Protein AF-0000000085040782 (afdb_homodimer)

Nearest PDB structures (foldseek):
  6b58-assembly2_C  TM=3.972E-01  e=3.745E-12  Escherichia coli
  5j5z-assembly1_B  TM=6.450E-01  e=1.437E-07  Homo sapiens
  9fl2-assembly1_C  TM=5.073E-01  e=5.844E-08  Oscillatoria princeps RMCB-10
  9fl2-assembly1_A  TM=4.739E-01  e=3.407E-08  Oscillatoria princeps RMCB-10
  7qva-assembly1_A  TM=3.736E-01  e=1.761E-08  Pseudarthrobacter siccitolerans

Secondary structure (DSSP, 8-state):
---GGGPEEEE-SEEEE--STTHHHHHHHHHHTT--EEEE-SSSSS-GGGSTTT------TTTTTTSEETTTEE-S--THHHHHHHHHHHH-TT--HHHHHHHHHHHHHT-TTEEEETTEEEEEEEEETTEEEEEEEEEGGGTEEEEEE-SEEEE-SSS-HHHHHTT--EE-SB-BHHHHT-TTSBSS-BS----EE--EEEEE-SS-------TTSPP--GGGGTTS--S-SSSTTT--SSB--TT-EE-TTS-TTTTHHHHHHHHHHHHHHHHHHHHHSS--S-TTEEEEEE-SS-EE--S-EE-BSS-B-HHHHHTT---TTEEEEE---EEE--TTGGG-TTS-S-EEE---S-EEEEGGGGBBSS-TTEEE-STTSSB-HHHHHHHTSHHHHHHHHHHHHHHHHHHHHHT--GGGTTT-HHHHHHHHHHHHHTT---TT-----TT-GGGGSEEEES--BTTB-GGGGGSS--S-B-STTSS-TTT---S--SEE--GGG-S-EEEEEEEEEEE---EEEEEEP--TTS-----S-HHHHTTS-TTS--TTSEEEEEEEEEETTEEEEEEEE-S---SEEEEE-----EEEEEEEEEEESS-SS-EEEEEEEE-/---GGGPEEEE-SEEEE--STTHHHHHHHHHHTT--EEEE-SSSSS-GGGSTTT------TTTTTTSEETTTEE-S--THHHHHHHHHHHH-TT--HHHHHHHHHHHHHT-TTEEEETTEEEEEEEEETTEEEEEEEEEGGGTEEEEEE-SEEEE-SSS-HHHHHTT--EE-SB-BHHHHT-TTSBSS-BS----EE--EEEEE-SS-------TTSPP--GGGGTTS--S-TTSTTT--SSB--TT-EE-TTS-TTTTHHHHHHHHHHHHHHHHHHHHHSS--S-TTEEEEEE-SS-EE--S-EE-BSS-B-HHHHHHT---TTEEEEE---EEE--TTGGG-TTS-S-EEE---S-EEEEGGGGBBSS-TTEEE-STTSSB-HHHHHHHTSHHHHHHHHHHHHHHHHHHHHHT--GGGTTT-HHHHHHHHHHHHHTT---TT-----TT-GGGGSEEEES--BTTB-GGGGGSS--S-B-STTSS-TTT---S--SEE--GGG-S-EEEEEEEEEEE---EEEEEEP--TTS-----S-HHHHTTS-TTS--TTSEEEEEEEEEETTEEEEEEEE-S---SEEEEE-----EEEEEEEEEEESS-SS-EEEEEEEE-

Radius of gyration: 33.18 Å; Cα contacts (8 Å, |Δi|>4): 3396; chains: 2; bounding box: 70×103×85 Å

Organism: Cyclobacterium marinum (strain ATCC 25205 / DSM 745 / LMG 13164 / NCIMB 1802) (NCBI:txid880070)

Sequence (1238 aa):
MIQAKFMKKLKCDILIAGGGPGGLPAALAAARNGSKVILCQDRPVLGGNASSEVRMHIVGADCSGKRGERLTVEARESGIIEEIRLEAAVNNPQRSPAVFDLVLYDKCRSEPNIELMLNTRVFATVVERNTIKKAFARRESTEDEFEIEAEIYIDCTGDGTIGASAGAPYYEGREAKSSFDESLAQDKSDNLRLGSSLMFQAKKHDKPMPFTPPSWARKVKEEDLALRPHATPAMDMDLGLEYGYWWLEWGGTLDTIKDNELIRDELLAILLGVWDHVKNGGDHGADNWALEWCGFLPGKRESRRFMGQYTLNQNDVQEAKTFEDAIAYGGWHIDIHPPEGVDAIDKSPCIHHDVPNLYQIPLRTTISKKVENLMFAGRNISASHVAFASTRVMATCAVVGQAVGTAAAMAVKSKIAPGSIFSNKNLLSSIQQQLLKDDVFIPGLVNKDKNDLARVAQIKTNSEQEIGKAINIISGQTRSVHGHRGVRPEIAQPGSHRWMSKPEDGMPVTIELSWPKSKNIRSIQIVFDTGAHRVLTFSLADEYTQKMHWGNPQPETVKDYIIDTYLNGQKKETLSKENNYQRLCKHKLQGQPIDTVKITVLATQGIDHARIFEIRAYEMIQAKFMKKLKCDILIAGGGPGGLPAALAAARNGSKVILCQDRPVLGGNASSEVRMHIVGADCSGKRGERLTVEARESGIIEEIRLEAAVNNPQRSPAVFDLVLYDKCRSEPNIELMLNTRVFATVVERNTIKKAFARRESTEDEFEIEAEIYIDCTGDGTIGASAGAPYYEGREAKSSFDESLAQDKSDNLRLGSSLMFQAKKHDKPMPFTPPSWARKVKEEDLALRPHATPAMDMDLGLEYGYWWLEWGGTLDTIKDNELIRDELLAILLGVWDHVKNGGDHGADNWALEWCGFLPGKRESRRFMGQYTLNQNDVQEAKTFEDAIAYGGWHIDIHPPEGVDAIDKSPCIHHDVPNLYQIPLRTTISKKVENLMFAGRNISASHVAFASTRVMATCAVVGQAVGTAAAMAVKSKIAPGSIFSNKNLLSSIQQQLLKDDVFIPGLVNKDKNDLARVAQIKTNSEQEIGKAINIISGQTRSVHGHRGVRPEIAQPGSHRWMSKPEDGMPVTIELSWPKSKNIRSIQIVFDTGAHRVLTFSLADEYTQKMHWGNPQPETVKDYIIDTYLNGQKKETLSKENNYQRLCKHKLQGQPIDTVKITVLATQGIDHARIFEIRAYE

InterPro domains:
  IPR036188 FAD/NAD(P)-binding domain superfamily [G3DSA:3.50.50.60] (1-186)
  IPR036188 FAD/NAD(P)-binding domain superfamily [SSF51905] (8-412)
  IPR039650 H(2):CoB-CoM heterodisulfide,ferredoxin reductase subunit A-like [PTHR43498] (9-544)

pLDDT: mean 95.91, std 7.7, range [26.3, 98.94]

Solvent-accessible surface area (backbone atoms only — not comparable to full-atom values): 60376 Å² total; per-residue (Å²): 99,55,71,73,81,77,56,46,79,47,74,38,46,32,37,33,36,22,34,17,45,9,21,42,31,14,50,52,32,14,24,76,60,70,28,40,30,37,40,28,18,61,41,73,62,47,32,51,48,52,9,60,58,30,59,44,67,56,40,31,30,14,50,80,35,73,42,34,36,82,70,26,13,37,42,37,69,45,29,64,61,34,51,51,45,44,49,40,25,46,75,35,58,84,59,27,50,40,49,48,34,48,54,56,49,48,58,48,70,71,34,86,38,44,47,78,36,62,34,18,38,63,72,41,49,44,63,57,94,47,28,64,59,32,34,34,31,39,25,73,72,42,74,44,39,34,39,38,33,38,70,33,40,35,33,18,54,47,57,31,53,51,40,53,49,55,64,42,58,58,48,66,38,34,51,23,20,77,77,74,69,27,88,89,42,38,87,60,58,46,69,44,34,45,26,28,26,46,36,37,31,30,45,77,53,98,49,77,35,88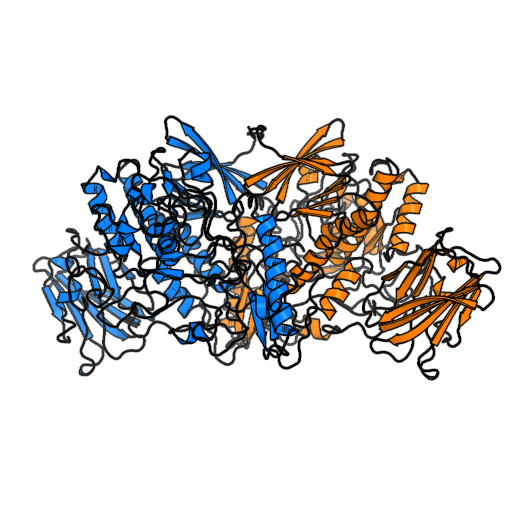,82,81,69,62,91,76,34,38,89,55,54,73,74,56,37,69,59,47,89,65,51,38,75,79,45,90,74,42,32,47,71,37,27,47,52,86,59,49,24,36,40,2,77,45,53,58,42,72,37,31,68,60,38,36,56,47,43,49,17,44,51,44,9,49,51,39,27,43,54,68,66,57,90,46,83,31,51,29,34,37,77,47,35,61,42,72,44,59,36,69,65,44,55,34,20,30,44,22,70,35,67,45,32,46,60,43,43,49,65,33,42,87,54,97,50,42,52,16,47,40,33,27,38,35,47,48,46,50,28,54,25,55,74,39,43,93,41,61,60,57,45,75,39,81,35,59,24,42,16,55,38,45,50,44,22,28,26,38,60,64,31,34,32,37,31,33,23,29,56,22,25,13,38,37,55,60,28,34,38,26,48,47,35,38,43,28,10,16,41,39,4,28,38,47,15,40,43,50,25,52,24,59,75,67,73,43,52,64,62,49,39,81,81,33,58,69,58,44,51,50,44,43,51,48,38,45,75,56,44,39,67,37,86,66,61,59,65,74,59,82,68,34,53,40,69,74,35,49,73,50,59,83,48,54,32,91,74,10,36,65,69,22,23,57,61,33,34,80,53,13,32,49,32,89,62,14,32,54,71,93,51,34,71,73,50,37,30,20,20,23,34,35,55,90,70,42,68,66,42,40,42,32,42,32,42,97,58,69,40,42,44,28,36,42,36,39,33,38,36,58,54,43,24,50,37,77,58,74,56,72,31,66,63,58,43,69,69,32,72,67,46,36,60,42,37,46,15,51,16,27,36,34,42,35,30,20,39,94,86,40,76,74,50,76,48,76,50,70,79,41,54,65,42,76,47,78,43,81,49,91,36,57,72,22,27,33,43,37,39,36,40,56,39,42,56,64,48,65,42,53,38,36,16,32,51,42,29,30,102,98,55,71,73,82,78,55,47,77,47,76,39,45,32,37,33,35,22,34,17,43,10,20,42,31,14,50,52,31,14,23,77,61,70,29,40,29,37,41,27,18,60,41,72,64,45,32,52,49,51,10,60,60,28,60,44,68,55,41,30,29,15,50,80,35,73,43,33,37,83,69,26,13,38,41,38,68,44,29,63,60,34,53,50,45,43,48,41,23,47,76,34,57,83,58,27,49,41,48,48,33,46,53,57,48,49,60,48,71,70,34,85,37,45,48,77,34,61,33,18,37,63,74,42,49,44,63,56,95,48,27,64,60,32,35,34,32,39,24,72,72,41,74,43,38,33,40,37,34,37,69,34,39,34,33,17,54,48,57,32,54,53,40,52,49,59,64,42,58,58,48,68,35,33,51,23,20,78,77,75,70,27,89,89,43,39,88,61,59,47,69,42,34,44,27,27,28,48,36,35,31,30,45,77,52,98,50,77,36,89,83,83,68,62,90,75,36,37,89,55,54,73,75,57,38,68,59,47,91,62,54,37,76,80,43,90,71,43,33,45,71,35,28,47,54,88,56,48,24,36,42,2,76,45,53,58,43,71,38,32,66,60,39,36,57,49,44,49,17,44,50,45,9,49,50,40,28,43,52,68,65,56,91,45,83,30,52,30,33,38,77,49,35,60,41,71,44,59,37,72,67,44,55,35,20,30,44,22,69,36,67,44,32,46,61,43,43,50,66,33,44,86,54,97,49,43,51,16,46,41,30,29,38,36,46,48,46,51,29,55,24,55,73,39,43,94,40,61,58,56,45,76,38,81,36,58,25,42,15,54,39,45,50,43,22,27,26,38,59,66,30,36,32,36,32,33,22,29,58,23,25,13,38,36,54,61,28,33,37,27,50,46,36,38,42,28,10,15,40,38,4,28,36,47,15,40,44,49,24,53,24,60,75,66,74,44,50,64,64,50,40,81,81,32,59,67,58,44,51,50,42,46,48,49,39,45,75,57,46,39,65,38,86,67,61,59,65,74,59,84,66,34,51,41,69,74,35,49,72,49,58,82,49,53,32,92,73,11,37,64,67,22,24,54,63,34,36,79,54,12,31,50,32,87,61,15,33,54,72,92,50,34,69,74,51,37,30,18,20,24,35,35,54,90,71,42,68,67,40,39,42,32,40,33,42,98,58,69,41,41,45,29,34,42,36,39,34,37,36,57,54,42,23,50,37,76,58,75,56,72,29,67,63,57,43,70,69,31,71,67,46,38,60,42,36,48,16,50,15,28,37,36,42,38,28,19,39,94,84,40,77,73,49,78,49,74,50,70,79,41,55,64,41,75,47,78,42,81,49,92,36,58,72,23,27,33,42,36,40,38,41,55,38,42,56,63,48,65,42,53,37,36,16,33,52,43,29,30,102

Structure (mmCIF, N/CA/C/O backbone):
data_AF-0000000085040782-model_v1
#
loop_
_entity.id
_entity.type
_entity.pdbx_description
1 polymer 'Fumarate reductase/succinate dehydrogenase flavoprotein domain protein'
#
loop_
_atom_site.group_PDB
_atom_site.id
_atom_site.type_symbol
_atom_site.label_atom_id
_atom_site.label_alt_id
_atom_site.label_comp_id
_atom_site.label_asym_id
_atom_site.label_entity_id
_atom_site.label_seq_id
_atom_site.pdbx_PDB_ins_code
_atom_site.Cartn_x
_atom_site.Cartn_y
_atom_site.Cartn_z
_atom_site.occupancy
_atom_site.B_iso_or_equiv
_atom_site.auth_seq_id
_atom_site.auth_comp_id
_atom_site.auth_asym_id
_atom_site.auth_atom_id
_atom_site.pdbx_PDB_model_num
ATOM 1 N N . MET A 1 1 ? -0.286 -16.781 26.734 1 26.3 1 MET A N 1
ATOM 2 C CA . MET A 1 1 ? 0.658 -15.953 27.484 1 26.3 1 MET A CA 1
ATOM 3 C C . MET A 1 1 ? 1.67 -15.305 26.547 1 26.3 1 MET A C 1
ATOM 5 O O . MET A 1 1 ? 2.338 -15.992 25.781 1 26.3 1 MET A O 1
ATOM 9 N N . ILE A 1 2 ? 1.396 -14.156 26.109 1 38.69 2 ILE A N 1
ATOM 10 C CA . ILE A 1 2 ? 2.467 -13.445 25.422 1 38.69 2 ILE A CA 1
ATOM 11 C C . ILE A 1 2 ? 3.797 -13.711 26.125 1 38.69 2 ILE A C 1
ATOM 13 O O . ILE A 1 2 ? 3.932 -13.461 27.312 1 38.69 2 ILE A O 1
ATOM 17 N N . GLN A 1 3 ? 4.355 -14.672 25.875 1 39.56 3 GLN A N 1
ATOM 18 C CA . GLN A 1 3 ? 5.645 -14.867 26.531 1 39.56 3 GLN A CA 1
ATOM 19 C C . GLN A 1 3 ? 6.438 -13.562 26.578 1 39.56 3 GLN A C 1
ATOM 21 O O . GLN A 1 3 ? 6.797 -13.016 25.531 1 39.56 3 GLN A O 1
ATOM 26 N N . ALA A 1 4 ? 6.305 -12.859 27.672 1 41.62 4 ALA A N 1
ATOM 27 C CA . ALA A 1 4 ? 6.992 -11.656 28.125 1 41.62 4 ALA A CA 1
ATOM 28 C C . ALA A 1 4 ? 8.484 -11.711 27.797 1 41.62 4 ALA A C 1
ATOM 30 O O . ALA A 1 4 ? 9.242 -10.812 28.172 1 41.62 4 ALA A O 1
ATOM 31 N N . LYS A 1 5 ? 8.969 -12.906 27.469 1 53.03 5 LYS A N 1
ATOM 32 C CA . LYS A 1 5 ? 10.414 -13.055 27.641 1 53.03 5 LYS A CA 1
ATOM 33 C C . LYS A 1 5 ? 11.18 -12.102 26.719 1 53.03 5 LYS A C 1
ATOM 35 O O . LYS A 1 5 ? 12.266 -11.641 27.078 1 53.03 5 LYS A O 1
ATOM 40 N N . PHE A 1 6 ? 10.719 -11.633 25.328 1 75.62 6 PHE A N 1
ATOM 41 C CA . PHE A 1 6 ? 11.758 -10.867 24.641 1 75.62 6 PHE A CA 1
ATOM 42 C C . PHE A 1 6 ? 11.195 -9.562 24.109 1 75.62 6 PHE A C 1
ATOM 44 O O . PHE A 1 6 ? 11.383 -9.234 22.938 1 75.62 6 PHE A O 1
ATOM 51 N N . MET A 1 7 ? 10.43 -8.836 25.062 1 89.62 7 MET A N 1
ATOM 52 C CA . MET A 1 7 ? 9.961 -7.539 24.594 1 89.62 7 MET A CA 1
ATOM 53 C C . MET A 1 7 ? 11.039 -6.473 24.766 1 89.62 7 MET A C 1
ATOM 55 O O . MET A 1 7 ? 11.719 -6.434 25.781 1 89.62 7 MET A O 1
ATOM 59 N N . LYS A 1 8 ? 11.195 -5.66 23.781 1 96.44 8 LYS A N 1
ATOM 60 C CA . LYS A 1 8 ? 12.109 -4.523 23.844 1 96.44 8 LYS A CA 1
ATOM 61 C C . LYS A 1 8 ? 11.484 -3.355 24.594 1 96.44 8 LYS A C 1
ATOM 63 O O . LYS A 1 8 ? 10.32 -3.018 24.375 1 96.44 8 LYS A O 1
ATOM 68 N N . LYS A 1 9 ? 12.164 -2.783 25.547 1 98.12 9 LYS A N 1
ATOM 69 C CA . LYS A 1 9 ? 11.672 -1.669 26.344 1 98.12 9 LYS A CA 1
ATOM 70 C C . LYS A 1 9 ? 12.086 -0.33 25.75 1 98.12 9 LYS A C 1
ATOM 72 O O . LYS A 1 9 ? 13.25 -0.143 25.375 1 98.12 9 LYS A O 1
ATOM 77 N N . LEU A 1 10 ? 11.133 0.548 25.562 1 98.62 10 LEU A N 1
ATOM 78 C CA . LEU A 1 10 ? 11.375 1.906 25.078 1 98.62 10 LEU A CA 1
ATOM 79 C C . LEU A 1 10 ? 10.773 2.932 26.031 1 98.62 10 LEU A C 1
ATOM 81 O O . LEU A 1 10 ? 9.859 2.617 26.797 1 98.62 10 LEU A O 1
ATOM 85 N N . LYS A 1 11 ? 11.32 4.098 26.016 1 98.69 11 LYS A N 1
ATOM 86 C CA . LYS A 1 11 ? 10.836 5.203 26.844 1 98.69 11 LYS A CA 1
ATOM 87 C C . LYS A 1 11 ? 10.828 6.512 26.062 1 98.69 11 LYS A C 1
ATOM 89 O O . LYS A 1 11 ? 11.727 6.766 25.25 1 98.69 11 LYS A O 1
ATOM 94 N N . CYS A 1 12 ? 9.852 7.352 26.25 1 98.88 12 CYS A N 1
ATOM 95 C CA . CYS A 1 12 ? 9.758 8.68 25.641 1 98.88 12 CYS A CA 1
ATOM 96 C C . CYS A 1 12 ? 8.906 9.602 26.5 1 98.88 12 CYS A C 1
ATOM 98 O O . CYS A 1 12 ? 8.352 9.18 27.516 1 98.88 12 CYS A O 1
ATOM 100 N N . ASP A 1 13 ? 8.906 10.875 26.172 1 98.94 13 ASP A N 1
ATOM 101 C CA . ASP A 1 13 ? 8.008 11.812 26.844 1 98.94 13 ASP A CA 1
ATOM 102 C C . ASP A 1 13 ? 6.559 11.586 26.406 1 98.94 13 ASP A C 1
ATOM 104 O O . ASP A 1 13 ? 5.656 11.547 27.25 1 98.94 13 ASP A O 1
ATOM 108 N N . ILE A 1 14 ? 6.375 11.406 25.109 1 98.94 14 ILE A N 1
ATOM 109 C CA . ILE A 1 14 ? 5.035 11.312 24.531 1 98.94 14 ILE A CA 1
ATOM 110 C C . ILE A 1 14 ? 4.98 10.164 23.531 1 98.94 14 ILE A C 1
ATOM 112 O O . ILE A 1 14 ? 5.797 10.102 22.609 1 98.94 14 ILE A O 1
ATOM 116 N N . LEU A 1 15 ? 4.062 9.234 23.688 1 98.94 15 LEU A N 1
ATOM 117 C CA . LEU A 1 15 ? 3.758 8.203 22.688 1 98.94 15 LEU A CA 1
ATOM 118 C C . LEU A 1 15 ? 2.525 8.586 21.875 1 98.94 15 LEU A C 1
ATOM 120 O O . LEU A 1 15 ? 1.463 8.852 22.453 1 98.94 15 LEU A O 1
ATOM 124 N N . ILE A 1 16 ? 2.686 8.68 20.641 1 98.94 16 ILE A N 1
ATOM 125 C CA . ILE A 1 16 ? 1.578 8.945 19.734 1 98.94 16 ILE A CA 1
ATOM 126 C C . ILE A 1 16 ? 1.306 7.707 18.875 1 98.94 16 ILE A C 1
ATOM 128 O O . ILE A 1 16 ? 2.213 7.184 18.219 1 98.94 16 ILE A O 1
ATOM 132 N N . ALA A 1 17 ? 0.078 7.203 18.906 1 98.75 17 ALA A N 1
ATOM 133 C CA . ALA A 1 17 ? -0.337 6.055 18.094 1 98.75 17 ALA A CA 1
ATOM 134 C C . ALA A 1 17 ? -1.201 6.496 16.922 1 98.75 17 ALA A C 1
ATOM 136 O O . ALA A 1 17 ? -2.305 7.016 17.109 1 98.75 17 ALA A O 1
ATOM 137 N N . GLY A 1 18 ? -0.731 6.262 15.711 1 98.5 18 GLY A N 1
ATOM 138 C CA . GLY A 1 18 ? -1.404 6.68 14.492 1 98.5 18 GLY A CA 1
ATOM 139 C C . GLY A 1 18 ? -0.711 7.832 13.797 1 98.5 18 GLY A C 1
ATOM 140 O O . GLY A 1 18 ? -0.527 8.898 14.383 1 98.5 18 GLY A O 1
ATOM 141 N N . GLY A 1 19 ? -0.305 7.656 12.594 1 98.62 19 GLY A N 1
ATOM 142 C CA . GLY A 1 19 ? 0.428 8.656 11.836 1 98.62 19 GLY A CA 1
ATOM 143 C C . GLY A 1 19 ? -0.396 9.289 10.727 1 98.62 19 GLY A C 1
ATOM 144 O O . GLY A 1 19 ? 0.121 9.562 9.641 1 98.62 19 GLY A O 1
ATOM 145 N N . GLY A 1 20 ? -1.724 9.492 10.938 1 98.25 20 GLY A N 1
ATOM 146 C CA . GLY A 1 20 ? -2.617 10.125 9.984 1 98.25 20 GLY A CA 1
ATOM 147 C C . GLY A 1 20 ? -2.635 11.641 10.102 1 98.25 20 GLY A C 1
ATOM 148 O O . GLY A 1 20 ? -1.688 12.242 10.609 1 98.25 20 GLY A O 1
ATOM 149 N N . PRO A 1 21 ? -3.686 12.258 9.648 1 98 21 PRO A N 1
ATOM 150 C CA . PRO A 1 21 ? -3.787 13.719 9.625 1 98 21 PRO A CA 1
ATOM 151 C C . PRO A 1 21 ? -3.727 14.344 11.016 1 98 21 PRO A C 1
ATOM 153 O O . PRO A 1 21 ? -3.262 15.477 11.172 1 98 21 PRO A O 1
ATOM 156 N N . GLY A 1 22 ? -4.176 13.648 11.961 1 98.5 22 GLY A N 1
ATOM 157 C CA . GLY A 1 22 ? -4.07 14.133 13.328 1 98.5 22 GLY A CA 1
ATOM 158 C C . GLY A 1 22 ? -2.738 13.812 13.977 1 98.5 22 GLY A C 1
ATOM 159 O O . GLY A 1 22 ? -2.115 14.68 14.594 1 98.5 22 GLY A O 1
ATOM 160 N N . GLY A 1 23 ? -2.217 12.625 13.766 1 98.81 23 GLY A N 1
ATOM 161 C CA . GLY A 1 23 ? -1.064 12.102 14.484 1 98.81 23 GLY A CA 1
ATOM 162 C C . GLY A 1 23 ? 0.249 12.703 14.016 1 98.81 23 GLY A C 1
ATOM 163 O O . GLY A 1 23 ? 1.127 12.992 14.828 1 98.81 23 GLY A O 1
ATOM 164 N N . LEU A 1 24 ? 0.408 12.867 12.734 1 98.75 24 LEU A N 1
ATOM 165 C CA . LEU A 1 24 ? 1.664 13.391 12.203 1 98.75 24 LEU A CA 1
ATOM 166 C C . LEU A 1 24 ? 1.891 14.828 12.664 1 98.75 24 LEU A C 1
ATOM 168 O O . LEU A 1 24 ? 2.953 15.156 13.203 1 98.75 24 LEU A O 1
ATOM 172 N N . PRO A 1 25 ? 0.899 15.703 12.531 1 98.94 25 PRO A N 1
ATOM 173 C CA . PRO A 1 25 ? 1.094 17.047 13.062 1 98.94 25 PRO A CA 1
ATOM 174 C C . PRO A 1 25 ? 1.309 17.078 14.57 1 98.94 25 PRO A C 1
ATOM 176 O O . PRO A 1 25 ? 2.082 17.891 15.078 1 98.94 25 PRO A O 1
ATOM 179 N N . ALA A 1 26 ? 0.639 16.188 15.289 1 98.94 26 ALA A N 1
ATOM 180 C CA . ALA A 1 26 ? 0.854 16.094 16.734 1 98.94 26 ALA A CA 1
ATOM 181 C C . ALA A 1 26 ? 2.305 15.75 17.047 1 98.94 26 ALA A C 1
ATOM 183 O O . ALA A 1 26 ? 2.916 16.359 17.938 1 98.94 26 ALA A O 1
ATOM 184 N N . ALA A 1 27 ? 2.818 14.773 16.312 1 98.94 27 ALA A N 1
ATOM 185 C CA . ALA A 1 27 ? 4.191 14.32 16.547 1 98.94 27 ALA A CA 1
ATOM 186 C C . ALA A 1 27 ? 5.188 15.438 16.25 1 98.94 27 ALA A C 1
ATOM 188 O O . ALA A 1 27 ? 6.105 15.688 17.031 1 98.94 27 ALA A O 1
ATOM 189 N N . LEU A 1 28 ? 5 16.109 15.125 1 98.94 28 LEU A N 1
ATOM 190 C CA . LEU A 1 28 ? 5.895 17.203 14.727 1 98.94 28 LEU A CA 1
ATOM 191 C C . LEU A 1 28 ? 5.84 18.344 15.734 1 98.94 28 LEU A C 1
ATOM 193 O O . LEU A 1 28 ? 6.879 18.875 16.141 1 98.94 28 LEU A O 1
ATOM 197 N N . ALA A 1 29 ? 4.645 18.703 16.141 1 98.94 29 ALA A N 1
ATOM 198 C CA . ALA A 1 29 ? 4.48 19.812 17.078 1 98.94 29 ALA A CA 1
ATOM 199 C C . ALA A 1 29 ? 5.121 19.5 18.438 1 98.94 29 ALA A C 1
ATOM 201 O O . ALA A 1 29 ? 5.824 20.328 19.016 1 98.94 29 ALA A O 1
ATOM 202 N N . ALA A 1 30 ? 4.848 18.281 18.938 1 98.94 30 ALA A N 1
ATOM 203 C CA . ALA A 1 30 ? 5.418 17.875 20.203 1 98.94 30 ALA A CA 1
ATOM 204 C C . ALA A 1 30 ? 6.945 17.875 20.156 1 98.94 30 ALA A C 1
ATOM 206 O O . ALA A 1 30 ? 7.602 18.391 21.047 1 98.94 30 ALA A O 1
ATOM 207 N N . ALA A 1 31 ? 7.453 17.328 19.109 1 98.94 31 ALA A N 1
ATOM 208 C CA . ALA A 1 31 ? 8.898 17.203 18.953 1 98.94 31 ALA A CA 1
ATOM 209 C C . ALA A 1 31 ? 9.547 18.578 18.828 1 98.94 31 ALA A C 1
ATOM 211 O O . ALA A 1 31 ? 10.578 18.859 19.453 1 98.94 31 ALA A O 1
ATOM 212 N N . ARG A 1 32 ? 8.961 19.469 18.047 1 98.62 32 ARG A N 1
ATOM 213 C CA . ARG A 1 32 ? 9.5 20.812 17.797 1 98.62 32 ARG A CA 1
ATOM 214 C C . ARG A 1 32 ? 9.43 21.672 19.062 1 98.62 32 ARG A C 1
ATOM 216 O O . ARG A 1 32 ? 10.141 22.672 19.172 1 98.62 32 ARG A O 1
ATOM 223 N N . ASN A 1 33 ? 8.562 21.25 19.953 1 98.62 33 ASN A N 1
ATOM 224 C CA . ASN A 1 33 ? 8.484 21.953 21.234 1 98.62 33 ASN A CA 1
ATOM 225 C C . ASN A 1 33 ? 9.305 21.25 22.312 1 98.62 33 ASN A C 1
ATOM 227 O O . ASN A 1 33 ? 9.086 21.453 23.5 1 98.62 33 ASN A O 1
ATOM 231 N N . GLY A 1 34 ? 10.148 20.297 21.922 1 98.44 34 GLY A N 1
ATOM 232 C CA . GLY A 1 34 ? 11.242 19.875 22.766 1 98.44 34 GLY A CA 1
ATOM 233 C C . GLY A 1 34 ? 11.031 18.484 23.344 1 98.44 34 GLY A C 1
ATOM 234 O O . GLY A 1 34 ? 11.93 17.938 24 1 98.44 34 GLY A O 1
ATOM 235 N N . SER A 1 35 ? 9.938 17.812 23.094 1 98.88 35 SER A N 1
ATOM 236 C CA . SER A 1 35 ? 9.664 16.5 23.688 1 98.88 35 SER A CA 1
ATOM 237 C C . SER A 1 35 ? 10.273 15.383 22.844 1 98.88 35 SER A C 1
ATOM 239 O O . SER A 1 35 ? 10.344 15.484 21.625 1 98.88 35 SER A O 1
ATOM 241 N N . LYS A 1 36 ? 10.734 14.367 23.516 1 98.88 36 LYS A N 1
ATOM 242 C CA . LYS A 1 36 ? 11.062 13.117 22.844 1 98.88 36 LYS A CA 1
ATOM 243 C C . LYS A 1 36 ? 9.805 12.32 22.516 1 98.88 36 LYS A C 1
ATOM 245 O O . LYS A 1 36 ? 9.062 11.93 23.406 1 98.88 36 LYS A O 1
ATOM 250 N N . VAL A 1 37 ? 9.648 12.039 21.203 1 98.94 37 VAL A N 1
ATOM 251 C CA . VAL A 1 37 ? 8.383 11.469 20.75 1 98.94 37 VAL A CA 1
ATOM 252 C C . VAL A 1 37 ? 8.641 10.125 20.078 1 98.94 37 VAL A C 1
ATOM 254 O O . VAL A 1 37 ? 9.602 9.969 19.328 1 98.94 37 VAL A O 1
ATOM 257 N N . ILE A 1 38 ? 7.863 9.125 20.422 1 98.94 38 ILE A N 1
ATOM 258 C CA . ILE A 1 38 ? 7.723 7.934 19.578 1 98.94 38 ILE A CA 1
ATOM 259 C C . ILE A 1 38 ? 6.395 7.98 18.844 1 98.94 38 ILE A C 1
ATOM 261 O O . ILE A 1 38 ? 5.332 8.125 19.453 1 98.94 38 ILE A O 1
ATOM 265 N N . LEU A 1 39 ? 6.438 8.016 17.531 1 98.94 39 LEU A N 1
ATOM 266 C CA . LEU A 1 39 ? 5.258 7.93 16.688 1 98.94 39 LEU A CA 1
ATOM 267 C C . LEU A 1 39 ? 5.125 6.531 16.094 1 98.94 39 LEU A C 1
ATOM 269 O O . LEU A 1 39 ? 5.926 6.129 15.242 1 98.94 39 LEU A O 1
ATOM 273 N N . CYS A 1 40 ? 4.113 5.781 16.516 1 98.75 40 CYS A N 1
ATOM 274 C CA . CYS A 1 40 ? 3.834 4.449 15.992 1 98.75 40 CYS A CA 1
ATOM 275 C C . CYS A 1 40 ? 2.752 4.5 14.922 1 98.75 40 CYS A C 1
ATOM 277 O O . CYS A 1 40 ? 1.656 5.012 15.164 1 98.75 40 CYS A O 1
ATOM 279 N N . GLN A 1 41 ? 3.037 4.086 13.789 1 98.25 41 GLN A N 1
ATOM 280 C CA . GLN A 1 41 ? 2.107 3.936 12.68 1 98.25 41 GLN A CA 1
ATOM 281 C C . GLN A 1 41 ? 1.99 2.475 12.25 1 98.25 41 GLN A C 1
ATOM 283 O O . GLN A 1 41 ? 2.998 1.822 11.969 1 98.25 41 GLN A O 1
ATOM 288 N N . ASP A 1 42 ? 0.756 1.954 12.219 1 96.5 42 ASP A N 1
ATOM 289 C CA . ASP A 1 42 ? 0.537 0.52 12.062 1 96.5 42 ASP A CA 1
ATOM 290 C C . ASP A 1 42 ? 0.678 0.1 10.602 1 96.5 42 ASP A C 1
ATOM 292 O O . ASP A 1 42 ? 0.674 -1.093 10.289 1 96.5 42 ASP A O 1
ATOM 296 N N . ARG A 1 43 ? 0.871 0.986 9.664 1 96.62 43 ARG A N 1
ATOM 297 C CA . ARG A 1 43 ? 1.001 0.745 8.227 1 96.62 43 ARG A CA 1
ATOM 298 C C . ARG A 1 43 ? 2.373 1.177 7.723 1 96.62 43 ARG A C 1
ATOM 300 O O . ARG A 1 43 ? 3.135 1.82 8.453 1 96.62 43 ARG A O 1
ATOM 307 N N . PRO A 1 44 ? 2.701 0.873 6.453 1 97.31 44 PRO A N 1
ATOM 308 C CA . PRO A 1 44 ? 4.039 1.189 5.945 1 97.31 44 PRO A CA 1
ATOM 309 C C . PRO A 1 44 ? 4.199 2.664 5.59 1 97.31 44 PRO A C 1
ATOM 311 O O . PRO A 1 44 ? 5.324 3.141 5.414 1 97.31 44 PRO A O 1
ATOM 314 N N . VAL A 1 45 ? 3.086 3.377 5.445 1 98 45 VAL A N 1
ATOM 315 C CA . VAL A 1 45 ? 3.164 4.777 5.047 1 98 45 VAL A CA 1
ATOM 316 C C . VAL A 1 45 ? 2.363 5.637 6.023 1 98 45 VAL A C 1
ATOM 318 O O . VAL A 1 45 ? 1.537 5.121 6.781 1 98 45 VAL A O 1
ATOM 321 N N . LEU A 1 46 ? 2.658 6.891 6.066 1 98.44 46 LEU A N 1
ATOM 322 C CA . LEU A 1 46 ? 1.931 7.867 6.871 1 98.44 46 LEU A CA 1
ATOM 323 C C . LEU A 1 46 ? 0.749 8.438 6.098 1 98.44 46 LEU A C 1
ATOM 325 O O . LEU A 1 46 ? 0.547 8.102 4.926 1 98.44 46 LEU A O 1
ATOM 329 N N . GLY A 1 47 ? -0.101 9.156 6.77 1 98.12 47 GLY A N 1
ATOM 330 C CA . GLY A 1 47 ? -1.114 9.953 6.102 1 98.12 47 GLY A CA 1
ATOM 331 C C . GLY A 1 47 ? -2.527 9.469 6.363 1 98.12 47 GLY A C 1
ATOM 332 O O . GLY A 1 47 ? -3.494 10.188 6.102 1 98.12 47 GLY A O 1
ATOM 333 N N . GLY A 1 48 ? -2.674 8.211 6.934 1 97.38 48 GLY A N 1
ATOM 334 C CA . GLY A 1 48 ? -4.012 7.715 7.203 1 97.38 48 GLY A CA 1
ATOM 335 C C . GLY A 1 48 ? -4.895 7.672 5.969 1 97.38 48 GLY A C 1
ATOM 336 O O . GLY A 1 48 ? -4.508 7.105 4.945 1 97.38 48 GLY A O 1
ATOM 337 N N . ASN A 1 49 ? -6.07 8.305 6 1 97.38 49 ASN A N 1
ATOM 338 C CA . ASN A 1 49 ? -6.996 8.32 4.871 1 97.38 49 ASN A CA 1
ATOM 339 C C . ASN A 1 49 ? -6.434 9.109 3.693 1 97.38 49 ASN A C 1
ATOM 341 O O . ASN A 1 49 ? -6.867 8.93 2.555 1 97.38 49 ASN A O 1
ATOM 345 N N . ALA A 1 50 ? -5.449 9.969 3.967 1 97.5 50 ALA A N 1
ATOM 346 C CA . ALA A 1 50 ? -4.844 10.758 2.896 1 97.5 50 ALA A CA 1
ATOM 347 C C . ALA A 1 50 ? -3.682 10.008 2.25 1 97.5 50 ALA A C 1
ATOM 349 O O . ALA A 1 50 ? -3.148 10.438 1.225 1 97.5 50 ALA A O 1
ATOM 350 N N . SER A 1 51 ? -3.252 8.883 2.807 1 97.81 51 SER A N 1
ATOM 351 C CA . SER A 1 51 ? -2.121 8.117 2.291 1 97.81 51 SER A CA 1
ATOM 352 C C . SER A 1 51 ? -2.398 7.598 0.886 1 97.81 51 SER A C 1
ATOM 354 O O . SER A 1 51 ? -3.539 7.633 0.419 1 97.81 51 SER A O 1
ATOM 356 N N . SER A 1 52 ? -1.334 7.137 0.287 1 97.5 52 SER A N 1
ATOM 357 C CA . SER A 1 52 ? -1.422 6.562 -1.052 1 97.5 52 SER A CA 1
ATOM 358 C C . SER A 1 52 ? -2.291 5.309 -1.061 1 97.5 52 SER A C 1
ATOM 360 O O . SER A 1 52 ? -2.729 4.859 -2.121 1 97.5 52 SER A O 1
ATOM 362 N N . GLU A 1 53 ? -2.627 4.793 0.083 1 97.12 53 GLU A N 1
ATOM 363 C CA . GLU A 1 53 ? -3.393 3.555 0.165 1 97.12 53 GLU A CA 1
ATOM 364 C C . GLU A 1 53 ? -4.895 3.826 0.081 1 97.12 53 GLU A C 1
ATOM 366 O O . GLU A 1 53 ? -5.668 2.945 -0.292 1 97.12 53 GLU A O 1
ATOM 371 N N . VAL A 1 54 ? -5.332 5.062 0.486 1 97.38 54 VAL A N 1
ATOM 372 C CA . VAL A 1 54 ? -6.746 5.418 0.507 1 97.38 54 VAL A CA 1
ATOM 373 C C . VAL A 1 54 ? -7.008 6.551 -0.48 1 97.38 54 VAL A C 1
ATOM 375 O O . VAL A 1 54 ? -7.992 6.52 -1.224 1 97.38 54 VAL A O 1
ATOM 378 N N . ARG A 1 55 ? -6.148 7.59 -0.479 1 96.69 55 ARG A N 1
ATOM 379 C CA . ARG A 1 55 ? -6.07 8.648 -1.475 1 96.69 55 ARG A CA 1
ATOM 380 C C . ARG A 1 55 ? -7.25 9.609 -1.351 1 96.69 55 ARG A C 1
ATOM 382 O O . ARG A 1 55 ? -7.734 10.141 -2.352 1 96.69 55 ARG A O 1
ATOM 389 N N . MET A 1 56 ? -7.738 9.797 -0.122 1 95.25 56 MET A N 1
ATOM 390 C CA . MET A 1 56 ? -8.805 10.773 0.08 1 95.25 56 MET A CA 1
ATOM 391 C C . MET A 1 56 ? -8.234 12.188 0.172 1 95.25 56 MET A C 1
ATOM 393 O O . MET A 1 56 ? -7.148 12.383 0.717 1 95.25 56 MET A O 1
ATOM 397 N N . HIS A 1 57 ? -9.031 13.211 -0.21 1 91.88 57 HIS A N 1
ATOM 398 C CA . HIS A 1 57 ? -8.688 14.625 -0.15 1 91.88 57 HIS A CA 1
ATOM 399 C C . HIS A 1 57 ? -8.617 15.117 1.293 1 91.88 57 HIS A C 1
ATOM 401 O O . HIS A 1 57 ? -9.445 14.734 2.123 1 91.88 57 HIS A O 1
ATOM 407 N N . ILE A 1 58 ? -7.613 15.945 1.473 1 96.44 58 ILE A N 1
ATOM 408 C CA . ILE A 1 58 ? -7.605 16.688 2.732 1 96.44 58 ILE A CA 1
ATOM 409 C C . ILE A 1 58 ? -8.406 17.969 2.58 1 96.44 58 ILE A C 1
ATOM 411 O O . ILE A 1 58 ? -7.934 18.938 1.979 1 96.44 58 ILE A O 1
ATOM 415 N N . VAL A 1 59 ? -9.57 18.031 3.117 1 95.94 59 VAL A N 1
ATOM 416 C CA . VAL A 1 59 ? -10.398 19.234 3.055 1 95.94 59 VAL A CA 1
ATOM 417 C C . VAL A 1 59 ? -10.562 19.812 4.453 1 95.94 59 VAL A C 1
ATOM 419 O O . VAL A 1 59 ? -10.148 19.203 5.441 1 95.94 59 VAL A O 1
ATOM 422 N N . GLY A 1 60 ? -11.102 21.062 4.512 1 97.12 60 GLY A N 1
ATOM 423 C CA . GLY A 1 60 ? -11.219 21.703 5.812 1 97.12 60 GLY A CA 1
ATOM 424 C C . GLY A 1 60 ? -12.078 22.953 5.793 1 97.12 60 GLY A C 1
ATOM 425 O O . GLY A 1 60 ? -13.094 23 5.098 1 97.12 60 GLY A O 1
ATOM 426 N N . ALA A 1 61 ? -11.695 23.891 6.574 1 97.81 61 ALA A N 1
ATOM 427 C CA . ALA A 1 61 ? -12.508 25.047 6.93 1 97.81 61 ALA A CA 1
ATOM 428 C C . ALA A 1 61 ? -12.828 25.906 5.703 1 97.81 61 ALA A C 1
ATOM 430 O O . ALA A 1 61 ? -13.836 26.609 5.676 1 97.81 61 ALA A O 1
ATOM 431 N N . ASP A 1 62 ? -12.055 25.828 4.652 1 94.94 62 ASP A N 1
ATOM 432 C CA . ASP A 1 62 ? -12.242 26.672 3.477 1 94.94 62 ASP A CA 1
ATOM 433 C C . ASP A 1 62 ? -13.367 26.125 2.59 1 94.94 62 ASP A C 1
ATOM 435 O O . ASP A 1 62 ? -13.75 26.766 1.613 1 94.94 62 ASP A O 1
ATOM 439 N N . CYS A 1 63 ? -13.852 24.891 2.9 1 94.62 63 CYS A N 1
ATOM 440 C CA . CYS A 1 63 ? -14.93 24.266 2.148 1 94.62 63 CYS A CA 1
ATOM 441 C C . CYS A 1 63 ? -14.578 24.172 0.668 1 94.62 63 CYS A C 1
ATOM 443 O O . CYS A 1 63 ? -15.367 24.578 -0.189 1 94.62 63 CYS A O 1
ATOM 445 N N . SER A 1 64 ? -13.414 23.734 0.437 1 89 64 SER A N 1
ATOM 446 C CA . SER A 1 64 ? -12.906 23.5 -0.911 1 89 64 SER A CA 1
ATOM 447 C C . SER A 1 64 ? -12.906 24.781 -1.734 1 89 64 SER A C 1
ATOM 449 O O . SER A 1 64 ? -13.305 24.766 -2.902 1 89 64 SER A O 1
ATOM 451 N N . GLY A 1 65 ? -12.625 25.859 -1.065 1 86.19 65 GLY A N 1
ATOM 452 C CA . GLY A 1 65 ? -12.461 27.125 -1.755 1 86.19 65 GLY A CA 1
ATOM 453 C C . GLY A 1 65 ? -13.734 27.953 -1.797 1 86.19 65 GLY A C 1
ATOM 454 O O . GLY A 1 65 ? -13.734 29.062 -2.312 1 86.19 65 GLY A O 1
ATOM 455 N N . LYS A 1 66 ? -14.711 27.453 -1.189 1 89.62 66 LYS A N 1
ATOM 456 C CA . LYS A 1 66 ? -15.984 28.156 -1.266 1 89.62 66 LYS A CA 1
ATOM 457 C C . LYS A 1 66 ? -16.125 29.156 -0.123 1 89.62 66 LYS A C 1
ATOM 459 O O . LYS A 1 66 ? -17.016 30.016 -0.156 1 89.62 66 LYS A O 1
ATOM 464 N N . ARG A 1 67 ? -15.266 28.953 0.872 1 91.5 67 ARG A N 1
ATOM 465 C CA . ARG A 1 67 ? -15.227 29.875 2 1 91.5 67 ARG A CA 1
ATOM 466 C C . ARG A 1 67 ? -13.969 30.734 1.958 1 91.5 67 ARG A C 1
ATOM 468 O O . ARG A 1 67 ? -12.961 30.406 2.584 1 91.5 67 ARG A O 1
ATOM 475 N N . GLY A 1 68 ? -13.641 31.375 0.856 1 84.44 68 GLY A N 1
ATOM 476 C CA . GLY A 1 68 ? -12.438 32.188 0.757 1 84.44 68 GLY A CA 1
ATOM 477 C C . GLY A 1 68 ? -12.633 33.438 -0.061 1 84.44 68 GLY A C 1
ATOM 478 O O . GLY A 1 68 ? -13.32 33.438 -1.08 1 84.44 68 GLY A O 1
ATOM 479 N N . GLU A 1 69 ? -12.273 34.5 0.535 1 91.06 69 GLU A N 1
ATOM 480 C CA . GLU A 1 69 ? -12.188 35.75 -0.188 1 91.06 69 GLU A CA 1
ATOM 481 C C . GLU A 1 69 ? -10.914 36.5 0.169 1 91.06 69 GLU A C 1
ATOM 483 O O . GLU A 1 69 ? -10.578 36.656 1.348 1 91.06 69 GLU A O 1
ATOM 488 N N . ARG A 1 70 ? -10.289 36.938 -0.846 1 92.56 70 ARG A N 1
ATOM 489 C CA . ARG A 1 70 ? -9.008 37.625 -0.676 1 92.56 70 ARG A CA 1
ATOM 490 C C . ARG A 1 70 ? -9.141 38.812 0.249 1 92.56 70 ARG A C 1
ATOM 492 O O . ARG A 1 70 ? -10.039 39.656 0.076 1 92.56 70 ARG A O 1
ATOM 499 N N . LEU A 1 71 ? -8.32 38.875 1.268 1 94.69 71 LEU A N 1
ATOM 500 C CA . LEU A 1 71 ? -8.148 40 2.18 1 94.69 71 LEU A CA 1
ATOM 501 C C . LEU A 1 71 ? -9.391 40.188 3.045 1 94.69 71 LEU A C 1
ATOM 503 O O . LEU A 1 71 ? -9.531 41.219 3.707 1 94.69 71 LEU A O 1
ATOM 507 N N . THR A 1 72 ? -10.297 39.25 3.043 1 94.94 72 THR A N 1
ATOM 508 C CA . THR A 1 72 ? -11.508 39.344 3.852 1 94.94 72 THR A CA 1
ATOM 509 C C . THR A 1 72 ? -11.719 38.094 4.688 1 94.94 72 THR A C 1
ATOM 511 O O . THR A 1 72 ? -11.812 38.156 5.914 1 94.94 72 THR A O 1
ATOM 514 N N . VAL A 1 73 ? -11.734 36.938 3.959 1 96.94 73 VAL A N 1
ATOM 515 C CA . VAL A 1 73 ? -11.906 35.656 4.66 1 96.94 73 VAL A CA 1
ATOM 516 C C . VAL A 1 73 ? -10.914 34.625 4.117 1 96.94 73 VAL A C 1
ATOM 518 O O . VAL A 1 73 ? -11.148 34.031 3.061 1 96.94 73 VAL A O 1
ATOM 521 N N . GLU A 1 74 ? -9.953 34.406 4.871 1 97.56 74 GLU A N 1
ATOM 522 C CA . GLU A 1 74 ? -8.906 33.438 4.578 1 97.56 74 GLU A CA 1
ATOM 523 C C . GLU A 1 74 ? -9 32.219 5.516 1 97.56 74 GLU A C 1
ATOM 525 O O . GLU A 1 74 ? -8.25 32.156 6.492 1 97.56 74 GLU A O 1
ATOM 530 N N . ALA A 1 75 ? -9.781 31.219 5.086 1 97.69 75 ALA A N 1
ATOM 531 C CA . ALA A 1 75 ? -10.32 30.219 6.004 1 97.69 75 ALA A CA 1
ATOM 532 C C . ALA A 1 75 ? -9.422 28.984 6.047 1 97.69 75 ALA A C 1
ATOM 534 O O . ALA A 1 75 ? -9.531 28.156 6.961 1 97.69 75 ALA A O 1
ATOM 535 N N . ARG A 1 76 ? -8.461 28.844 5.047 1 97.5 76 ARG A N 1
ATOM 536 C CA . ARG A 1 76 ? -7.648 27.641 4.969 1 97.5 76 ARG A CA 1
ATOM 537 C C . ARG A 1 76 ? -6.758 27.5 6.199 1 97.5 76 ARG A C 1
ATOM 539 O O . ARG A 1 76 ? -6.172 28.484 6.66 1 97.5 76 ARG A O 1
ATOM 546 N N . GLU A 1 77 ? -6.648 26.25 6.699 1 98 77 GLU A N 1
ATOM 547 C CA . GLU A 1 77 ? -5.848 26 7.891 1 98 77 GLU A CA 1
ATOM 548 C C . GLU A 1 77 ? -4.379 26.328 7.652 1 98 77 GLU A C 1
ATOM 550 O O . GLU A 1 77 ? -3.867 26.141 6.543 1 98 77 GLU A O 1
ATOM 555 N N . SER A 1 78 ? -3.709 26.812 8.656 1 98.25 78 SER A N 1
ATOM 556 C CA . SER A 1 78 ? -2.271 27.078 8.625 1 98.25 78 SER A CA 1
ATOM 557 C C . SER A 1 78 ? -1.527 26.156 9.594 1 98.25 78 SER A C 1
ATOM 559 O O . SER A 1 78 ? -2.086 25.172 10.078 1 98.25 78 SER A O 1
ATOM 561 N N . GLY A 1 79 ? -0.248 26.438 9.906 1 98.44 79 GLY A N 1
ATOM 562 C CA . GLY A 1 79 ? 0.556 25.562 10.734 1 98.44 79 GLY A CA 1
ATOM 563 C C . GLY A 1 79 ? 1.188 24.406 9.961 1 98.44 79 GLY A C 1
ATOM 564 O O . GLY A 1 79 ? 1.601 24.594 8.812 1 98.44 79 GLY A O 1
ATOM 565 N N . ILE A 1 80 ? 1.26 23.328 10.578 1 98.75 80 ILE A N 1
ATOM 566 C CA . ILE A 1 80 ? 2.006 22.188 10.039 1 98.75 80 ILE A CA 1
ATOM 567 C C . ILE A 1 80 ? 1.312 21.672 8.781 1 98.75 80 ILE A C 1
ATOM 569 O O . ILE A 1 80 ? 1.975 21.281 7.812 1 98.75 80 ILE A O 1
ATOM 573 N N . ILE A 1 81 ? -0.058 21.641 8.75 1 98.69 81 ILE A N 1
ATOM 574 C CA . ILE A 1 81 ? -0.769 21.156 7.574 1 98.69 81 ILE A CA 1
ATOM 575 C C . ILE A 1 81 ? -0.468 22.062 6.383 1 98.69 81 ILE A C 1
ATOM 577 O O . ILE A 1 81 ? -0.343 21.594 5.25 1 98.69 81 ILE A O 1
ATOM 581 N N . GLU A 1 82 ? -0.372 23.375 6.609 1 98.62 82 GLU A N 1
ATOM 582 C CA . GLU A 1 82 ? -0.003 24.297 5.531 1 98.62 82 GLU A CA 1
ATOM 583 C C . GLU A 1 82 ? 1.427 24.031 5.062 1 98.62 82 GLU A C 1
ATOM 585 O O . GLU A 1 82 ? 1.704 24.062 3.859 1 98.62 82 GLU A O 1
ATOM 590 N N . GLU A 1 83 ? 2.307 23.875 6.031 1 98.5 83 GLU A N 1
ATOM 591 C CA . GLU A 1 83 ? 3.682 23.516 5.703 1 98.5 83 GLU A CA 1
ATOM 592 C C . GLU A 1 83 ? 3.729 22.328 4.762 1 98.5 83 GLU A C 1
ATOM 594 O O . GLU A 1 83 ? 4.453 22.328 3.766 1 98.5 83 GLU A O 1
ATOM 599 N N . ILE A 1 84 ? 2.967 21.312 5.004 1 98.44 84 ILE A N 1
ATOM 600 C CA . ILE A 1 84 ? 2.914 20.078 4.227 1 98.44 84 ILE A CA 1
ATOM 601 C C . ILE A 1 84 ? 2.309 20.359 2.852 1 98.44 84 ILE A C 1
ATOM 603 O O . ILE A 1 84 ? 2.826 19.891 1.833 1 98.44 84 ILE A O 1
ATOM 607 N N . ARG A 1 85 ? 1.218 21.141 2.836 1 98 85 ARG A N 1
ATOM 608 C CA . ARG A 1 85 ? 0.549 21.484 1.581 1 98 85 ARG A CA 1
ATOM 609 C C . ARG A 1 85 ? 1.489 22.219 0.639 1 98 85 ARG A C 1
ATOM 611 O O . ARG A 1 85 ? 1.562 21.906 -0.551 1 98 85 ARG A O 1
ATOM 618 N N . LEU A 1 86 ? 2.178 23.172 1.178 1 98.44 86 LEU A N 1
ATOM 619 C CA . LEU A 1 86 ? 3.082 23.984 0.373 1 98.44 86 LEU A CA 1
ATOM 620 C C . LEU A 1 86 ? 4.234 23.156 -0.17 1 98.44 86 LEU A C 1
ATOM 622 O O . LEU A 1 86 ? 4.609 23.281 -1.337 1 98.44 86 LEU A O 1
ATOM 626 N N . GLU A 1 87 ? 4.734 22.281 0.699 1 98.12 87 GLU A N 1
ATOM 627 C CA . GLU A 1 87 ? 5.797 21.375 0.274 1 98.12 87 GLU A CA 1
ATOM 628 C C . GLU A 1 87 ? 5.324 20.469 -0.852 1 98.12 87 GLU A C 1
ATOM 630 O O . GLU A 1 87 ? 6.016 20.297 -1.857 1 98.12 87 GLU A O 1
ATOM 635 N N . ALA A 1 88 ? 4.203 19.875 -0.696 1 97.62 88 ALA A N 1
ATOM 636 C CA . ALA A 1 88 ? 3.656 18.969 -1.688 1 97.62 88 ALA A CA 1
ATOM 637 C C . ALA A 1 88 ? 3.371 19.672 -3.004 1 97.62 88 ALA A C 1
ATOM 639 O O . ALA A 1 88 ? 3.604 19.125 -4.082 1 97.62 88 ALA A O 1
ATOM 640 N N . ALA A 1 89 ? 2.818 20.875 -2.881 1 97.25 89 ALA A N 1
ATOM 641 C CA . ALA A 1 89 ? 2.473 21.641 -4.078 1 97.25 89 ALA A CA 1
ATOM 642 C C . ALA A 1 89 ? 3.707 21.891 -4.941 1 97.25 89 ALA A C 1
ATOM 644 O O . ALA A 1 89 ? 3.635 21.844 -6.172 1 97.25 89 ALA A O 1
ATOM 645 N N . VAL A 1 90 ? 4.812 22.156 -4.312 1 97.44 90 VAL A N 1
ATOM 646 C CA . VAL A 1 90 ? 6.023 22.547 -5.031 1 97.44 90 VAL A CA 1
ATOM 647 C C . VAL A 1 90 ? 6.773 21.297 -5.488 1 97.44 90 VAL A C 1
ATOM 649 O O . VAL A 1 90 ? 7.27 21.234 -6.613 1 97.44 90 VAL A O 1
ATOM 652 N N . ASN A 1 91 ? 6.797 20.266 -4.672 1 97 91 ASN A N 1
ATOM 653 C CA . ASN A 1 91 ? 7.703 19.141 -4.91 1 97 91 ASN A CA 1
ATOM 654 C C . ASN A 1 91 ? 6.961 17.922 -5.441 1 97 91 ASN A C 1
ATOM 656 O O . ASN A 1 91 ? 7.547 16.859 -5.598 1 97 91 ASN A O 1
ATOM 660 N N . ASN A 1 92 ? 5.75 18.031 -5.723 1 97.12 92 ASN A N 1
ATOM 661 C CA . ASN A 1 92 ? 4.938 16.969 -6.305 1 97.12 92 ASN A CA 1
ATOM 662 C C . ASN A 1 92 ? 4.039 17.5 -7.422 1 97.12 92 ASN A C 1
ATOM 664 O O . ASN A 1 92 ? 2.826 17.281 -7.395 1 97.12 92 ASN A O 1
ATOM 668 N N . PRO A 1 93 ? 4.613 18.219 -8.367 1 95.75 93 PRO A N 1
ATOM 669 C CA . PRO A 1 93 ? 3.805 18.781 -9.453 1 95.75 93 PRO A CA 1
ATOM 670 C C . PRO A 1 93 ? 3.09 17.703 -10.266 1 95.75 93 PRO A C 1
ATOM 672 O O . PRO A 1 93 ? 2.066 17.969 -10.898 1 95.75 93 PRO A O 1
ATOM 675 N N . GLN A 1 94 ? 3.6 16.5 -10.289 1 95.5 94 GLN A N 1
ATOM 676 C CA . GLN A 1 94 ? 3.02 15.414 -11.07 1 95.5 94 GLN A CA 1
ATOM 677 C C . GLN A 1 94 ? 1.831 14.789 -10.344 1 95.5 94 GLN A C 1
ATOM 679 O O . GLN A 1 94 ? 1.153 13.914 -10.891 1 95.5 94 GLN A O 1
ATOM 684 N N . ARG A 1 95 ? 1.508 15.172 -9.109 1 95.44 95 ARG A N 1
ATOM 685 C CA . ARG A 1 95 ? 0.351 14.727 -8.336 1 95.44 95 ARG A CA 1
ATOM 686 C C . ARG A 1 95 ? 0.404 13.227 -8.094 1 95.44 95 ARG A C 1
ATOM 688 O O . ARG A 1 95 ? -0.562 12.508 -8.367 1 95.44 95 ARG A O 1
ATOM 695 N N . SER A 1 96 ? 1.566 12.773 -7.574 1 97.06 96 SER A N 1
ATOM 696 C CA . SER A 1 96 ? 1.776 11.367 -7.227 1 97.06 96 SER A CA 1
ATOM 697 C C . SER A 1 96 ? 1.422 11.102 -5.766 1 97.06 96 SER A C 1
ATOM 699 O O . SER A 1 96 ? 1.985 11.727 -4.863 1 97.06 96 SER A O 1
ATOM 701 N N . PRO A 1 97 ? 0.463 10.141 -5.543 1 97.31 97 PRO A N 1
ATOM 702 C CA . PRO A 1 97 ? 0.16 9.789 -4.152 1 97.31 97 PRO A CA 1
ATOM 703 C C . PRO A 1 97 ? 1.383 9.281 -3.393 1 97.31 97 PRO A C 1
ATOM 705 O O . PRO A 1 97 ? 1.547 9.578 -2.207 1 97.31 97 PRO A O 1
ATOM 708 N N . ALA A 1 98 ? 2.246 8.562 -4.031 1 97.12 98 ALA A N 1
ATOM 709 C CA . ALA A 1 98 ? 3.441 8.016 -3.395 1 97.12 98 ALA A CA 1
ATOM 710 C C . ALA A 1 98 ? 4.426 9.125 -3.031 1 97.12 98 ALA A C 1
ATOM 712 O O . ALA A 1 98 ? 5.117 9.039 -2.014 1 97.12 98 ALA A O 1
ATOM 713 N N . VAL A 1 99 ? 4.539 10.109 -3.895 1 97.62 99 VAL A N 1
ATOM 714 C CA . VAL A 1 99 ? 5.414 11.234 -3.594 1 97.62 99 VAL A CA 1
ATOM 715 C C . VAL A 1 99 ? 4.859 12.016 -2.408 1 97.62 99 VAL A C 1
ATOM 717 O O . VAL A 1 99 ? 5.621 12.547 -1.592 1 97.62 99 VAL A O 1
ATOM 720 N N . PHE A 1 100 ? 3.555 12.094 -2.352 1 98.19 100 PHE A N 1
ATOM 721 C CA . PHE A 1 100 ? 2.961 12.711 -1.174 1 98.19 100 PHE A CA 1
ATOM 722 C C . PHE A 1 100 ? 3.35 11.961 0.091 1 98.19 100 PHE A C 1
ATOM 724 O O . PHE A 1 100 ? 3.689 12.57 1.106 1 98.19 100 PHE A O 1
ATOM 731 N N . ASP A 1 101 ? 3.318 10.57 0.067 1 98.44 101 ASP A N 1
ATOM 732 C CA . ASP A 1 101 ? 3.803 9.773 1.184 1 98.44 101 ASP A CA 1
ATOM 733 C C . ASP A 1 101 ? 5.238 10.148 1.55 1 98.44 101 ASP A C 1
ATOM 735 O O . ASP A 1 101 ? 5.586 10.211 2.73 1 98.44 101 ASP A O 1
ATOM 739 N N . LEU A 1 102 ? 6.031 10.383 0.564 1 98 102 LEU A N 1
ATOM 740 C CA . LEU A 1 102 ? 7.434 10.719 0.775 1 98 102 LEU A CA 1
ATOM 741 C C . LEU A 1 102 ? 7.57 12.062 1.479 1 98 102 LEU A C 1
ATOM 743 O O . LEU A 1 102 ? 8.461 12.242 2.316 1 98 102 LEU A O 1
ATOM 747 N N . VAL A 1 103 ? 6.723 13 1.106 1 98 103 VAL A N 1
ATOM 748 C CA . VAL A 1 103 ? 6.734 14.312 1.743 1 98 103 VAL A CA 1
ATOM 749 C C . VAL A 1 103 ? 6.457 14.164 3.238 1 98 103 VAL A C 1
ATOM 751 O O . VAL A 1 103 ? 7.156 14.75 4.066 1 98 103 VAL A O 1
ATOM 754 N N . LEU A 1 104 ? 5.453 13.375 3.555 1 98.69 104 LEU A N 1
ATOM 755 C CA . LEU A 1 104 ? 5.102 13.156 4.953 1 98.69 104 LEU A CA 1
ATOM 756 C C . LEU A 1 104 ? 6.227 12.438 5.691 1 98.69 104 LEU A C 1
ATOM 758 O O . LEU A 1 104 ? 6.57 12.812 6.816 1 98.69 104 LEU A O 1
ATOM 762 N N . TYR A 1 105 ? 6.785 11.43 5.07 1 98.56 105 TYR A N 1
ATOM 763 C CA . TYR A 1 105 ? 7.883 10.672 5.656 1 98.56 105 TYR A CA 1
ATOM 764 C C . TYR A 1 105 ? 9.086 11.578 5.926 1 98.56 105 TYR A C 1
ATOM 766 O O . TYR A 1 105 ? 9.695 11.508 6.996 1 98.56 105 TYR A O 1
ATOM 774 N N . ASP A 1 106 ? 9.414 12.438 4.984 1 98.12 106 ASP A N 1
ATOM 775 C CA . ASP A 1 106 ? 10.547 13.352 5.102 1 98.12 106 ASP A CA 1
ATOM 776 C C . ASP A 1 106 ? 10.359 14.305 6.285 1 98.12 106 ASP A C 1
ATOM 778 O O . ASP A 1 106 ? 11.312 14.586 7.02 1 98.12 106 ASP A O 1
ATOM 782 N N . LYS A 1 107 ? 9.133 14.773 6.469 1 98.12 107 LYS A N 1
ATOM 783 C CA . LYS A 1 107 ? 8.875 15.68 7.586 1 98.12 107 LYS A CA 1
ATOM 784 C C . LYS A 1 107 ? 9.18 15.008 8.922 1 98.12 107 LYS A C 1
ATOM 786 O O . LYS A 1 107 ? 9.766 15.625 9.812 1 98.12 107 LYS A O 1
ATOM 791 N N . CYS A 1 108 ? 8.797 13.781 9.023 1 97.38 108 CYS A N 1
ATOM 792 C CA . CYS A 1 108 ? 9.031 13.055 10.266 1 97.38 108 CYS A CA 1
ATOM 793 C C . CYS A 1 108 ? 10.5 12.68 10.422 1 97.38 108 CYS A C 1
ATOM 795 O O . CYS A 1 108 ? 11.078 12.852 11.492 1 97.38 108 CYS A O 1
ATOM 797 N N . ARG A 1 109 ? 11.07 12.164 9.367 1 96.81 109 ARG A N 1
ATOM 798 C CA . ARG A 1 109 ? 12.445 11.68 9.406 1 96.81 109 ARG A CA 1
ATOM 799 C C . ARG A 1 109 ? 13.414 12.812 9.688 1 96.81 109 ARG A C 1
ATOM 801 O O . ARG A 1 109 ? 14.445 12.609 10.328 1 96.81 109 ARG A O 1
ATOM 808 N N . SER A 1 110 ? 13.062 14.016 9.305 1 97.12 110 SER A N 1
ATOM 809 C CA . SER A 1 110 ? 13.945 15.172 9.445 1 97.12 110 SER A CA 1
ATOM 810 C C . SER A 1 110 ? 13.805 15.812 10.82 1 97.12 110 SER A C 1
ATOM 812 O O . SER A 1 110 ? 14.516 16.766 11.148 1 97.12 110 SER A O 1
ATOM 814 N N . GLU A 1 111 ? 12.906 15.359 11.625 1 97.62 111 GLU A N 1
ATOM 815 C CA . GLU A 1 111 ? 12.727 15.883 12.977 1 97.62 111 GLU A CA 1
ATOM 816 C C . GLU A 1 111 ? 13.453 15.016 14 1 97.62 111 GLU A C 1
ATOM 818 O O . GLU A 1 111 ? 12.961 13.953 14.391 1 97.62 111 GLU A O 1
ATOM 823 N N . PRO A 1 112 ? 14.594 15.43 14.555 1 97 112 PRO A N 1
ATOM 824 C CA . PRO A 1 112 ? 15.484 14.578 15.344 1 97 112 PRO A CA 1
ATOM 825 C C . PRO A 1 112 ? 14.82 14.047 16.609 1 97 112 PRO A C 1
ATOM 827 O O . PRO A 1 112 ? 15.203 12.984 17.109 1 97 112 PRO A O 1
ATOM 830 N N . ASN A 1 113 ? 13.812 14.711 17.125 1 98.62 113 ASN A N 1
ATOM 831 C CA . ASN A 1 113 ? 13.195 14.297 18.375 1 98.62 113 ASN A CA 1
ATOM 832 C C . ASN A 1 113 ? 12.094 13.266 18.156 1 98.62 113 ASN A C 1
ATOM 834 O O . ASN A 1 113 ? 11.453 12.812 19.109 1 98.62 113 ASN A O 1
ATOM 838 N N . ILE A 1 114 ? 11.898 12.836 16.938 1 98.81 114 ILE A N 1
ATOM 839 C CA . ILE A 1 114 ? 10.875 11.836 16.641 1 98.81 114 ILE A CA 1
ATOM 840 C C . ILE A 1 114 ? 11.531 10.5 16.328 1 98.81 114 ILE A C 1
ATOM 842 O O . ILE A 1 114 ? 12.391 10.414 15.445 1 98.81 114 ILE A O 1
ATOM 846 N N . GLU A 1 115 ? 11.227 9.547 17.078 1 98.69 115 GLU A N 1
ATOM 847 C CA . GLU A 1 115 ? 11.438 8.164 16.641 1 98.69 115 GLU A CA 1
ATOM 848 C C . GLU A 1 115 ? 10.211 7.625 15.914 1 98.69 115 GLU A C 1
ATOM 850 O O . GLU A 1 115 ? 9.195 7.301 16.547 1 98.69 115 GLU A O 1
ATOM 855 N N . LEU A 1 116 ? 10.336 7.547 14.617 1 98.69 116 LEU A N 1
ATOM 856 C CA . LEU A 1 116 ? 9.234 7.047 13.789 1 98.69 116 LEU A CA 1
ATOM 857 C C . LEU A 1 116 ? 9.281 5.527 13.695 1 98.69 116 LEU A C 1
ATOM 859 O O . LEU A 1 116 ? 10.289 4.953 13.289 1 98.69 116 LEU A O 1
ATOM 863 N N . MET A 1 117 ? 8.227 4.891 14.086 1 98.56 117 MET A N 1
ATOM 864 C CA . MET A 1 117 ? 8.102 3.439 13.984 1 98.56 117 MET A CA 1
ATOM 865 C C . MET A 1 117 ? 6.949 3.053 13.062 1 98.56 117 MET A C 1
ATOM 867 O O . MET A 1 117 ? 5.82 2.863 13.523 1 98.56 117 MET A O 1
ATOM 871 N N . LEU A 1 118 ? 7.262 2.846 11.789 1 98.19 118 LEU A N 1
ATOM 872 C CA . LEU A 1 118 ? 6.281 2.338 10.836 1 98.19 118 LEU A CA 1
ATOM 873 C C . LEU A 1 118 ? 6.02 0.852 11.062 1 98.19 118 LEU A C 1
ATOM 875 O O . LEU A 1 118 ? 6.777 0.188 11.781 1 98.19 118 LEU A O 1
ATOM 879 N N . ASN A 1 119 ? 4.898 0.391 10.477 1 97.25 119 ASN A N 1
ATOM 880 C CA . ASN A 1 119 ? 4.516 -1.012 10.594 1 97.25 119 ASN A CA 1
ATOM 881 C C . ASN A 1 119 ? 4.434 -1.449 12.055 1 97.25 119 ASN A C 1
ATOM 883 O O . ASN A 1 119 ? 4.75 -2.596 12.383 1 97.25 119 ASN A O 1
ATOM 887 N N . THR A 1 120 ? 4.121 -0.55 12.969 1 97.81 120 THR A N 1
ATOM 888 C CA . THR A 1 120 ? 4.082 -0.812 14.398 1 97.81 120 THR A CA 1
ATOM 889 C C . THR A 1 120 ? 2.719 -0.44 14.984 1 97.81 120 THR A C 1
ATOM 891 O O . THR A 1 120 ? 2.33 0.729 14.961 1 97.81 120 THR A O 1
ATOM 894 N N . ARG A 1 121 ? 2.045 -1.358 15.484 1 96.62 121 ARG A N 1
ATOM 895 C CA . ARG A 1 121 ? 0.719 -1.137 16.047 1 96.62 121 ARG A CA 1
ATOM 896 C C . ARG A 1 121 ? 0.765 -1.146 17.578 1 96.62 121 ARG A C 1
ATOM 898 O O . ARG A 1 121 ? 1.232 -2.113 18.188 1 96.62 121 ARG A O 1
ATOM 905 N N . VAL A 1 122 ? 0.342 -0.082 18.203 1 97.69 122 VAL A N 1
ATOM 906 C CA . VAL A 1 122 ? 0.065 -0.105 19.625 1 97.69 122 VAL A CA 1
ATOM 907 C C . VAL A 1 122 ? -1.274 -0.792 19.891 1 97.69 122 VAL A C 1
ATOM 909 O O . VAL A 1 122 ? -2.305 -0.376 19.359 1 97.69 122 VAL A O 1
ATOM 912 N N . PHE A 1 123 ? -1.247 -1.854 20.734 1 93.88 123 PHE A N 1
ATOM 913 C CA . PHE A 1 123 ? -2.457 -2.668 20.734 1 93.88 123 PHE A CA 1
ATOM 914 C C . PHE A 1 123 ? -3.029 -2.773 22.156 1 93.88 123 PHE A C 1
ATOM 916 O O . PHE A 1 123 ? -4.172 -3.197 22.328 1 93.88 123 PHE A O 1
ATOM 923 N N . ALA A 1 124 ? -2.24 -2.316 23.172 1 95.44 124 ALA A N 1
ATOM 924 C CA . ALA A 1 124 ? -2.727 -2.463 24.531 1 95.44 124 ALA A CA 1
ATOM 925 C C . ALA A 1 124 ? -2.031 -1.48 25.469 1 95.44 124 ALA A C 1
ATOM 927 O O . ALA A 1 124 ? -0.939 -0.992 25.172 1 95.44 124 ALA A O 1
ATOM 928 N N . THR A 1 125 ? -2.736 -1.224 26.594 1 98 125 THR A N 1
ATOM 929 C CA . THR A 1 125 ? -2.184 -0.369 27.641 1 98 125 THR A CA 1
ATOM 930 C C . THR A 1 125 ? -2.379 -1.002 29.016 1 98 125 THR A C 1
ATOM 932 O O . THR A 1 125 ? -3.232 -1.875 29.188 1 98 125 THR A O 1
ATOM 935 N N . VAL A 1 126 ? -1.517 -0.624 29.906 1 98.25 126 VAL A N 1
ATOM 936 C CA . VAL A 1 126 ? -1.691 -0.919 31.328 1 98.25 126 VAL A CA 1
ATOM 937 C C . VAL A 1 126 ? -2.051 0.359 32.094 1 98.25 126 VAL A C 1
ATOM 939 O O . VAL A 1 126 ? -1.307 1.343 32.031 1 98.25 126 VAL A O 1
ATOM 942 N N . VAL A 1 127 ? -3.203 0.326 32.75 1 98.44 127 VAL A N 1
ATOM 943 C CA . VAL A 1 127 ? -3.705 1.501 33.469 1 98.44 127 VAL A CA 1
ATOM 944 C C . VAL A 1 127 ? -3.727 1.23 34.969 1 98.44 127 VAL A C 1
ATOM 946 O O . VAL A 1 127 ? -4.176 0.17 35.406 1 98.44 127 VAL A O 1
ATOM 949 N N . GLU A 1 128 ? -3.16 2.084 35.781 1 98.19 128 GLU A N 1
ATOM 950 C CA . GLU A 1 128 ? -3.221 2.084 37.25 1 98.19 128 GLU A CA 1
ATOM 951 C C . GLU A 1 128 ? -3.727 3.422 37.781 1 98.19 128 GLU A C 1
ATOM 953 O O . GLU A 1 128 ? -3.152 4.473 37.469 1 98.19 128 GLU A O 1
ATOM 958 N N . ARG A 1 129 ? -4.715 3.412 38.594 1 96.56 129 ARG A N 1
ATOM 959 C CA . ARG A 1 129 ? -5.297 4.609 39.188 1 96.56 129 ARG A CA 1
ATOM 960 C C . ARG A 1 129 ? -5.594 5.66 38.125 1 96.56 129 ARG A C 1
ATOM 962 O O . ARG A 1 129 ? -5.145 6.805 38.219 1 96.56 129 ARG A O 1
ATOM 969 N N . ASN A 1 130 ? -6.184 5.289 37.031 1 97.31 130 ASN A N 1
ATOM 970 C CA . ASN A 1 130 ? -6.637 6.129 35.938 1 97.31 130 ASN A CA 1
ATOM 971 C C . ASN A 1 130 ? -5.465 6.785 35.219 1 97.31 130 ASN A C 1
ATOM 973 O O . ASN A 1 130 ? -5.594 7.898 34.688 1 97.31 130 ASN A O 1
ATOM 977 N N . THR A 1 131 ? -4.371 6.129 35.25 1 98.19 131 THR A N 1
ATOM 978 C CA . THR A 1 131 ? -3.186 6.602 34.562 1 98.19 131 THR A CA 1
ATOM 979 C C . THR A 1 131 ? -2.533 5.473 33.75 1 98.19 131 THR A C 1
ATOM 981 O O . THR A 1 131 ? -2.297 4.387 34.312 1 98.19 131 THR A O 1
ATOM 984 N N . ILE A 1 132 ? -2.254 5.719 32.531 1 98.75 132 ILE A N 1
ATOM 985 C CA . ILE A 1 132 ? -1.543 4.723 31.719 1 98.75 132 ILE A CA 1
ATOM 986 C C . ILE A 1 132 ? -0.091 4.633 32.188 1 98.75 132 ILE A C 1
ATOM 988 O O . ILE A 1 132 ? 0.617 5.641 32.219 1 98.75 132 ILE A O 1
ATOM 992 N N . LYS A 1 133 ? 0.37 3.449 32.5 1 98.56 133 LYS A N 1
ATOM 993 C CA . LYS A 1 133 ? 1.744 3.242 32.938 1 98.56 133 LYS A CA 1
ATOM 994 C C . LYS A 1 133 ? 2.646 2.842 31.766 1 98.56 133 LYS A C 1
ATOM 996 O O . LYS A 1 133 ? 3.82 3.215 31.734 1 98.56 133 LYS A O 1
ATOM 1001 N N . LYS A 1 134 ? 2.129 2.1 30.906 1 98.38 134 LYS A N 1
ATOM 1002 C CA . LYS A 1 134 ? 2.854 1.647 29.719 1 98.38 134 LYS A CA 1
ATOM 1003 C C . LYS A 1 134 ? 1.891 1.175 28.625 1 98.38 134 LYS A C 1
ATOM 1005 O O . LYS A 1 134 ? 0.715 0.925 28.906 1 98.38 134 LYS A O 1
ATOM 1010 N N . ALA A 1 135 ? 2.41 1.14 27.422 1 98.44 135 ALA A N 1
ATOM 1011 C CA . ALA A 1 135 ? 1.7 0.605 26.266 1 98.44 135 ALA A CA 1
ATOM 1012 C C . ALA A 1 135 ? 2.504 -0.503 25.594 1 98.44 135 ALA A C 1
ATOM 1014 O O . ALA A 1 135 ? 3.725 -0.58 25.75 1 98.44 135 ALA A O 1
ATOM 1015 N N . PHE A 1 136 ? 1.825 -1.377 24.953 1 97.5 136 PHE A N 1
ATOM 1016 C CA . PHE A 1 136 ? 2.459 -2.463 24.203 1 97.5 136 PHE A CA 1
ATOM 1017 C C . PHE A 1 136 ? 2.277 -2.271 22.703 1 97.5 136 PHE A C 1
ATOM 1019 O O . PHE A 1 136 ? 1.209 -1.856 22.25 1 97.5 136 PHE A O 1
ATOM 1026 N N . ALA A 1 137 ? 3.334 -2.479 21.938 1 97.56 137 ALA A N 1
ATOM 1027 C CA . ALA A 1 137 ? 3.307 -2.379 20.484 1 97.56 137 ALA A CA 1
ATOM 1028 C C . ALA A 1 137 ? 3.961 -3.596 19.844 1 97.56 137 ALA A C 1
ATOM 1030 O O . ALA A 1 137 ? 4.742 -4.301 20.484 1 97.56 137 ALA A O 1
ATOM 1031 N N . ARG A 1 138 ? 3.557 -3.848 18.672 1 95.62 138 ARG A N 1
ATOM 1032 C CA . ARG A 1 138 ? 4.141 -4.941 17.906 1 95.62 138 ARG A CA 1
ATOM 1033 C C . ARG A 1 138 ? 4.516 -4.48 16.5 1 95.62 138 ARG A C 1
ATOM 1035 O O . ARG A 1 138 ? 3.797 -3.689 15.883 1 95.62 138 ARG A O 1
ATOM 1042 N N . ARG A 1 139 ? 5.59 -4.938 15.992 1 96.44 139 ARG A N 1
ATOM 1043 C CA . ARG A 1 139 ? 6.082 -4.68 14.648 1 96.44 139 ARG A CA 1
ATOM 1044 C C . ARG A 1 139 ? 6.324 -5.984 13.891 1 96.44 139 ARG A C 1
ATOM 1046 O O . ARG A 1 139 ? 7.402 -6.578 14 1 96.44 139 ARG A O 1
ATOM 1053 N N . GLU A 1 140 ? 5.43 -6.242 12.914 1 89.12 140 GLU A N 1
ATOM 1054 C CA . GLU A 1 140 ? 5.434 -7.535 12.234 1 89.12 140 GLU A CA 1
ATOM 1055 C C . GLU A 1 140 ? 6.621 -7.66 11.281 1 89.12 140 GLU A C 1
ATOM 1057 O O . GLU A 1 140 ? 7.184 -8.742 11.125 1 89.12 140 GLU A O 1
ATOM 1062 N N . SER A 1 141 ? 7.02 -6.531 10.727 1 92.69 141 SER A N 1
ATOM 1063 C CA . SER A 1 141 ? 8.086 -6.543 9.734 1 92.69 141 SER A CA 1
ATOM 1064 C C . SER A 1 141 ? 9.406 -7.023 10.344 1 92.69 141 SER A C 1
ATOM 1066 O O . SER A 1 141 ? 10.273 -7.535 9.641 1 92.69 141 SER A O 1
ATOM 1068 N N . THR A 1 142 ? 9.57 -6.895 11.711 1 95.88 142 THR A N 1
ATOM 1069 C CA . THR A 1 142 ? 10.805 -7.289 12.375 1 95.88 142 THR A CA 1
ATOM 1070 C C . THR A 1 142 ? 10.539 -8.375 13.406 1 95.88 142 THR A C 1
ATOM 1072 O O . THR A 1 142 ? 11.438 -8.766 14.156 1 95.88 142 THR A O 1
ATOM 1075 N N . GLU A 1 143 ? 9.297 -8.812 13.508 1 93.94 143 GLU A N 1
ATOM 1076 C CA . GLU A 1 143 ? 8.883 -9.82 14.477 1 93.94 143 GLU A CA 1
ATOM 1077 C C . GLU A 1 143 ? 9.281 -9.414 15.898 1 93.94 143 GLU A C 1
ATOM 1079 O O . GLU A 1 143 ? 9.789 -10.234 16.656 1 93.94 143 GLU A O 1
ATOM 1084 N N . ASP A 1 144 ? 9.07 -8.07 16.203 1 95.75 144 ASP A N 1
ATOM 1085 C CA . ASP A 1 144 ? 9.383 -7.535 17.531 1 95.75 144 ASP A CA 1
ATOM 1086 C C . ASP A 1 144 ? 8.117 -7.09 18.25 1 95.75 144 ASP A C 1
ATOM 1088 O O . ASP A 1 144 ? 7.109 -6.777 17.625 1 95.75 144 ASP A O 1
ATOM 1092 N N . GLU A 1 145 ? 8.188 -7.109 19.531 1 95.94 145 GLU A N 1
ATOM 1093 C CA . GLU A 1 145 ? 7.199 -6.508 20.422 1 95.94 145 GLU A CA 1
ATOM 1094 C C . GLU A 1 145 ? 7.848 -5.508 21.375 1 95.94 145 GLU A C 1
ATOM 1096 O O . GLU A 1 145 ? 9.008 -5.668 21.75 1 95.94 145 GLU A O 1
ATOM 1101 N N . PHE A 1 146 ? 7.109 -4.5 21.719 1 98.19 146 PHE A N 1
ATOM 1102 C CA . PHE A 1 146 ? 7.668 -3.402 22.5 1 98.19 146 PHE A CA 1
ATOM 1103 C C . PHE A 1 146 ? 6.801 -3.102 23.719 1 98.19 146 PHE A C 1
ATOM 1105 O O . PHE A 1 146 ? 5.574 -3.236 23.656 1 98.19 146 PHE A O 1
ATOM 1112 N N . GLU A 1 147 ? 7.441 -2.842 24.766 1 98.31 147 GLU A N 1
ATOM 1113 C CA . GLU A 1 147 ? 6.867 -2.148 25.922 1 98.31 147 GLU A CA 1
ATOM 1114 C C . GLU A 1 147 ? 7.32 -0.692 25.969 1 98.31 147 GLU A C 1
ATOM 1116 O O . GLU A 1 147 ? 8.516 -0.412 26.078 1 98.31 147 GLU A O 1
ATOM 1121 N N . ILE A 1 148 ? 6.371 0.241 25.891 1 98.81 148 ILE A N 1
ATOM 1122 C CA . ILE A 1 148 ? 6.734 1.647 25.75 1 98.81 148 ILE A CA 1
ATOM 1123 C C . ILE A 1 148 ? 6.199 2.434 26.953 1 98.81 148 ILE A C 1
ATOM 1125 O O . ILE A 1 148 ? 4.992 2.441 27.203 1 98.81 148 ILE A O 1
ATOM 1129 N N . GLU A 1 149 ? 7.023 3.047 27.688 1 98.81 149 GLU A N 1
ATOM 1130 C CA . GLU A 1 149 ? 6.672 3.949 28.766 1 98.81 149 GLU A CA 1
ATOM 1131 C C . GLU A 1 149 ? 6.738 5.406 28.328 1 98.81 149 GLU A C 1
ATOM 1133 O O . GLU A 1 149 ? 7.723 5.832 27.719 1 98.81 149 GLU A O 1
ATOM 1138 N N . ALA A 1 150 ? 5.688 6.152 28.578 1 98.81 150 ALA A N 1
ATOM 1139 C CA . ALA A 1 150 ? 5.633 7.578 28.266 1 98.81 150 ALA A CA 1
ATOM 1140 C C . ALA A 1 150 ? 4.938 8.352 29.375 1 98.81 150 ALA A C 1
ATOM 1142 O O . ALA A 1 150 ? 4.262 7.766 30.219 1 98.81 150 ALA A O 1
ATOM 1143 N N . GLU A 1 151 ? 5.141 9.602 29.438 1 98.81 151 GLU A N 1
ATOM 1144 C CA . GLU A 1 151 ? 4.434 10.477 30.375 1 98.81 151 GLU A CA 1
ATOM 1145 C C . GLU A 1 151 ? 3.016 10.766 29.891 1 98.81 151 GLU A C 1
ATOM 1147 O O . GLU A 1 151 ? 2.08 10.805 30.688 1 98.81 151 GLU A O 1
ATOM 1152 N N . ILE A 1 152 ? 2.885 10.992 28.656 1 98.94 152 ILE A N 1
ATOM 1153 C CA . ILE A 1 152 ? 1.591 11.281 28.047 1 98.94 152 ILE A CA 1
ATOM 1154 C C . ILE A 1 152 ? 1.375 10.383 26.844 1 98.94 152 ILE A C 1
ATOM 1156 O O . ILE A 1 152 ? 2.316 10.094 26.094 1 98.94 152 ILE A O 1
ATOM 1160 N N . TYR A 1 153 ? 0.168 9.898 26.641 1 98.94 153 TYR A N 1
ATOM 1161 C CA . TYR A 1 153 ? -0.257 9.078 25.516 1 98.94 153 TYR A CA 1
ATOM 1162 C C . TYR A 1 153 ? -1.291 9.812 24.672 1 98.94 153 TYR A C 1
ATOM 1164 O O . TYR A 1 153 ? -2.256 10.367 25.203 1 98.94 153 TYR A O 1
ATOM 1172 N N . ILE A 1 154 ? -1.076 9.883 23.375 1 98.94 154 ILE A N 1
ATOM 1173 C CA . ILE A 1 154 ? -2.041 10.5 22.469 1 98.94 154 ILE A CA 1
ATOM 1174 C C . ILE A 1 154 ? -2.566 9.453 21.484 1 98.94 154 ILE A C 1
ATOM 1176 O O . ILE A 1 154 ? -1.805 8.906 20.688 1 98.94 154 ILE A O 1
ATOM 1180 N N . ASP A 1 155 ? -3.85 9.203 21.547 1 98.81 155 ASP A N 1
ATOM 1181 C CA . ASP A 1 155 ? -4.496 8.289 20.625 1 98.81 155 ASP A CA 1
ATOM 1182 C C . ASP A 1 155 ? -4.883 9 19.328 1 98.81 155 ASP A C 1
ATOM 1184 O O . ASP A 1 155 ? -5.828 9.789 19.312 1 98.81 155 ASP A O 1
ATOM 1188 N N . CYS A 1 156 ? -4.195 8.703 18.266 1 98.62 156 CYS A N 1
ATOM 1189 C CA . CYS A 1 156 ? -4.461 9.227 16.938 1 98.62 156 CYS A CA 1
ATOM 1190 C C . CYS A 1 156 ? -4.762 8.102 15.953 1 98.62 156 CYS A C 1
ATOM 1192 O O . CYS A 1 156 ? -4.535 8.242 14.75 1 98.62 156 CYS A O 1
ATOM 1194 N N . THR A 1 157 ? -5.25 6.898 16.391 1 97.31 157 THR A N 1
ATOM 1195 C CA . THR A 1 157 ? -5.445 5.723 15.547 1 97.31 157 THR A CA 1
ATOM 1196 C C . THR A 1 157 ? -6.746 5.832 14.758 1 97.31 157 THR A C 1
ATOM 1198 O O . THR A 1 157 ? -7.055 4.973 13.93 1 97.31 157 THR A O 1
ATOM 1201 N N . GLY A 1 158 ? -7.484 6.758 14.75 1 95.75 158 GLY A N 1
ATOM 1202 C CA . GLY A 1 158 ? -8.781 6.918 14.117 1 95.75 158 GLY A CA 1
ATOM 1203 C C . GLY A 1 158 ? -9.867 6.066 14.758 1 95.75 158 GLY A C 1
ATOM 1204 O O . GLY A 1 158 ? -10.961 6.562 15.047 1 95.75 158 GLY A O 1
ATOM 1205 N N . ASP A 1 159 ? -9.523 4.809 15.062 1 96.88 159 ASP A N 1
ATOM 1206 C CA . ASP A 1 159 ? -10.477 3.883 15.664 1 96.88 159 ASP A CA 1
ATOM 1207 C C . ASP A 1 159 ? -10.422 3.943 17.188 1 96.88 159 ASP A C 1
ATOM 1209 O O . ASP A 1 159 ? -11.219 3.299 17.875 1 96.88 159 ASP A O 1
ATOM 1213 N N . GLY A 1 160 ? -9.508 4.711 17.75 1 97.06 160 GLY A N 1
ATOM 1214 C CA . GLY A 1 160 ? -9.414 4.895 19.188 1 97.06 160 GLY A CA 1
ATOM 1215 C C . GLY A 1 160 ? -8.977 3.641 19.922 1 97.06 160 GLY A C 1
ATOM 1216 O O . GLY A 1 160 ? -9.547 3.287 20.953 1 97.06 160 GLY A O 1
ATOM 1217 N N . THR A 1 161 ? -7.969 2.975 19.391 1 94.69 161 THR A N 1
ATOM 1218 C CA . THR A 1 161 ? -7.539 1.687 19.922 1 94.69 161 THR A CA 1
ATOM 1219 C C . THR A 1 161 ? -6.938 1.851 21.312 1 94.69 161 THR A C 1
ATOM 1221 O O . THR A 1 161 ? -7.23 1.066 22.219 1 94.69 161 THR A O 1
ATOM 1224 N N . ILE A 1 162 ? -6.148 2.857 21.547 1 95 162 ILE A N 1
ATOM 1225 C CA . ILE A 1 162 ? -5.461 3.064 22.812 1 95 162 ILE A CA 1
ATOM 1226 C C . ILE A 1 162 ? -6.457 3.539 23.875 1 95 162 ILE A C 1
ATOM 1228 O O . ILE A 1 162 ? -6.406 3.102 25.031 1 95 162 ILE A O 1
ATOM 1232 N N . GLY A 1 163 ? -7.289 4.469 23.438 1 97.75 163 GLY A N 1
ATOM 1233 C CA . GLY A 1 163 ? -8.32 4.93 24.359 1 97.75 163 GLY A CA 1
ATOM 1234 C C . GLY A 1 163 ? -9.234 3.816 24.828 1 97.75 163 GLY A C 1
ATOM 1235 O O . GLY A 1 163 ? -9.516 3.711 26.031 1 97.75 163 GLY A O 1
ATOM 1236 N N . ALA A 1 164 ? -9.648 3.002 23.875 1 97.12 164 ALA A N 1
ATOM 1237 C CA . ALA A 1 164 ? -10.516 1.875 24.219 1 97.12 164 ALA A CA 1
ATOM 1238 C C . ALA A 1 164 ? -9.797 0.894 25.141 1 97.12 164 ALA A C 1
ATOM 1240 O O . ALA A 1 164 ? -10.367 0.423 26.125 1 97.12 164 ALA A O 1
ATOM 1241 N N . SER A 1 165 ? -8.57 0.616 24.859 1 96.38 165 SER A N 1
ATOM 1242 C CA . SER A 1 165 ? -7.762 -0.286 25.688 1 96.38 165 SER A CA 1
ATOM 1243 C C . SER A 1 165 ? -7.566 0.267 27.094 1 96.38 165 SER A C 1
ATOM 1245 O O . SER A 1 165 ? -7.5 -0.493 28.062 1 96.38 165 SER A O 1
ATOM 1247 N N . ALA A 1 166 ? -7.477 1.553 27.219 1 98.19 166 ALA A N 1
ATOM 1248 C CA . ALA A 1 166 ? -7.219 2.215 28.484 1 98.19 166 ALA A CA 1
ATOM 1249 C C . ALA A 1 166 ? -8.508 2.371 29.297 1 98.19 166 ALA A C 1
ATOM 1251 O O . ALA A 1 166 ? -8.477 2.826 30.438 1 98.19 166 ALA A O 1
ATOM 1252 N N . GLY A 1 167 ? -9.586 2.025 28.688 1 97.69 167 GLY A N 1
ATOM 1253 C CA . GLY A 1 167 ? -10.852 2.104 29.391 1 97.69 167 GLY A CA 1
ATOM 1254 C C . GLY A 1 167 ? -11.492 3.48 29.328 1 97.69 167 GLY A C 1
ATOM 1255 O O . GLY A 1 167 ? -12.383 3.797 30.109 1 97.69 167 GLY A O 1
ATOM 1256 N N . ALA A 1 168 ? -11.023 4.344 28.406 1 98.44 168 ALA A N 1
ATOM 1257 C CA . ALA A 1 168 ? -11.68 5.637 28.219 1 98.44 168 ALA A CA 1
ATOM 1258 C C . ALA A 1 168 ? -13.078 5.461 27.641 1 98.44 168 ALA A C 1
ATOM 1260 O O . ALA A 1 168 ? -13.281 4.664 26.719 1 98.44 168 ALA A O 1
ATOM 1261 N N . PRO A 1 169 ? -14.07 6.191 28.219 1 98.38 169 PRO A N 1
ATOM 1262 C CA . PRO A 1 169 ? -15.422 6.078 27.656 1 98.38 169 PRO A CA 1
ATOM 1263 C C . PRO A 1 169 ? -15.539 6.746 26.297 1 98.38 169 PRO A C 1
ATOM 1265 O O . PRO A 1 169 ? -14.836 7.719 26.016 1 98.38 169 PRO A O 1
ATOM 1268 N N . TYR A 1 170 ? -16.438 6.25 25.438 1 98.19 170 TYR A N 1
ATOM 1269 C CA . TYR A 1 170 ? -16.625 6.793 24.094 1 98.19 170 TYR A CA 1
ATOM 1270 C C . TYR A 1 170 ? -18.062 6.609 23.625 1 98.19 170 TYR A C 1
ATOM 1272 O O . TYR A 1 170 ? -18.812 5.801 24.188 1 98.19 170 TYR A O 1
ATOM 1280 N N . TYR A 1 171 ? -18.438 7.402 22.719 1 96.19 171 TYR A N 1
ATOM 1281 C CA . TYR A 1 171 ? -19.703 7.277 22 1 96.19 171 TYR A CA 1
ATOM 1282 C C . TYR A 1 171 ? -19.562 6.363 20.781 1 96.19 171 TYR A C 1
ATOM 1284 O O . TYR A 1 171 ? -18.484 6.266 20.203 1 96.19 171 TYR A O 1
ATOM 1292 N N . GLU A 1 172 ? -20.641 5.645 20.484 1 94.56 172 GLU A N 1
ATOM 1293 C CA . GLU A 1 172 ? -20.828 4.934 19.219 1 94.56 172 GLU A CA 1
ATOM 1294 C C . GLU A 1 172 ? -22.234 5.141 18.672 1 94.56 172 GLU A C 1
ATOM 1296 O O . GLU A 1 172 ? -23.203 5.172 19.438 1 94.56 172 GLU A O 1
ATOM 1301 N N . GLY A 1 173 ? -22.281 5.312 17.438 1 96.88 173 GLY A N 1
ATOM 1302 C CA . GLY A 1 173 ? -23.578 5.52 16.812 1 96.88 173 GLY A CA 1
ATOM 1303 C C . GLY A 1 173 ? -24.078 6.949 16.938 1 96.88 173 GLY A C 1
ATOM 1304 O O . GLY A 1 173 ? -23.281 7.879 17.078 1 96.88 173 GLY A O 1
ATOM 1305 N N . ARG A 1 174 ? -25.5 7.195 16.797 1 97.94 174 ARG A N 1
ATOM 1306 C CA . ARG A 1 174 ? -26.125 8.516 16.75 1 97.94 174 ARG A CA 1
ATOM 1307 C C . ARG A 1 174 ? -26.891 8.797 18.047 1 97.94 174 ARG A C 1
ATOM 1309 O O . ARG A 1 174 ? -27.719 7.984 18.469 1 97.94 174 ARG A O 1
ATOM 1316 N N . GLU A 1 175 ? -26.516 9.93 18.594 1 98.31 175 GLU A N 1
ATOM 1317 C CA . GLU A 1 175 ? -27.203 10.328 19.812 1 98.31 175 GLU A CA 1
ATOM 1318 C C . GLU A 1 175 ? -28.609 10.836 19.5 1 98.31 175 GLU A C 1
ATOM 1320 O O . GLU A 1 175 ? -28.891 11.258 18.391 1 98.31 175 GLU A O 1
ATOM 1325 N N . ALA A 1 176 ? -29.453 10.781 20.547 1 98.12 176 ALA A N 1
ATOM 1326 C CA . ALA A 1 176 ? -30.781 11.375 20.438 1 98.12 176 ALA A CA 1
ATOM 1327 C C . ALA A 1 176 ? -30.719 12.898 20.516 1 98.12 176 ALA A C 1
ATOM 1329 O O . ALA A 1 176 ? -29.797 13.453 21.109 1 98.12 176 ALA A O 1
ATOM 1330 N N . LYS A 1 177 ? -31.734 13.57 19.938 1 98.06 177 LYS A N 1
ATOM 1331 C CA . LYS A 1 177 ? -31.859 15.023 20.016 1 98.06 177 LYS A CA 1
ATOM 1332 C C . LYS A 1 177 ? -31.734 15.516 21.453 1 98.06 177 LYS A C 1
ATOM 1334 O O . LYS A 1 177 ? -31.125 16.562 21.703 1 98.06 177 LYS A O 1
ATOM 1339 N N . SER A 1 178 ? -32.219 14.773 22.328 1 97.38 178 SER A N 1
ATOM 1340 C CA . SER A 1 178 ? -32.312 15.195 23.734 1 97.38 178 SER A CA 1
ATOM 1341 C C . SER A 1 178 ? -30.969 15.125 24.422 1 97.38 178 SER A C 1
ATOM 1343 O O . SER A 1 178 ? -30.75 15.758 25.453 1 97.38 178 SER A O 1
ATOM 1345 N N . SER A 1 179 ? -30.078 14.352 23.891 1 97.69 179 SER A N 1
ATOM 1346 C CA . SER A 1 179 ? -28.781 14.164 24.531 1 97.69 179 SER A CA 1
ATOM 1347 C C . SER A 1 179 ? -28 15.469 24.594 1 97.69 179 SER A C 1
ATOM 1349 O O . SER A 1 179 ? -27.344 15.758 25.594 1 97.69 179 SER A O 1
ATOM 1351 N N . PHE A 1 180 ? -28.016 16.266 23.5 1 98 180 PHE A N 1
ATOM 1352 C CA . PHE A 1 180 ? -27.234 17.5 23.422 1 98 180 PHE A CA 1
ATOM 1353 C C . PHE A 1 180 ? -28.094 18.656 22.922 1 98 180 PHE A C 1
ATOM 1355 O O . PHE A 1 180 ? -27.562 19.719 22.562 1 98 180 PHE A O 1
ATOM 1362 N N . ASP A 1 181 ? -29.406 18.406 22.844 1 97.88 181 ASP A N 1
ATOM 1363 C CA . ASP A 1 181 ? -30.312 19.406 22.312 1 97.88 181 ASP A CA 1
ATOM 1364 C C . ASP A 1 181 ? -29.938 19.797 20.875 1 97.88 181 ASP A C 1
ATOM 1366 O O . ASP A 1 181 ? -29.734 20.969 20.578 1 97.88 181 ASP A O 1
ATOM 1370 N N . GLU A 1 182 ? -29.812 18.828 20.047 1 98.38 182 GLU A N 1
ATOM 1371 C CA . GLU A 1 182 ? -29.391 18.984 18.656 1 98.38 182 GLU A CA 1
ATOM 1372 C C . GLU A 1 182 ? -30.562 18.719 17.703 1 98.38 182 GLU A C 1
ATOM 1374 O O . GLU A 1 182 ? -31.062 17.609 17.625 1 98.38 182 GLU A O 1
ATOM 1379 N N . SER A 1 183 ? -30.906 19.703 16.875 1 97.94 183 SER A N 1
ATOM 1380 C CA . SER A 1 183 ? -32.031 19.594 15.977 1 97.94 183 SER A CA 1
ATOM 1381 C C . SER A 1 183 ? -31.766 18.609 14.852 1 97.94 183 SER A C 1
ATOM 1383 O O . SER A 1 183 ? -32.688 18.016 14.297 1 97.94 183 SER A O 1
ATOM 1385 N N . LEU A 1 184 ? -30.516 18.391 14.477 1 97.75 184 LEU A N 1
ATOM 1386 C CA . LEU A 1 184 ? -30.156 17.531 13.344 1 97.75 184 LEU A CA 1
ATOM 1387 C C . LEU A 1 184 ? -30 16.078 13.781 1 97.75 184 LEU A C 1
ATOM 1389 O O . LEU A 1 184 ? -29.828 15.195 12.945 1 97.75 184 LEU A O 1
ATOM 1393 N N . ALA A 1 185 ? -30.031 15.828 15.141 1 97.88 185 ALA A N 1
ATOM 1394 C CA . ALA A 1 185 ? -29.906 14.461 15.648 1 97.88 185 ALA A CA 1
ATOM 1395 C C . ALA A 1 185 ? -31.203 13.688 15.469 1 97.88 185 ALA A C 1
ATOM 1397 O O . ALA A 1 185 ? -32.219 14.258 15.086 1 97.88 185 ALA A O 1
ATOM 1398 N N . GLN A 1 186 ? -31.125 12.406 15.781 1 95.81 186 GLN A N 1
ATOM 1399 C CA . GLN A 1 186 ? -32.281 11.523 15.672 1 95.81 186 GLN A CA 1
ATOM 1400 C C . GLN A 1 186 ? -33.156 11.609 16.922 1 95.81 186 GLN A C 1
ATOM 1402 O O . GLN A 1 186 ? -32.688 12.023 17.984 1 95.81 186 GLN A O 1
ATOM 1407 N N . ASP A 1 187 ? -34.406 11.188 16.734 1 97.06 187 ASP A N 1
ATOM 1408 C CA . ASP A 1 187 ? -35.312 11.188 17.891 1 97.06 187 ASP A CA 1
ATOM 1409 C C . ASP A 1 187 ? -34.875 10.188 18.938 1 97.06 187 ASP A C 1
ATOM 1411 O O . ASP A 1 187 ? -34.875 10.484 20.141 1 97.06 187 ASP A O 1
ATOM 1415 N N . LYS A 1 188 ? -34.438 9.039 18.5 1 97.56 188 LYS A N 1
ATOM 1416 C CA . LYS A 1 188 ? -33.906 7.996 19.375 1 97.56 188 LYS A CA 1
ATOM 1417 C C . LYS A 1 188 ? -32.469 7.625 18.984 1 97.56 188 LYS A C 1
ATOM 1419 O O . LYS A 1 188 ? -32.156 7.535 17.797 1 97.56 188 LYS A O 1
ATOM 1424 N N . SER A 1 189 ? -31.719 7.492 20.062 1 97.81 189 SER A N 1
ATOM 1425 C CA . SER A 1 189 ? -30.344 7.066 19.781 1 97.81 189 SER A CA 1
ATOM 1426 C C . SER A 1 189 ? -30.328 5.727 19.062 1 97.81 189 SER A C 1
ATOM 1428 O O . SER A 1 189 ? -31.219 4.902 19.234 1 97.81 189 SER A O 1
ATOM 1430 N N . ASP A 1 190 ? -29.312 5.465 18.203 1 97.81 190 ASP A N 1
ATOM 1431 C CA . ASP A 1 190 ? -29.125 4.188 17.531 1 97.81 190 ASP A CA 1
ATOM 1432 C C . ASP A 1 190 ? -27.641 3.93 17.266 1 97.81 190 ASP A C 1
ATOM 1434 O O . ASP A 1 190 ? -26.781 4.695 17.719 1 97.81 190 ASP A O 1
ATOM 1438 N N . ASN A 1 191 ? -27.344 2.805 16.594 1 97.25 191 ASN A N 1
ATOM 1439 C CA . ASN A 1 191 ? -25.953 2.396 16.406 1 97.25 191 ASN A CA 1
ATOM 1440 C C . ASN A 1 191 ? -25.5 2.656 14.969 1 97.25 191 ASN A C 1
ATOM 1442 O O . ASN A 1 191 ? -24.469 2.131 14.539 1 97.25 191 ASN A O 1
ATOM 1446 N N . LEU A 1 192 ? -26.266 3.467 14.195 1 97.81 192 LEU A N 1
ATOM 1447 C CA . LEU A 1 192 ? -25.875 3.795 12.828 1 97.81 192 LEU A CA 1
ATOM 1448 C C . LEU A 1 192 ? -24.75 4.828 12.805 1 97.81 192 LEU A C 1
ATOM 1450 O O . LEU A 1 192 ? -24.594 5.586 13.766 1 97.81 192 LEU A O 1
ATOM 1454 N N . ARG A 1 193 ? -23.938 4.793 11.734 1 97 193 ARG A N 1
ATOM 1455 C CA . ARG A 1 193 ? -22.75 5.629 11.602 1 97 193 ARG A CA 1
ATOM 1456 C C . ARG A 1 193 ? -22.562 6.098 10.164 1 97 193 ARG A C 1
ATOM 1458 O O . ARG A 1 193 ? -23.281 5.656 9.266 1 97 193 ARG A O 1
ATOM 1465 N N . LEU A 1 194 ? -21.688 7.086 9.969 1 97.62 194 LEU A N 1
ATOM 1466 C CA . LEU A 1 194 ? -21.156 7.305 8.633 1 97.62 194 LEU A CA 1
ATOM 1467 C C . LEU A 1 194 ? -20.266 6.141 8.203 1 97.62 194 LEU A C 1
ATOM 1469 O O . LEU A 1 194 ? -19.484 5.637 9 1 97.62 194 LEU A O 1
ATOM 1473 N N . GLY A 1 195 ? -20.438 5.66 7.031 1 97.88 195 GLY A N 1
ATOM 1474 C CA . GLY A 1 195 ? -19.781 4.449 6.562 1 97.88 195 GLY A CA 1
ATOM 1475 C C . GLY A 1 195 ? -18.359 4.676 6.113 1 97.88 195 GLY A C 1
ATOM 1476 O O . GLY A 1 195 ? -17.641 5.504 6.688 1 97.88 195 GLY A O 1
ATOM 1477 N N . SER A 1 196 ? -17.859 3.814 5.281 1 98.12 196 SER A N 1
ATOM 1478 C CA . SER A 1 196 ? -16.531 3.881 4.684 1 98.12 196 SER A CA 1
ATOM 1479 C C . SER A 1 196 ? -16.609 3.988 3.164 1 98.12 196 SER A C 1
ATOM 1481 O O . SER A 1 196 ? -17.625 3.646 2.566 1 98.12 196 SER A O 1
ATOM 1483 N N . SER A 1 197 ? -15.539 4.535 2.594 1 97.31 197 SER A N 1
ATOM 1484 C CA . SER A 1 197 ? -15.484 4.668 1.142 1 97.31 197 SER A CA 1
ATOM 1485 C C . SER A 1 197 ? -14.242 3.988 0.575 1 97.31 197 SER A C 1
ATOM 1487 O O . SER A 1 197 ? -13.234 3.844 1.271 1 97.31 197 SER A O 1
ATOM 1489 N N . LEU A 1 198 ? -14.297 3.518 -0.637 1 96.81 198 LEU A N 1
ATOM 1490 C CA . LEU A 1 198 ? -13.148 3.141 -1.45 1 96.81 198 LEU A CA 1
ATOM 1491 C C . LEU A 1 198 ? -13.031 4.043 -2.676 1 96.81 198 LEU A C 1
ATOM 1493 O O . LEU A 1 198 ? -14.031 4.348 -3.326 1 96.81 198 LEU A O 1
ATOM 1497 N N . MET A 1 199 ? -11.805 4.465 -2.896 1 96.12 199 MET A N 1
ATOM 1498 C CA . MET A 1 199 ? -11.531 5.312 -4.055 1 96.12 199 MET A CA 1
ATOM 1499 C C . MET A 1 199 ? -10.898 4.504 -5.184 1 96.12 199 MET A C 1
ATOM 1501 O O . MET A 1 199 ? -10.492 3.357 -4.977 1 96.12 199 MET A O 1
ATOM 1505 N N . PHE A 1 200 ? -10.922 5.074 -6.398 1 96.44 200 PHE A N 1
ATOM 1506 C CA . PHE A 1 200 ? -10.25 4.48 -7.543 1 96.44 200 PHE A CA 1
ATOM 1507 C C . PHE A 1 200 ? -9.602 5.559 -8.406 1 96.44 200 PHE A C 1
ATOM 1509 O O . PHE A 1 200 ? -9.852 6.75 -8.211 1 96.44 200 PHE A O 1
ATOM 1516 N N . GLN A 1 201 ? -8.711 5.203 -9.289 1 96.19 201 GLN A N 1
ATOM 1517 C CA . GLN A 1 201 ? -8.141 6.039 -10.344 1 96.19 201 GLN A CA 1
ATOM 1518 C C . GLN A 1 201 ? -8.25 5.352 -11.703 1 96.19 201 GLN A C 1
ATOM 1520 O O . GLN A 1 201 ? -8.055 4.141 -11.812 1 96.19 201 GLN A O 1
ATOM 1525 N N . ALA A 1 202 ? -8.609 6.066 -12.688 1 95.88 202 ALA A N 1
ATOM 1526 C CA . ALA A 1 202 ? -8.648 5.582 -14.062 1 95.88 202 ALA A CA 1
ATOM 1527 C C . ALA A 1 202 ? -7.906 6.535 -15 1 95.88 202 ALA A C 1
ATOM 1529 O O . ALA A 1 202 ? -7.66 7.691 -14.648 1 95.88 202 ALA A O 1
ATOM 1530 N N . LYS A 1 203 ? -7.477 6.023 -16.078 1 94.81 203 LYS A N 1
ATOM 1531 C CA . LYS A 1 203 ? -6.738 6.805 -17.078 1 94.81 203 LYS A CA 1
ATOM 1532 C C . LYS A 1 203 ? -7.25 6.527 -18.484 1 94.81 203 LYS A C 1
ATOM 1534 O O . LYS A 1 203 ? -7.66 5.406 -18.797 1 94.81 203 LYS A O 1
ATOM 1539 N N . LYS A 1 204 ? -7.207 7.551 -19.297 1 94.19 204 LYS A N 1
ATOM 1540 C CA . LYS A 1 204 ? -7.59 7.422 -20.688 1 94.19 204 LYS A CA 1
ATOM 1541 C C . LYS A 1 204 ? -6.418 6.93 -21.547 1 94.19 204 LYS A C 1
ATOM 1543 O O . LYS A 1 204 ? -5.281 7.363 -21.344 1 94.19 204 LYS A O 1
ATOM 1548 N N . HIS A 1 205 ? -6.664 6.02 -22.422 1 95.38 205 HIS A N 1
ATOM 1549 C CA . HIS A 1 205 ? -5.684 5.477 -23.359 1 95.38 205 HIS A CA 1
ATOM 1550 C C . HIS A 1 205 ? -6.066 5.789 -24.797 1 95.38 205 HIS A C 1
ATOM 1552 O O . HIS A 1 205 ? -7.168 6.281 -25.062 1 95.38 205 HIS A O 1
ATOM 1558 N N . ASP A 1 206 ? -5.133 5.52 -25.75 1 94.69 206 ASP A N 1
ATOM 1559 C CA . ASP A 1 206 ? -5.34 5.855 -27.156 1 94.69 206 ASP A CA 1
ATOM 1560 C C . ASP A 1 206 ? -6.176 4.789 -27.859 1 94.69 206 ASP A C 1
ATOM 1562 O O . ASP A 1 206 ? -6.641 5.004 -28.984 1 94.69 206 ASP A O 1
ATOM 1566 N N . LYS A 1 207 ? -6.445 3.74 -27.25 1 95 207 LYS A N 1
ATOM 1567 C CA . LYS A 1 207 ? -7.227 2.641 -27.797 1 95 207 LYS A CA 1
ATOM 1568 C C . LYS A 1 207 ? -8.32 2.197 -26.828 1 95 207 LYS A C 1
ATOM 1570 O O . LYS A 1 207 ? -8.258 2.502 -25.641 1 95 207 LYS A O 1
ATOM 1575 N N . PRO A 1 208 ? -9.297 1.499 -27.312 1 95.12 208 PRO A N 1
ATOM 1576 C CA . PRO A 1 208 ? -10.312 0.958 -26.406 1 95.12 208 PRO A CA 1
ATOM 1577 C C . PRO A 1 208 ? -9.711 0.024 -25.344 1 95.12 208 PRO A C 1
ATOM 1579 O O . PRO A 1 208 ? -8.805 -0.753 -25.656 1 95.12 208 PRO A O 1
ATOM 1582 N N . MET A 1 209 ? -10.219 0.183 -24.172 1 96.5 209 MET A N 1
ATOM 1583 C CA . MET A 1 209 ? -9.789 -0.633 -23.031 1 96.5 209 MET A CA 1
ATOM 1584 C C . MET A 1 209 ? -10.969 -1.381 -22.422 1 96.5 209 MET A C 1
ATOM 1586 O O . MET A 1 209 ? -11.555 -0.925 -21.438 1 96.5 209 MET A O 1
ATOM 1590 N N . PRO A 1 210 ? -11.266 -2.547 -22.953 1 94.69 210 PRO A N 1
ATOM 1591 C CA . PRO A 1 210 ? -12.422 -3.287 -22.438 1 94.69 210 PRO A CA 1
ATOM 1592 C C . PRO A 1 210 ? -12.258 -3.689 -20.969 1 94.69 210 PRO A C 1
ATOM 1594 O O . PRO A 1 210 ? -11.133 -3.828 -20.484 1 94.69 210 PRO A O 1
ATOM 1597 N N . PHE A 1 211 ? -13.43 -3.852 -20.281 1 96.44 211 PHE A N 1
ATOM 1598 C CA . PHE A 1 211 ? -13.445 -4.25 -18.875 1 96.44 211 PHE A CA 1
ATOM 1599 C C . PHE A 1 211 ? -14.406 -5.406 -18.656 1 96.44 211 PHE A C 1
ATOM 1601 O O . PHE A 1 211 ? -15.578 -5.328 -19.031 1 96.44 211 PHE A O 1
ATOM 1608 N N . THR A 1 212 ? -13.867 -6.488 -18.094 1 95.69 212 THR A N 1
ATOM 1609 C CA . THR A 1 212 ? -14.68 -7.613 -17.656 1 95.69 212 THR A CA 1
ATOM 1610 C C . THR A 1 212 ? -14.734 -7.68 -16.125 1 95.69 212 THR A C 1
ATOM 1612 O O . THR A 1 212 ? -13.719 -7.938 -15.484 1 95.69 212 THR A O 1
ATOM 1615 N N . PRO A 1 213 ? -15.906 -7.434 -15.547 1 96.62 213 PRO A N 1
ATOM 1616 C CA . PRO A 1 213 ? -16 -7.48 -14.086 1 96.62 213 PRO A CA 1
ATOM 1617 C C . PRO A 1 213 ? -15.898 -8.898 -13.531 1 96.62 213 PRO A C 1
ATOM 1619 O O . PRO A 1 213 ? -16.344 -9.852 -14.188 1 96.62 213 PRO A O 1
ATOM 1622 N N . PRO A 1 214 ? -15.328 -9.07 -12.359 1 97.06 214 PRO A N 1
ATOM 1623 C CA . PRO A 1 214 ? -15.453 -10.375 -11.711 1 97.06 214 PRO A CA 1
ATOM 1624 C C . PRO A 1 214 ? -16.906 -10.742 -11.398 1 97.06 214 PRO A C 1
ATOM 1626 O O . PRO A 1 214 ? -17.781 -9.867 -11.375 1 97.06 214 PRO A O 1
ATOM 1629 N N . SER A 1 215 ? -17.109 -12 -11.148 1 96.75 215 SER A N 1
ATOM 1630 C CA . SER A 1 215 ? -18.469 -12.5 -10.969 1 96.75 215 SER A CA 1
ATOM 1631 C C . SER A 1 215 ? -19.094 -11.961 -9.688 1 96.75 215 SER A C 1
ATOM 1633 O O . SER A 1 215 ? -20.312 -11.906 -9.562 1 96.75 215 SER A O 1
ATOM 1635 N N . TRP A 1 216 ? -18.266 -11.516 -8.742 1 97.62 216 TRP A N 1
ATOM 1636 C CA . TRP A 1 216 ? -18.766 -11.078 -7.445 1 97.62 216 TRP A CA 1
ATOM 1637 C C . TRP A 1 216 ? -19.031 -9.578 -7.441 1 97.62 216 TRP A C 1
ATOM 1639 O O . TRP A 1 216 ? -19.438 -9.016 -6.426 1 97.62 216 TRP A O 1
ATOM 1649 N N . ALA A 1 217 ? -18.719 -8.883 -8.578 1 98.12 217 ALA A N 1
ATOM 1650 C CA . ALA A 1 217 ? -19.047 -7.461 -8.68 1 98.12 217 ALA A CA 1
ATOM 1651 C C . ALA A 1 217 ? -20.547 -7.23 -8.578 1 98.12 217 ALA A C 1
ATOM 1653 O O . ALA A 1 217 ? -21.344 -8.008 -9.125 1 98.12 217 ALA A O 1
ATOM 1654 N N . ARG A 1 218 ? -20.906 -6.199 -7.91 1 97.88 218 ARG A N 1
ATOM 1655 C CA . ARG A 1 218 ? -22.328 -5.871 -7.781 1 97.88 218 ARG A CA 1
ATOM 1656 C C . ARG A 1 218 ? -22.906 -5.43 -9.125 1 97.88 218 ARG A C 1
ATOM 1658 O O . ARG A 1 218 ? -22.25 -4.73 -9.891 1 97.88 218 ARG A O 1
ATOM 1665 N N . LYS A 1 219 ? -24.141 -5.832 -9.414 1 97.25 219 LYS A N 1
ATOM 1666 C CA . LYS A 1 219 ? -24.828 -5.324 -10.602 1 97.25 219 LYS A CA 1
ATOM 1667 C C . LYS A 1 219 ? -25.453 -3.955 -10.336 1 97.25 219 LYS A C 1
ATOM 1669 O O . LYS A 1 219 ? -26.188 -3.775 -9.359 1 97.25 219 LYS A O 1
ATOM 1674 N N . VAL A 1 220 ? -25.094 -3.029 -11.117 1 96.38 220 VAL A N 1
ATOM 1675 C CA . VAL A 1 220 ? -25.531 -1.646 -10.953 1 96.38 220 VAL A CA 1
ATOM 1676 C C . VAL A 1 220 ? -26.25 -1.176 -12.219 1 96.38 220 VAL A C 1
ATOM 1678 O O . VAL A 1 220 ? -25.781 -1.415 -13.328 1 96.38 220 VAL A O 1
ATOM 1681 N N . LYS A 1 221 ? -27.438 -0.592 -12.047 1 94.69 221 LYS A N 1
ATOM 1682 C CA . LYS A 1 221 ? -28.188 0.029 -13.133 1 94.69 221 LYS A CA 1
ATOM 1683 C C . LYS A 1 221 ? -28.188 1.549 -13 1 94.69 221 LYS A C 1
ATOM 1685 O O . LYS A 1 221 ? -27.859 2.086 -11.945 1 94.69 221 LYS A O 1
ATOM 1690 N N . GLU A 1 222 ? -28.531 2.156 -14.055 1 92.94 222 GLU A N 1
ATOM 1691 C CA . GLU A 1 222 ? -28.547 3.615 -14.062 1 92.94 222 GLU A CA 1
ATOM 1692 C C . GLU A 1 222 ? -29.453 4.172 -12.969 1 92.94 222 GLU A C 1
ATOM 1694 O O . GLU A 1 222 ? -29.125 5.172 -12.328 1 92.94 222 GLU A O 1
ATOM 1699 N N . GLU A 1 223 ? -30.562 3.535 -12.703 1 93.56 223 GLU A N 1
ATOM 1700 C CA . GLU A 1 223 ? -31.547 3.984 -11.719 1 93.56 223 GLU A CA 1
ATOM 1701 C C . GLU A 1 223 ? -30.984 3.926 -10.305 1 93.56 223 GLU A C 1
ATOM 1703 O O . GLU A 1 223 ? -31.359 4.723 -9.445 1 93.56 223 GLU A O 1
ATOM 1708 N N . ASP A 1 224 ? -30.062 3.023 -10.07 1 94.19 224 ASP A N 1
ATOM 1709 C CA . ASP A 1 224 ? -29.438 2.873 -8.766 1 94.19 224 ASP A CA 1
ATOM 1710 C C . ASP A 1 224 ? -28.562 4.082 -8.43 1 94.19 224 ASP A C 1
ATOM 1712 O O . ASP A 1 224 ? -28.25 4.328 -7.266 1 94.19 224 ASP A O 1
ATOM 1716 N N . LEU A 1 225 ? -28.188 4.852 -9.469 1 91.5 225 LEU A N 1
ATOM 1717 C CA . LEU A 1 225 ? -27.25 5.957 -9.297 1 91.5 225 LEU A CA 1
ATOM 1718 C C . LEU A 1 225 ? -27.922 7.293 -9.586 1 91.5 225 LEU A C 1
ATOM 1720 O O . LEU A 1 225 ? -27.25 8.273 -9.914 1 91.5 225 LEU A O 1
ATOM 1724 N N . ALA A 1 226 ? -29.172 7.383 -9.484 1 90.12 226 ALA A N 1
ATOM 1725 C CA . ALA A 1 226 ? -29.953 8.539 -9.914 1 90.12 226 ALA A CA 1
ATOM 1726 C C . ALA A 1 226 ? -29.5 9.805 -9.188 1 90.12 226 ALA A C 1
ATOM 1728 O O . ALA A 1 226 ? -29.516 10.891 -9.766 1 90.12 226 ALA A O 1
ATOM 1729 N N . LEU A 1 227 ? -29.094 9.727 -7.953 1 91.75 227 LEU A N 1
ATOM 1730 C CA . LEU A 1 227 ? -28.688 10.891 -7.18 1 91.75 227 LEU A CA 1
ATOM 1731 C C . LEU A 1 227 ? -27.172 10.891 -6.953 1 91.75 227 LEU A C 1
ATOM 1733 O O . LEU A 1 227 ? -26.672 11.602 -6.078 1 91.75 227 LEU A O 1
ATOM 1737 N N . ARG A 1 228 ? -26.5 10.117 -7.758 1 91.25 228 ARG A N 1
ATOM 1738 C CA . ARG A 1 228 ? -25.062 9.938 -7.621 1 91.25 228 ARG A CA 1
ATOM 1739 C C . ARG A 1 228 ? -24.344 10.211 -8.938 1 91.25 228 ARG A C 1
ATOM 1741 O O . ARG A 1 228 ? -24.188 9.305 -9.758 1 91.25 228 ARG A O 1
ATOM 1748 N N . PRO A 1 229 ? -23.922 11.453 -9.031 1 85.69 229 PRO A N 1
ATOM 1749 C CA . PRO A 1 229 ? -23.25 11.828 -10.281 1 85.69 229 PRO A CA 1
ATOM 1750 C C . PRO A 1 229 ? -22.047 10.953 -10.586 1 85.69 229 PRO A C 1
ATOM 1752 O O . PRO A 1 229 ? -21.219 10.703 -9.703 1 85.69 229 PRO A O 1
ATOM 1755 N N . HIS A 1 230 ? -22.047 10.453 -11.781 1 85.75 230 HIS A N 1
ATOM 1756 C CA . HIS A 1 230 ? -20.969 9.578 -12.258 1 85.75 230 HIS A CA 1
ATOM 1757 C C . HIS A 1 230 ? -20.703 9.805 -13.742 1 85.75 230 HIS A C 1
ATOM 1759 O O . HIS A 1 230 ? -21.625 10.016 -14.523 1 85.75 230 HIS A O 1
ATOM 1765 N N . ALA A 1 231 ? -19.453 9.938 -14.203 1 75.12 231 ALA A N 1
ATOM 1766 C CA . ALA A 1 231 ? -19 10.094 -15.586 1 75.12 231 ALA A CA 1
ATOM 1767 C C . ALA A 1 231 ? -19.609 11.352 -16.219 1 75.12 231 ALA A C 1
ATOM 1769 O O . ALA A 1 231 ? -20.016 11.328 -17.391 1 75.12 231 ALA A O 1
ATOM 1770 N N . THR A 1 232 ? -20.156 12.219 -15.469 1 68.69 232 THR A N 1
ATOM 1771 C CA . THR A 1 232 ? -20.781 13.43 -16 1 68.69 232 THR A CA 1
ATOM 1772 C C . THR A 1 232 ? -19.812 14.609 -15.891 1 68.69 232 THR A C 1
ATOM 1774 O O . THR A 1 232 ? -19.234 14.852 -14.828 1 68.69 232 THR A O 1
ATOM 1777 N N . PRO A 1 233 ? -19.172 14.898 -17.109 1 53.78 233 PRO A N 1
ATOM 1778 C CA . PRO A 1 233 ? -18.297 16.062 -17.031 1 53.78 233 PRO A CA 1
ATOM 1779 C C . PRO A 1 233 ? -18.922 17.234 -16.266 1 53.78 233 PRO A C 1
ATOM 1781 O O . PRO A 1 233 ? -18.203 18.031 -15.664 1 53.78 233 PRO A O 1
ATOM 1784 N N . ALA A 1 234 ? -20.172 17.453 -16.547 1 45.84 234 ALA A N 1
ATOM 1785 C CA . ALA A 1 234 ? -20.797 18.75 -16.344 1 45.84 234 ALA A CA 1
ATOM 1786 C C . ALA A 1 234 ? -20.953 19.062 -14.859 1 45.84 234 ALA A C 1
ATOM 1788 O O . ALA A 1 234 ? -21.344 20.172 -14.492 1 45.84 234 ALA A O 1
ATOM 1789 N N . MET A 1 235 ? -21.016 18.031 -14.078 1 47.41 235 MET A N 1
ATOM 1790 C CA . MET A 1 235 ? -21.547 18.5 -12.797 1 47.41 235 MET A CA 1
ATOM 1791 C C . MET A 1 235 ? -20.438 19.125 -11.945 1 47.41 235 MET A C 1
ATOM 1793 O O . MET A 1 235 ? -19.266 18.797 -12.125 1 47.41 235 MET A O 1
ATOM 1797 N N . ASP A 1 236 ? -20.781 20.125 -11.391 1 44.44 236 ASP A N 1
ATOM 1798 C CA . ASP A 1 236 ? -20.016 20.953 -10.461 1 44.44 236 ASP A CA 1
ATOM 1799 C C . ASP A 1 236 ? -19.125 20.109 -9.57 1 44.44 236 ASP A C 1
ATOM 1801 O O . ASP A 1 236 ? -18.344 20.641 -8.766 1 44.44 236 ASP A O 1
ATOM 1805 N N . MET A 1 237 ? -19.531 18.828 -9.617 1 51.94 237 MET A N 1
ATOM 1806 C CA . MET A 1 237 ? -18.797 18.125 -8.57 1 51.94 237 MET A CA 1
ATOM 1807 C C . MET A 1 237 ? -17.531 17.484 -9.133 1 51.94 237 MET A C 1
ATOM 1809 O O . MET A 1 237 ? -16.844 16.734 -8.438 1 51.94 237 MET A O 1
ATOM 1813 N N . ASP A 1 238 ? -17.047 17.875 -10.32 1 53.72 238 ASP A N 1
ATOM 1814 C CA . ASP A 1 238 ? -15.688 17.562 -10.781 1 53.72 238 ASP A CA 1
ATOM 1815 C C . ASP A 1 238 ? -15.484 16.062 -10.922 1 53.72 238 ASP A C 1
ATOM 1817 O O . ASP A 1 238 ? -14.469 15.523 -10.484 1 53.72 238 ASP A O 1
ATOM 1821 N N . LEU A 1 239 ? -16.625 15.398 -11.156 1 61.41 239 LEU A N 1
ATOM 1822 C CA . LEU A 1 239 ? -16.484 13.945 -11.094 1 61.41 239 LEU A CA 1
ATOM 1823 C C . LEU A 1 239 ? -16.203 13.367 -12.484 1 61.41 239 LEU A C 1
ATOM 1825 O O . LEU A 1 239 ? -17.125 12.898 -13.156 1 61.41 239 LEU A O 1
ATOM 1829 N N . GLY A 1 240 ? -14.93 13.516 -12.906 1 77.75 240 GLY A N 1
ATOM 1830 C CA . GLY A 1 240 ? -14.438 12.836 -14.086 1 77.75 240 GLY A CA 1
ATOM 1831 C C . GLY A 1 240 ? -14.219 11.352 -13.875 1 77.75 240 GLY A C 1
ATOM 1832 O O . GLY A 1 240 ? -14.688 10.781 -12.891 1 77.75 240 GLY A O 1
ATOM 1833 N N . LEU A 1 241 ? -13.852 10.734 -14.859 1 88.56 241 LEU A N 1
ATOM 1834 C CA . LEU A 1 241 ? -13.625 9.297 -14.844 1 88.56 241 LEU A CA 1
ATOM 1835 C C . LEU A 1 241 ? -12.297 8.961 -14.18 1 88.56 241 LEU A C 1
ATOM 1837 O O . LEU A 1 241 ? -12.055 7.801 -13.82 1 88.56 241 LEU A O 1
ATOM 1841 N N . GLU A 1 242 ? -11.539 9.992 -13.898 1 90.88 242 GLU A N 1
ATOM 1842 C CA . GLU A 1 242 ? -10.141 9.75 -13.562 1 90.88 242 GLU A CA 1
ATOM 1843 C C . GLU A 1 242 ? -9.977 9.414 -12.078 1 90.88 242 GLU A C 1
ATOM 1845 O O . GLU A 1 242 ? -8.969 8.836 -11.672 1 90.88 242 GLU A O 1
ATOM 1850 N N . TYR A 1 243 ? -11.008 9.844 -11.305 1 92.44 243 TYR A N 1
ATOM 1851 C CA . TYR A 1 243 ? -10.82 9.719 -9.867 1 92.44 243 TYR A CA 1
ATOM 1852 C C . TYR A 1 243 ? -12.109 9.305 -9.18 1 92.44 243 TYR A C 1
ATOM 1854 O O . TYR A 1 243 ? -13.18 9.828 -9.492 1 92.44 243 TYR A O 1
ATOM 1862 N N . GLY A 1 244 ? -12 8.422 -8.305 1 88.19 244 GLY A N 1
ATOM 1863 C CA . GLY A 1 244 ? -13.086 7.793 -7.566 1 88.19 244 GLY A CA 1
ATOM 1864 C C . GLY A 1 244 ? -14.18 8.766 -7.18 1 88.19 244 GLY A C 1
ATOM 1865 O O . GLY A 1 244 ? -14.016 9.977 -7.316 1 88.19 244 GLY A O 1
ATOM 1866 N N . TYR A 1 245 ? -15.258 8.195 -6.723 1 88.62 245 TYR A N 1
ATOM 1867 C CA . TYR A 1 245 ? -16.438 8.93 -6.285 1 88.62 245 TYR A CA 1
ATOM 1868 C C . TYR A 1 245 ? -16.562 8.914 -4.766 1 88.62 245 TYR A C 1
ATOM 1870 O O . TYR A 1 245 ? -16.656 7.844 -4.16 1 88.62 245 TYR A O 1
ATOM 1878 N N . TRP A 1 246 ? -16.625 10.062 -4.215 1 86.5 246 TRP A N 1
ATOM 1879 C CA . TRP A 1 246 ? -16.672 10.172 -2.76 1 86.5 246 TRP A CA 1
ATOM 1880 C C . TRP A 1 246 ? -17.891 9.477 -2.189 1 86.5 246 TRP A C 1
ATOM 1882 O O . TRP A 1 246 ? -17.906 9.078 -1.022 1 86.5 246 TRP A O 1
ATOM 1892 N N . TRP A 1 247 ? -18.891 9.273 -2.961 1 92.06 247 TRP A N 1
ATOM 1893 C CA . TRP A 1 247 ? -20.156 8.734 -2.473 1 92.06 247 TRP A CA 1
ATOM 1894 C C . TRP A 1 247 ? -20.172 7.215 -2.559 1 92.06 247 TRP A C 1
ATOM 1896 O O . TRP A 1 247 ? -21.156 6.578 -2.195 1 92.06 247 TRP A O 1
ATOM 1906 N N . LEU A 1 248 ? -19.109 6.609 -3.139 1 94.75 248 LEU A N 1
ATOM 1907 C CA . LEU A 1 248 ? -18.938 5.168 -3.006 1 94.75 248 LEU A CA 1
ATOM 1908 C C . LEU A 1 248 ? -18.719 4.777 -1.549 1 94.75 248 LEU A C 1
ATOM 1910 O O . LEU A 1 248 ? -17.609 4.402 -1.163 1 94.75 248 LEU A O 1
ATOM 1914 N N . GLU A 1 249 ? -19.75 4.875 -0.837 1 97 249 GLU A N 1
ATOM 1915 C CA . GLU A 1 249 ? -19.766 4.695 0.611 1 97 249 GLU A CA 1
ATOM 1916 C C . GLU A 1 249 ? -20.719 3.572 1.016 1 97 249 GLU A C 1
ATOM 1918 O O . GLU A 1 249 ? -21.766 3.387 0.399 1 97 249 GLU A O 1
ATOM 1923 N N . TRP A 1 250 ? -20.312 2.791 1.989 1 98.25 250 TRP A N 1
ATOM 1924 C CA . TRP A 1 250 ? -21.125 1.71 2.533 1 98.25 250 TRP A CA 1
ATOM 1925 C C . TRP A 1 250 ? -20.656 1.335 3.938 1 98.25 250 TRP A C 1
ATOM 1927 O O . TRP A 1 250 ? -19.594 1.754 4.379 1 98.25 250 TRP A O 1
ATOM 1937 N N . GLY A 1 251 ? -21.5 0.628 4.723 1 98.31 251 GLY A N 1
ATOM 1938 C CA . GLY A 1 251 ? -21.094 0.024 5.98 1 98.31 251 GLY A CA 1
ATOM 1939 C C . GLY A 1 251 ? -21.547 0.803 7.199 1 98.31 251 GLY A C 1
ATOM 1940 O O . GLY A 1 251 ? -21.281 0.41 8.336 1 98.31 251 GLY A O 1
ATOM 1941 N N . GLY A 1 252 ? -22.297 1.896 7.008 1 98.25 252 GLY A N 1
ATOM 1942 C CA . GLY A 1 252 ? -22.734 2.707 8.133 1 98.25 252 GLY A CA 1
ATOM 1943 C C . GLY A 1 252 ? -23.75 2 9.008 1 98.25 252 GLY A C 1
ATOM 1944 O O . GLY A 1 252 ? -23.984 2.402 10.156 1 98.25 252 GLY A O 1
ATOM 1945 N N . THR A 1 253 ? -24.375 0.936 8.5 1 98.44 253 THR A N 1
ATOM 1946 C CA . THR A 1 253 ? -25.359 0.164 9.25 1 98.44 253 THR A CA 1
ATOM 1947 C C . THR A 1 253 ? -24.688 -0.987 9.992 1 98.44 253 THR A C 1
ATOM 1949 O O . THR A 1 253 ? -25.359 -1.764 10.68 1 98.44 253 THR A O 1
ATOM 1952 N N . LEU A 1 254 ? -23.375 -1.102 9.867 1 98.31 254 LEU A N 1
ATOM 1953 C CA . LEU A 1 254 ? -22.578 -2.164 10.484 1 98.31 254 LEU A CA 1
ATOM 1954 C C . LEU A 1 254 ? -21.609 -1.595 11.5 1 98.31 254 LEU A C 1
ATOM 1956 O O . LEU A 1 254 ? -21.594 -0.386 11.75 1 98.31 254 LEU A O 1
ATOM 1960 N N . ASP A 1 255 ? -20.906 -2.514 12.211 1 97.69 255 ASP A N 1
ATOM 1961 C CA . ASP A 1 255 ? -19.781 -2.09 13.047 1 97.69 255 ASP A CA 1
ATOM 1962 C C . ASP A 1 255 ? -18.562 -1.751 12.203 1 97.69 255 ASP A C 1
ATOM 1964 O O . ASP A 1 255 ? -17.875 -2.648 11.703 1 97.69 255 ASP A O 1
ATOM 1968 N N . THR A 1 256 ? -18.25 -0.495 12.086 1 97.38 256 THR A N 1
ATOM 1969 C CA . THR A 1 256 ? -17.234 -0.046 11.133 1 97.38 256 THR A CA 1
ATOM 1970 C C . THR A 1 256 ? -15.852 -0.548 11.531 1 97.38 256 THR A C 1
ATOM 1972 O O . THR A 1 256 ? -14.906 -0.47 10.742 1 97.38 256 THR A O 1
ATOM 1975 N N . ILE A 1 257 ? -15.648 -1.068 12.773 1 97.19 257 ILE A N 1
ATOM 1976 C CA . ILE A 1 257 ? -14.391 -1.68 13.18 1 97.19 257 ILE A CA 1
ATOM 1977 C C . ILE A 1 257 ? -14.469 -3.193 13 1 97.19 257 ILE A C 1
ATOM 1979 O O . ILE A 1 257 ? -13.797 -3.758 12.133 1 97.19 257 ILE A O 1
ATOM 1983 N N . LYS A 1 258 ? -15.43 -3.883 13.586 1 97 258 LYS A N 1
ATOM 1984 C CA . LYS A 1 258 ? -15.508 -5.34 13.609 1 97 258 LYS A CA 1
ATOM 1985 C C . LYS A 1 258 ? -15.867 -5.891 12.234 1 97 258 LYS A C 1
ATOM 1987 O O . LYS A 1 258 ? -15.484 -7.012 11.883 1 97 258 LYS A O 1
ATOM 1992 N N . ASP A 1 259 ? -16.578 -5.074 11.445 1 98 259 ASP A N 1
ATOM 1993 C CA . ASP A 1 259 ? -17.016 -5.531 10.125 1 98 259 ASP A CA 1
ATOM 1994 C C . ASP A 1 259 ? -16.188 -4.887 9.023 1 98 259 ASP A C 1
ATOM 1996 O O . ASP A 1 259 ? -16.609 -4.855 7.859 1 98 259 ASP A O 1
ATOM 2000 N N . ASN A 1 260 ? -15.047 -4.383 9.391 1 98.19 260 ASN A N 1
ATOM 2001 C CA . ASN A 1 260 ? -14.211 -3.631 8.453 1 98.19 260 ASN A CA 1
ATOM 2002 C C . ASN A 1 260 ? -13.891 -4.449 7.207 1 98.19 260 ASN A C 1
ATOM 2004 O O . ASN A 1 260 ? -13.891 -3.92 6.094 1 98.19 260 ASN A O 1
ATOM 2008 N N . GLU A 1 261 ? -13.547 -5.75 7.34 1 97.94 261 GLU A N 1
ATOM 2009 C CA . GLU A 1 261 ? -13.18 -6.59 6.203 1 97.94 261 GLU A CA 1
ATOM 2010 C C . GLU A 1 261 ? -14.391 -6.863 5.312 1 97.94 261 GLU A C 1
ATOM 2012 O O . GLU A 1 261 ? -14.273 -6.875 4.086 1 97.94 261 GLU A O 1
ATOM 2017 N N . LEU A 1 262 ? -15.492 -7.117 5.945 1 98 262 LEU A N 1
ATOM 2018 C CA . LEU A 1 262 ? -16.734 -7.281 5.199 1 98 262 LEU A CA 1
ATOM 2019 C C . LEU A 1 262 ? -17.062 -6.02 4.41 1 98 262 LEU A C 1
ATOM 2021 O O . LEU A 1 262 ? -17.469 -6.098 3.248 1 98 262 LEU A O 1
ATOM 2025 N N . ILE A 1 263 ? -16.938 -4.902 5.078 1 98.44 263 ILE A N 1
ATOM 2026 C CA . ILE A 1 263 ? -17.203 -3.609 4.449 1 98.44 263 ILE A CA 1
ATOM 2027 C C . ILE A 1 263 ? -16.266 -3.42 3.258 1 98.44 263 ILE A C 1
ATOM 2029 O O . ILE A 1 263 ? -16.703 -2.996 2.184 1 98.44 263 ILE A O 1
ATOM 2033 N N . ARG A 1 264 ? -15.008 -3.752 3.393 1 98.19 264 ARG A N 1
ATOM 2034 C CA . ARG A 1 264 ? -14.039 -3.645 2.309 1 98.19 264 ARG A CA 1
ATOM 2035 C C . ARG A 1 264 ? -14.445 -4.508 1.119 1 98.19 264 ARG A C 1
ATOM 2037 O O . ARG A 1 264 ? -14.453 -4.039 -0.022 1 98.19 264 ARG A O 1
ATOM 2044 N N . ASP A 1 265 ? -14.773 -5.785 1.373 1 98.06 265 ASP A N 1
ATOM 2045 C CA . ASP A 1 265 ? -15.164 -6.711 0.314 1 98.06 265 ASP A CA 1
ATOM 2046 C C . ASP A 1 265 ? -16.375 -6.184 -0.456 1 98.06 265 ASP A C 1
ATOM 2048 O O . ASP A 1 265 ? -16.406 -6.234 -1.687 1 98.06 265 ASP A O 1
ATOM 2052 N N . GLU A 1 266 ? -17.328 -5.703 0.297 1 98.19 266 GLU A N 1
ATOM 2053 C CA . GLU A 1 266 ? -18.531 -5.195 -0.344 1 98.19 266 GLU A CA 1
ATOM 2054 C C . GLU A 1 266 ? -18.25 -3.912 -1.12 1 98.19 266 GLU A C 1
ATOM 2056 O O . GLU A 1 266 ? -18.797 -3.709 -2.211 1 98.19 266 GLU A O 1
ATOM 2061 N N . LEU A 1 267 ? -17.5 -3.051 -0.538 1 98.44 267 LEU A N 1
ATOM 2062 C CA . LEU A 1 267 ? -17.156 -1.813 -1.224 1 98.44 267 LEU A CA 1
ATOM 2063 C C . LEU A 1 267 ? -16.422 -2.107 -2.529 1 98.44 267 LEU A C 1
ATOM 2065 O O . LEU A 1 267 ? -16.609 -1.398 -3.521 1 98.44 267 LEU A O 1
ATOM 2069 N N . LEU A 1 268 ? -15.547 -3.102 -2.523 1 98.31 268 LEU A N 1
ATOM 2070 C CA . LEU A 1 268 ? -14.875 -3.488 -3.762 1 98.31 268 LEU A CA 1
ATOM 2071 C C . LEU A 1 268 ? -15.883 -3.984 -4.793 1 98.31 268 LEU A C 1
ATOM 2073 O O . LEU A 1 268 ? -15.766 -3.67 -5.98 1 98.31 268 LEU A O 1
ATOM 2077 N N . ALA A 1 269 ? -16.828 -4.797 -4.348 1 98.56 269 ALA A N 1
ATOM 2078 C CA . ALA A 1 269 ? -17.891 -5.27 -5.234 1 98.56 269 ALA A CA 1
ATOM 2079 C C . ALA A 1 269 ? -18.688 -4.102 -5.82 1 98.56 269 ALA A C 1
ATOM 2081 O O . ALA A 1 269 ? -19 -4.094 -7.012 1 98.56 269 ALA A O 1
ATOM 2082 N N . ILE A 1 270 ? -19 -3.141 -4.977 1 98.06 270 ILE A N 1
ATOM 2083 C CA . ILE A 1 270 ? -19.75 -1.959 -5.387 1 98.06 270 ILE A CA 1
ATOM 2084 C C . ILE A 1 270 ? -18.922 -1.141 -6.379 1 98.06 270 ILE A C 1
ATOM 2086 O O . ILE A 1 270 ? -19.438 -0.74 -7.43 1 98.06 270 ILE A O 1
ATOM 2090 N N . LEU A 1 271 ? -17.688 -0.883 -6.055 1 97.75 271 LEU A N 1
ATOM 2091 C CA . LEU A 1 271 ? -16.797 -0.1 -6.906 1 97.75 271 LEU A CA 1
ATOM 2092 C C . LEU A 1 271 ? -16.688 -0.717 -8.297 1 97.75 271 LEU A C 1
ATOM 2094 O O . LEU A 1 271 ? -16.875 -0.027 -9.305 1 97.75 271 LEU A O 1
ATOM 2098 N N . LEU A 1 272 ? -16.438 -2.006 -8.359 1 98.19 272 LEU A N 1
ATOM 2099 C CA . LEU A 1 272 ? -16.266 -2.68 -9.641 1 98.19 272 LEU A CA 1
ATOM 2100 C C . LEU A 1 272 ? -17.594 -2.779 -10.383 1 98.19 272 LEU A C 1
ATOM 2102 O O . LEU A 1 272 ? -17.625 -2.771 -11.617 1 98.19 272 LEU A O 1
ATOM 2106 N N . GLY A 1 273 ? -18.688 -2.891 -9.602 1 97.75 273 GLY A N 1
ATOM 2107 C CA . GLY A 1 273 ? -20 -2.82 -10.219 1 97.75 273 GLY A CA 1
ATOM 2108 C C . GLY A 1 273 ? -20.281 -1.483 -10.875 1 97.75 273 GLY A C 1
ATOM 2109 O O . GLY A 1 273 ? -20.781 -1.433 -12 1 97.75 273 GLY A O 1
ATOM 2110 N N . VAL A 1 274 ? -19.984 -0.422 -10.164 1 96.5 274 VAL A N 1
ATOM 2111 C CA . VAL A 1 274 ? -20.172 0.922 -10.703 1 96.5 274 VAL A CA 1
ATOM 2112 C C . VAL A 1 274 ? -19.266 1.128 -11.914 1 96.5 274 VAL A C 1
ATOM 2114 O O . VAL A 1 274 ? -19.703 1.674 -12.93 1 96.5 274 VAL A O 1
ATOM 2117 N N . TRP A 1 275 ? -18.016 0.705 -11.844 1 96.56 275 TRP A N 1
ATOM 2118 C CA . TRP A 1 275 ? -17.109 0.83 -12.969 1 96.56 275 TRP A CA 1
ATOM 2119 C C . TRP A 1 275 ? -17.609 0.03 -14.172 1 96.56 275 TRP A C 1
ATOM 2121 O O . TRP A 1 275 ? -17.484 0.476 -15.312 1 96.56 275 TRP A O 1
ATOM 2131 N N . ASP A 1 276 ? -18.141 -1.168 -13.883 1 97.12 276 ASP A N 1
ATOM 2132 C CA . ASP A 1 276 ? -18.719 -1.972 -14.961 1 97.12 276 ASP A CA 1
ATOM 2133 C C . ASP A 1 276 ? -19.875 -1.232 -15.641 1 97.12 276 ASP A C 1
ATOM 2135 O O . ASP A 1 276 ? -19.984 -1.24 -16.875 1 97.12 276 ASP A O 1
ATOM 2139 N N . HIS A 1 277 ? -20.734 -0.617 -14.805 1 96.06 277 HIS A N 1
ATOM 2140 C CA . HIS A 1 277 ? -21.828 0.163 -15.367 1 96.06 277 HIS A CA 1
ATOM 2141 C C . HIS A 1 277 ? -21.312 1.307 -16.234 1 96.06 277 HIS A C 1
ATOM 2143 O O . HIS A 1 277 ? -21.844 1.566 -17.312 1 96.06 277 HIS A O 1
ATOM 2149 N N . VAL A 1 278 ? -20.281 1.969 -15.781 1 94.31 278 VAL A N 1
ATOM 2150 C CA . VAL A 1 278 ? -19.688 3.086 -16.5 1 94.31 278 VAL A CA 1
ATOM 2151 C C . VAL A 1 278 ? -19.078 2.59 -17.812 1 94.31 278 VAL A C 1
ATOM 2153 O O . VAL A 1 278 ? -19.219 3.238 -18.859 1 94.31 278 VAL A O 1
ATOM 2156 N N . LYS A 1 279 ? -18.438 1.469 -17.844 1 95.38 279 LYS A N 1
ATOM 2157 C CA . LYS A 1 279 ? -17.719 0.927 -18.984 1 95.38 279 LYS A CA 1
ATOM 2158 C C . LYS A 1 279 ? -18.656 0.254 -19.984 1 95.38 279 LYS A C 1
ATOM 2160 O O . LYS A 1 279 ? -18.5 0.39 -21.188 1 95.38 279 LYS A O 1
ATOM 2165 N N . ASN A 1 280 ? -19.672 -0.421 -19.406 1 94.81 280 ASN A N 1
ATOM 2166 C CA . ASN A 1 280 ? -20.422 -1.346 -20.266 1 94.81 280 ASN A CA 1
ATOM 2167 C C . ASN A 1 280 ? -21.906 -1.029 -20.266 1 94.81 280 ASN A C 1
ATOM 2169 O O . ASN A 1 280 ? -22.656 -1.524 -21.109 1 94.81 280 ASN A O 1
ATOM 2173 N N . GLY A 1 281 ? -22.453 -0.283 -19.266 1 88.75 281 GLY A N 1
ATOM 2174 C CA . GLY A 1 281 ? -23.875 -0.119 -19.062 1 88.75 281 GLY A CA 1
ATOM 2175 C C . GLY A 1 281 ? -24.438 1.11 -19.766 1 88.75 281 GLY A C 1
ATOM 2176 O O . GLY A 1 281 ? -25.484 1.631 -19.359 1 88.75 281 GLY A O 1
ATOM 2177 N N . GLY A 1 282 ? -23.875 1.621 -20.75 1 83.25 282 GLY A N 1
ATOM 2178 C CA . GLY A 1 282 ? -24.359 2.797 -21.453 1 83.25 282 GLY A CA 1
ATOM 2179 C C . GLY A 1 282 ? -23.25 3.613 -22.078 1 83.25 282 GLY A C 1
ATOM 2180 O O . GLY A 1 282 ? -22.125 3.129 -22.234 1 83.25 282 GLY A O 1
ATOM 2181 N N . ASP A 1 283 ? -23.656 4.801 -22.5 1 84.12 283 ASP A N 1
ATOM 2182 C CA . ASP A 1 283 ? -22.672 5.668 -23.156 1 84.12 283 ASP A CA 1
ATOM 2183 C C . ASP A 1 283 ? -22.141 6.727 -22.203 1 84.12 283 ASP A C 1
ATOM 2185 O O . ASP A 1 283 ? -22.672 7.84 -22.141 1 84.12 283 ASP A O 1
ATOM 2189 N N . HIS A 1 284 ? -21.109 6.359 -21.516 1 89.5 284 HIS A N 1
ATOM 2190 C CA . HIS A 1 284 ? -20.516 7.25 -20.516 1 89.5 284 HIS A CA 1
ATOM 2191 C C . HIS A 1 284 ? -19.188 7.812 -21.016 1 89.5 284 HIS A C 1
ATOM 2193 O O . HIS A 1 284 ? -18.469 8.477 -20.266 1 89.5 284 HIS A O 1
ATOM 2199 N N . GLY A 1 285 ? -18.828 7.488 -22.328 1 90.12 285 GLY A N 1
ATOM 2200 C CA . GLY A 1 285 ? -17.578 7.961 -22.891 1 90.12 285 GLY A CA 1
ATOM 2201 C C . GLY A 1 285 ? -16.359 7.309 -22.25 1 90.12 285 GLY A C 1
ATOM 2202 O O . GLY A 1 285 ? -15.289 7.914 -22.188 1 90.12 285 GLY A O 1
ATOM 2203 N N . ALA A 1 286 ? -16.5 6.07 -21.734 1 93.94 286 ALA A N 1
ATOM 2204 C CA . ALA A 1 286 ? -15.445 5.438 -20.953 1 93.94 286 ALA A CA 1
ATOM 2205 C C . ALA A 1 286 ? -14.75 4.34 -21.75 1 93.94 286 ALA A C 1
ATOM 2207 O O . ALA A 1 286 ? -13.938 3.592 -21.188 1 93.94 286 ALA A O 1
ATOM 2208 N N . ASP A 1 287 ? -14.938 4.32 -23.078 1 94.69 287 ASP A N 1
ATOM 2209 C CA . ASP A 1 287 ? -14.445 3.219 -23.891 1 94.69 287 ASP A CA 1
ATOM 2210 C C . ASP A 1 287 ? -12.922 3.107 -23.797 1 94.69 287 ASP A C 1
ATOM 2212 O O . ASP A 1 287 ? -12.375 2.002 -23.75 1 94.69 287 ASP A O 1
ATOM 2216 N N . ASN A 1 288 ? -12.305 4.309 -23.766 1 95.88 288 ASN A N 1
ATOM 2217 C CA . ASN A 1 288 ? -10.844 4.312 -23.797 1 95.88 288 ASN A CA 1
ATOM 2218 C C . ASN A 1 288 ? -10.25 4.453 -22.406 1 95.88 288 ASN A C 1
ATOM 2220 O O . ASN A 1 288 ? -9.055 4.703 -22.266 1 95.88 288 ASN A O 1
ATOM 2224 N N . TRP A 1 289 ? -11.109 4.375 -21.391 1 95.5 289 TRP A N 1
ATOM 2225 C CA . TRP A 1 289 ? -10.633 4.527 -20.016 1 95.5 289 TRP A CA 1
ATOM 2226 C C . TRP A 1 289 ? -10.383 3.166 -19.375 1 95.5 289 TRP A C 1
ATOM 2228 O O . TRP A 1 289 ? -11.125 2.215 -19.609 1 95.5 289 TRP A O 1
ATOM 2238 N N . ALA A 1 290 ? -9.312 3.092 -18.625 1 97.44 290 ALA A N 1
ATOM 2239 C CA . ALA A 1 290 ? -9.008 1.874 -17.875 1 97.44 290 ALA A CA 1
ATOM 2240 C C . ALA A 1 290 ? -8.703 2.191 -16.406 1 97.44 290 ALA A C 1
ATOM 2242 O O . ALA A 1 290 ? -8.133 3.238 -16.109 1 97.44 290 ALA A O 1
ATOM 2243 N N . LEU A 1 291 ? -9.102 1.279 -15.516 1 96.5 291 LEU A N 1
ATOM 2244 C CA . LEU A 1 291 ? -8.75 1.383 -14.102 1 96.5 291 LEU A CA 1
ATOM 2245 C C . LEU A 1 291 ? -7.238 1.292 -13.914 1 96.5 291 LEU A C 1
ATOM 2247 O O . LEU A 1 291 ? -6.598 0.372 -14.43 1 96.5 291 LEU A O 1
ATOM 2251 N N . GLU A 1 292 ? -6.699 2.287 -13.203 1 95.81 292 GLU A N 1
ATOM 2252 C CA . GLU A 1 292 ? -5.266 2.299 -12.914 1 95.81 292 GLU A CA 1
ATOM 2253 C C . GLU A 1 292 ? -4.996 1.938 -11.461 1 95.81 292 GLU A C 1
ATOM 2255 O O . GLU A 1 292 ? -3.895 1.5 -11.117 1 95.81 292 GLU A O 1
ATOM 2260 N N . TRP A 1 293 ? -5.945 2.178 -10.703 1 96.69 293 TRP A N 1
ATOM 2261 C CA . TRP A 1 293 ? -5.809 1.905 -9.273 1 96.69 293 TRP A CA 1
ATOM 2262 C C . TRP A 1 293 ? -7.176 1.771 -8.609 1 96.69 293 TRP A C 1
ATOM 2264 O O . TRP A 1 293 ? -8.125 2.457 -8.992 1 96.69 293 TRP A O 1
ATOM 2274 N N . CYS A 1 294 ? -7.336 0.864 -7.652 1 95.5 294 CYS A N 1
ATOM 2275 C CA . CYS A 1 294 ? -8.461 0.812 -6.727 1 95.5 294 CYS A CA 1
ATOM 2276 C C . CYS A 1 294 ? -7.992 0.526 -5.309 1 95.5 294 CYS A C 1
ATOM 2278 O O . CYS A 1 294 ? -7.059 -0.251 -5.102 1 95.5 294 CYS A O 1
ATOM 2280 N N . GLY A 1 295 ? -8.617 1.068 -4.371 1 94.06 295 GLY A N 1
ATOM 2281 C CA . GLY A 1 295 ? -8.211 0.893 -2.986 1 94.06 295 GLY A CA 1
ATOM 2282 C C . GLY A 1 295 ? -8.555 -0.479 -2.434 1 94.06 295 GLY A C 1
ATOM 2283 O O . GLY A 1 295 ? -9.539 -1.091 -2.846 1 94.06 295 GLY A O 1
ATOM 2284 N N . PHE A 1 296 ? -7.691 -0.983 -1.489 1 96.62 296 PHE A N 1
ATOM 2285 C CA . PHE A 1 296 ? -7.977 -2.201 -0.741 1 96.62 296 PHE A CA 1
ATOM 2286 C C . PHE A 1 296 ? -8.117 -1.903 0.746 1 96.62 296 PHE A C 1
ATOM 2288 O O . PHE A 1 296 ? -8.375 -2.807 1.545 1 96.62 296 PHE A O 1
ATOM 2295 N N . LEU A 1 297 ? -7.965 -0.657 1.135 1 96.94 297 LEU A N 1
ATOM 2296 C CA . LEU A 1 297 ? -8.195 -0.171 2.49 1 96.94 297 LEU A CA 1
ATOM 2297 C C . LEU A 1 297 ? -9.344 0.834 2.52 1 96.94 297 LEU A C 1
ATOM 2299 O O . LEU A 1 297 ? -9.25 1.904 1.913 1 96.94 297 LEU A O 1
ATOM 2303 N N . PRO A 1 298 ? -10.391 0.525 3.197 1 96.62 298 PRO A N 1
ATOM 2304 C CA . PRO A 1 298 ? -11.508 1.474 3.252 1 96.62 298 PRO A CA 1
ATOM 2305 C C . PRO A 1 298 ? -11.164 2.744 4.027 1 96.62 298 PRO A C 1
ATOM 2307 O O . PRO A 1 298 ? -10.539 2.672 5.09 1 96.62 298 PRO A O 1
ATOM 2310 N N . GLY A 1 299 ? -11.469 3.896 3.447 1 97.12 299 GLY A N 1
ATOM 2311 C CA . GLY A 1 299 ? -11.422 5.141 4.199 1 97.12 299 GLY A CA 1
ATOM 2312 C C . GLY A 1 299 ? -12.586 5.301 5.16 1 97.12 299 GLY A C 1
ATOM 2313 O O . GLY A 1 299 ? -13.672 5.719 4.758 1 97.12 299 GLY A O 1
ATOM 2314 N N . LYS A 1 300 ? -12.398 5.09 6.418 1 97 300 LYS A N 1
ATOM 2315 C CA . LYS A 1 300 ? -13.445 5.117 7.441 1 97 300 LYS A CA 1
ATOM 2316 C C . LYS A 1 300 ? -13.805 6.551 7.824 1 97 300 LYS A C 1
ATOM 2318 O O . LYS A 1 300 ? -12.922 7.371 8.078 1 97 300 LYS A O 1
ATOM 2323 N N . ARG A 1 301 ? -15.109 6.785 7.867 1 97.69 301 ARG A N 1
ATOM 2324 C CA . ARG A 1 301 ? -15.539 8.109 8.305 1 97.69 301 ARG A CA 1
ATOM 2325 C C . ARG A 1 301 ? -15.75 8.148 9.812 1 97.69 301 ARG A C 1
ATOM 2327 O O . ARG A 1 301 ? -15.453 9.156 10.461 1 97.69 301 ARG A O 1
ATOM 2334 N N . GLU A 1 302 ? -16.328 7.086 10.32 1 98.06 302 GLU A N 1
ATOM 2335 C CA . GLU A 1 302 ? -16.734 7.152 11.719 1 98.06 302 GLU A CA 1
ATOM 2336 C C . GLU A 1 302 ? -16.531 5.812 12.422 1 98.06 302 GLU A C 1
ATOM 2338 O O . GLU A 1 302 ? -16.766 4.758 11.828 1 98.06 302 GLU A O 1
ATOM 2343 N N . SER A 1 303 ? -16 5.805 13.602 1 97.31 303 SER A N 1
ATOM 2344 C CA . SER A 1 303 ? -15.945 4.695 14.547 1 97.31 303 SER A CA 1
ATOM 2345 C C . SER A 1 303 ? -16.109 5.18 15.977 1 97.31 303 SER A C 1
ATOM 2347 O O . SER A 1 303 ? -17.188 5.629 16.359 1 97.31 303 SER A O 1
ATOM 2349 N N . ARG A 1 304 ? -15.102 5.066 16.828 1 98 304 ARG A N 1
ATOM 2350 C CA . ARG A 1 304 ? -15.234 5.523 18.219 1 98 304 ARG A CA 1
ATOM 2351 C C . ARG A 1 304 ? -15 7.023 18.328 1 98 304 ARG A C 1
ATOM 2353 O O . ARG A 1 304 ? -14.086 7.562 17.688 1 98 304 ARG A O 1
ATOM 2360 N N . ARG A 1 305 ? -15.891 7.734 19.094 1 98.44 305 ARG A N 1
ATOM 2361 C CA . ARG A 1 305 ? -15.695 9.125 19.5 1 98.44 305 ARG A CA 1
ATOM 2362 C C . ARG A 1 305 ? -15.555 9.234 21.016 1 98.44 305 ARG A C 1
ATOM 2364 O O . ARG A 1 305 ? -16.531 9.023 21.734 1 98.44 305 ARG A O 1
ATOM 2371 N N . PHE A 1 306 ? -14.477 9.648 21.469 1 98.56 306 PHE A N 1
ATOM 2372 C CA . PHE A 1 306 ? -14.211 9.539 22.891 1 98.56 306 PHE A CA 1
ATOM 2373 C C . PHE A 1 306 ? -14.906 10.664 23.656 1 98.56 306 PHE A C 1
ATOM 2375 O O . PHE A 1 306 ? -15.172 11.734 23.094 1 98.56 306 PHE A O 1
ATOM 2382 N N . MET A 1 307 ? -15.203 10.352 24.891 1 98.56 307 MET A N 1
ATOM 2383 C CA . MET A 1 307 ? -15.742 11.359 25.797 1 98.56 307 MET A CA 1
ATOM 2384 C C . MET A 1 307 ? -14.609 12.117 26.5 1 98.56 307 MET A C 1
ATOM 2386 O O . MET A 1 307 ? -13.891 11.547 27.312 1 98.56 307 MET A O 1
ATOM 2390 N N . GLY A 1 308 ? -14.484 13.391 26.109 1 98.56 308 GLY A N 1
ATOM 2391 C CA . GLY A 1 308 ? -13.508 14.25 26.766 1 98.56 308 GLY A CA 1
ATOM 2392 C C . GLY A 1 308 ? -14.086 15.023 27.938 1 98.56 308 GLY A C 1
ATOM 2393 O O . GLY A 1 308 ? -15.133 14.648 28.484 1 98.56 308 GLY A O 1
ATOM 2394 N N . GLN A 1 309 ? -13.383 15.992 28.391 1 98.56 309 GLN A N 1
ATOM 2395 C CA . GLN A 1 309 ? -13.852 16.859 29.469 1 98.56 309 GLN A CA 1
ATOM 2396 C C . GLN A 1 309 ? -14.945 17.797 28.984 1 98.56 309 GLN A C 1
ATOM 2398 O O . GLN A 1 309 ? -15.664 18.391 29.797 1 98.56 309 GLN A O 1
ATOM 2403 N N . TYR A 1 310 ? -15.102 17.938 27.719 1 98.62 310 TYR A N 1
ATOM 2404 C CA . TYR A 1 310 ? -16.203 18.609 27.031 1 98.62 310 TYR A CA 1
ATOM 2405 C C . TYR A 1 310 ? -16.562 17.875 25.75 1 98.62 310 TYR A C 1
ATOM 2407 O O . TYR A 1 310 ? -15.688 17.297 25.078 1 98.62 310 TYR A O 1
ATOM 2415 N N . THR A 1 311 ? -17.828 17.812 25.391 1 98.81 311 THR A N 1
ATOM 2416 C CA . THR A 1 311 ? -18.25 17.219 24.125 1 98.81 311 THR A CA 1
ATOM 2417 C C . THR A 1 311 ? -18.812 18.297 23.203 1 98.81 311 THR A C 1
ATOM 2419 O O . THR A 1 311 ? -19.859 18.891 23.469 1 98.81 311 THR A O 1
ATOM 2422 N N . LEU A 1 312 ? -18.094 18.562 22.125 1 98.75 312 LEU A N 1
ATOM 2423 C CA . LEU A 1 312 ? -18.562 19.5 21.109 1 98.75 312 LEU A CA 1
ATOM 2424 C C . LEU A 1 312 ? -19.859 19 20.469 1 98.75 312 LEU A C 1
ATOM 2426 O O . LEU A 1 312 ? -19.984 17.812 20.156 1 98.75 312 LEU A O 1
ATOM 2430 N N . ASN A 1 313 ? -20.828 19.844 20.266 1 98.75 313 ASN A N 1
ATOM 2431 C CA . ASN A 1 313 ? -22.109 19.438 19.688 1 98.75 313 ASN A CA 1
ATOM 2432 C C . ASN A 1 313 ? -22.562 20.406 18.594 1 98.75 313 ASN A C 1
ATOM 2434 O O . ASN A 1 313 ? -21.859 21.359 18.266 1 98.75 313 ASN A O 1
ATOM 2438 N N . GLN A 1 314 ? -23.75 20.203 18.047 1 98.81 314 GLN A N 1
ATOM 2439 C CA . GLN A 1 314 ? -24.281 20.953 16.922 1 98.81 314 GLN A CA 1
ATOM 2440 C C . GLN A 1 314 ? -24.328 22.453 17.219 1 98.81 314 GLN A C 1
ATOM 2442 O O . GLN A 1 314 ? -23.938 23.266 16.391 1 98.81 314 GLN A O 1
ATOM 2447 N N . ASN A 1 315 ? -24.734 22.797 18.391 1 98.69 315 ASN A N 1
ATOM 2448 C CA . ASN A 1 315 ? -24.922 24.188 18.766 1 98.69 315 ASN A CA 1
ATOM 2449 C C . ASN A 1 315 ? -23.578 24.938 18.828 1 98.69 315 ASN A C 1
ATOM 2451 O O . ASN A 1 315 ? -23.484 26.078 18.391 1 98.69 315 ASN A O 1
ATOM 2455 N N . ASP A 1 316 ? -22.641 24.297 19.344 1 98.81 316 ASP A N 1
ATOM 2456 C CA . ASP A 1 316 ? -21.297 24.875 19.406 1 98.81 316 ASP A CA 1
ATOM 2457 C C . ASP A 1 316 ? -20.781 25.219 18.016 1 98.81 316 ASP A C 1
ATOM 2459 O O . ASP A 1 316 ? -20.156 26.266 17.828 1 98.81 316 ASP A O 1
ATOM 2463 N N . VAL A 1 317 ? -21.031 24.328 17.047 1 98.69 317 VAL A N 1
ATOM 2464 C CA . VAL A 1 317 ? -20.516 24.453 15.688 1 98.69 317 VAL A CA 1
ATOM 2465 C C . VAL A 1 317 ? -21.281 25.531 14.93 1 98.69 317 VAL A C 1
ATOM 2467 O O . VAL A 1 317 ? -20.688 26.438 14.359 1 98.69 317 VAL A O 1
ATOM 2470 N N . GLN A 1 318 ? -22.562 25.5 14.977 1 98.44 318 GLN A N 1
ATOM 2471 C CA . GLN A 1 318 ? -23.391 26.391 14.164 1 98.44 318 GLN A CA 1
ATOM 2472 C C . GLN A 1 318 ? -23.438 27.797 14.773 1 98.44 318 GLN A C 1
ATOM 2474 O O . GLN A 1 318 ? -23.562 28.781 14.047 1 98.44 318 GLN A O 1
ATOM 2479 N N . GLU A 1 319 ? -23.312 27.891 16.078 1 98 319 GLU A N 1
ATOM 2480 C CA . GLU A 1 319 ? -23.328 29.203 16.734 1 98 319 GLU A CA 1
ATOM 2481 C C . GLU A 1 319 ? -21.922 29.766 16.875 1 98 319 GLU A C 1
ATOM 2483 O O . GLU A 1 319 ? -21.734 30.922 17.266 1 98 319 GLU A O 1
ATOM 2488 N N . ALA A 1 320 ? -20.922 28.984 16.547 1 98.38 320 ALA A N 1
ATOM 2489 C CA . ALA A 1 320 ? -19.531 29.375 16.719 1 98.38 320 ALA A CA 1
ATOM 2490 C C . ALA A 1 320 ? -19.281 29.875 18.141 1 98.38 320 ALA A C 1
ATOM 2492 O O . ALA A 1 320 ? -18.766 30.969 18.344 1 98.38 320 ALA A O 1
ATOM 2493 N N . LYS A 1 321 ? -19.625 29.031 19.062 1 98.19 321 LYS A N 1
ATOM 2494 C CA . LYS A 1 321 ? -19.453 29.359 20.469 1 98.19 321 LYS A CA 1
ATOM 2495 C C . LYS A 1 321 ? -17.984 29.609 20.812 1 98.19 321 LYS A C 1
ATOM 2497 O O . LYS A 1 321 ? -17.094 28.953 20.25 1 98.19 321 LYS A O 1
ATOM 2502 N N . THR A 1 322 ? -17.734 30.547 21.766 1 97.94 322 THR A N 1
ATOM 2503 C CA . THR A 1 322 ? -16.375 30.828 22.203 1 97.94 322 THR A CA 1
ATOM 2504 C C . THR A 1 322 ? -16.031 29.984 23.438 1 97.94 322 THR A C 1
ATOM 2506 O O . THR A 1 322 ? -16.875 29.781 24.312 1 97.94 322 THR A O 1
ATOM 2509 N N . PHE A 1 323 ? -14.859 29.547 23.5 1 98.5 323 PHE A N 1
ATOM 2510 C CA . PHE A 1 323 ? -14.336 28.75 24.609 1 98.5 323 PHE A CA 1
ATOM 2511 C C . PHE A 1 323 ? -13.039 29.344 25.141 1 98.5 323 PHE A C 1
ATOM 2513 O O . PHE A 1 323 ? -12.164 29.734 24.375 1 98.5 323 PHE A O 1
ATOM 2520 N N . GLU A 1 324 ? -12.852 29.359 26.438 1 97.81 324 GLU A N 1
ATOM 2521 C CA . GLU A 1 324 ? -11.625 29.859 27.062 1 97.81 324 GLU A CA 1
ATOM 2522 C C . GLU A 1 324 ? -10.43 29 26.672 1 97.81 324 GLU A C 1
ATOM 2524 O O . GLU A 1 324 ? -9.297 29.484 26.609 1 97.81 324 GLU A O 1
ATOM 2529 N N . ASP A 1 325 ? -10.68 27.766 26.391 1 98.69 325 ASP A N 1
ATOM 2530 C CA . ASP A 1 325 ? -9.602 26.812 26.109 1 98.69 325 ASP A CA 1
ATOM 2531 C C . ASP A 1 325 ? -9.562 26.453 24.641 1 98.69 325 ASP A C 1
ATOM 2533 O O . ASP A 1 325 ? -9.195 25.328 24.281 1 98.69 325 ASP A O 1
ATOM 2537 N N . ALA A 1 326 ? -9.969 27.422 23.719 1 98.81 326 ALA A N 1
ATOM 2538 C CA . ALA A 1 326 ? -9.891 27.172 22.281 1 98.81 326 ALA A CA 1
ATOM 2539 C C . ALA A 1 326 ? -8.453 26.906 21.844 1 98.81 326 ALA A C 1
ATOM 2541 O O . ALA A 1 326 ? -7.535 27.625 22.25 1 98.81 326 ALA A O 1
ATOM 2542 N N . ILE A 1 327 ? -8.258 25.859 21.031 1 98.81 327 ILE A N 1
ATOM 2543 C CA . ILE A 1 327 ? -6.891 25.547 20.609 1 98.81 327 ILE A CA 1
ATOM 2544 C C . ILE A 1 327 ? -6.848 25.328 19.109 1 98.81 327 ILE A C 1
ATOM 2546 O O . ILE A 1 327 ? -5.77 25.203 18.516 1 98.81 327 ILE A O 1
ATOM 2550 N N . ALA A 1 328 ? -7.953 25.234 18.422 1 98.75 328 ALA A N 1
ATOM 2551 C CA . ALA A 1 328 ? -8.086 25 16.984 1 98.75 328 ALA A CA 1
ATOM 2552 C C . ALA A 1 328 ? -9.422 25.531 16.469 1 98.75 328 ALA A C 1
ATOM 2554 O O . ALA A 1 328 ? -10.125 26.266 17.172 1 98.75 328 ALA A O 1
ATOM 2555 N N . TYR A 1 329 ? -9.695 25.266 15.18 1 98.62 329 TYR A N 1
ATOM 2556 C CA . TYR A 1 329 ? -10.953 25.734 14.602 1 98.62 329 TYR A CA 1
ATOM 2557 C C . TYR A 1 329 ? -11.398 24.844 13.453 1 98.62 329 TYR A C 1
ATOM 2559 O O . TYR A 1 329 ? -10.633 24 12.977 1 98.62 329 TYR A O 1
ATOM 2567 N N . GLY A 1 330 ? -12.633 24.906 13.109 1 98.38 330 GLY A N 1
ATOM 2568 C CA . GLY A 1 330 ? -13.227 24.266 11.945 1 98.38 330 GLY A CA 1
ATOM 2569 C C . GLY A 1 330 ? -14.148 25.203 11.172 1 98.38 330 GLY A C 1
ATOM 2570 O O . GLY A 1 330 ? -14.398 26.328 11.594 1 98.38 330 GLY A O 1
ATOM 2571 N N . GLY A 1 331 ? -14.539 24.719 10.031 1 98.19 331 GLY A N 1
ATOM 2572 C CA . GLY A 1 331 ? -15.414 25.531 9.211 1 98.19 331 GLY A CA 1
ATOM 2573 C C . GLY A 1 331 ? -16.125 24.75 8.133 1 98.19 331 GLY A C 1
ATOM 2574 O O . GLY A 1 331 ? -16.938 25.312 7.383 1 98.19 331 GLY A O 1
ATOM 2575 N N . TRP A 1 332 ? -15.859 23.469 8.031 1 98 332 TRP A N 1
ATOM 2576 C CA . TRP A 1 332 ? -16.562 22.609 7.094 1 98 332 TRP A CA 1
ATOM 2577 C C . TRP A 1 332 ? -18.047 22.5 7.465 1 98 332 TRP A C 1
ATOM 2579 O O . TRP A 1 332 ? -18.406 22.625 8.641 1 98 332 TRP A O 1
ATOM 2589 N N . HIS A 1 333 ? -18.891 22.203 6.523 1 97.62 333 HIS A N 1
ATOM 2590 C CA . HIS A 1 333 ? -20.312 21.984 6.781 1 97.62 333 HIS A CA 1
ATOM 2591 C C . HIS A 1 333 ? -20.516 20.781 7.691 1 97.62 333 HIS A C 1
ATOM 2593 O O . HIS A 1 333 ? -19.609 19.938 7.844 1 97.62 333 HIS A O 1
ATOM 2599 N N . ILE A 1 334 ? -21.641 20.859 8.391 1 98.5 334 ILE A N 1
ATOM 2600 C CA . ILE A 1 334 ? -22.078 19.578 8.969 1 98.5 334 ILE A CA 1
ATOM 2601 C C . ILE A 1 334 ? -22.562 18.641 7.859 1 98.5 334 ILE A C 1
ATOM 2603 O O . ILE A 1 334 ? -23.688 18.766 7.383 1 98.5 334 ILE A O 1
ATOM 2607 N N . ASP A 1 335 ? -21.656 17.766 7.465 1 97.38 335 ASP A N 1
ATOM 2608 C CA . ASP A 1 335 ? -21.781 16.906 6.289 1 97.38 335 ASP A CA 1
ATOM 2609 C C . ASP A 1 335 ? -22.25 15.508 6.676 1 97.38 335 ASP A C 1
ATOM 2611 O O . ASP A 1 335 ? -21.438 14.625 6.973 1 97.38 335 ASP A O 1
ATOM 2615 N N . ILE A 1 336 ? -23.531 15.258 6.605 1 97.25 336 ILE A N 1
ATOM 2616 C CA . ILE A 1 336 ? -24.109 14.008 7.07 1 97.25 336 ILE A CA 1
ATOM 2617 C C . ILE A 1 336 ? -24.469 13.125 5.875 1 97.25 336 ILE A C 1
ATOM 2619 O O . ILE A 1 336 ? -25.156 13.562 4.949 1 97.25 336 ILE A O 1
ATOM 2623 N N . HIS A 1 337 ? -23.969 11.898 5.887 1 97 337 HIS A N 1
ATOM 2624 C CA . HIS A 1 337 ? -24.234 10.891 4.863 1 97 337 HIS A CA 1
ATOM 2625 C C . HIS A 1 337 ? -25.234 9.852 5.363 1 97 337 HIS A C 1
ATOM 2627 O O . HIS A 1 337 ? -25.281 9.547 6.555 1 97 337 HIS A O 1
ATOM 2633 N N . PRO A 1 338 ? -26.078 9.32 4.445 1 97.25 338 PRO A N 1
ATOM 2634 C CA . PRO A 1 338 ? -26.922 8.195 4.875 1 97.25 338 PRO A CA 1
ATOM 2635 C C . PRO A 1 338 ? -26.109 6.969 5.277 1 97.25 338 PRO A C 1
ATOM 2637 O O . PRO A 1 338 ? -25.172 6.594 4.578 1 97.25 338 PRO A O 1
ATOM 2640 N N . PRO A 1 339 ? -26.5 6.316 6.445 1 97.5 339 PRO A N 1
ATOM 2641 C CA . PRO A 1 339 ? -25.75 5.148 6.906 1 97.5 339 PRO A CA 1
ATOM 2642 C C . PRO A 1 339 ? -25.703 4.027 5.871 1 97.5 339 PRO A C 1
ATOM 2644 O O . PRO A 1 339 ? -24.734 3.268 5.816 1 97.5 339 PRO A O 1
ATOM 2647 N N . GLU A 1 340 ? -26.719 3.971 4.973 1 97.38 340 GLU A N 1
ATOM 2648 C CA . GLU A 1 340 ? -26.828 2.906 3.982 1 97.38 340 GLU A CA 1
ATOM 2649 C C . GLU A 1 340 ? -25.875 3.133 2.818 1 97.38 340 GLU A C 1
ATOM 2651 O O . GLU A 1 340 ? -25.625 2.223 2.025 1 97.38 340 GLU A O 1
ATOM 2656 N N . GLY A 1 341 ? -25.375 4.367 2.699 1 96.69 341 GLY A N 1
ATOM 2657 C CA . GLY A 1 341 ? -24.484 4.695 1.595 1 96.69 341 GLY A CA 1
ATOM 2658 C C . GLY A 1 341 ? -25.156 4.555 0.237 1 96.69 341 GLY A C 1
ATOM 2659 O O . GLY A 1 341 ? -26.234 5.098 0.008 1 96.69 341 GLY A O 1
ATOM 2660 N N . VAL A 1 342 ? -24.562 3.793 -0.598 1 96.75 342 VAL A N 1
ATOM 2661 C CA . VAL A 1 342 ? -24.984 3.656 -1.987 1 96.75 342 VAL A CA 1
ATOM 2662 C C . VAL A 1 342 ? -26.344 2.971 -2.047 1 96.75 342 VAL A C 1
ATOM 2664 O O . VAL A 1 342 ? -27.078 3.104 -3.033 1 96.75 342 VAL A O 1
ATOM 2667 N N . ASP A 1 343 ? -26.703 2.312 -0.998 1 97.12 343 ASP A N 1
ATOM 2668 C CA . ASP A 1 343 ? -27.969 1.574 -0.992 1 97.12 343 ASP A CA 1
ATOM 2669 C C . ASP A 1 343 ? -29.141 2.498 -0.688 1 97.12 343 ASP A C 1
ATOM 2671 O O . ASP A 1 343 ? -30.312 2.102 -0.827 1 97.12 343 ASP A O 1
ATOM 2675 N N . ALA A 1 344 ? -28.859 3.693 -0.22 1 96.69 344 ALA A N 1
ATOM 2676 C CA . ALA A 1 344 ? -29.906 4.703 -0.083 1 96.69 344 ALA A CA 1
ATOM 2677 C C . ALA A 1 344 ? -30.172 5.402 -1.413 1 96.69 344 ALA A C 1
ATOM 2679 O O . ALA A 1 344 ? -29.938 6.602 -1.55 1 96.69 344 ALA A O 1
ATOM 2680 N N . ILE A 1 345 ? -30.781 4.727 -2.291 1 94.88 345 ILE A N 1
ATOM 2681 C CA . ILE A 1 345 ? -30.922 5.125 -3.688 1 94.88 345 ILE A CA 1
ATOM 2682 C C . ILE A 1 345 ? -31.734 6.41 -3.779 1 94.88 345 ILE A C 1
ATOM 2684 O O . ILE A 1 345 ? -31.484 7.254 -4.645 1 94.88 345 ILE A O 1
ATOM 2688 N N . ASP A 1 346 ? -32.719 6.609 -2.928 1 95 346 ASP A N 1
ATOM 2689 C CA . ASP A 1 346 ? -33.656 7.715 -3.016 1 95 346 ASP A CA 1
ATOM 2690 C C . ASP A 1 346 ? -33.219 8.883 -2.137 1 95 346 ASP A C 1
ATOM 2692 O O . ASP A 1 346 ? -34 9.82 -1.913 1 95 346 ASP A O 1
ATOM 2696 N N . LYS A 1 347 ? -32.031 8.805 -1.605 1 95.5 347 LYS A N 1
ATOM 2697 C CA . LYS A 1 347 ? -31.516 9.875 -0.762 1 95.5 347 LYS A CA 1
ATOM 2698 C C . LYS A 1 347 ? -30.266 10.484 -1.366 1 95.5 347 LYS A C 1
ATOM 2700 O O . LYS A 1 347 ? -29.469 9.789 -2.002 1 95.5 347 LYS A O 1
ATOM 2705 N N . SER A 1 348 ? -30.156 11.789 -1.139 1 94.88 348 SER A N 1
ATOM 2706 C CA . SER A 1 348 ? -28.891 12.422 -1.493 1 94.88 348 SER A CA 1
ATOM 2707 C C . SER A 1 348 ? -27.719 11.742 -0.791 1 94.88 348 SER A C 1
ATOM 2709 O O . SER A 1 348 ? -27.828 11.344 0.372 1 94.88 348 SER A O 1
ATOM 2711 N N . PRO A 1 349 ? -26.625 11.555 -1.56 1 94.31 349 PRO A N 1
ATOM 2712 C CA . PRO A 1 349 ? -25.469 10.891 -0.949 1 94.31 349 PRO A CA 1
ATOM 2713 C C . PRO A 1 349 ? -24.938 11.633 0.27 1 94.31 349 PRO A C 1
ATOM 2715 O O . PRO A 1 349 ? -24.219 11.047 1.088 1 94.31 349 PRO A O 1
ATOM 2718 N N . CYS A 1 350 ? -25.219 12.953 0.35 1 94.5 350 CYS A N 1
ATOM 2719 C CA . CYS A 1 350 ? -24.875 13.727 1.537 1 94.5 350 CYS A CA 1
ATOM 2720 C C . CYS A 1 350 ? -25.781 14.938 1.679 1 94.5 350 CYS A C 1
ATOM 2722 O O . CYS A 1 350 ? -26.391 15.383 0.702 1 94.5 350 CYS A O 1
ATOM 2724 N N . ILE A 1 351 ? -25.906 15.375 2.865 1 95.88 351 ILE A N 1
ATOM 2725 C CA . ILE A 1 351 ? -26.578 16.641 3.174 1 95.88 351 ILE A CA 1
ATOM 2726 C C . ILE A 1 351 ? -25.609 17.562 3.902 1 95.88 351 ILE A C 1
ATOM 2728 O O . ILE A 1 351 ? -25.062 17.219 4.949 1 95.88 351 ILE A O 1
ATOM 2732 N N . HIS A 1 352 ? -25.406 18.75 3.338 1 96.44 352 HIS A N 1
ATOM 2733 C CA . HIS A 1 352 ? -24.547 19.766 3.924 1 96.44 352 HIS A CA 1
ATOM 2734 C C . HIS A 1 352 ? -25.344 20.781 4.711 1 96.44 352 HIS A C 1
ATOM 2736 O O . HIS A 1 352 ? -26.078 21.594 4.129 1 96.44 352 HIS A O 1
ATOM 2742 N N . HIS A 1 353 ? -25.234 20.734 5.984 1 97.81 353 HIS A N 1
ATOM 2743 C CA . HIS A 1 353 ? -25.859 21.734 6.824 1 97.81 353 HIS A CA 1
ATOM 2744 C C . HIS A 1 353 ? -24.922 22.922 7.082 1 97.81 353 HIS A C 1
ATOM 2746 O O . HIS A 1 353 ? -23.719 22.719 7.285 1 97.81 353 HIS A O 1
ATOM 2752 N N . ASP A 1 354 ? -25.469 24 7.113 1 95.94 354 ASP A N 1
ATOM 2753 C CA . ASP A 1 354 ? -24.719 25.25 7.102 1 95.94 354 ASP A CA 1
ATOM 2754 C C . ASP A 1 354 ? -23.938 25.438 8.406 1 95.94 354 ASP A C 1
ATOM 2756 O O . ASP A 1 354 ? -24.453 25.141 9.492 1 95.94 354 ASP A O 1
ATOM 2760 N N . VAL A 1 355 ? -22.75 25.891 8.297 1 97.94 355 VAL A N 1
ATOM 2761 C CA . VAL A 1 355 ? -21.891 26.422 9.352 1 97.94 355 VAL A CA 1
ATOM 2762 C C . VAL A 1 355 ? -21.516 27.859 9.031 1 97.94 355 VAL A C 1
ATOM 2764 O O . VAL A 1 355 ? -20.547 28.125 8.312 1 97.94 355 VAL A O 1
ATOM 2767 N N . PRO A 1 356 ? -22.172 28.781 9.617 1 97.19 356 PRO A N 1
ATOM 2768 C CA . PRO A 1 356 ? -22.125 30.172 9.148 1 97.19 356 PRO A CA 1
ATOM 2769 C C . PRO A 1 356 ? -20.781 30.828 9.406 1 97.19 356 PRO A C 1
ATOM 2771 O O . PRO A 1 356 ? -20.375 31.734 8.664 1 97.19 356 PRO A O 1
ATOM 2774 N N . ASN A 1 357 ? -20.156 30.516 10.492 1 98.12 357 ASN A N 1
ATOM 2775 C CA . ASN A 1 357 ? -18.891 31.125 10.883 1 98.12 357 ASN A CA 1
ATOM 2776 C C . ASN A 1 357 ? -17.844 30.062 11.242 1 98.12 357 ASN A C 1
ATOM 2778 O O . ASN A 1 357 ? -18.203 28.922 11.57 1 98.12 357 ASN A O 1
ATOM 2782 N N . LEU A 1 358 ? -16.578 30.469 11.125 1 98.38 358 LEU A N 1
ATOM 2783 C CA . LEU A 1 358 ? -15.523 29.609 11.664 1 98.38 358 LEU A CA 1
ATOM 2784 C C . LEU A 1 358 ? -15.719 29.406 13.164 1 98.38 358 LEU A C 1
ATOM 2786 O O . LEU A 1 358 ? -15.992 30.359 13.898 1 98.38 358 LEU A O 1
ATOM 2790 N N . TYR A 1 359 ? -15.688 28.172 13.625 1 98.69 359 TYR A N 1
ATOM 2791 C CA . TYR A 1 359 ? -15.961 27.875 15.031 1 98.69 359 TYR A CA 1
ATOM 2792 C C . TYR A 1 359 ? -14.695 27.406 15.734 1 98.69 359 TYR A C 1
ATOM 2794 O O . TYR A 1 359 ? -13.758 26.922 15.094 1 98.69 359 TYR A O 1
ATOM 2802 N N . GLN A 1 360 ? -14.664 27.547 17.078 1 98.81 360 GLN A N 1
ATOM 2803 C CA . GLN A 1 360 ? -13.547 27.141 17.922 1 98.81 360 GLN A CA 1
ATOM 2804 C C . GLN A 1 360 ? -13.672 25.672 18.344 1 98.81 360 GLN A C 1
ATOM 2806 O O . GLN A 1 360 ? -14.781 25.141 18.438 1 98.81 360 GLN A O 1
ATOM 2811 N N . ILE A 1 361 ? -12.57 25.016 18.531 1 98.94 361 ILE A N 1
ATOM 2812 C CA . ILE A 1 361 ? -12.492 23.688 19.125 1 98.94 361 ILE A CA 1
ATOM 2813 C C . ILE A 1 361 ? -11.695 23.766 20.438 1 98.94 361 ILE A C 1
ATOM 2815 O O . ILE A 1 361 ? -10.523 24.141 20.438 1 98.94 361 ILE A O 1
ATOM 2819 N N . PRO A 1 362 ? -12.289 23.453 21.578 1 98.88 362 PRO A N 1
ATOM 2820 C CA . PRO A 1 362 ? -11.617 23.625 22.875 1 98.88 362 PRO A CA 1
ATOM 2821 C C . PRO A 1 362 ? -10.719 22.438 23.219 1 98.88 362 PRO A C 1
ATOM 2823 O O . PRO A 1 362 ? -10.992 21.312 22.812 1 98.88 362 PRO A O 1
ATOM 2826 N N . LEU A 1 363 ? -9.719 22.656 24 1 98.88 363 LEU A N 1
ATOM 2827 C CA . LEU A 1 363 ? -8.75 21.656 24.453 1 98.88 363 LEU A CA 1
ATOM 2828 C C . LEU A 1 363 ? -9.461 20.516 25.172 1 98.88 363 LEU A C 1
ATOM 2830 O O . LEU A 1 363 ? -9.055 19.344 25.031 1 98.88 363 LEU A O 1
ATOM 2834 N N . ARG A 1 364 ? -10.5 20.75 25.938 1 98.75 364 ARG A N 1
ATOM 2835 C CA . ARG A 1 364 ? -11.195 19.781 26.781 1 98.75 364 ARG A CA 1
ATOM 2836 C C . ARG A 1 364 ? -11.828 18.688 25.922 1 98.75 364 ARG A C 1
ATOM 2838 O O . ARG A 1 364 ? -12.18 17.625 26.438 1 98.75 364 ARG A O 1
ATOM 2845 N N . THR A 1 365 ? -11.992 18.906 24.562 1 98.88 365 THR A N 1
ATOM 2846 C CA . THR A 1 365 ? -12.508 17.875 23.672 1 98.88 365 THR A CA 1
ATOM 2847 C C . THR A 1 365 ? -11.438 16.844 23.359 1 98.88 365 THR A C 1
ATOM 2849 O O . THR A 1 365 ? -11.734 15.766 22.828 1 98.88 365 THR A O 1
ATOM 2852 N N . THR A 1 366 ? -10.148 17.109 23.703 1 98.88 366 THR A N 1
ATOM 2853 C CA . THR A 1 366 ? -9.031 16.266 23.281 1 98.88 366 THR A CA 1
ATOM 2854 C C . THR A 1 366 ? -8.414 15.555 24.484 1 98.88 366 THR A C 1
ATOM 2856 O O . THR A 1 366 ? -7.395 14.883 24.359 1 98.88 366 THR A O 1
ATOM 2859 N N . ILE A 1 367 ? -8.984 15.695 25.672 1 98.81 367 ILE A N 1
ATOM 2860 C CA . ILE A 1 367 ? -8.469 15.078 26.875 1 98.81 367 ILE A CA 1
ATOM 2861 C C . ILE A 1 367 ? -9.508 14.109 27.438 1 98.81 367 ILE A C 1
ATOM 2863 O O . ILE A 1 367 ? -10.68 14.469 27.609 1 98.81 367 ILE A O 1
ATOM 2867 N N . SER A 1 368 ? -9.039 12.93 27.766 1 98.62 368 SER A N 1
ATOM 2868 C CA . SER A 1 368 ? -9.945 11.93 28.328 1 98.62 368 SER A CA 1
ATOM 2869 C C . SER A 1 368 ? -10.586 12.438 29.625 1 98.62 368 SER A C 1
ATOM 2871 O O . SER A 1 368 ? -9.93 13.07 30.438 1 98.62 368 SER A O 1
ATOM 2873 N N . LYS A 1 369 ? -11.82 12.172 29.766 1 97.38 369 LYS A N 1
ATOM 2874 C CA . LYS A 1 369 ? -12.516 12.57 30.984 1 97.38 369 LYS A CA 1
ATOM 2875 C C . LYS A 1 369 ? -12.125 11.672 32.156 1 97.38 369 LYS A C 1
ATOM 2877 O O . LYS A 1 369 ? -12.289 12.047 33.312 1 97.38 369 LYS A O 1
ATOM 2882 N N . LYS A 1 370 ? -11.547 10.539 31.859 1 97.81 370 LYS A N 1
ATOM 2883 C CA . LYS A 1 370 ? -11.32 9.531 32.906 1 97.81 370 LYS A CA 1
ATOM 2884 C C . LYS A 1 370 ? -9.836 9.258 33.094 1 97.81 370 LYS A C 1
ATOM 2886 O O . LYS A 1 370 ? -9.352 9.188 34.219 1 97.81 370 LYS A O 1
ATOM 2891 N N . VAL A 1 371 ? -9.086 9.047 32 1 98.44 371 VAL A N 1
ATOM 2892 C CA . VAL A 1 371 ? -7.676 8.672 32.062 1 98.44 371 VAL A CA 1
ATOM 2893 C C . VAL A 1 371 ? -6.805 9.93 32.062 1 98.44 371 VAL A C 1
ATOM 2895 O O . VAL A 1 371 ? -6.723 10.625 31.031 1 98.44 371 VAL A O 1
ATOM 2898 N N . GLU A 1 372 ? -6.027 10.211 32.969 1 97.56 372 GLU A N 1
ATOM 2899 C CA . GLU A 1 372 ? -5.426 11.5 33.312 1 97.56 372 GLU A CA 1
ATOM 2900 C C . GLU A 1 372 ? -4.363 11.883 32.281 1 97.56 372 GLU A C 1
ATOM 2902 O O . GLU A 1 372 ? -4.16 13.07 32 1 97.56 372 GLU A O 1
ATOM 2907 N N . ASN A 1 373 ? -3.648 10.859 31.781 1 98.62 373 ASN A N 1
ATOM 2908 C CA . ASN A 1 373 ? -2.537 11.188 30.891 1 98.62 373 ASN A CA 1
ATOM 2909 C C . ASN A 1 373 ? -2.812 10.734 29.453 1 98.62 373 ASN A C 1
ATOM 2911 O O . ASN A 1 373 ? -1.885 10.391 28.719 1 98.62 373 ASN A O 1
ATOM 2915 N N . LEU A 1 374 ? -4.141 10.68 29.094 1 98.88 374 LEU A N 1
ATOM 2916 C CA . LEU A 1 374 ? -4.562 10.273 27.75 1 98.88 374 LEU A CA 1
ATOM 2917 C C . LEU A 1 374 ? -5.219 11.43 27.016 1 98.88 374 LEU A C 1
ATOM 2919 O O . LEU A 1 374 ? -6.129 12.07 27.531 1 98.88 374 LEU A O 1
ATOM 2923 N N . MET A 1 375 ? -4.711 11.68 25.797 1 98.94 375 MET A N 1
ATOM 2924 C CA . MET A 1 375 ? -5.297 12.68 24.906 1 98.94 375 MET A CA 1
ATOM 2925 C C . MET A 1 375 ? -5.715 12.047 23.578 1 98.94 375 MET A C 1
ATOM 2927 O O . MET A 1 375 ? -5.32 10.914 23.266 1 98.94 375 MET A O 1
ATOM 2931 N N . PHE A 1 376 ? -6.566 12.812 22.812 1 98.44 376 PHE A N 1
ATOM 2932 C CA . PHE A 1 376 ? -7.074 12.391 21.516 1 98.44 376 PHE A CA 1
ATOM 2933 C C . PHE A 1 376 ? -6.809 13.453 20.453 1 98.44 376 PHE A C 1
ATOM 2935 O O . PHE A 1 376 ? -6.887 14.656 20.734 1 98.44 376 PHE A O 1
ATOM 2942 N N . ALA A 1 377 ? -6.508 13.016 19.234 1 98.19 377 ALA A N 1
ATOM 2943 C CA . ALA A 1 377 ? -6.398 13.93 18.094 1 98.19 377 ALA A CA 1
ATOM 2944 C C . ALA A 1 377 ? -6.789 13.234 16.797 1 98.19 377 ALA A C 1
ATOM 2946 O O . ALA A 1 377 ? -6.176 12.242 16.406 1 98.19 377 ALA A O 1
ATOM 2947 N N . GLY A 1 378 ? -7.711 13.711 16.094 1 96.69 378 GLY A N 1
ATOM 2948 C CA . GLY A 1 378 ? -8.281 13.156 14.875 1 96.69 378 GLY A CA 1
ATOM 2949 C C . GLY A 1 378 ? -9.797 13.062 14.914 1 96.69 378 GLY A C 1
ATOM 2950 O O . GLY A 1 378 ? -10.461 13.922 15.492 1 96.69 378 GLY A O 1
ATOM 2951 N N . ARG A 1 379 ? -10.305 12.078 14.172 1 96.25 379 ARG A N 1
ATOM 2952 C CA . ARG A 1 379 ? -11.758 11.961 14.117 1 96.25 379 ARG A CA 1
ATOM 2953 C C . ARG A 1 379 ? -12.312 11.359 15.406 1 96.25 379 ARG A C 1
ATOM 2955 O O . ARG A 1 379 ? -13.531 11.281 15.586 1 96.25 379 ARG A O 1
ATOM 2962 N N . ASN A 1 380 ? -11.414 11.023 16.375 1 98.25 380 ASN A N 1
ATOM 2963 C CA . ASN A 1 380 ? -11.852 10.352 17.594 1 98.25 380 ASN A CA 1
ATOM 2964 C C . ASN A 1 380 ? -11.961 11.328 18.75 1 98.25 380 ASN A C 1
ATOM 2966 O O . ASN A 1 380 ? -12.07 10.914 19.906 1 98.25 380 ASN A O 1
ATOM 2970 N N . ILE A 1 381 ? -11.859 12.609 18.516 1 98.69 381 ILE A N 1
ATOM 2971 C CA . ILE A 1 381 ? -12.008 13.57 19.594 1 98.69 381 ILE A CA 1
ATOM 2972 C C . ILE A 1 381 ? -13.438 13.531 20.125 1 98.69 381 ILE A C 1
ATOM 2974 O O . ILE A 1 381 ? -14.312 12.898 19.531 1 98.69 381 ILE A O 1
ATOM 2978 N N . SER A 1 382 ? -13.656 14.258 21.219 1 98.88 382 SER A N 1
ATOM 2979 C CA . SER A 1 382 ? -14.961 14.305 21.875 1 98.88 382 SER A CA 1
ATOM 2980 C C . SER A 1 382 ? -15.93 15.195 21.109 1 98.88 382 SER A C 1
ATOM 2982 O O . SER A 1 382 ? -15.828 16.422 21.156 1 98.88 382 SER A O 1
ATOM 2984 N N . ALA A 1 383 ? -16.891 14.602 20.391 1 98.81 383 ALA A N 1
ATOM 2985 C CA . ALA A 1 383 ? -17.906 15.305 19.625 1 98.81 383 ALA A CA 1
ATOM 2986 C C . ALA A 1 383 ? -19.156 14.453 19.453 1 98.81 383 ALA A C 1
ATOM 2988 O O . ALA A 1 383 ? -19.078 13.219 19.391 1 98.81 383 ALA A O 1
ATOM 2989 N N . SER A 1 384 ? -20.328 15.094 19.484 1 98.69 384 SER A N 1
ATOM 2990 C CA . SER A 1 384 ? -21.531 14.391 19.078 1 98.69 384 SER A CA 1
ATOM 2991 C C . SER A 1 384 ? -21.453 13.93 17.625 1 98.69 384 SER A C 1
ATOM 2993 O O . SER A 1 384 ? -20.594 14.406 16.875 1 98.69 384 SER A O 1
ATOM 2995 N N . HIS A 1 385 ? -22.312 12.992 17.25 1 98.62 385 HIS A N 1
ATOM 2996 C CA . HIS A 1 385 ? -22.375 12.531 15.867 1 98.62 385 HIS A CA 1
ATOM 2997 C C . HIS A 1 385 ? -22.562 13.695 14.906 1 98.62 385 HIS A C 1
ATOM 2999 O O . HIS A 1 385 ? -21.922 13.75 13.852 1 98.62 385 HIS A O 1
ATOM 3005 N N . VAL A 1 386 ? -23.391 14.664 15.297 1 98.75 386 VAL A N 1
ATOM 3006 C CA . VAL A 1 386 ? -23.734 15.781 14.43 1 98.75 386 VAL A CA 1
ATOM 3007 C C . VAL A 1 386 ? -22.516 16.703 14.297 1 98.75 386 VAL A C 1
ATOM 3009 O O . VAL A 1 386 ? -22.125 17.062 13.188 1 98.75 386 VAL A O 1
ATOM 3012 N N . ALA A 1 387 ? -21.906 17.047 15.383 1 98.81 387 ALA A N 1
ATOM 3013 C CA . ALA A 1 387 ? -20.734 17.922 15.336 1 98.81 387 ALA A CA 1
ATOM 3014 C C . ALA A 1 387 ? -19.562 17.219 14.656 1 98.81 387 ALA A C 1
ATOM 3016 O O . ALA A 1 387 ? -18.781 17.859 13.938 1 98.81 387 ALA A O 1
ATOM 3017 N N . PHE A 1 388 ? -19.5 15.938 14.859 1 98.38 388 PHE A N 1
ATOM 3018 C CA . PHE A 1 388 ? -18.484 15.094 14.25 1 98.38 388 PHE A CA 1
ATOM 3019 C C . PHE A 1 388 ? -18.5 15.219 12.734 1 98.38 388 PHE A C 1
ATOM 3021 O O . PHE A 1 388 ? -17.453 15.242 12.086 1 98.38 388 PHE A O 1
ATOM 3028 N N . ALA A 1 389 ? -19.578 15.359 12.164 1 98.5 389 ALA A N 1
ATOM 3029 C CA . ALA A 1 389 ? -19.734 15.414 10.711 1 98.5 389 ALA A CA 1
ATOM 3030 C C . ALA A 1 389 ? -19.047 16.641 10.125 1 98.5 389 ALA A C 1
ATOM 3032 O O . ALA A 1 389 ? -18.828 16.719 8.914 1 98.5 389 ALA A O 1
ATOM 3033 N N . SER A 1 390 ? -18.656 17.547 10.977 1 98.56 390 SER A N 1
ATOM 3034 C CA . SER A 1 390 ? -17.875 18.703 10.539 1 98.56 390 SER A CA 1
ATOM 3035 C C . SER A 1 390 ? -16.438 18.594 10.992 1 98.56 390 SER A C 1
ATOM 3037 O O . SER A 1 390 ? -15.516 18.953 10.242 1 98.56 390 SER A O 1
ATOM 3039 N N . THR A 1 391 ? -16.188 18.109 12.219 1 98.44 391 THR A N 1
ATOM 3040 C CA . THR A 1 391 ? -14.867 18.156 12.828 1 98.44 391 THR A CA 1
ATOM 3041 C C . THR A 1 391 ? -13.984 17.047 12.25 1 98.44 391 THR A C 1
ATOM 3043 O O . THR A 1 391 ? -12.758 17.094 12.398 1 98.44 391 THR A O 1
ATOM 3046 N N . ARG A 1 392 ? -14.555 16.094 11.555 1 97.75 392 ARG A N 1
ATOM 3047 C CA . ARG A 1 392 ? -13.828 14.898 11.172 1 97.75 392 ARG A CA 1
ATOM 3048 C C . ARG A 1 392 ? -12.992 15.141 9.914 1 97.75 392 ARG A C 1
ATOM 3050 O O . ARG A 1 392 ? -12.203 14.289 9.516 1 97.75 392 ARG A O 1
ATOM 3057 N N . VAL A 1 393 ? -13.156 16.25 9.203 1 97.88 393 VAL A N 1
ATOM 3058 C CA . VAL A 1 393 ? -12.398 16.469 7.977 1 97.88 393 VAL A CA 1
ATOM 3059 C C . VAL A 1 393 ? -10.914 16.641 8.305 1 97.88 393 VAL A C 1
ATOM 3061 O O . VAL A 1 393 ? -10.562 17.141 9.375 1 97.88 393 VAL A O 1
ATOM 3064 N N . MET A 1 394 ? -10.078 16.234 7.418 1 98.44 394 MET A N 1
ATOM 3065 C CA . MET A 1 394 ? -8.695 15.898 7.73 1 98.44 394 MET A CA 1
ATOM 3066 C C . MET A 1 394 ? -7.883 17.156 8.031 1 98.44 394 MET A C 1
ATOM 3068 O O . MET A 1 394 ? -6.969 17.125 8.852 1 98.44 394 MET A O 1
ATOM 3072 N N . ALA A 1 395 ? -8.164 18.312 7.395 1 98.62 395 ALA A N 1
ATOM 3073 C CA . ALA A 1 395 ? -7.41 19.531 7.707 1 98.62 395 ALA A CA 1
ATOM 3074 C C . ALA A 1 395 ? -7.719 20.016 9.117 1 98.62 395 ALA A C 1
ATOM 3076 O O . ALA A 1 395 ? -6.836 20.531 9.812 1 98.62 395 ALA A O 1
ATOM 3077 N N . THR A 1 396 ? -8.977 19.922 9.531 1 98.69 396 THR A N 1
ATOM 3078 C CA . THR A 1 396 ? -9.352 20.234 10.898 1 98.69 396 THR A CA 1
ATOM 3079 C C . THR A 1 396 ? -8.672 19.281 11.883 1 98.69 396 THR A C 1
ATOM 3081 O O . THR A 1 396 ? -8.133 19.719 12.906 1 98.69 396 THR A O 1
ATOM 3084 N N . CYS A 1 397 ? -8.641 18 11.516 1 98.81 397 CYS A N 1
ATOM 3085 C CA . CYS A 1 397 ? -7.938 17.016 12.336 1 98.81 397 CYS A CA 1
ATOM 3086 C C . CYS A 1 397 ? -6.465 17.391 12.477 1 98.81 397 CYS A C 1
ATOM 3088 O O . CYS A 1 397 ? -5.867 17.188 13.539 1 98.81 397 CYS A O 1
ATOM 3090 N N . ALA A 1 398 ? -5.91 17.906 11.422 1 98.81 398 ALA A N 1
ATOM 3091 C CA . ALA A 1 398 ? -4.492 18.234 11.422 1 98.81 398 ALA A CA 1
ATOM 3092 C C . ALA A 1 398 ? -4.199 19.391 12.383 1 98.81 398 ALA A C 1
ATOM 3094 O O . ALA A 1 398 ? -3.221 19.344 13.133 1 98.81 398 ALA A O 1
ATOM 3095 N N . VAL A 1 399 ? -5.016 20.422 12.391 1 98.62 399 VAL A N 1
ATOM 3096 C CA . VAL A 1 399 ? -4.762 21.562 13.266 1 98.62 399 VAL A CA 1
ATOM 3097 C C . VAL A 1 399 ? -5.043 21.172 14.719 1 98.62 399 VAL A C 1
ATOM 3099 O O . VAL A 1 399 ? -4.391 21.672 15.633 1 98.62 399 VAL A O 1
ATOM 3102 N N . VAL A 1 400 ? -6.023 20.312 14.922 1 98.94 400 VAL A N 1
ATOM 3103 C CA . VAL A 1 400 ? -6.246 19.781 16.266 1 98.94 400 VAL A CA 1
ATOM 3104 C C . VAL A 1 400 ? -5.031 18.969 16.703 1 98.94 400 VAL A C 1
ATOM 3106 O O . VAL A 1 400 ? -4.582 19.078 17.844 1 98.94 400 VAL A O 1
ATOM 3109 N N . GLY A 1 401 ? -4.531 18.125 15.773 1 98.94 401 GLY A N 1
ATOM 3110 C CA . GLY A 1 401 ? -3.34 17.344 16.078 1 98.94 401 GLY A CA 1
ATOM 3111 C C . GLY A 1 401 ? -2.16 18.203 16.5 1 98.94 401 GLY A C 1
ATOM 3112 O O . GLY A 1 401 ? -1.517 17.922 17.516 1 98.94 401 GLY A O 1
ATOM 3113 N N . GLN A 1 402 ? -1.886 19.266 15.75 1 98.94 402 GLN A N 1
ATOM 3114 C CA . GLN A 1 402 ? -0.803 20.172 16.109 1 98.94 402 GLN A CA 1
ATOM 3115 C C . GLN A 1 402 ? -1.021 20.766 17.484 1 98.94 402 GLN A C 1
ATOM 3117 O O . GLN A 1 402 ? -0.083 20.859 18.281 1 98.94 402 GLN A O 1
ATOM 3122 N N . ALA A 1 403 ? -2.217 21.141 17.75 1 98.94 403 ALA A N 1
ATOM 3123 C CA . ALA A 1 403 ? -2.543 21.766 19.031 1 98.94 403 ALA A CA 1
ATOM 3124 C C . ALA A 1 403 ? -2.326 20.781 20.188 1 98.94 403 ALA A C 1
ATOM 3126 O O . ALA A 1 403 ? -1.771 21.156 21.219 1 98.94 403 ALA A O 1
ATOM 3127 N N . VAL A 1 404 ? -2.746 19.594 19.984 1 98.94 404 VAL A N 1
ATOM 3128 C CA . VAL A 1 404 ? -2.625 18.562 21.016 1 98.94 404 VAL A CA 1
ATOM 3129 C C . VAL A 1 404 ? -1.151 18.25 21.266 1 98.94 404 VAL A C 1
ATOM 3131 O O . VAL A 1 404 ? -0.726 18.125 22.406 1 98.94 404 VAL A O 1
ATOM 3134 N N . GLY A 1 405 ? -0.365 18.125 20.172 1 98.94 405 GLY A N 1
ATOM 3135 C CA . GLY A 1 405 ? 1.065 17.906 20.328 1 98.94 405 GLY A CA 1
ATOM 3136 C C . GLY A 1 405 ? 1.752 19 21.109 1 98.94 405 GLY A C 1
ATOM 3137 O O . GLY A 1 405 ? 2.574 18.719 21.984 1 98.94 405 GLY A O 1
ATOM 3138 N N . THR A 1 406 ? 1.397 20.266 20.844 1 98.94 406 THR A N 1
ATOM 3139 C CA . THR A 1 406 ? 1.952 21.406 21.547 1 98.94 406 THR A CA 1
ATOM 3140 C C . THR A 1 406 ? 1.554 21.375 23.016 1 98.94 406 THR A C 1
ATOM 3142 O O . THR A 1 406 ? 2.398 21.547 23.906 1 98.94 406 THR A O 1
ATOM 3145 N N . ALA A 1 407 ? 0.268 21.125 23.266 1 98.94 407 ALA A N 1
ATOM 3146 C CA . ALA A 1 407 ? -0.232 21.078 24.641 1 98.94 407 ALA A CA 1
ATOM 3147 C C . ALA A 1 407 ? 0.465 19.984 25.438 1 98.94 407 ALA A C 1
ATOM 3149 O O . ALA A 1 407 ? 0.862 20.188 26.594 1 98.94 407 ALA A O 1
ATOM 3150 N N . ALA A 1 408 ? 0.619 18.812 24.828 1 98.94 408 ALA A N 1
ATOM 3151 C CA . ALA A 1 408 ? 1.265 17.688 25.5 1 98.94 408 ALA A CA 1
ATOM 3152 C C . ALA A 1 408 ? 2.717 18 25.844 1 98.94 408 ALA A C 1
ATOM 3154 O O . ALA A 1 408 ? 3.18 17.719 26.953 1 98.94 408 ALA A O 1
ATOM 3155 N N . ALA A 1 409 ? 3.438 18.562 24.891 1 98.94 409 ALA A N 1
ATOM 3156 C CA . ALA A 1 409 ? 4.84 18.906 25.125 1 98.94 409 ALA A CA 1
ATOM 3157 C C . ALA A 1 409 ? 4.984 19.906 26.266 1 98.94 409 ALA A C 1
ATOM 3159 O O . ALA A 1 409 ? 5.871 19.75 27.125 1 98.94 409 ALA A O 1
ATOM 3160 N N . MET A 1 410 ? 4.145 20.922 26.312 1 98.81 410 MET A N 1
ATOM 3161 C CA . MET A 1 410 ? 4.227 21.938 27.359 1 98.81 410 MET A CA 1
ATOM 3162 C C . MET A 1 410 ? 3.791 21.375 28.703 1 98.81 410 MET A C 1
ATOM 3164 O O . MET A 1 410 ? 4.316 21.781 29.75 1 98.81 410 MET A O 1
ATOM 3168 N N . ALA A 1 411 ? 2.814 20.469 28.656 1 98.88 411 ALA A N 1
ATOM 3169 C CA . ALA A 1 411 ? 2.408 19.781 29.875 1 98.88 411 ALA A CA 1
ATOM 3170 C C . ALA A 1 411 ? 3.557 18.969 30.453 1 98.88 411 ALA A C 1
ATOM 3172 O O . ALA A 1 411 ? 3.791 18.969 31.672 1 98.88 411 ALA A O 1
ATOM 3173 N N . VAL A 1 412 ? 4.234 18.219 29.594 1 98.75 412 VAL A N 1
ATOM 3174 C CA . VAL A 1 412 ? 5.391 17.422 30.016 1 98.75 412 VAL A CA 1
ATOM 3175 C C . VAL A 1 412 ? 6.43 18.344 30.656 1 98.75 412 VAL A C 1
ATOM 3177 O O . VAL A 1 412 ? 6.938 18.047 31.734 1 98.75 412 VAL A O 1
ATOM 3180 N N . LYS A 1 413 ? 6.727 19.484 30.031 1 98.25 413 LYS A N 1
ATOM 3181 C CA . LYS A 1 413 ? 7.723 20.422 30.516 1 98.25 413 LYS A CA 1
ATOM 3182 C C . LYS A 1 413 ? 7.324 21 31.875 1 98.25 413 LYS A C 1
ATOM 3184 O O . LYS A 1 413 ? 8.18 21.219 32.719 1 98.25 413 LYS A O 1
ATOM 3189 N N . SER A 1 414 ? 6.047 21.203 32.062 1 98.06 414 SER A N 1
ATOM 3190 C CA . SER A 1 414 ? 5.539 21.812 33.281 1 98.06 414 SER A CA 1
ATOM 3191 C C . SER A 1 414 ? 5.227 20.75 34.344 1 98.06 414 SER A C 1
ATOM 3193 O O . SER A 1 414 ? 4.812 21.078 35.438 1 98.06 414 SER A O 1
ATOM 3195 N N . LYS A 1 415 ? 5.379 19.438 34 1 97.69 415 LYS A N 1
ATOM 3196 C CA . LYS A 1 415 ? 5.07 18.312 34.875 1 97.69 415 LYS A CA 1
ATOM 3197 C C . LYS A 1 415 ? 3.613 18.359 35.312 1 97.69 415 LYS A C 1
ATOM 3199 O O . LYS A 1 415 ? 3.326 18.234 36.531 1 97.69 415 LYS A O 1
ATOM 3204 N N . ILE A 1 416 ? 2.74 18.672 34.406 1 97.62 416 ILE A N 1
ATOM 3205 C CA . ILE A 1 416 ? 1.302 18.719 34.625 1 97.62 416 ILE A CA 1
ATOM 3206 C C . ILE A 1 416 ? 0.605 17.672 33.75 1 97.62 416 ILE A C 1
ATOM 3208 O O . ILE A 1 416 ? 0.886 17.547 32.562 1 97.62 416 ILE A O 1
ATOM 3212 N N . ALA A 1 417 ? -0.27 16.891 34.344 1 97.06 417 ALA A N 1
ATOM 3213 C CA . ALA A 1 417 ? -1.056 15.945 33.562 1 97.06 417 ALA A CA 1
ATOM 3214 C C . ALA A 1 417 ? -2.049 16.672 32.656 1 97.06 417 ALA A C 1
ATOM 3216 O O . ALA A 1 417 ? -2.623 17.688 33.062 1 97.06 417 ALA A O 1
ATOM 3217 N N . PRO A 1 418 ? -2.279 16.109 31.484 1 98.12 418 PRO A N 1
ATOM 3218 C CA . PRO A 1 418 ? -3.238 16.734 30.578 1 98.12 418 PRO A CA 1
ATOM 3219 C C . PRO A 1 418 ? -4.582 17.016 31.25 1 98.12 418 PRO A C 1
ATOM 3221 O O . PRO A 1 418 ? -5.191 18.062 31 1 98.12 418 PRO A O 1
ATOM 3224 N N . GLY A 1 419 ? -4.98 16.172 32.125 1 96.44 419 GLY A N 1
ATOM 3225 C CA . GLY A 1 419 ? -6.254 16.344 32.781 1 96.44 419 GLY A CA 1
ATOM 3226 C C . GLY A 1 419 ? -6.34 17.609 33.625 1 96.44 419 GLY A C 1
ATOM 3227 O O . GLY A 1 419 ? -7.434 18.094 33.906 1 96.44 419 GLY A O 1
ATOM 3228 N N . SER A 1 420 ? -5.23 18.266 33.875 1 97.12 420 SER A N 1
ATOM 3229 C CA . SER A 1 420 ? -5.191 19.422 34.75 1 97.12 420 SER A CA 1
ATOM 3230 C C . SER A 1 420 ? -4.836 20.688 34 1 97.12 420 SER A C 1
ATOM 3232 O O . SER A 1 420 ? -4.688 21.75 34.594 1 97.12 420 SER A O 1
ATOM 3234 N N . ILE A 1 421 ? -4.766 20.625 32.75 1 98.06 421 ILE A N 1
ATOM 3235 C CA . ILE A 1 421 ? -4.34 21.781 31.969 1 98.06 421 ILE A CA 1
ATOM 3236 C C . ILE A 1 421 ? -5.414 22.875 32.031 1 98.06 421 ILE A C 1
ATOM 3238 O O . ILE A 1 421 ? -5.098 24.047 32.219 1 98.06 421 ILE A O 1
ATOM 3242 N N . PHE A 1 422 ? -6.691 22.469 31.938 1 97.38 422 PHE A N 1
ATOM 3243 C CA . PHE A 1 422 ? -7.777 23.438 31.859 1 97.38 422 PHE A CA 1
ATOM 3244 C C . PHE A 1 422 ? -7.848 24.297 33.125 1 97.38 422 PHE A C 1
ATOM 3246 O O . PHE A 1 422 ? -8.117 25.484 33.062 1 97.38 422 PHE A O 1
ATOM 3253 N N . SER A 1 423 ? -7.625 23.719 34.219 1 97.06 423 SER A N 1
ATOM 3254 C CA . SER A 1 423 ? -7.715 24.438 35.469 1 97.06 423 SER A CA 1
ATOM 3255 C C . SER A 1 423 ? -6.48 25.297 35.719 1 97.06 423 SER A C 1
ATOM 3257 O O . SER A 1 423 ? -6.492 26.188 36.562 1 97.06 423 SER A O 1
ATOM 3259 N N . ASN A 1 424 ? -5.434 25.031 35 1 97.88 424 ASN A N 1
ATOM 3260 C CA . ASN A 1 424 ? -4.219 25.844 35.062 1 97.88 424 ASN A CA 1
ATOM 3261 C C . ASN A 1 424 ? -4.215 26.953 34.031 1 97.88 424 ASN A C 1
ATOM 3263 O O . ASN A 1 424 ? -3.611 26.797 32.969 1 97.88 424 ASN A O 1
ATOM 3267 N N . LYS A 1 425 ? -4.707 28.078 34.344 1 97.31 425 LYS A N 1
ATOM 3268 C CA . LYS A 1 425 ? -4.961 29.172 33.406 1 97.31 425 LYS A CA 1
ATOM 3269 C C . LYS A 1 425 ? -3.66 29.688 32.812 1 97.31 425 LYS A C 1
ATOM 3271 O O . LYS A 1 425 ? -3.625 30.078 31.641 1 97.31 425 LYS A O 1
ATOM 3276 N N . ASN A 1 426 ? -2.613 29.703 33.562 1 97.25 426 ASN A N 1
ATOM 3277 C CA . ASN A 1 426 ? -1.324 30.156 33.062 1 97.25 426 ASN A CA 1
ATOM 3278 C C . ASN A 1 426 ? -0.802 29.219 31.969 1 97.25 426 ASN A C 1
ATOM 3280 O O . ASN A 1 426 ? -0.329 29.688 30.922 1 97.25 426 ASN A O 1
ATOM 3284 N N . LEU A 1 427 ? -0.885 27.938 32.219 1 98.19 427 LEU A N 1
ATOM 3285 C CA . LEU A 1 427 ? -0.431 26.969 31.234 1 98.19 427 LEU A CA 1
ATOM 3286 C C . LEU A 1 427 ? -1.299 27.031 29.984 1 98.19 427 LEU A C 1
ATOM 3288 O O . LEU A 1 427 ? -0.787 26.969 28.875 1 98.19 427 LEU A O 1
ATOM 3292 N N . LEU A 1 428 ? -2.561 27.156 30.203 1 98.5 428 LEU A N 1
ATOM 3293 C CA . LEU A 1 428 ? -3.49 27.234 29.078 1 98.5 428 LEU A CA 1
ATOM 3294 C C . LEU A 1 428 ? -3.166 28.438 28.188 1 98.5 428 LEU A C 1
ATOM 3296 O O . LEU A 1 428 ? -3.104 28.312 26.969 1 98.5 428 LEU A O 1
ATOM 3300 N N . SER A 1 429 ? -2.955 29.531 28.828 1 98.19 429 SER A N 1
ATOM 3301 C CA . SER A 1 429 ? -2.607 30.75 28.078 1 98.19 429 SER A CA 1
ATOM 3302 C C . SER A 1 429 ? -1.287 30.578 27.344 1 98.19 429 SER A C 1
ATOM 3304 O O . SER A 1 429 ? -1.159 31 26.188 1 98.19 429 SER A O 1
ATOM 3306 N N . SER A 1 430 ? -0.331 29.984 28 1 98.5 430 SER A N 1
ATOM 3307 C CA . SER A 1 430 ? 0.966 29.734 27.375 1 98.5 430 SER A CA 1
ATOM 3308 C C . SER A 1 430 ? 0.834 28.828 26.156 1 98.5 430 SER A C 1
ATOM 3310 O O . SER A 1 430 ? 1.506 29.031 25.156 1 98.5 430 SER A O 1
ATOM 3312 N N . ILE A 1 431 ? 0.004 27.797 26.297 1 98.88 431 ILE A N 1
ATOM 3313 C CA . ILE A 1 431 ? -0.238 26.875 25.188 1 98.88 431 ILE A CA 1
ATOM 3314 C C . ILE A 1 431 ? -0.834 27.641 24 1 98.88 431 ILE A C 1
ATOM 3316 O O . ILE A 1 431 ? -0.375 27.484 22.875 1 98.88 431 ILE A O 1
ATOM 3320 N N . GLN A 1 432 ? -1.813 28.453 24.234 1 98.88 432 GLN A N 1
ATOM 3321 C CA . GLN A 1 432 ? -2.473 29.203 23.188 1 98.88 432 GLN A CA 1
ATOM 3322 C C . GLN A 1 432 ? -1.498 30.156 22.5 1 98.88 432 GLN A C 1
ATOM 3324 O O . GLN A 1 432 ? -1.497 30.281 21.281 1 98.88 432 GLN A O 1
ATOM 3329 N N . GLN A 1 433 ? -0.678 30.828 23.266 1 98.75 433 GLN A N 1
ATOM 3330 C CA . GLN A 1 433 ? 0.294 31.75 22.688 1 98.75 433 GLN A CA 1
ATOM 3331 C C . GLN A 1 433 ? 1.353 31 21.875 1 98.75 433 GLN A C 1
ATOM 3333 O O . GLN A 1 433 ? 1.813 31.5 20.844 1 98.75 433 GLN A O 1
ATOM 3338 N N . GLN A 1 434 ? 1.75 29.828 22.375 1 98.75 434 GLN A N 1
ATOM 3339 C CA . GLN A 1 434 ? 2.699 29.016 21.625 1 98.75 434 GLN A CA 1
ATOM 3340 C C . GLN A 1 434 ? 2.104 28.562 20.281 1 98.75 434 GLN A C 1
ATOM 3342 O O . GLN A 1 434 ? 2.801 28.531 19.266 1 98.75 434 GLN A O 1
ATOM 3347 N N . LEU A 1 435 ? 0.859 28.172 20.312 1 98.88 435 LEU A N 1
ATOM 3348 C CA . LEU A 1 435 ? 0.174 27.766 19.094 1 98.88 435 LEU A CA 1
ATOM 3349 C C . LEU A 1 435 ? 0.19 28.891 18.062 1 98.88 435 LEU A C 1
ATOM 3351 O O . LEU A 1 435 ? 0.465 28.656 16.891 1 98.88 435 LEU A O 1
ATOM 3355 N N . LEU A 1 436 ? -0.115 30.109 18.531 1 98.62 436 LEU A N 1
ATOM 3356 C CA . LEU A 1 436 ? -0.068 31.266 17.641 1 98.62 436 LEU A CA 1
ATOM 3357 C C . LEU A 1 436 ? 1.34 31.469 17.094 1 98.62 436 LEU A C 1
ATOM 3359 O O . LEU A 1 436 ? 1.514 31.75 15.906 1 98.62 436 LEU A O 1
ATOM 3363 N N . LYS A 1 437 ? 2.307 31.328 17.969 1 98.56 437 LYS A N 1
ATOM 3364 C CA . LYS A 1 437 ? 3.705 31.469 17.562 1 98.56 437 LYS A CA 1
ATOM 3365 C C . LYS A 1 437 ? 4.07 30.438 16.5 1 98.56 437 LYS A C 1
ATOM 3367 O O . LYS A 1 437 ? 4.883 30.719 15.609 1 98.56 437 LYS A O 1
ATOM 3372 N N . ASP A 1 438 ? 3.414 29.281 16.547 1 98.38 438 ASP A N 1
ATOM 3373 C CA . ASP A 1 438 ? 3.689 28.203 15.617 1 98.38 438 ASP A CA 1
ATOM 3374 C C . ASP A 1 438 ? 2.719 28.219 14.438 1 98.38 438 ASP A C 1
ATOM 3376 O O . ASP A 1 438 ? 2.516 27.203 13.766 1 98.38 438 ASP A O 1
ATOM 3380 N N . ASP A 1 439 ? 2.074 29.297 14.203 1 98.12 439 ASP A N 1
ATOM 3381 C CA . ASP A 1 439 ? 1.3 29.641 13.016 1 98.12 439 ASP A CA 1
ATOM 3382 C C . ASP A 1 439 ? -0.075 28.984 13.039 1 98.12 439 ASP A C 1
ATOM 3384 O O . ASP A 1 439 ? -0.717 28.828 11.992 1 98.12 439 ASP A O 1
ATOM 3388 N N . VAL A 1 440 ? -0.529 28.5 14.172 1 98.25 440 VAL A N 1
ATOM 3389 C CA . VAL A 1 440 ? -1.906 28.031 14.32 1 98.25 440 VAL A CA 1
ATOM 3390 C C . VAL A 1 440 ? -2.836 29.234 14.477 1 98.25 440 VAL A C 1
ATOM 3392 O O . VAL A 1 440 ? -2.512 30.203 15.18 1 98.25 440 VAL A O 1
ATOM 3395 N N . PHE A 1 441 ? -3.914 29.219 13.781 1 97.88 441 PHE A N 1
ATOM 3396 C CA . PHE A 1 441 ? -4.934 30.25 13.914 1 97.88 441 PHE A CA 1
ATOM 3397 C C . PHE A 1 441 ? -6.031 29.812 14.875 1 97.88 441 PHE A C 1
ATOM 3399 O O . PHE A 1 441 ? -6.512 28.672 14.797 1 97.88 441 PHE A O 1
ATOM 3406 N N . ILE A 1 442 ? -6.387 30.625 15.781 1 98.38 442 ILE A N 1
ATOM 3407 C CA . ILE A 1 442 ? -7.5 30.438 16.703 1 98.38 442 ILE A CA 1
ATOM 3408 C C . ILE A 1 442 ? -8.414 31.656 16.672 1 98.38 442 ILE A C 1
ATOM 3410 O O . ILE A 1 442 ? -7.988 32.75 17.016 1 98.38 442 ILE A O 1
ATOM 3414 N N . PRO A 1 443 ? -9.648 31.5 16.266 1 98 443 PRO A N 1
ATOM 3415 C CA . PRO A 1 443 ? -10.555 32.625 16.172 1 98 443 PRO A CA 1
ATOM 3416 C C . PRO A 1 443 ? -10.625 33.469 17.469 1 98 443 PRO A C 1
ATOM 3418 O O . PRO A 1 443 ? -10.906 32.906 18.531 1 98 443 PRO A O 1
ATOM 3421 N N . GLY A 1 444 ? -10.352 34.688 17.312 1 96.44 444 GLY A N 1
ATOM 3422 C CA . GLY A 1 444 ? -10.531 35.594 18.438 1 96.44 444 GLY A CA 1
ATOM 3423 C C . GLY A 1 444 ? -9.273 35.75 19.266 1 96.44 444 GLY A C 1
ATOM 3424 O O . GLY A 1 444 ? -9.219 36.625 20.141 1 96.44 444 GLY A O 1
ATOM 3425 N N . LEU A 1 445 ? -8.242 35 19.016 1 97.44 445 LEU A N 1
ATOM 3426 C CA . LEU A 1 445 ? -7.008 35.125 19.797 1 97.44 445 LEU A CA 1
ATOM 3427 C C . LEU A 1 445 ? -5.926 35.812 18.984 1 97.44 445 LEU A C 1
ATOM 3429 O O . LEU A 1 445 ? -5.828 35.625 17.766 1 97.44 445 LEU A O 1
ATOM 3433 N N . VAL A 1 446 ? -5.117 36.562 19.625 1 97.06 446 VAL A N 1
ATOM 3434 C CA . VAL A 1 446 ? -4.047 37.312 18.984 1 97.06 446 VAL A CA 1
ATOM 3435 C C . VAL A 1 446 ? -2.75 37.156 19.766 1 97.06 446 VAL A C 1
ATOM 3437 O O . VAL A 1 446 ? -2.768 36.75 20.922 1 97.06 446 VAL A O 1
ATOM 3440 N N . ASN A 1 447 ? -1.638 37.438 19.172 1 98.19 447 ASN A N 1
ATOM 3441 C CA . ASN A 1 447 ? -0.334 37.438 19.828 1 98.19 447 ASN A CA 1
ATOM 3442 C C . ASN A 1 447 ? -0.266 38.469 20.953 1 98.19 447 ASN A C 1
ATOM 3444 O O . ASN A 1 447 ? -0.404 39.688 20.719 1 98.19 447 ASN A O 1
ATOM 3448 N N . LYS A 1 448 ? -0.101 38 22.141 1 97.44 448 LYS A N 1
ATOM 3449 C CA . LYS A 1 448 ? 0.097 38.812 23.328 1 97.44 448 LYS A CA 1
ATOM 3450 C C . LYS A 1 448 ? 1.376 38.438 24.062 1 97.44 448 LYS A C 1
ATOM 3452 O O . LYS A 1 448 ? 1.528 38.719 25.25 1 97.44 448 LYS A O 1
ATOM 3457 N N . ASP A 1 449 ? 2.209 37.75 23.359 1 97.88 449 ASP A N 1
ATOM 3458 C CA . ASP A 1 449 ? 3.447 37.25 23.938 1 97.88 449 ASP A CA 1
ATOM 3459 C C . ASP A 1 449 ? 4.348 38.375 24.406 1 97.88 449 ASP A C 1
ATOM 3461 O O . ASP A 1 449 ? 4.871 39.156 23.594 1 97.88 449 ASP A O 1
ATOM 3465 N N . LYS A 1 450 ? 4.637 38.469 25.641 1 96.25 450 LYS A N 1
ATOM 3466 C CA . LYS A 1 450 ? 5.43 39.562 26.219 1 96.25 450 LYS A CA 1
ATOM 3467 C C . LYS A 1 450 ? 6.898 39.438 25.828 1 96.25 450 LYS A C 1
ATOM 3469 O O . LYS A 1 450 ? 7.645 40.406 25.859 1 96.25 450 LYS A O 1
ATOM 3474 N N . ASN A 1 451 ? 7.262 38.25 25.484 1 97.38 451 ASN A N 1
ATOM 3475 C CA . ASN A 1 451 ? 8.656 38.031 25.125 1 97.38 451 ASN A CA 1
ATOM 3476 C C . ASN A 1 451 ? 8.914 38.375 23.656 1 97.38 451 ASN A C 1
ATOM 3478 O O . ASN A 1 451 ? 10.07 38.406 23.219 1 97.38 451 ASN A O 1
ATOM 3482 N N . ASP A 1 452 ? 7.902 38.656 22.953 1 98.56 452 ASP A N 1
ATOM 3483 C CA . ASP A 1 452 ? 8.055 39.125 21.578 1 98.56 452 ASP A CA 1
ATOM 3484 C C . ASP A 1 452 ? 8.422 40.594 21.547 1 98.56 452 ASP A C 1
ATOM 3486 O O . ASP A 1 452 ? 7.547 41.469 21.641 1 98.56 452 ASP A O 1
ATOM 3490 N N . LEU A 1 453 ? 9.656 40.875 21.203 1 98.44 453 LEU A N 1
ATOM 3491 C CA . LEU A 1 453 ? 10.172 42.25 21.266 1 98.44 453 LEU A CA 1
ATOM 3492 C C . LEU A 1 453 ? 9.68 43.062 20.078 1 98.44 453 LEU A C 1
ATOM 3494 O O . LEU A 1 453 ? 9.773 44.281 20.094 1 98.44 453 LEU A O 1
ATOM 3498 N N . ALA A 1 454 ? 9.211 42.406 19.047 1 98.69 454 ALA A N 1
ATOM 3499 C CA . ALA A 1 454 ? 8.664 43.156 17.906 1 98.69 454 ALA A CA 1
ATOM 3500 C C . ALA A 1 454 ? 7.473 44 18.328 1 98.69 454 ALA A C 1
ATOM 3502 O O . ALA A 1 454 ? 7.254 45.094 17.781 1 98.69 454 ALA A O 1
ATOM 3503 N N . ARG A 1 455 ? 6.742 43.531 19.266 1 98 455 ARG A N 1
ATOM 3504 C CA . ARG A 1 455 ? 5.5 44.188 19.672 1 98 455 ARG A CA 1
ATOM 3505 C C . ARG A 1 455 ? 5.773 45.562 20.25 1 98 455 ARG A C 1
ATOM 3507 O O . ARG A 1 455 ? 4.875 46.406 20.297 1 98 455 ARG A O 1
ATOM 3514 N N . VAL A 1 456 ? 6.996 45.844 20.672 1 97.38 456 VAL A N 1
ATOM 3515 C CA . VAL A 1 456 ? 7.316 47.125 21.297 1 97.38 456 VAL A CA 1
ATOM 3516 C C . VAL A 1 456 ? 8.312 47.906 20.422 1 97.38 456 VAL A C 1
ATOM 3518 O O . VAL A 1 456 ? 8.898 48.875 20.859 1 97.38 456 VAL A O 1
ATOM 3521 N N . ALA A 1 457 ? 8.516 47.5 19.266 1 98.38 457 ALA A N 1
ATOM 3522 C CA . ALA A 1 457 ? 9.445 48.156 18.344 1 98.38 457 ALA A CA 1
ATOM 3523 C C . ALA A 1 457 ? 8.773 49.312 17.609 1 98.38 457 ALA A C 1
ATOM 3525 O O . ALA A 1 457 ? 7.551 49.344 17.469 1 98.38 457 ALA A O 1
ATOM 3526 N N . GLN A 1 458 ? 9.594 50.219 17.188 1 98.38 458 GLN A N 1
ATOM 3527 C CA . GLN A 1 458 ? 9.164 51.188 16.203 1 98.38 458 GLN A CA 1
ATOM 3528 C C . GLN A 1 458 ? 9.273 50.625 14.789 1 98.38 458 GLN A C 1
ATOM 3530 O O . GLN A 1 458 ? 10.305 50.062 14.422 1 98.38 458 GLN A O 1
ATOM 3535 N N . ILE A 1 459 ? 8.234 50.781 13.992 1 98.62 459 ILE A N 1
ATOM 3536 C CA . ILE A 1 459 ? 8.195 50.188 12.664 1 98.62 459 ILE A CA 1
ATOM 3537 C C . ILE A 1 459 ? 8.289 51.25 11.594 1 98.62 459 ILE A C 1
ATOM 3539 O O . ILE A 1 459 ? 7.547 52.25 11.625 1 98.62 459 ILE A O 1
ATOM 3543 N N . LYS A 1 460 ? 9.219 51.094 10.68 1 98.06 460 LYS A N 1
ATOM 3544 C CA . LYS A 1 460 ? 9.375 51.969 9.516 1 98.06 460 LYS A CA 1
ATOM 3545 C C . LYS A 1 460 ? 9.445 51.156 8.227 1 98.06 460 LYS A C 1
ATOM 3547 O O . LYS A 1 460 ? 9.805 49.969 8.242 1 98.06 460 LYS A O 1
ATOM 3552 N N . THR A 1 461 ? 8.961 51.719 7.195 1 98.56 461 THR A N 1
ATOM 3553 C CA . THR A 1 461 ? 9.023 51.094 5.879 1 98.56 461 THR A CA 1
ATOM 3554 C C . THR A 1 461 ? 9.227 52.125 4.789 1 98.56 461 THR A C 1
ATOM 3556 O O . THR A 1 461 ? 9 53.344 5.02 1 98.56 461 THR A O 1
ATOM 3559 N N . ASN A 1 462 ? 9.781 51.719 3.699 1 98.25 462 ASN A N 1
ATOM 3560 C CA . ASN A 1 462 ? 9.93 52.625 2.578 1 98.25 462 ASN A CA 1
ATOM 3561 C C . ASN A 1 462 ? 8.758 52.531 1.608 1 98.25 462 ASN A C 1
ATOM 3563 O O . ASN A 1 462 ? 8.711 53.25 0.607 1 98.25 462 ASN A O 1
ATOM 3567 N N . SER A 1 463 ? 7.797 51.594 1.909 1 98.56 463 SER A N 1
ATOM 3568 C CA . SER A 1 463 ? 6.668 51.406 1.004 1 98.56 463 SER A CA 1
ATOM 3569 C C . SER A 1 463 ? 5.5 50.719 1.71 1 98.56 463 SER A C 1
ATOM 3571 O O . SER A 1 463 ? 5.684 49.688 2.359 1 98.56 463 SER A O 1
ATOM 3573 N N . GLU A 1 464 ? 4.277 51.281 1.635 1 98.12 464 GLU A N 1
ATOM 3574 C CA . GLU A 1 464 ? 3.113 50.594 2.213 1 98.12 464 GLU A CA 1
ATOM 3575 C C . GLU A 1 464 ? 1.822 51.062 1.541 1 98.12 464 GLU A C 1
ATOM 3577 O O . GLU A 1 464 ? 1.748 52.188 1.03 1 98.12 464 GLU A O 1
ATOM 3582 N N . GLN A 1 465 ? 0.901 50.25 1.509 1 98.06 465 GLN A N 1
ATOM 3583 C CA . GLN A 1 465 ? -0.448 50.531 1.045 1 98.06 465 GLN A CA 1
ATOM 3584 C C . GLN A 1 465 ? -1.342 50.969 2.203 1 98.06 465 GLN A C 1
ATOM 3586 O O . GLN A 1 465 ? -1.041 50.688 3.365 1 98.06 465 GLN A O 1
ATOM 3591 N N . GLU A 1 466 ? -2.451 51.594 1.888 1 96.94 466 GLU A N 1
ATOM 3592 C CA . GLU A 1 466 ? -3.396 52.031 2.904 1 96.94 466 GLU A CA 1
ATOM 3593 C C . GLU A 1 466 ? -3.992 50.844 3.668 1 96.94 466 GLU A C 1
ATOM 3595 O O . GLU A 1 466 ? -4.184 50.938 4.883 1 96.94 466 GLU A O 1
ATOM 3600 N N . ILE A 1 467 ? -4.254 49.75 3.039 1 96.12 467 ILE A N 1
ATOM 3601 C CA . ILE A 1 467 ? -4.906 48.625 3.664 1 96.12 467 ILE A CA 1
ATOM 3602 C C . ILE A 1 467 ? -3.848 47.625 4.156 1 96.12 467 ILE A C 1
ATOM 3604 O O . ILE A 1 467 ? -4.18 46.531 4.641 1 96.12 467 ILE A O 1
ATOM 3608 N N . GLY A 1 468 ? -2.621 48 3.949 1 98.06 468 GLY A N 1
ATOM 3609 C CA . GLY A 1 468 ? -1.499 47.156 4.336 1 98.06 468 GLY A CA 1
ATOM 3610 C C . GLY A 1 468 ? -0.375 47.938 5 1 98.06 468 GLY A C 1
ATOM 3611 O O . GLY A 1 468 ? 0.781 47.812 4.582 1 98.06 468 GLY A O 1
ATOM 3612 N N . LYS A 1 469 ? -0.755 48.531 6.051 1 98 469 LYS A N 1
ATOM 3613 C CA . LYS A 1 469 ? 0.209 49.375 6.758 1 98 469 LYS A CA 1
ATOM 3614 C C . LYS A 1 469 ? 1.285 48.531 7.43 1 98 469 LYS A C 1
ATOM 3616 O O . LYS A 1 469 ? 1.018 47.406 7.867 1 98 469 LYS A O 1
ATOM 3621 N N . ALA A 1 470 ? 2.469 49.094 7.566 1 98.31 470 ALA A N 1
ATOM 3622 C CA . ALA A 1 470 ? 3.615 48.406 8.148 1 98.31 470 ALA A CA 1
ATOM 3623 C C . ALA A 1 470 ? 3.322 47.969 9.578 1 98.31 470 ALA A C 1
ATOM 3625 O O . ALA A 1 470 ? 3.779 46.906 10.016 1 98.31 470 ALA A O 1
ATOM 3626 N N . ILE A 1 471 ? 2.553 48.719 10.297 1 97.69 471 ILE A N 1
ATOM 3627 C CA . ILE A 1 471 ? 2.291 48.469 11.711 1 97.69 471 ILE A CA 1
ATOM 3628 C C . ILE A 1 471 ? 1.494 47.188 11.867 1 97.69 471 ILE A C 1
ATOM 3630 O O . ILE A 1 471 ? 1.463 46.594 12.953 1 97.69 471 ILE A O 1
ATOM 3634 N N . ASN A 1 472 ? 0.881 46.719 10.789 1 98 472 ASN A N 1
ATOM 3635 C CA . ASN A 1 472 ? 0.065 45.531 10.844 1 98 472 ASN A CA 1
ATOM 3636 C C . ASN A 1 472 ? 0.908 44.281 11.164 1 98 472 ASN A C 1
ATOM 3638 O O . ASN A 1 472 ? 0.375 43.25 11.57 1 98 472 ASN A O 1
ATOM 3642 N N . ILE A 1 473 ? 2.234 44.375 11.008 1 98.44 473 ILE A N 1
ATOM 3643 C CA . ILE A 1 473 ? 3.094 43.219 11.203 1 98.44 473 ILE A CA 1
ATOM 3644 C C . ILE A 1 473 ? 3.146 42.844 12.688 1 98.44 473 ILE A C 1
ATOM 3646 O O . ILE A 1 473 ? 3.641 41.781 13.055 1 98.44 473 ILE A O 1
ATOM 3650 N N . ILE A 1 474 ? 2.623 43.688 13.57 1 97.94 474 ILE A N 1
ATOM 3651 C CA . ILE A 1 474 ? 2.572 43.406 15 1 97.94 474 ILE A CA 1
ATOM 3652 C C . ILE A 1 474 ? 1.124 43.438 15.477 1 97.94 474 ILE A C 1
ATOM 3654 O O . ILE A 1 474 ? 0.862 43.688 16.656 1 97.94 474 ILE A O 1
ATOM 3658 N N . SER A 1 475 ? 0.137 43.281 14.578 1 96.38 475 SER A N 1
ATOM 3659 C CA . SER A 1 475 ? -1.275 43.281 14.945 1 96.38 475 SER A CA 1
ATOM 3660 C C . SER A 1 475 ? -1.638 42.062 15.789 1 96.38 475 SER A C 1
ATOM 3662 O O . SER A 1 475 ? -2.662 42.062 16.469 1 96.38 475 SER A O 1
ATOM 3664 N N . GLY A 1 476 ? -0.803 41.031 15.617 1 96.38 476 GLY A N 1
ATOM 3665 C CA . GLY A 1 476 ? -1.021 39.781 16.359 1 96.38 476 GLY A CA 1
ATOM 3666 C C . GLY A 1 476 ? -1.919 38.812 15.625 1 96.38 476 GLY A C 1
ATOM 3667 O O . GLY A 1 476 ? -2.195 37.719 16.141 1 96.38 476 GLY A O 1
ATOM 3668 N N . GLN A 1 477 ? -2.385 39.094 14.523 1 95.5 477 GLN A N 1
ATOM 3669 C CA . GLN A 1 477 ? -3.205 38.25 13.68 1 95.5 477 GLN A CA 1
ATOM 3670 C C . GLN A 1 477 ? -2.521 37.969 12.344 1 95.5 477 GLN A C 1
ATOM 3672 O O . GLN A 1 477 ? -1.937 38.875 11.75 1 95.5 477 GLN A O 1
ATOM 3677 N N . THR A 1 478 ? -2.641 36.75 11.875 1 96.88 478 THR A N 1
ATOM 3678 C CA . THR A 1 478 ? -1.847 36.344 10.711 1 96.88 478 THR A CA 1
ATOM 3679 C C . THR A 1 478 ? -2.748 36.031 9.531 1 96.88 478 THR A C 1
ATOM 3681 O O . THR A 1 478 ? -2.453 35.094 8.758 1 96.88 478 THR A O 1
ATOM 3684 N N . ARG A 1 479 ? -3.914 36.594 9.438 1 97.19 479 ARG A N 1
ATOM 3685 C CA . ARG A 1 479 ? -4.848 36.438 8.328 1 97.19 479 ARG A CA 1
ATOM 3686 C C . ARG A 1 479 ? -6.023 37.406 8.461 1 97.19 479 ARG A C 1
ATOM 3688 O O . ARG A 1 479 ? -6.234 37.969 9.531 1 97.19 479 ARG A O 1
ATOM 3695 N N . SER A 1 480 ? -6.746 37.562 7.34 1 97.31 480 SER A N 1
ATOM 3696 C CA . SER A 1 480 ? -8.039 38.25 7.363 1 97.31 480 SER A CA 1
ATOM 3697 C C . SER A 1 480 ? -9.18 37.281 7.547 1 97.31 480 SER A C 1
ATOM 3699 O O . SER A 1 480 ? -9.227 36.219 6.883 1 97.31 480 SER A O 1
ATOM 3701 N N . VAL A 1 481 ? -10.156 37.656 8.477 1 97.06 481 VAL A N 1
ATOM 3702 C CA . VAL A 1 481 ? -11.266 36.719 8.703 1 97.06 481 VAL A CA 1
ATOM 3703 C C . VAL A 1 481 ? -12.531 37.5 9.055 1 97.06 481 VAL A C 1
ATOM 3705 O O . VAL A 1 481 ? -13.461 36.938 9.648 1 97.06 481 VAL A O 1
ATOM 3708 N N . HIS A 1 482 ? -12.695 38.719 8.664 1 95.56 482 HIS A N 1
ATOM 3709 C CA . HIS A 1 482 ? -13.766 39.594 9.117 1 95.56 482 HIS A CA 1
ATOM 3710 C C . HIS A 1 482 ? -14.938 39.625 8.141 1 95.56 482 HIS A C 1
ATOM 3712 O O . HIS A 1 482 ? -15.969 40.219 8.398 1 95.56 482 HIS A O 1
ATOM 3718 N N . GLY A 1 483 ? -14.805 38.969 7.047 1 93.75 483 GLY A N 1
ATOM 3719 C CA . GLY A 1 483 ? -15.836 39 6.023 1 93.75 483 GLY A CA 1
ATOM 3720 C C . GLY A 1 483 ? -16.953 38 6.281 1 93.75 483 GLY A C 1
ATOM 3721 O O . GLY A 1 483 ? -17 37.375 7.34 1 93.75 483 GLY A O 1
ATOM 3722 N N . HIS A 1 484 ? -17.859 37.906 5.238 1 93.5 484 HIS A N 1
ATOM 3723 C CA . HIS A 1 484 ? -18.969 36.938 5.289 1 93.5 484 HIS A CA 1
ATOM 3724 C C . HIS A 1 484 ? -18.453 35.531 5.457 1 93.5 484 HIS A C 1
ATOM 3726 O O . HIS A 1 484 ? -17.516 35.094 4.77 1 93.5 484 HIS A O 1
ATOM 3732 N N . ARG A 1 485 ? -19 34.75 6.445 1 95.5 485 ARG A N 1
ATOM 3733 C CA . ARG A 1 485 ? -18.672 33.375 6.734 1 95.5 485 ARG A CA 1
ATOM 3734 C C . ARG A 1 485 ? -17.297 33.25 7.371 1 95.5 485 ARG A C 1
ATOM 3736 O O . ARG A 1 485 ? -16.719 32.156 7.41 1 95.5 485 ARG A O 1
ATOM 3743 N N . GLY A 1 486 ? -16.734 34.375 7.715 1 97.44 486 GLY A N 1
ATOM 3744 C CA . GLY A 1 486 ? -15.508 34.344 8.492 1 97.44 486 GLY A CA 1
ATOM 3745 C C . GLY A 1 486 ? -15.734 34.094 9.969 1 97.44 486 GLY A C 1
ATOM 3746 O O . GLY A 1 486 ? -16.531 33.219 10.336 1 97.44 486 GLY A O 1
ATOM 3747 N N . VAL A 1 487 ? -14.953 34.781 10.797 1 97.62 487 VAL A N 1
ATOM 3748 C CA . VAL A 1 487 ? -15.125 34.719 12.242 1 97.62 487 VAL A CA 1
ATOM 3749 C C . VAL A 1 487 ? -16.281 35.625 12.656 1 97.62 487 VAL A C 1
ATOM 3751 O O . VAL A 1 487 ? -16.531 36.656 12.016 1 97.62 487 VAL A O 1
ATOM 3754 N N . ARG A 1 488 ? -16.984 35.25 13.719 1 96.81 488 ARG A N 1
ATOM 3755 C CA . ARG A 1 488 ? -18.062 36.094 14.219 1 96.81 488 ARG A CA 1
ATOM 3756 C C . ARG A 1 488 ? -17.594 37.531 14.43 1 96.81 488 ARG A C 1
ATOM 3758 O O . ARG A 1 488 ? -16.516 37.75 14.969 1 96.81 488 ARG A O 1
ATOM 3765 N N . PRO A 1 489 ? -18.406 38.438 14.109 1 94.88 489 PRO A N 1
ATOM 3766 C CA . PRO A 1 489 ? -18 39.812 14.164 1 94.88 489 PRO A CA 1
ATOM 3767 C C . PRO A 1 489 ? -17.594 40.281 15.562 1 94.88 489 PRO A C 1
ATOM 3769 O O . PRO A 1 489 ? -16.734 41.125 15.711 1 94.88 489 PRO A O 1
ATOM 3772 N N . GLU A 1 490 ? -18.172 39.719 16.578 1 94.81 490 GLU A N 1
ATOM 3773 C CA . GLU A 1 490 ? -17.922 40.125 17.969 1 94.81 490 GLU A CA 1
ATOM 3774 C C . GLU A 1 490 ? -16.5 39.844 18.391 1 94.81 490 GLU A C 1
ATOM 3776 O O . GLU A 1 490 ? -15.969 40.469 19.297 1 94.81 490 GLU A O 1
ATOM 3781 N N . ILE A 1 491 ? -15.906 38.875 17.656 1 94.56 491 ILE A N 1
ATOM 3782 C CA . ILE A 1 491 ? -14.562 38.5 18.094 1 94.56 491 ILE A CA 1
ATOM 3783 C C . ILE A 1 491 ? -13.586 38.625 16.922 1 94.56 491 ILE A C 1
ATOM 3785 O O . ILE A 1 491 ? -12.398 38.344 17.062 1 94.56 491 ILE A O 1
ATOM 3789 N N . ALA A 1 492 ? -14.133 39.125 15.836 1 92.12 492 ALA A N 1
ATOM 3790 C CA . ALA A 1 492 ? -13.273 39.312 14.672 1 92.12 492 ALA A CA 1
ATOM 3791 C C . ALA A 1 492 ? -12.57 40.688 14.734 1 92.12 492 ALA A C 1
ATOM 3793 O O . ALA A 1 492 ? -13.156 41.656 15.203 1 92.12 492 ALA A O 1
ATOM 3794 N N . GLN A 1 493 ? -11.367 40.812 14.422 1 90 493 GLN A N 1
ATOM 3795 C CA . GLN A 1 493 ? -10.672 42.094 14.219 1 90 493 GLN A CA 1
ATOM 3796 C C . GLN A 1 493 ? -10.555 42.406 12.734 1 90 493 GLN A C 1
ATOM 3798 O O . GLN A 1 493 ? -9.703 41.844 12.039 1 90 493 GLN A O 1
ATOM 3803 N N . PRO A 1 494 ? -11.312 43.375 12.305 1 93.75 494 PRO A N 1
ATOM 3804 C CA . PRO A 1 494 ? -11.297 43.656 10.867 1 93.75 494 PRO A CA 1
ATOM 3805 C C . PRO A 1 494 ? -9.938 44.156 10.383 1 93.75 494 PRO A C 1
ATOM 3807 O O . PRO A 1 494 ? -9.227 44.844 11.117 1 93.75 494 PRO A O 1
ATOM 3810 N N . GLY A 1 495 ? -9.68 43.906 9.094 1 95.19 495 GLY A N 1
ATOM 3811 C CA . GLY A 1 495 ? -8.445 44.344 8.477 1 95.19 495 GLY A CA 1
ATOM 3812 C C . GLY A 1 495 ? -7.719 43.25 7.73 1 95.19 495 GLY A C 1
ATOM 3813 O O . GLY A 1 495 ? -8.094 42.062 7.824 1 95.19 495 GLY A O 1
ATOM 3814 N N . SER A 1 496 ? -6.672 43.688 7.051 1 96.56 496 SER A N 1
ATOM 3815 C CA . SER A 1 496 ? -5.898 42.688 6.293 1 96.56 496 SER A CA 1
ATOM 3816 C C . SER A 1 496 ? -4.891 41.969 7.184 1 96.56 496 SER A C 1
ATOM 3818 O O . SER A 1 496 ? -4.465 40.875 6.867 1 96.56 496 SER A O 1
ATOM 3820 N N . HIS A 1 497 ? -4.43 42.75 8.289 1 97.44 497 HIS A N 1
ATOM 3821 C CA . HIS A 1 497 ? -3.492 42.25 9.281 1 97.44 497 HIS A CA 1
ATOM 3822 C C . HIS A 1 497 ? -2.17 41.844 8.633 1 97.44 497 HIS A C 1
ATOM 3824 O O . HIS A 1 497 ? -1.598 40.812 8.977 1 97.44 497 HIS A O 1
ATOM 3830 N N . ARG A 1 498 ? -1.757 42.594 7.648 1 98.56 498 ARG A N 1
ATOM 3831 C CA . ARG A 1 498 ? -0.472 42.375 6.988 1 98.56 498 ARG A CA 1
ATOM 3832 C C . ARG A 1 498 ? 0.083 43.688 6.434 1 98.56 498 ARG A C 1
ATOM 3834 O O . ARG A 1 498 ? -0.67 44.625 6.188 1 98.56 498 ARG A O 1
ATOM 3841 N N . TRP A 1 499 ? 1.399 43.75 6.324 1 98.75 499 TRP A N 1
ATOM 3842 C CA . TRP A 1 499 ? 2.078 44.781 5.543 1 98.75 499 TRP A CA 1
ATOM 3843 C C . TRP A 1 499 ? 2.037 44.438 4.055 1 98.75 499 TRP A C 1
ATOM 3845 O O . TRP A 1 499 ? 2.299 43.312 3.658 1 98.75 499 TRP A O 1
ATOM 3855 N N . MET A 1 500 ? 1.624 45.406 3.246 1 98.75 500 MET A N 1
ATOM 3856 C CA . MET A 1 500 ? 1.658 45.344 1.79 1 98.75 500 MET A CA 1
ATOM 3857 C C . MET A 1 500 ? 2.393 46.531 1.192 1 98.75 500 MET A C 1
ATOM 3859 O O . MET A 1 500 ? 2.008 47.688 1.422 1 98.75 500 MET A O 1
ATOM 3863 N N . SER A 1 501 ? 3.445 46.219 0.46 1 98.81 501 SER A N 1
ATOM 3864 C CA . SER A 1 501 ? 4.113 47.344 -0.235 1 98.81 501 SER A CA 1
ATOM 3865 C C . SER A 1 501 ? 3.305 47.781 -1.443 1 98.81 501 SER A C 1
ATOM 3867 O O . SER A 1 501 ? 2.344 47.125 -1.842 1 98.81 501 SER A O 1
ATOM 3869 N N . LYS A 1 502 ? 3.709 48.906 -1.988 1 98.31 502 LYS A N 1
ATOM 3870 C CA . LYS A 1 502 ? 3.047 49.406 -3.189 1 98.31 502 LYS A CA 1
ATOM 3871 C C . LYS A 1 502 ? 3.6 48.719 -4.441 1 98.31 502 LYS A C 1
ATOM 3873 O O . LYS A 1 502 ? 4.816 48.656 -4.637 1 98.31 502 LYS A O 1
ATOM 3878 N N . PRO A 1 503 ? 2.664 48.312 -5.254 1 97.69 503 PRO A N 1
ATOM 3879 C CA . PRO A 1 503 ? 3.145 47.75 -6.52 1 97.69 503 PRO A CA 1
ATOM 3880 C C . PRO A 1 503 ? 4.012 48.75 -7.309 1 97.69 503 PRO A C 1
ATOM 3882 O O . PRO A 1 503 ? 5.02 48.344 -7.898 1 97.69 503 PRO A O 1
ATOM 3885 N N . GLU A 1 504 ? 3.781 50 -7.25 1 97.38 504 GLU A N 1
ATOM 3886 C CA . GLU A 1 504 ? 4.449 51.031 -8.047 1 97.38 504 GLU A CA 1
ATOM 3887 C C . GLU A 1 504 ? 5.887 51.25 -7.578 1 97.38 504 GLU A C 1
ATOM 3889 O O . GLU A 1 504 ? 6.73 51.719 -8.344 1 97.38 504 GLU A O 1
ATOM 3894 N N . ASP A 1 505 ? 6.098 50.875 -6.328 1 97.5 505 ASP A N 1
ATOM 3895 C CA . ASP A 1 505 ? 7.426 51.125 -5.77 1 97.5 505 ASP A CA 1
ATOM 3896 C C . ASP A 1 505 ? 8.398 50.031 -6.203 1 97.5 505 ASP A C 1
ATOM 3898 O O . ASP A 1 505 ? 9.617 50.219 -6.121 1 97.5 505 ASP A O 1
ATOM 3902 N N . GLY A 1 506 ? 7.906 48.969 -6.73 1 95.94 506 GLY A N 1
ATOM 3903 C CA . GLY A 1 506 ? 8.75 47.844 -7.133 1 95.94 506 GLY A CA 1
ATOM 3904 C C . GLY A 1 506 ? 9.57 47.281 -5.992 1 95.94 506 GLY A C 1
ATOM 3905 O O . GLY A 1 506 ? 9.57 47.812 -4.887 1 95.94 506 GLY A O 1
ATOM 3906 N N . MET A 1 507 ? 10.273 46.188 -6.168 1 95.81 507 MET A N 1
ATOM 3907 C CA . MET A 1 507 ? 11.18 45.594 -5.203 1 95.81 507 MET A CA 1
ATOM 3908 C C . MET A 1 507 ? 12.633 45.906 -5.531 1 95.81 507 MET A C 1
ATOM 3910 O O . MET A 1 507 ? 12.992 46.031 -6.703 1 95.81 507 MET A O 1
ATOM 3914 N N . PRO A 1 508 ? 13.531 46.219 -4.625 1 98.25 508 PRO A N 1
ATOM 3915 C CA . PRO A 1 508 ? 13.367 45.781 -3.234 1 98.25 508 PRO A CA 1
ATOM 3916 C C . PRO A 1 508 ? 12.57 46.781 -2.398 1 98.25 508 PRO A C 1
ATOM 3918 O O . PRO A 1 508 ? 12.562 48 -2.691 1 98.25 508 PRO A O 1
ATOM 3921 N N . VAL A 1 509 ? 11.852 46.281 -1.409 1 98.75 509 VAL A N 1
ATOM 3922 C CA . VAL A 1 509 ? 11.172 47.094 -0.392 1 98.75 509 VAL A CA 1
ATOM 3923 C C . VAL A 1 509 ? 11.609 46.625 0.998 1 98.75 509 VAL A C 1
ATOM 3925 O O . VAL A 1 509 ? 12.039 45.5 1.173 1 98.75 509 VAL A O 1
ATOM 3928 N N . THR A 1 510 ? 11.492 47.531 1.971 1 98.69 510 THR A N 1
ATOM 3929 C CA . THR A 1 510 ? 12.062 47.219 3.279 1 98.69 510 THR A CA 1
ATOM 3930 C C . THR A 1 510 ? 11.047 47.5 4.387 1 98.69 510 THR A C 1
ATOM 3932 O O . THR A 1 510 ? 10.164 48.344 4.23 1 98.69 510 THR A O 1
ATOM 3935 N N . ILE A 1 511 ? 11.164 46.781 5.414 1 98.69 511 ILE A N 1
ATOM 3936 C CA . ILE A 1 511 ? 10.5 47.031 6.688 1 98.69 511 ILE A CA 1
ATOM 3937 C C . ILE A 1 511 ? 11.492 46.875 7.832 1 98.69 511 ILE A C 1
ATOM 3939 O O . ILE A 1 511 ? 12.344 46 7.812 1 98.69 511 ILE A O 1
ATOM 3943 N N . GLU A 1 512 ? 11.414 47.812 8.773 1 98.25 512 GLU A N 1
ATOM 3944 C CA . GLU A 1 512 ? 12.422 47.906 9.82 1 98.25 512 GLU A CA 1
ATOM 3945 C C . GLU A 1 512 ? 11.781 47.938 11.203 1 98.25 512 GLU A C 1
ATOM 3947 O O . GLU A 1 512 ? 10.766 48.625 11.406 1 98.25 512 GLU A O 1
ATOM 3952 N N . LEU A 1 513 ? 12.32 47.188 12.078 1 98.69 513 LEU A N 1
ATOM 3953 C CA . LEU A 1 513 ? 12.008 47.25 13.508 1 98.69 513 LEU A CA 1
ATOM 3954 C C . LEU A 1 513 ? 13.164 47.875 14.289 1 98.69 513 LEU A C 1
ATOM 3956 O O . LEU A 1 513 ? 14.312 47.438 14.148 1 98.69 513 LEU A O 1
ATOM 3960 N N . SER A 1 514 ? 12.898 48.844 15.109 1 98.5 514 SER A N 1
ATOM 3961 C CA . SER A 1 514 ? 13.953 49.5 15.891 1 98.5 514 SER A CA 1
ATOM 3962 C C . SER A 1 514 ? 13.547 49.625 17.344 1 98.5 514 SER A C 1
ATOM 3964 O O . SER A 1 514 ? 12.359 49.75 17.656 1 98.5 514 SER A O 1
ATOM 3966 N N . TRP A 1 515 ? 14.523 49.656 18.172 1 98.38 515 TRP A N 1
ATOM 3967 C CA . TRP A 1 515 ? 14.352 49.812 19.609 1 98.38 515 TRP A CA 1
ATOM 3968 C C . TRP A 1 515 ? 15.25 50.906 20.141 1 98.38 515 TRP A C 1
ATOM 3970 O O . TRP A 1 515 ? 16.375 51.094 19.688 1 98.38 515 TRP A O 1
ATOM 3980 N N . PRO A 1 516 ? 14.789 51.656 21.125 1 97.25 516 PRO A N 1
ATOM 3981 C CA . PRO A 1 516 ? 15.633 52.688 21.703 1 97.25 516 PRO A CA 1
ATOM 3982 C C . PRO A 1 516 ? 16.875 52.156 22.391 1 97.25 516 PRO A C 1
ATOM 3984 O O . PRO A 1 516 ? 17.953 52.75 22.328 1 97.25 516 PRO A O 1
ATOM 3987 N N . LYS A 1 517 ? 16.734 51 23.047 1 97 517 LYS A N 1
ATOM 3988 C CA . LYS A 1 517 ? 17.844 50.312 23.688 1 97 517 LYS A CA 1
ATOM 3989 C C . LYS A 1 517 ? 18.188 49.031 22.938 1 97 517 LYS A C 1
ATOM 3991 O O . LYS A 1 517 ? 17.297 48.344 22.438 1 97 517 LYS A O 1
ATOM 3996 N N . SER A 1 518 ? 19.453 48.75 22.984 1 97.56 518 SER A N 1
ATOM 3997 C CA . SER A 1 518 ? 19.891 47.562 22.266 1 97.56 518 SER A CA 1
ATOM 3998 C C . SER A 1 518 ? 19.281 46.312 22.875 1 97.56 518 SER A C 1
ATOM 4000 O O . SER A 1 518 ? 19 46.25 24.062 1 97.56 518 SER A O 1
ATOM 4002 N N . LYS A 1 519 ? 18.969 45.344 22.031 1 97.88 519 LYS A N 1
ATOM 4003 C CA . LYS A 1 519 ? 18.453 44.031 22.375 1 97.88 519 LYS A CA 1
ATOM 4004 C C . LYS A 1 519 ? 19.375 42.906 21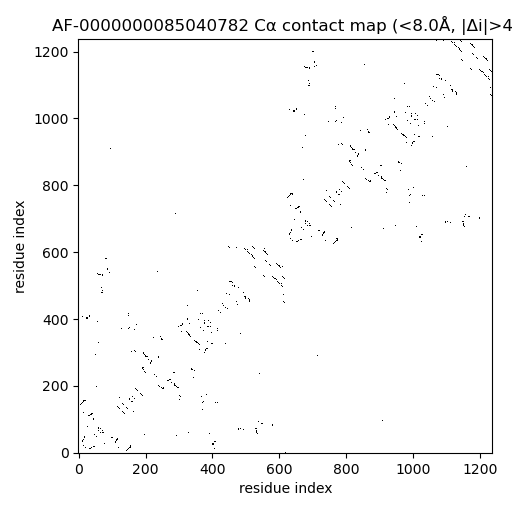.875 1 97.88 519 LYS A C 1
ATOM 4006 O O . LYS A 1 519 ? 20.109 43.094 20.906 1 97.88 519 LYS A O 1
ATOM 4011 N N . ASN A 1 520 ? 19.406 41.75 22.531 1 98.25 520 ASN A N 1
ATOM 4012 C CA . ASN A 1 520 ? 20.156 40.562 22.078 1 98.25 520 ASN A CA 1
ATOM 4013 C C . ASN A 1 520 ? 19.266 39.562 21.391 1 98.25 520 ASN A C 1
ATOM 4015 O O . ASN A 1 520 ? 19.094 38.438 21.891 1 98.25 520 ASN A O 1
ATOM 4019 N N . ILE A 1 521 ? 18.734 39.938 20.281 1 97.94 521 ILE A N 1
ATOM 4020 C CA . ILE A 1 521 ? 17.797 39.125 19.547 1 97.94 521 ILE A CA 1
ATOM 4021 C C . ILE A 1 521 ? 18.5 37.875 19.016 1 97.94 521 ILE A C 1
ATOM 4023 O O . ILE A 1 521 ? 19.531 37.969 18.359 1 97.94 521 ILE A O 1
ATOM 4027 N N . ARG A 1 522 ? 17.938 36.656 19.297 1 98.12 522 ARG A N 1
ATOM 4028 C CA . ARG A 1 522 ? 18.531 35.406 18.891 1 98.12 522 ARG A CA 1
ATOM 4029 C C . ARG A 1 522 ? 17.656 34.719 17.828 1 98.12 522 ARG A C 1
ATOM 4031 O O . ARG A 1 522 ? 18.125 33.812 17.125 1 98.12 522 ARG A O 1
ATOM 4038 N N . SER A 1 523 ? 16.438 35.156 17.781 1 98 523 SER A N 1
ATOM 4039 C CA . SER A 1 523 ? 15.539 34.531 16.812 1 98 523 SER A CA 1
ATOM 4040 C C . SER A 1 523 ? 14.594 35.562 16.188 1 98 523 SER A C 1
ATOM 4042 O O . SER A 1 523 ? 14.07 36.438 16.891 1 98 523 SER A O 1
ATOM 4044 N N . ILE A 1 524 ? 14.43 35.531 14.875 1 98.31 524 ILE A N 1
ATOM 4045 C CA . ILE A 1 524 ? 13.43 36.312 14.125 1 98.31 524 ILE A CA 1
ATOM 4046 C C . ILE A 1 524 ? 12.516 35.344 13.367 1 98.31 524 ILE A C 1
ATOM 4048 O O . ILE A 1 524 ? 13 34.438 12.664 1 98.31 524 ILE A O 1
ATOM 4052 N N . GLN A 1 525 ? 11.266 35.469 13.578 1 98.31 525 GLN A N 1
ATOM 4053 C CA . GLN A 1 525 ? 10.273 34.688 12.859 1 98.31 525 GLN A CA 1
ATOM 4054 C C . GLN A 1 525 ? 9.406 35.562 11.961 1 98.31 525 GLN A C 1
ATOM 4056 O O . GLN A 1 525 ? 8.977 36.656 12.375 1 98.31 525 GLN A O 1
ATOM 4061 N N . ILE A 1 526 ? 9.227 35.156 10.75 1 98.81 526 ILE A N 1
ATOM 4062 C CA . ILE A 1 526 ? 8.414 35.906 9.805 1 98.81 526 ILE A CA 1
ATOM 4063 C C . ILE A 1 526 ? 7.293 35.031 9.266 1 98.81 526 ILE A C 1
ATOM 4065 O O . ILE A 1 526 ? 7.539 33.875 8.859 1 98.81 526 ILE A O 1
ATOM 4069 N N . VAL A 1 527 ? 6.039 35.438 9.289 1 98.88 527 VAL A N 1
ATOM 4070 C CA . VAL A 1 527 ? 4.902 34.75 8.664 1 98.88 527 VAL A CA 1
ATOM 4071 C C . VAL A 1 527 ? 4.535 35.438 7.359 1 98.88 527 VAL A C 1
ATOM 4073 O O . VAL A 1 527 ? 4.16 36.625 7.363 1 98.88 527 VAL A O 1
ATOM 4076 N N . PHE A 1 528 ? 4.641 34.781 6.277 1 98.88 528 PHE A N 1
ATOM 4077 C CA . PHE A 1 528 ? 4.363 35.312 4.953 1 98.88 528 PHE A CA 1
ATOM 4078 C C . PHE A 1 528 ? 2.959 34.938 4.496 1 98.88 528 PHE A C 1
ATOM 4080 O O . PHE A 1 528 ? 2.318 34.094 5.09 1 98.88 528 PHE A O 1
ATOM 4087 N N . ASP A 1 529 ? 2.465 35.656 3.533 1 98.44 529 ASP A N 1
ATOM 4088 C CA . ASP A 1 529 ? 1.188 35.375 2.893 1 98.44 529 ASP A CA 1
ATOM 4089 C C . ASP A 1 529 ? 1.33 34.219 1.897 1 98.44 529 ASP A C 1
ATOM 4091 O O . ASP A 1 529 ? 2.195 34.25 1.021 1 98.44 529 ASP A O 1
ATOM 4095 N N . THR A 1 530 ? 0.459 33.156 2.053 1 98 530 THR A N 1
ATOM 4096 C CA . THR A 1 530 ? 0.513 32.031 1.158 1 98 530 THR A CA 1
ATOM 4097 C C . THR A 1 530 ? -0.829 31.812 0.461 1 98 530 THR A C 1
ATOM 4099 O O . THR A 1 530 ? -1.139 30.703 0.017 1 98 530 THR A O 1
ATOM 4102 N N . GLY A 1 531 ? -1.644 32.844 0.461 1 96.69 531 GLY A N 1
ATOM 4103 C CA . GLY A 1 531 ? -2.896 32.812 -0.276 1 96.69 531 GLY A CA 1
ATOM 4104 C C . GLY A 1 531 ? -3.926 31.875 0.341 1 96.69 531 GLY A C 1
ATOM 4105 O O . GLY A 1 531 ? -4.512 31.047 -0.353 1 96.69 531 GLY A O 1
ATOM 4106 N N . ALA A 1 532 ? -4.215 32.031 1.657 1 96.25 532 ALA A N 1
ATOM 4107 C CA . ALA A 1 532 ? -5.055 31.109 2.424 1 96.25 532 ALA A CA 1
ATOM 4108 C C . ALA A 1 532 ? -6.523 31.266 2.041 1 96.25 532 ALA A C 1
ATOM 4110 O O . ALA A 1 532 ? -7.383 30.531 2.537 1 96.25 532 ALA A O 1
ATOM 4111 N N . HIS A 1 533 ? -6.883 32.188 1.09 1 95.12 533 HIS A N 1
ATOM 4112 C CA . HIS A 1 533 ? -8.242 32.312 0.577 1 95.12 533 HIS A CA 1
ATOM 4113 C C . HIS A 1 533 ? -8.539 31.266 -0.485 1 95.12 533 HIS A C 1
ATOM 4115 O O . HIS A 1 533 ? -9.703 31 -0.793 1 95.12 533 HIS A O 1
ATOM 4121 N N . ARG A 1 534 ? -7.527 30.672 -1.007 1 94.31 534 ARG A N 1
ATOM 4122 C CA . ARG A 1 534 ? -7.676 29.734 -2.111 1 94.31 534 ARG A CA 1
ATOM 4123 C C . ARG A 1 534 ? -7.527 28.297 -1.63 1 94.31 534 ARG A C 1
ATOM 4125 O O . ARG A 1 534 ? -6.781 28.031 -0.686 1 94.31 534 ARG A O 1
ATOM 4132 N N . VAL A 1 535 ? -8.219 27.406 -2.342 1 94.25 535 VAL A N 1
ATOM 4133 C CA . VAL A 1 535 ? -8.102 25.984 -2.035 1 94.25 535 VAL A CA 1
ATOM 4134 C C . VAL A 1 535 ? -6.703 25.5 -2.396 1 94.25 535 VAL A C 1
ATOM 4136 O O . VAL A 1 535 ? -6.133 25.922 -3.404 1 94.25 535 VAL A O 1
ATOM 4139 N N . LEU A 1 536 ? -6.109 24.719 -1.583 1 96.19 536 LEU A N 1
ATOM 4140 C CA . LEU A 1 536 ? -4.844 24.031 -1.825 1 96.19 536 LEU A CA 1
ATOM 4141 C C . LEU A 1 536 ? -4.844 22.641 -1.184 1 96.19 536 LEU A C 1
ATOM 4143 O O . LEU A 1 536 ? -4.895 22.531 0.043 1 96.19 536 LEU A O 1
ATOM 4147 N N . THR A 1 537 ? -4.969 21.625 -1.965 1 94.75 537 THR A N 1
ATOM 4148 C CA . THR A 1 537 ? -4.969 20.25 -1.482 1 94.75 537 THR A CA 1
ATOM 4149 C C . THR A 1 537 ? -4.52 19.281 -2.582 1 94.75 537 THR A C 1
ATOM 4151 O O . THR A 1 537 ? -4.746 19.547 -3.768 1 94.75 537 THR A O 1
ATOM 4154 N N . PHE A 1 538 ? -3.848 18.234 -2.127 1 94.88 538 PHE A N 1
ATOM 4155 C CA . PHE A 1 538 ? -3.527 17.188 -3.08 1 94.88 538 PHE A CA 1
ATOM 4156 C C . PHE A 1 538 ? -4.797 16.516 -3.602 1 94.88 538 PHE A C 1
ATOM 4158 O O . PHE A 1 538 ? -5.652 16.094 -2.816 1 94.88 538 PHE A O 1
ATOM 4165 N N . SER A 1 539 ? -4.906 16.5 -4.945 1 93.44 539 SER A N 1
ATOM 4166 C CA . SER A 1 539 ? -6.082 15.883 -5.555 1 93.44 539 SER A CA 1
ATOM 4167 C C . SER A 1 539 ? -5.723 15.164 -6.848 1 93.44 539 SER A C 1
ATOM 4169 O O . SER A 1 539 ? -4.836 15.594 -7.582 1 93.44 539 SER A O 1
ATOM 4171 N N . LEU A 1 540 ? -6.422 14.078 -7.086 1 93.06 540 LEU A N 1
ATOM 4172 C CA . LEU A 1 540 ? -6.25 13.328 -8.328 1 93.06 540 LEU A CA 1
ATOM 4173 C C . LEU A 1 540 ? -7.352 13.672 -9.32 1 93.06 540 LEU A C 1
ATOM 4175 O O . LEU A 1 540 ? -7.355 13.172 -10.445 1 93.06 540 LEU A O 1
ATOM 4179 N N . ALA A 1 541 ? -8.266 14.562 -8.906 1 90.88 541 ALA A N 1
ATOM 4180 C CA . ALA A 1 541 ? -9.305 15.047 -9.812 1 90.88 541 ALA A CA 1
ATOM 4181 C C . ALA A 1 541 ? -8.812 16.25 -10.609 1 90.88 541 ALA A C 1
ATOM 4183 O O . ALA A 1 541 ? -8.406 17.266 -10.023 1 90.88 541 ALA A O 1
ATOM 4184 N N . ASP A 1 542 ? -8.836 16.188 -11.875 1 87.94 542 ASP A N 1
ATOM 4185 C CA . ASP A 1 542 ? -8.328 17.25 -12.742 1 87.94 542 ASP A CA 1
ATOM 4186 C C . ASP A 1 542 ? -9.109 18.547 -12.523 1 87.94 542 ASP A C 1
ATOM 4188 O O . ASP A 1 542 ? -8.516 19.609 -12.383 1 87.94 542 ASP A O 1
ATOM 4192 N N . GLU A 1 543 ? -10.383 18.422 -12.492 1 83.81 543 GLU A N 1
ATOM 4193 C CA . GLU A 1 543 ? -11.219 19.609 -12.352 1 83.81 543 GLU A CA 1
ATOM 4194 C C . GLU A 1 543 ? -10.992 20.297 -11.008 1 83.81 543 GLU A C 1
ATOM 4196 O O . GLU A 1 543 ? -11.023 21.516 -10.906 1 83.81 543 GLU A O 1
ATOM 4201 N N . TYR A 1 544 ? -10.797 19.438 -10.023 1 86.94 544 TYR A N 1
ATOM 4202 C CA . TYR A 1 544 ? -10.539 20 -8.703 1 86.94 544 TYR A CA 1
ATOM 4203 C C . TYR A 1 544 ? -9.18 20.688 -8.664 1 86.94 544 TYR A C 1
ATOM 4205 O O . TYR A 1 544 ? -9.055 21.781 -8.094 1 86.94 544 TYR A O 1
ATOM 4213 N N . THR A 1 545 ? -8.203 20.156 -9.289 1 89.81 545 THR A N 1
ATOM 4214 C CA . THR A 1 545 ? -6.848 20.688 -9.305 1 89.81 545 THR A CA 1
ATOM 4215 C C . THR A 1 545 ? -6.793 22 -10.062 1 89.81 545 THR A C 1
ATOM 4217 O O . THR A 1 545 ? -6.016 22.891 -9.719 1 89.81 545 THR A O 1
ATOM 4220 N N . GLN A 1 546 ? -7.648 22.203 -11.016 1 87.06 546 GLN A N 1
ATOM 4221 C CA . GLN A 1 546 ? -7.656 23.406 -11.828 1 87.06 546 GLN A CA 1
ATOM 4222 C C . GLN A 1 546 ? -8.047 24.625 -10.992 1 87.06 546 GLN A C 1
ATOM 4224 O O . GLN A 1 546 ? -7.746 25.766 -11.359 1 87.06 546 GLN A O 1
ATOM 4229 N N . LYS A 1 547 ? -8.617 24.375 -9.828 1 83.44 547 LYS A N 1
ATOM 4230 C CA . LYS A 1 547 ? -9.062 25.453 -8.953 1 83.44 547 LYS A CA 1
ATOM 4231 C C . LYS A 1 547 ? -7.918 25.969 -8.086 1 83.44 547 LYS A C 1
ATOM 4233 O O . LYS A 1 547 ? -8.062 26.969 -7.383 1 83.44 547 LYS A O 1
ATOM 4238 N N . MET A 1 548 ? -6.781 25.312 -8.234 1 92.06 548 MET A N 1
ATOM 4239 C CA . MET A 1 548 ? -5.699 25.625 -7.305 1 92.06 548 MET A CA 1
ATOM 4240 C C . MET A 1 548 ? -4.418 25.969 -8.062 1 92.06 548 MET A C 1
ATOM 4242 O O . MET A 1 548 ? -4.332 25.75 -9.273 1 92.06 548 MET A O 1
ATOM 4246 N N . HIS A 1 549 ? -3.564 26.625 -7.383 1 93.81 549 HIS A N 1
ATOM 4247 C CA . HIS A 1 549 ? -2.217 26.859 -7.883 1 93.81 549 HIS A CA 1
ATOM 4248 C C . HIS A 1 549 ? -1.275 25.719 -7.504 1 93.81 549 HIS A C 1
ATOM 4250 O O . HIS A 1 549 ? -0.359 25.906 -6.699 1 93.81 549 HIS A O 1
ATOM 4256 N N . TRP A 1 550 ? -1.462 24.578 -8.148 1 94.69 550 TRP A N 1
ATOM 4257 C CA . TRP A 1 550 ? -0.656 23.391 -7.855 1 94.69 550 TRP A CA 1
ATOM 4258 C C . TRP A 1 550 ? 0.552 23.312 -8.781 1 94.69 550 TRP A C 1
ATOM 4260 O O . TRP A 1 550 ? 0.477 23.719 -9.945 1 94.69 550 TRP A O 1
ATOM 4270 N N . GLY A 1 551 ? 1.636 22.75 -8.281 1 94.69 551 GLY A N 1
ATOM 4271 C CA . GLY A 1 551 ? 2.832 22.562 -9.086 1 94.69 551 GLY A CA 1
ATOM 4272 C C . GLY A 1 551 ? 3.787 23.734 -9.023 1 94.69 551 GLY A C 1
ATOM 4273 O O . GLY A 1 551 ? 4.867 23.703 -9.617 1 94.69 551 GLY A O 1
ATOM 4274 N N . ASN A 1 552 ? 3.355 24.781 -8.234 1 94.69 552 ASN A N 1
ATOM 4275 C CA . ASN A 1 552 ? 4.145 26 -8.062 1 94.69 552 ASN A CA 1
ATOM 4276 C C . ASN A 1 552 ? 4.012 26.562 -6.648 1 94.69 552 ASN A C 1
ATOM 4278 O O . ASN A 1 552 ? 3.055 26.234 -5.941 1 94.69 552 ASN A O 1
ATOM 4282 N N . PRO A 1 553 ? 5.086 27.328 -6.254 1 97.44 553 PRO A N 1
ATOM 4283 C CA . PRO A 1 553 ? 4.848 28.094 -5.027 1 97.44 553 PRO A CA 1
ATOM 4284 C C . PRO A 1 553 ? 3.67 29.062 -5.152 1 97.44 553 PRO A C 1
ATOM 4286 O O . PRO A 1 553 ? 3.35 29.516 -6.258 1 97.44 553 PRO A O 1
ATOM 4289 N N . GLN A 1 554 ? 3 29.328 -4.047 1 98.25 554 GLN A N 1
ATOM 4290 C CA . GLN A 1 554 ? 1.892 30.281 -4.07 1 98.25 554 GLN A CA 1
ATOM 4291 C C . GLN A 1 554 ? 2.377 31.688 -4.418 1 98.25 554 GLN A C 1
ATOM 4293 O O . GLN A 1 554 ? 3.379 32.156 -3.873 1 98.25 554 GLN A O 1
ATOM 4298 N N . PRO A 1 555 ? 1.688 32.406 -5.238 1 98.12 555 PRO A N 1
ATOM 4299 C CA . PRO A 1 555 ? 2.201 33.656 -5.828 1 98.12 555 PRO A CA 1
ATOM 4300 C C . PRO A 1 555 ? 2.469 34.719 -4.785 1 98.12 555 PRO A C 1
ATOM 4302 O O . PRO A 1 555 ? 3.398 35.531 -4.945 1 98.12 555 PRO A O 1
ATOM 4305 N N . GLU A 1 556 ? 1.719 34.812 -3.703 1 98.19 556 GLU A N 1
ATOM 4306 C CA . GLU A 1 556 ? 1.818 35.875 -2.713 1 98.19 556 GLU A CA 1
ATOM 4307 C C . GLU A 1 556 ? 3.059 35.688 -1.84 1 98.19 556 GLU A C 1
ATOM 4309 O O . GLU A 1 556 ? 3.504 36.656 -1.188 1 98.19 556 GLU A O 1
ATOM 4314 N N . THR A 1 557 ? 3.643 34.562 -1.8 1 98.75 557 THR A N 1
ATOM 4315 C CA . THR A 1 557 ? 4.699 34.219 -0.85 1 98.75 557 THR A CA 1
ATOM 4316 C C . THR A 1 557 ? 5.992 34.938 -1.199 1 98.75 557 THR A C 1
ATOM 4318 O O . THR A 1 557 ? 6.371 35.031 -2.369 1 98.75 557 THR A O 1
ATOM 4321 N N . VAL A 1 558 ? 6.629 35.562 -0.218 1 98.88 558 VAL A N 1
ATOM 4322 C CA . VAL A 1 558 ? 7.938 36.156 -0.413 1 98.88 558 VAL A CA 1
ATOM 4323 C C . VAL A 1 558 ? 8.961 35.094 -0.783 1 98.88 558 VAL A C 1
ATOM 4325 O O . VAL A 1 558 ? 9.078 34.062 -0.089 1 98.88 558 VAL A O 1
ATOM 4328 N N . LYS A 1 559 ? 9.641 35.281 -1.889 1 98.81 559 LYS A N 1
ATOM 4329 C CA . LYS A 1 559 ? 10.57 34.312 -2.465 1 98.81 559 LYS A CA 1
ATOM 4330 C C . LYS A 1 559 ? 11.992 34.562 -1.964 1 98.81 559 LYS A C 1
ATOM 4332 O O . LYS A 1 559 ? 12.641 33.625 -1.471 1 98.81 559 LYS A O 1
ATOM 4337 N N . ASP A 1 560 ? 12.508 35.75 -2.156 1 98.88 560 ASP A N 1
ATOM 4338 C CA . ASP A 1 560 ? 13.867 36.156 -1.799 1 98.88 560 ASP A CA 1
ATOM 4339 C C . ASP A 1 560 ? 13.867 37.344 -0.84 1 98.88 560 ASP A C 1
ATOM 4341 O O . ASP A 1 560 ? 13.172 38.312 -1.068 1 98.88 560 ASP A O 1
ATOM 4345 N N . TYR A 1 561 ? 14.664 37.312 0.271 1 98.88 561 TYR A N 1
ATOM 4346 C CA . TYR A 1 561 ? 14.742 38.406 1.214 1 98.88 561 TYR A CA 1
ATOM 4347 C C . TYR A 1 561 ? 16.031 38.344 2.023 1 98.88 561 TYR A C 1
ATOM 4349 O O . TYR A 1 561 ? 16.719 37.344 2.041 1 98.88 561 TYR A O 1
ATOM 4357 N N . ILE A 1 562 ? 16.359 39.438 2.582 1 98.81 562 ILE A N 1
ATOM 4358 C CA . ILE A 1 562 ? 17.547 39.625 3.404 1 98.81 562 ILE A CA 1
ATOM 4359 C C . ILE A 1 562 ? 17.156 40.156 4.773 1 98.81 562 ILE A C 1
ATOM 4361 O O . ILE A 1 562 ? 16.25 41 4.879 1 98.81 562 ILE A O 1
ATOM 4365 N N . ILE A 1 563 ? 17.781 39.719 5.832 1 98.81 563 ILE A N 1
ATOM 4366 C CA . ILE A 1 563 ? 17.656 40.25 7.188 1 98.81 563 ILE A CA 1
ATOM 4367 C C . ILE A 1 563 ? 18.984 40.875 7.621 1 98.81 563 ILE A C 1
ATOM 4369 O O . ILE A 1 563 ? 20 40.188 7.742 1 98.81 563 ILE A O 1
ATOM 4373 N N . ASP A 1 564 ? 18.969 42.156 7.832 1 98.56 564 ASP A N 1
ATOM 4374 C CA . ASP A 1 564 ? 20.125 42.875 8.344 1 98.56 564 ASP A CA 1
ATOM 4375 C C . ASP A 1 564 ? 19.891 43.375 9.773 1 98.56 564 ASP A C 1
ATOM 4377 O O . ASP A 1 564 ? 18.781 43.781 10.109 1 98.56 564 ASP A O 1
ATOM 4381 N N . THR A 1 565 ? 20.875 43.281 10.562 1 98.5 565 THR A N 1
ATOM 4382 C CA . THR A 1 565 ? 20.797 43.844 11.906 1 98.5 565 THR A CA 1
ATOM 4383 C C . THR A 1 565 ? 21.828 44.969 12.086 1 98.5 565 THR A C 1
ATOM 4385 O O . THR A 1 565 ? 22.891 44.938 11.469 1 98.5 565 THR A O 1
ATOM 4388 N N . TYR A 1 566 ? 21.484 45.938 12.93 1 98.31 566 TYR A N 1
ATOM 4389 C CA . TYR A 1 566 ? 22.344 47.125 13.133 1 98.31 566 TYR A CA 1
ATOM 4390 C C . TYR A 1 566 ? 22.453 47.469 14.609 1 98.31 566 TYR A C 1
ATOM 4392 O O . TYR A 1 566 ? 21.531 47.188 15.391 1 98.31 566 TYR A O 1
ATOM 4400 N N . LEU A 1 567 ? 23.562 48.031 14.938 1 98.31 567 LEU A N 1
ATOM 4401 C CA . LEU A 1 567 ? 23.781 48.75 16.188 1 98.31 567 LEU A CA 1
ATOM 4402 C C . LEU A 1 567 ? 24.312 50.156 15.922 1 98.31 567 LEU A C 1
ATOM 4404 O O . LEU A 1 567 ? 25.391 50.312 15.352 1 98.31 567 LEU A O 1
ATOM 4408 N N . ASN A 1 568 ? 23.656 51.094 16.281 1 97.12 568 ASN A N 1
ATOM 4409 C CA . ASN A 1 568 ? 24.062 52.5 16.047 1 97.12 568 ASN A CA 1
ATOM 4410 C C . ASN A 1 568 ? 24.422 52.75 14.586 1 97.12 568 ASN A C 1
ATOM 4412 O O . ASN A 1 568 ? 25.469 53.312 14.297 1 97.12 568 ASN A O 1
ATOM 4416 N N . GLY A 1 569 ? 23.594 52.156 13.789 1 96.06 569 GLY A N 1
ATOM 4417 C CA . GLY A 1 569 ? 23.75 52.438 12.367 1 96.06 569 GLY A CA 1
ATOM 4418 C C . GLY A 1 569 ? 24.781 51.531 11.719 1 96.06 569 GLY A C 1
ATOM 4419 O O . GLY A 1 569 ? 24.891 51.469 10.484 1 96.06 569 GLY A O 1
ATOM 4420 N N . GLN A 1 570 ? 25.5 50.781 12.477 1 97.69 570 GLN A N 1
ATOM 4421 C CA . GLN A 1 570 ? 26.5 49.844 11.938 1 97.69 570 GLN A CA 1
ATOM 4422 C C . GLN A 1 570 ? 25.938 48.438 11.781 1 97.69 570 GLN A C 1
ATOM 4424 O O . GLN A 1 570 ? 25.438 47.875 12.742 1 97.69 570 GLN A O 1
ATOM 4429 N N . LYS A 1 571 ? 26.047 47.875 10.664 1 98.06 571 LYS A N 1
ATOM 4430 C CA . LYS A 1 571 ? 25.531 46.531 10.383 1 98.06 571 LYS A CA 1
ATOM 4431 C C . LYS A 1 571 ? 26.281 45.469 11.188 1 98.06 571 LYS A C 1
ATOM 4433 O O . LYS A 1 571 ? 27.516 45.469 11.25 1 98.06 571 LYS A O 1
ATOM 4438 N N . LYS A 1 572 ? 25.641 44.594 11.781 1 97.56 572 LYS A N 1
ATOM 4439 C CA . LYS A 1 572 ? 26.234 43.562 12.641 1 97.56 572 LYS A CA 1
ATOM 4440 C C . LYS A 1 572 ? 26.156 42.188 11.984 1 97.56 572 LYS A C 1
ATOM 4442 O O . LYS A 1 572 ? 27.094 41.375 12.102 1 97.56 572 LYS A O 1
ATOM 4447 N N . GLU A 1 573 ? 25 41.844 11.484 1 97.06 573 GLU A N 1
ATOM 4448 C CA . GLU A 1 573 ? 24.766 40.5 10.906 1 97.06 573 GLU A CA 1
ATOM 4449 C C . GLU A 1 573 ? 23.828 40.594 9.703 1 97.06 573 GLU A C 1
ATOM 4451 O O . GLU A 1 573 ? 22.969 41.469 9.648 1 97.06 573 GLU A O 1
ATOM 4456 N N . THR A 1 574 ? 24.094 39.781 8.68 1 98.12 574 THR A N 1
ATOM 4457 C CA . THR A 1 574 ? 23.234 39.656 7.508 1 98.12 574 THR A CA 1
ATOM 4458 C C . THR A 1 574 ? 22.875 38.219 7.238 1 98.12 574 THR A C 1
ATOM 4460 O O . THR A 1 574 ? 23.75 37.344 7.199 1 98.12 574 THR A O 1
ATOM 4463 N N . LEU A 1 575 ? 21.562 37.906 7.16 1 98.25 575 LEU A N 1
ATOM 4464 C CA . LEU A 1 575 ? 21.062 36.594 6.707 1 98.25 575 LEU A CA 1
ATOM 4465 C C . LEU A 1 575 ? 20.312 36.75 5.383 1 98.25 575 LEU A C 1
ATOM 4467 O O . LEU A 1 575 ? 19.672 37.781 5.141 1 98.25 575 LEU A O 1
ATOM 4471 N N . SER A 1 576 ? 20.453 35.844 4.516 1 98.12 576 SER A N 1
ATOM 4472 C CA . SER A 1 576 ? 19.75 35.844 3.242 1 98.12 576 SER A CA 1
ATOM 4473 C C . SER A 1 576 ? 19 34.531 3.027 1 98.12 576 SER A C 1
ATOM 4475 O O . SER A 1 576 ? 19.484 33.438 3.41 1 98.12 576 SER A O 1
ATOM 4477 N N . LYS A 1 577 ? 17.844 34.562 2.557 1 98.31 577 LYS A N 1
ATOM 4478 C CA . LYS A 1 577 ? 17.047 33.406 2.141 1 98.31 577 LYS A CA 1
ATOM 4479 C C . LYS A 1 577 ? 16.578 33.562 0.697 1 98.31 577 LYS A C 1
ATOM 4481 O O . LYS A 1 577 ? 16.062 34.594 0.312 1 98.31 577 LYS A O 1
ATOM 4486 N N . GLU A 1 578 ? 16.797 32.531 -0.106 1 98.25 578 GLU A N 1
ATOM 4487 C CA . GLU A 1 578 ? 16.375 32.5 -1.501 1 98.25 578 GLU A CA 1
ATOM 4488 C C . GLU A 1 578 ? 15.398 31.344 -1.755 1 98.25 578 GLU A C 1
ATOM 4490 O O . GLU A 1 578 ? 15.445 30.328 -1.062 1 98.25 578 GLU A O 1
ATOM 4495 N N . ASN A 1 579 ? 14.484 31.516 -2.684 1 97.44 579 ASN A N 1
ATOM 4496 C CA . ASN A 1 579 ? 13.547 30.516 -3.182 1 97.44 579 ASN A CA 1
ATOM 4497 C C . ASN A 1 579 ? 12.672 29.969 -2.062 1 97.44 579 ASN A C 1
ATOM 4499 O O . ASN A 1 579 ? 12.445 28.766 -1.979 1 97.44 579 ASN A O 1
ATOM 4503 N N . ASN A 1 580 ? 12.281 30.859 -1.197 1 98.5 580 ASN A N 1
ATOM 4504 C CA . ASN A 1 580 ? 11.344 30.469 -0.148 1 98.5 580 ASN A CA 1
ATOM 4505 C C . ASN A 1 580 ? 9.945 30.219 -0.706 1 98.5 580 ASN A C 1
ATOM 4507 O O . ASN A 1 580 ? 9.492 30.938 -1.59 1 98.5 580 ASN A O 1
ATOM 4511 N N . TYR A 1 581 ? 9.305 29.203 -0.279 1 98.44 581 TYR A N 1
ATOM 4512 C CA . TYR A 1 581 ? 7.906 28.969 -0.626 1 98.44 581 TYR A CA 1
ATOM 4513 C C . TYR A 1 581 ? 7.094 28.594 0.607 1 98.44 581 TYR A C 1
ATOM 4515 O O . TYR A 1 581 ? 5.941 28.172 0.492 1 98.44 581 TYR A O 1
ATOM 4523 N N . GLN A 1 582 ? 7.699 28.688 1.75 1 98.5 582 GLN A N 1
ATOM 4524 C CA . GLN A 1 582 ? 7.031 28.344 3 1 98.5 582 GLN A CA 1
ATOM 4525 C C . GLN A 1 582 ? 6.453 29.578 3.676 1 98.5 582 GLN A C 1
ATOM 4527 O O . GLN A 1 582 ? 6.898 30.703 3.418 1 98.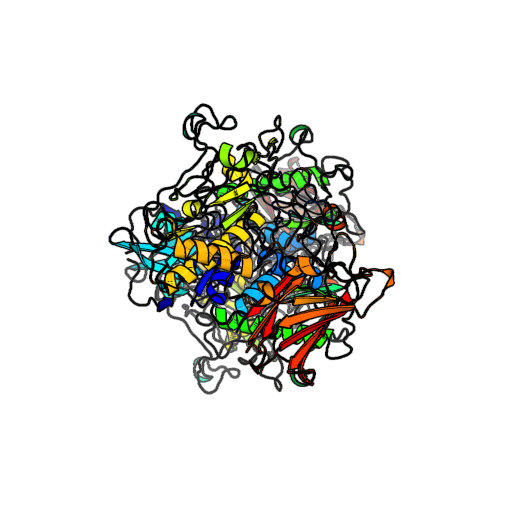5 582 GLN A O 1
ATOM 4532 N N . ARG A 1 583 ? 5.496 29.359 4.566 1 98.69 583 ARG A N 1
ATOM 4533 C CA . ARG A 1 583 ? 4.746 30.422 5.238 1 98.69 583 ARG A CA 1
ATOM 4534 C C . ARG A 1 583 ? 5.492 30.922 6.473 1 98.69 583 ARG A C 1
ATOM 4536 O O . ARG A 1 583 ? 5.812 32.094 6.566 1 98.69 583 ARG A O 1
ATOM 4543 N N . LEU A 1 584 ? 5.77 30.062 7.379 1 98.75 584 LEU A N 1
ATOM 4544 C CA . LEU A 1 584 ? 6.5 30.391 8.594 1 98.75 584 LEU A CA 1
ATOM 4545 C C . LEU A 1 584 ? 7.996 30.156 8.414 1 98.75 584 LEU A C 1
ATOM 4547 O O . LEU A 1 584 ? 8.414 29.016 8.141 1 98.75 584 LEU A O 1
ATOM 4551 N N . CYS A 1 585 ? 8.812 31.188 8.539 1 98.56 585 CYS A N 1
ATOM 4552 C CA . CYS A 1 585 ? 10.266 31.094 8.445 1 98.56 585 CYS A CA 1
ATOM 4553 C C . CYS A 1 585 ? 10.93 31.547 9.734 1 98.56 585 CYS A C 1
ATOM 4555 O O . CYS A 1 585 ? 10.711 32.688 10.18 1 98.56 585 CYS A O 1
ATOM 4557 N N . LYS A 1 586 ? 11.688 30.734 10.312 1 98.12 586 LYS A N 1
ATOM 4558 C CA . LYS A 1 586 ? 12.414 31.031 11.539 1 98.12 586 LYS A CA 1
ATOM 4559 C C . LYS A 1 586 ? 13.914 31.172 11.273 1 98.12 586 LYS A C 1
ATOM 4561 O O . LYS A 1 586 ? 14.5 30.344 10.578 1 98.12 586 LYS A O 1
ATOM 4566 N N . HIS A 1 587 ? 14.484 32.219 11.773 1 98.31 587 HIS A N 1
ATOM 4567 C CA . HIS A 1 587 ? 15.898 32.469 11.562 1 98.31 587 HIS A CA 1
ATOM 4568 C C . HIS A 1 587 ? 16.641 32.656 12.883 1 98.31 587 HIS A C 1
ATOM 4570 O O . HIS A 1 587 ? 16.141 33.312 13.797 1 98.31 587 HIS A O 1
ATOM 4576 N N . LYS A 1 588 ? 17.812 32.062 12.992 1 97.81 588 LYS A N 1
ATOM 4577 C CA . LYS A 1 588 ? 18.672 32.188 14.164 1 97.81 588 LYS A CA 1
ATOM 4578 C C . LYS A 1 588 ? 19.688 33.312 13.977 1 97.81 588 LYS A C 1
ATOM 4580 O O . LYS A 1 588 ? 20.328 33.375 12.922 1 97.81 588 LYS A O 1
ATOM 4585 N N . LEU A 1 589 ? 19.766 34.156 14.961 1 97.5 589 LEU A N 1
ATOM 4586 C CA . LEU A 1 589 ? 20.766 35.219 14.992 1 97.5 589 LEU A CA 1
ATOM 4587 C C . LEU A 1 589 ? 21.797 34.938 16.078 1 97.5 589 LEU A C 1
ATOM 4589 O O . LEU A 1 589 ? 21.594 34.094 16.953 1 97.5 589 LEU A O 1
ATOM 4593 N N . GLN A 1 590 ? 22.906 35.625 16.094 1 96.5 590 GLN A N 1
ATOM 4594 C CA . GLN A 1 590 ? 24.031 35.375 16.969 1 96.5 590 GLN A CA 1
ATOM 4595 C C . GLN A 1 590 ? 23.781 35.938 18.359 1 96.5 590 GLN A C 1
ATOM 4597 O O . GLN A 1 590 ? 24.484 35.594 19.328 1 96.5 590 GLN A O 1
ATOM 4602 N N . GLY A 1 591 ? 22.812 36.812 18.547 1 95.81 591 GLY A N 1
ATOM 4603 C CA . GLY A 1 591 ? 22.469 37.344 19.859 1 95.81 591 GLY A CA 1
ATOM 4604 C C . GLY A 1 591 ? 23.344 38.531 20.25 1 95.81 591 GLY A C 1
ATOM 4605 O O . GLY A 1 591 ? 23.422 38.875 21.438 1 95.81 591 GLY A O 1
ATOM 4606 N N . GLN A 1 592 ? 24 39.156 19.281 1 96.44 592 GLN A N 1
ATOM 4607 C CA . GLN A 1 592 ? 24.75 40.375 19.547 1 96.44 592 GLN A CA 1
ATOM 4608 C C . GLN A 1 592 ? 23.797 41.531 19.828 1 96.44 592 GLN A C 1
ATOM 4610 O O . GLN A 1 592 ? 22.656 41.531 19.391 1 96.44 592 GLN A O 1
ATOM 4615 N N . PRO A 1 593 ? 24.344 42.5 20.594 1 97.94 593 PRO A N 1
ATOM 4616 C CA . PRO A 1 593 ? 23.484 43.656 20.797 1 97.94 593 PRO A CA 1
ATOM 4617 C C . PRO A 1 593 ? 23.141 44.375 19.484 1 97.94 593 PRO A C 1
ATOM 4619 O O . PRO A 1 593 ? 24.031 44.688 18.688 1 97.94 593 PRO A O 1
ATOM 4622 N N . ILE A 1 594 ? 21.906 44.625 19.266 1 98.44 594 ILE A N 1
ATOM 4623 C CA . ILE A 1 594 ? 21.422 45.344 18.109 1 98.44 594 ILE A CA 1
ATOM 4624 C C . ILE A 1 594 ? 20.281 46.25 18.5 1 98.44 594 ILE A C 1
ATOM 4626 O O . ILE A 1 594 ? 19.625 46.062 19.531 1 98.44 594 ILE A O 1
ATOM 4630 N N . ASP A 1 595 ? 20.047 47.312 17.672 1 98.44 595 ASP A N 1
ATOM 4631 C CA . ASP A 1 595 ? 18.922 48.188 17.969 1 98.44 595 ASP A CA 1
ATOM 4632 C C . ASP A 1 595 ? 17.969 48.281 16.766 1 98.44 595 ASP A C 1
ATOM 4634 O O . ASP A 1 595 ? 16.938 48.969 16.828 1 98.44 595 ASP A O 1
ATOM 4638 N N . THR A 1 596 ? 18.406 47.594 15.688 1 98.56 596 THR A N 1
ATOM 4639 C CA . THR A 1 596 ? 17.578 47.656 14.477 1 98.56 596 THR A CA 1
ATOM 4640 C C . THR A 1 596 ? 17.656 46.344 13.711 1 98.56 596 THR A C 1
ATOM 4642 O O . THR A 1 596 ? 18.734 45.75 13.586 1 98.56 596 THR A O 1
ATOM 4645 N N . VAL A 1 597 ? 16.547 45.812 13.297 1 98.69 597 VAL A N 1
ATOM 4646 C CA . VAL A 1 597 ? 16.438 44.719 12.328 1 98.69 597 VAL A CA 1
ATOM 4647 C C . VAL A 1 597 ? 15.75 45.219 11.062 1 98.69 597 VAL A C 1
ATOM 4649 O O . VAL A 1 597 ? 14.688 45.844 11.125 1 98.69 597 VAL A O 1
ATOM 4652 N N . LYS A 1 598 ? 16.359 45.031 9.945 1 98.75 598 LYS A N 1
ATOM 4653 C CA . LYS A 1 598 ? 15.805 45.438 8.656 1 98.75 598 LYS A CA 1
ATOM 4654 C C . LYS A 1 598 ? 15.594 44.25 7.738 1 98.75 598 LYS A C 1
ATOM 4656 O O . LYS A 1 598 ? 16.531 43.5 7.48 1 98.75 598 LYS A O 1
ATOM 4661 N N . ILE A 1 599 ? 14.375 44 7.309 1 98.88 599 ILE A N 1
ATOM 4662 C CA . ILE A 1 599 ? 14.055 42.969 6.328 1 98.88 599 ILE A CA 1
ATOM 4663 C C . ILE A 1 599 ? 13.867 43.625 4.953 1 98.88 599 ILE A C 1
ATOM 4665 O O . ILE A 1 599 ? 13.055 44.531 4.785 1 98.88 599 ILE A O 1
ATOM 4669 N N . THR A 1 600 ? 14.633 43.188 3.986 1 98.88 600 THR A N 1
ATOM 4670 C CA . THR A 1 600 ? 14.539 43.656 2.602 1 98.88 600 THR A CA 1
ATOM 4671 C C . THR A 1 600 ? 13.969 42.562 1.71 1 98.88 600 THR A C 1
ATOM 4673 O O . THR A 1 600 ? 14.602 41.5 1.514 1 98.88 600 THR A O 1
ATOM 4676 N N . VAL A 1 601 ? 12.742 42.75 1.25 1 98.88 601 VAL A N 1
ATOM 4677 C CA . VAL A 1 601 ? 12.133 41.812 0.315 1 98.88 601 VAL A CA 1
ATOM 4678 C C . VAL A 1 601 ? 12.633 42.094 -1.101 1 98.88 601 VAL A C 1
ATOM 4680 O O . VAL A 1 601 ? 12.492 43.219 -1.604 1 98.88 601 VAL A O 1
ATOM 4683 N N . LEU A 1 602 ? 13.195 41.094 -1.72 1 98.81 602 LEU A N 1
ATOM 4684 C CA . LEU A 1 602 ? 13.789 41.219 -3.045 1 98.81 602 LEU A CA 1
ATOM 4685 C C . LEU A 1 602 ? 12.828 40.75 -4.125 1 98.81 602 LEU A C 1
ATOM 4687 O O . LEU A 1 602 ? 12.844 41.25 -5.25 1 98.81 602 LEU A O 1
ATOM 4691 N N . ALA A 1 603 ? 12.039 39.75 -3.818 1 98.75 603 ALA A N 1
ATOM 4692 C CA . ALA A 1 603 ? 11.125 39.156 -4.805 1 98.75 603 ALA A CA 1
ATOM 4693 C C . ALA A 1 603 ? 10.016 38.375 -4.129 1 98.75 603 ALA A C 1
ATOM 4695 O O . ALA A 1 603 ? 10.188 37.875 -3.016 1 98.75 603 ALA A O 1
ATOM 4696 N N . THR A 1 604 ? 8.867 38.312 -4.77 1 98.62 604 THR A N 1
ATOM 4697 C CA . THR A 1 604 ? 7.797 37.375 -4.422 1 98.62 604 THR A CA 1
ATOM 4698 C C . THR A 1 604 ? 7.707 36.25 -5.445 1 98.62 604 THR A C 1
ATOM 4700 O O . THR A 1 604 ? 8.445 36.25 -6.438 1 98.62 604 THR A O 1
ATOM 4703 N N . GLN A 1 605 ? 6.859 35.281 -5.219 1 98.38 605 GLN A N 1
ATOM 4704 C CA . GLN A 1 605 ? 6.734 34.156 -6.117 1 98.38 605 GLN A CA 1
ATOM 4705 C C . GLN A 1 605 ? 5.871 34.5 -7.324 1 98.38 605 GLN A C 1
ATOM 4707 O O . GLN A 1 605 ? 5.883 33.781 -8.328 1 98.38 605 GLN A O 1
ATOM 4712 N N . GLY A 1 606 ? 5.141 35.625 -7.25 1 97.69 606 GLY A N 1
ATOM 4713 C CA . GLY A 1 606 ? 4.324 35.812 -8.438 1 97.69 606 GLY A CA 1
ATOM 4714 C C . GLY A 1 606 ? 3.604 37.156 -8.453 1 97.69 606 GLY A C 1
ATOM 4715 O O . GLY A 1 606 ? 3.082 37.562 -9.492 1 97.69 606 GLY A O 1
ATOM 4716 N N . ILE A 1 607 ? 3.523 37.875 -7.305 1 97.56 607 ILE A N 1
ATOM 4717 C CA . ILE A 1 607 ? 2.83 39.156 -7.309 1 97.56 607 ILE A CA 1
ATOM 4718 C C . ILE A 1 607 ? 3.85 40.281 -7.281 1 97.56 607 ILE A C 1
ATOM 4720 O O . ILE A 1 607 ? 5.039 40.062 -7.055 1 97.56 607 ILE A O 1
ATOM 4724 N N . ASP A 1 608 ? 3.377 41.562 -7.406 1 97.88 608 ASP A N 1
ATOM 4725 C CA . ASP A 1 608 ? 4.254 42.688 -7.684 1 97.88 608 ASP A CA 1
ATOM 4726 C C . ASP A 1 608 ? 4.504 43.531 -6.426 1 97.88 608 ASP A C 1
ATOM 4728 O O . ASP A 1 608 ? 5.02 44.625 -6.5 1 97.88 608 ASP A O 1
ATOM 4732 N N . HIS A 1 609 ? 4.133 43.062 -5.285 1 98.31 609 HIS A N 1
ATOM 4733 C CA . HIS A 1 609 ? 4.352 43.75 -4.012 1 98.31 609 HIS A CA 1
ATOM 4734 C C . HIS A 1 609 ? 4.562 42.719 -2.883 1 98.31 609 HIS A C 1
ATOM 4736 O O . HIS A 1 609 ? 4.176 41.562 -2.998 1 98.31 609 HIS A O 1
ATOM 4742 N N . ALA A 1 610 ? 5.176 43.125 -1.843 1 98.69 610 ALA A N 1
ATOM 4743 C CA . ALA A 1 610 ? 5.496 42.281 -0.71 1 98.69 610 ALA A CA 1
ATOM 4744 C C . ALA A 1 610 ? 4.332 42.219 0.273 1 98.69 610 ALA A C 1
ATOM 4746 O O . ALA A 1 610 ? 3.646 43.188 0.507 1 98.69 610 ALA A O 1
ATOM 4747 N N . ARG A 1 611 ? 4.121 41.094 0.851 1 98.69 611 ARG A N 1
ATOM 4748 C CA . ARG A 1 611 ? 3.131 40.875 1.905 1 98.69 611 ARG A CA 1
ATOM 4749 C C . ARG A 1 611 ? 3.73 40.125 3.078 1 98.69 611 ARG A C 1
ATOM 4751 O O . ARG A 1 611 ? 4.227 39 2.906 1 98.69 611 ARG A O 1
ATOM 4758 N N . ILE A 1 612 ? 3.705 40.625 4.242 1 98.81 612 ILE A N 1
ATOM 4759 C CA . ILE A 1 612 ? 4.137 40 5.48 1 98.81 612 ILE A CA 1
ATOM 4760 C C . ILE A 1 612 ? 3.057 40.156 6.547 1 98.81 612 ILE A C 1
ATOM 4762 O O . ILE A 1 612 ? 2.605 41.281 6.82 1 98.81 612 ILE A O 1
ATOM 4766 N N . PHE A 1 613 ? 2.666 39.062 7.145 1 98.69 613 PHE A N 1
ATOM 4767 C CA . PHE A 1 613 ? 1.636 39.094 8.172 1 98.69 613 PHE A CA 1
ATOM 4768 C C . PHE A 1 613 ? 2.227 39.531 9.516 1 98.69 613 PHE A C 1
ATOM 4770 O O . PHE A 1 613 ? 1.636 40.344 10.219 1 98.69 613 PHE A O 1
ATOM 4777 N N . GLU A 1 614 ? 3.316 38.906 9.844 1 98.75 614 GLU A N 1
ATOM 4778 C CA . GLU A 1 614 ? 3.814 39.094 11.203 1 98.75 614 GLU A CA 1
ATOM 4779 C C . GLU A 1 614 ? 5.328 38.906 11.266 1 98.75 614 GLU A C 1
ATOM 4781 O O . GLU A 1 614 ? 5.883 38.062 10.555 1 98.75 614 GLU A O 1
ATOM 4786 N N . ILE A 1 615 ? 6.016 39.688 12.023 1 98.81 615 ILE A N 1
ATOM 4787 C CA . ILE A 1 615 ? 7.406 39.5 12.43 1 98.81 615 ILE A CA 1
ATOM 4788 C C . ILE A 1 615 ? 7.484 39.375 13.953 1 98.81 615 ILE A C 1
ATOM 4790 O O . ILE A 1 615 ? 6.902 40.219 14.664 1 98.81 615 ILE A O 1
ATOM 4794 N N . ARG A 1 616 ? 8.078 38.375 14.453 1 98.81 616 ARG A N 1
ATOM 4795 C CA . ARG A 1 616 ? 8.367 38.219 15.875 1 98.81 616 ARG A CA 1
ATOM 4796 C C . ARG A 1 616 ? 9.867 38.219 16.125 1 98.81 616 ARG A C 1
ATOM 4798 O O . ARG A 1 616 ? 10.641 37.75 15.289 1 98.81 616 ARG A O 1
ATOM 4805 N N . ALA A 1 617 ? 10.281 38.719 17.219 1 98.69 617 ALA A N 1
ATOM 4806 C CA . ALA A 1 617 ? 11.688 38.812 17.609 1 98.69 617 ALA A CA 1
ATOM 4807 C C . ALA A 1 617 ? 11.875 38.375 19.062 1 98.69 617 ALA A C 1
ATOM 4809 O O . ALA A 1 617 ? 11.141 38.812 19.938 1 98.69 617 ALA A O 1
ATOM 4810 N N . TYR A 1 618 ? 12.883 37.531 19.297 1 98.44 618 TYR A N 1
ATOM 4811 C CA . TYR A 1 618 ? 13.086 36.969 20.641 1 98.44 618 TYR A CA 1
ATOM 4812 C C . TYR A 1 618 ? 14.562 37.031 21.031 1 98.44 618 TYR A C 1
ATOM 4814 O O . TYR A 1 618 ? 15.438 36.812 20.188 1 98.44 618 TYR A O 1
ATOM 4822 N N . GLU A 1 619 ? 14.812 37.25 22.344 1 97.12 619 GLU A N 1
ATOM 4823 C CA . GLU A 1 619 ? 16.156 37.188 22.906 1 97.12 619 GLU A CA 1
ATOM 4824 C C . GLU A 1 619 ? 16.516 35.75 23.297 1 97.12 619 GLU A C 1
ATOM 4826 O O . GLU A 1 619 ? 15.625 34.938 23.578 1 97.12 619 GLU A O 1
ATOM 4831 N N . MET B 1 1 ? 0.139 -11.242 29.234 1 26.48 1 MET B N 1
ATOM 4832 C CA . MET B 1 1 ? -0.837 -12.32 29.109 1 26.48 1 MET B CA 1
ATOM 4833 C C . MET B 1 1 ? -1.865 -12.008 28.031 1 26.48 1 MET B C 1
ATOM 4835 O O . MET B 1 1 ? -2.494 -10.945 28.047 1 26.48 1 MET B O 1
ATOM 4839 N N . ILE B 1 2 ? -1.647 -12.523 26.891 1 39.41 2 ILE B N 1
ATOM 4840 C CA . ILE B 1 2 ? -2.738 -12.422 25.922 1 39.41 2 ILE B CA 1
ATOM 4841 C C . ILE B 1 2 ? -4.066 -12.727 26.625 1 39.41 2 ILE B C 1
ATOM 4843 O O . ILE B 1 2 ? -4.23 -13.797 27.219 1 39.41 2 ILE B O 1
ATOM 4847 N N . GLN B 1 3 ? -4.594 -11.922 27.203 1 40.31 3 GLN B N 1
ATOM 4848 C CA . GLN B 1 3 ? -5.891 -12.273 27.766 1 40.31 3 GLN B CA 1
ATOM 4849 C C . GLN B 1 3 ? -6.727 -13.078 26.781 1 40.31 3 GLN B C 1
ATOM 4851 O O . GLN B 1 3 ? -7.094 -12.562 25.719 1 40.31 3 GLN B O 1
ATOM 4856 N N . ALA B 1 4 ? -6.645 -14.367 26.906 1 41.94 4 ALA B N 1
ATOM 4857 C CA . ALA B 1 4 ? -7.352 -15.461 26.234 1 41.94 4 ALA B CA 1
ATOM 4858 C C . ALA B 1 4 ? -8.828 -15.133 26.078 1 41.94 4 ALA B C 1
ATOM 4860 O O . ALA B 1 4 ? -9.594 -15.938 25.531 1 41.94 4 ALA B O 1
ATOM 4861 N N . LYS B 1 5 ? -9.266 -14.133 26.859 1 53.12 5 LYS B N 1
ATOM 4862 C CA . LYS B 1 5 ? -10.711 -14.133 27.094 1 53.12 5 LYS B CA 1
ATOM 4863 C C . LYS B 1 5 ? -11.469 -13.945 25.781 1 53.12 5 LYS B C 1
ATOM 4865 O O . LYS B 1 5 ? -12.578 -14.461 25.625 1 53.12 5 LYS B O 1
ATOM 4870 N N . PHE B 1 6 ? -10.984 -13.125 24.547 1 76.44 6 PHE B N 1
ATOM 4871 C CA . PHE B 1 6 ? -12.008 -13.016 23.516 1 76.44 6 PHE B CA 1
ATOM 4872 C C . PHE B 1 6 ? -11.445 -13.398 22.156 1 76.44 6 PHE B C 1
ATOM 4874 O O . PHE B 1 6 ? -11.617 -12.672 21.172 1 76.44 6 PHE B O 1
ATOM 4881 N N . MET B 1 7 ? -10.703 -14.609 22.141 1 89.81 7 MET B N 1
ATOM 4882 C CA . MET B 1 7 ? -10.227 -15.039 20.844 1 89.81 7 MET B CA 1
ATOM 4883 C C . MET B 1 7 ? -11.297 -15.828 20.094 1 89.81 7 MET B C 1
ATOM 4885 O O . MET B 1 7 ? -11.992 -16.656 20.688 1 89.81 7 MET B O 1
ATOM 4889 N N . LYS B 1 8 ? -11.438 -15.539 18.844 1 96.5 8 LYS B N 1
ATOM 4890 C CA . LYS B 1 8 ? -12.352 -16.281 17.984 1 96.5 8 LYS B CA 1
ATOM 4891 C C . LYS B 1 8 ? -11.727 -17.594 17.531 1 96.5 8 LYS B C 1
ATOM 4893 O O . LYS B 1 8 ? -10.555 -17.641 17.141 1 96.5 8 LYS B O 1
ATOM 4898 N N . LYS B 1 9 ? -12.414 -18.703 17.656 1 98.12 9 LYS B N 1
ATOM 4899 C CA . LYS B 1 9 ? -11.922 -20.016 17.281 1 98.12 9 LYS B CA 1
ATOM 4900 C C . LYS B 1 9 ? -12.32 -20.375 15.852 1 98.12 9 LYS B C 1
ATOM 4902 O O . LYS B 1 9 ? -13.484 -20.188 15.469 1 98.12 9 LYS B O 1
ATOM 4907 N N . LEU B 1 10 ? -11.359 -20.766 15.055 1 98.62 10 LEU B N 1
ATOM 4908 C CA . LEU B 1 10 ? -11.586 -21.219 13.688 1 98.62 10 LEU B CA 1
ATOM 4909 C C . LEU B 1 10 ? -10.992 -22.609 13.477 1 98.62 10 LEU B C 1
ATOM 4911 O O . LEU B 1 10 ? -10.086 -23.016 14.203 1 98.62 10 LEU B O 1
ATOM 4915 N N . LYS B 1 11 ? -11.531 -23.297 12.531 1 98.69 11 LYS B N 1
ATOM 4916 C CA . LYS B 1 11 ? -11.047 -24.625 12.18 1 98.69 11 LYS B CA 1
ATOM 4917 C C . LYS B 1 11 ? -11.031 -24.828 10.664 1 98.69 11 LYS B C 1
ATOM 4919 O O . LYS B 1 11 ? -11.922 -24.344 9.961 1 98.69 11 LYS B O 1
ATOM 4924 N N . CYS B 1 12 ? -10.047 -25.5 10.133 1 98.88 12 CYS B N 1
ATOM 4925 C CA . CYS B 1 12 ? -9.938 -25.844 8.719 1 98.88 12 CYS B CA 1
ATOM 4926 C C . CYS B 1 12 ? -9.086 -27.094 8.523 1 98.88 12 CYS B C 1
ATOM 4928 O O . CYS B 1 12 ? -8.547 -27.641 9.492 1 98.88 12 CYS B O 1
ATOM 4930 N N . ASP B 1 13 ? -9.078 -27.609 7.32 1 98.94 13 ASP B N 1
ATOM 4931 C CA . ASP B 1 13 ? -8.188 -28.719 7.004 1 98.94 13 ASP B CA 1
ATOM 4932 C C . ASP B 1 13 ? -6.734 -28.25 6.93 1 98.94 13 ASP B C 1
ATOM 4934 O O . ASP B 1 13 ? -5.836 -28.891 7.48 1 98.94 13 ASP B O 1
ATOM 4938 N N . ILE B 1 14 ? -6.543 -27.109 6.262 1 98.94 14 ILE B N 1
ATOM 4939 C CA . ILE B 1 14 ? -5.195 -26.609 6 1 98.94 14 ILE B CA 1
ATOM 4940 C C . ILE B 1 14 ? -5.141 -25.109 6.289 1 98.94 14 ILE B C 1
ATOM 4942 O O . ILE B 1 14 ? -5.949 -24.344 5.766 1 98.94 14 ILE B O 1
ATOM 4946 N N . LEU B 1 15 ? -4.23 -24.672 7.121 1 98.94 15 LEU 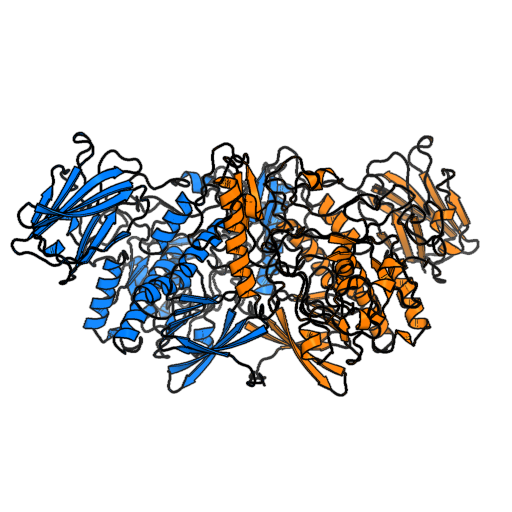B N 1
ATOM 4947 C CA . LEU B 1 15 ? -3.924 -23.25 7.324 1 98.94 15 LEU B CA 1
ATOM 4948 C C . LEU B 1 15 ? -2.68 -22.844 6.539 1 98.94 15 LEU B C 1
ATOM 4950 O O . LEU B 1 15 ? -1.621 -23.469 6.684 1 98.94 15 LEU B O 1
ATOM 4954 N N . ILE B 1 16 ? -2.828 -21.922 5.699 1 98.94 16 ILE B N 1
ATOM 4955 C CA . ILE B 1 16 ? -1.71 -21.375 4.941 1 98.94 16 ILE B CA 1
ATOM 4956 C C . ILE B 1 16 ? -1.438 -19.938 5.391 1 98.94 16 ILE B C 1
ATOM 4958 O O . ILE B 1 16 ? -2.342 -19.109 5.391 1 98.94 16 ILE B O 1
ATOM 4962 N N . ALA B 1 17 ? -0.212 -19.656 5.816 1 98.75 17 ALA B N 1
ATOM 4963 C CA . ALA B 1 17 ? 0.202 -18.312 6.227 1 98.75 17 ALA B CA 1
ATOM 4964 C C . ALA B 1 17 ? 1.074 -17.656 5.16 1 98.75 17 ALA B C 1
ATOM 4966 O O . ALA B 1 17 ? 2.18 -18.125 4.879 1 98.75 17 ALA B O 1
ATOM 4967 N N . GLY B 1 18 ? 0.611 -16.562 4.594 1 98.5 18 GLY B N 1
ATOM 4968 C CA . GLY B 1 18 ? 1.295 -15.852 3.523 1 98.5 18 GLY B CA 1
ATOM 4969 C C . GLY B 1 18 ? 0.619 -16.016 2.174 1 98.5 18 GLY B C 1
ATOM 4970 O O . GLY B 1 18 ? 0.448 -17.141 1.692 1 98.5 18 GLY B O 1
ATOM 4971 N N . GLY B 1 19 ? 0.224 -14.977 1.571 1 98.62 19 GLY B N 1
ATOM 4972 C CA . GLY B 1 19 ? -0.494 -14.992 0.307 1 98.62 19 GLY B CA 1
ATOM 4973 C C . GLY B 1 19 ? 0.345 -14.508 -0.861 1 98.62 19 GLY B C 1
ATOM 4974 O O . GLY B 1 19 ? -0.161 -13.836 -1.759 1 98.62 19 GLY B O 1
ATOM 4975 N N . GLY B 1 20 ? 1.672 -14.797 -0.875 1 98.25 20 GLY B N 1
ATOM 4976 C CA . GLY B 1 20 ? 2.576 -14.445 -1.956 1 98.25 20 GLY B CA 1
ATOM 4977 C C . GLY B 1 20 ? 2.605 -15.469 -3.074 1 98.25 20 GLY B C 1
ATOM 4978 O O . GLY B 1 20 ? 1.653 -16.234 -3.246 1 98.25 20 GLY B O 1
ATOM 4979 N N . PRO B 1 21 ? 3.664 -15.5 -3.828 1 98 21 PRO B N 1
ATOM 4980 C CA . PRO B 1 21 ? 3.775 -16.391 -4.992 1 98 21 PRO B CA 1
ATOM 4981 C C . PRO B 1 21 ? 3.701 -17.859 -4.621 1 98 21 PRO B C 1
ATOM 4983 O O . PRO B 1 21 ? 3.238 -18.688 -5.418 1 98 21 PRO B O 1
ATOM 4986 N N . GLY B 1 22 ? 4.145 -18.188 -3.492 1 98.5 22 GLY B N 1
ATOM 4987 C CA . GLY B 1 22 ? 4.027 -19.562 -3.035 1 98.5 22 GLY B CA 1
ATOM 4988 C C . GLY B 1 22 ? 2.686 -19.859 -2.395 1 98.5 22 GLY B C 1
ATOM 4989 O O . GLY B 1 22 ? 2.059 -20.875 -2.705 1 98.5 22 GLY B O 1
ATOM 4990 N N . GLY B 1 23 ? 2.156 -18.969 -1.602 1 98.81 23 GLY B N 1
ATOM 4991 C CA . GLY B 1 23 ? 0.994 -19.188 -0.758 1 98.81 23 GLY B CA 1
ATOM 4992 C C . GLY B 1 23 ? -0.312 -19.188 -1.53 1 98.81 23 GLY B C 1
ATOM 4993 O O . GLY B 1 23 ? -1.196 -20.016 -1.268 1 98.81 23 GLY B O 1
ATOM 4994 N N . LEU B 1 24 ? -0.46 -18.281 -2.453 1 98.75 24 LEU B N 1
ATOM 4995 C CA . LEU B 1 24 ? -1.709 -18.188 -3.201 1 98.75 24 LEU B CA 1
ATOM 4996 C C . LEU B 1 24 ? -1.932 -19.438 -4.055 1 98.75 24 LEU B C 1
ATOM 4998 O O . LEU B 1 24 ? 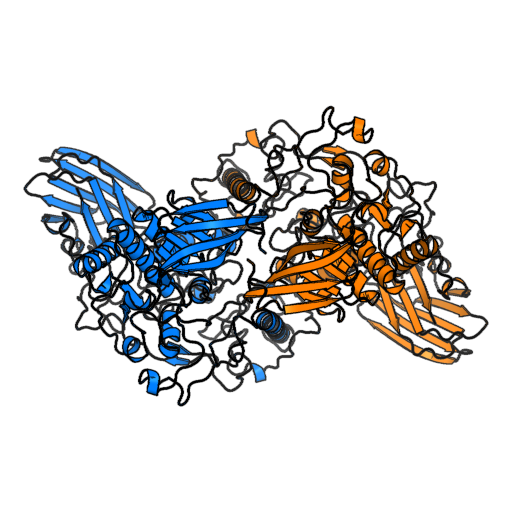-2.996 -20.047 -3.988 1 98.75 24 LEU B O 1
ATOM 5002 N N . PRO B 1 25 ? -0.931 -19.875 -4.812 1 98.94 25 PRO B N 1
ATOM 5003 C CA . PRO B 1 25 ? -1.125 -21.109 -5.555 1 98.94 25 PRO B CA 1
ATOM 5004 C C . PRO B 1 25 ? -1.355 -22.312 -4.645 1 98.94 25 PRO B C 1
ATOM 5006 O O . PRO B 1 25 ? -2.133 -23.219 -4.98 1 98.94 25 PRO B O 1
ATOM 5009 N N . ALA B 1 26 ? -0.691 -22.344 -3.49 1 98.94 26 ALA B N 1
ATOM 5010 C CA . ALA B 1 26 ? -0.92 -23.422 -2.535 1 98.94 26 ALA B CA 1
ATOM 5011 C C . ALA B 1 26 ? -2.377 -23.453 -2.08 1 98.94 26 ALA B C 1
ATOM 5013 O O . ALA B 1 26 ? -2.992 -24.516 -2.025 1 98.94 26 ALA B O 1
ATOM 5014 N N . ALA B 1 27 ? -2.893 -22.281 -1.764 1 98.94 27 ALA B N 1
ATOM 5015 C CA . ALA B 1 27 ? -4.27 -22.172 -1.285 1 98.94 27 ALA B CA 1
ATOM 5016 C C . ALA B 1 27 ? -5.258 -22.609 -2.361 1 98.94 27 ALA B C 1
ATOM 5018 O O . ALA B 1 27 ? -6.18 -23.391 -2.086 1 98.94 27 ALA B O 1
ATOM 5019 N N . LEU B 1 28 ? -5.051 -22.141 -3.582 1 98.94 28 LEU B N 1
ATOM 5020 C CA . LEU B 1 28 ? -5.941 -22.5 -4.684 1 98.94 28 LEU B CA 1
ATOM 5021 C C . LEU B 1 28 ? -5.887 -24 -4.969 1 98.94 28 LEU B C 1
ATOM 5023 O O . LEU B 1 28 ? -6.926 -24.641 -5.141 1 98.94 28 LEU B O 1
ATOM 5027 N N . ALA B 1 29 ? -4.691 -24.547 -4.992 1 98.94 29 ALA B N 1
ATOM 5028 C CA . ALA B 1 29 ? -4.527 -25.969 -5.285 1 98.94 29 ALA B CA 1
ATOM 5029 C C . ALA B 1 29 ? -5.18 -26.828 -4.207 1 98.94 29 ALA B C 1
ATOM 5031 O O . ALA B 1 29 ? -5.891 -27.797 -4.516 1 98.94 29 ALA B O 1
ATOM 5032 N N . ALA B 1 30 ? -4.922 -26.484 -2.938 1 98.94 30 ALA B N 1
ATOM 5033 C CA . ALA B 1 30 ? -5.508 -27.234 -1.834 1 98.94 30 ALA B CA 1
ATOM 5034 C C . ALA B 1 30 ? -7.031 -27.188 -1.884 1 98.94 30 ALA B C 1
ATOM 5036 O O . ALA B 1 30 ? -7.695 -28.219 -1.758 1 98.94 30 ALA B O 1
ATOM 5037 N N . ALA B 1 31 ? -7.531 -26.016 -2.094 1 98.94 31 ALA B N 1
ATOM 5038 C CA . ALA B 1 31 ? -8.977 -25.828 -2.115 1 98.94 31 ALA B CA 1
ATOM 5039 C C . ALA B 1 31 ? -9.617 -26.562 -3.283 1 98.94 31 ALA B C 1
ATOM 5041 O O . ALA B 1 31 ? -10.648 -27.234 -3.119 1 98.94 31 ALA B O 1
ATOM 5042 N N . ARG B 1 32 ? -9.031 -26.5 -4.465 1 98.69 32 ARG B N 1
ATOM 5043 C CA . ARG B 1 32 ? -9.562 -27.125 -5.672 1 98.69 32 ARG B CA 1
ATOM 5044 C C . ARG B 1 32 ? -9.492 -28.656 -5.57 1 98.69 32 ARG B C 1
ATOM 5046 O O . ARG B 1 32 ? -10.203 -29.359 -6.293 1 98.69 32 ARG B O 1
ATOM 5053 N N . ASN B 1 33 ? -8.633 -29.109 -4.688 1 98.62 33 ASN B N 1
ATOM 5054 C CA . ASN B 1 33 ? -8.562 -30.547 -4.453 1 98.62 33 ASN B CA 1
ATOM 5055 C C . ASN B 1 33 ? -9.391 -30.953 -3.24 1 98.62 33 ASN B C 1
ATOM 5057 O O . ASN B 1 33 ? -9.18 -32.031 -2.674 1 98.62 33 ASN B O 1
ATOM 5061 N N . GLY B 1 34 ? -10.234 -30.062 -2.748 1 98.5 34 GLY B N 1
ATOM 5062 C CA . GLY B 1 34 ? -11.336 -30.469 -1.893 1 98.5 34 GLY B CA 1
ATOM 5063 C C . GLY B 1 34 ? -11.148 -30.062 -0.442 1 98.5 34 GLY B C 1
ATOM 5064 O O . GLY B 1 34 ? -12.047 -30.25 0.381 1 98.5 34 GLY B O 1
ATOM 5065 N N . SER B 1 35 ? -10.047 -29.453 -0.055 1 98.88 35 SER B N 1
ATOM 5066 C CA . SER B 1 35 ? -9.789 -29.109 1.341 1 98.88 35 SER B CA 1
ATOM 5067 C C . SER B 1 35 ? -10.398 -27.766 1.701 1 98.88 35 SER B C 1
ATOM 5069 O O . SER B 1 35 ? -10.453 -26.859 0.865 1 98.88 35 SER B O 1
ATOM 5071 N N . LYS B 1 36 ? -10.875 -27.656 2.912 1 98.88 36 LYS B N 1
ATOM 5072 C CA . LYS B 1 36 ? -11.203 -26.359 3.477 1 98.88 36 LYS B CA 1
ATOM 5073 C C . LYS B 1 36 ? -9.945 -25.609 3.912 1 98.88 36 LYS B C 1
ATOM 5075 O O . LYS B 1 36 ? -9.211 -26.078 4.781 1 98.88 36 LYS B O 1
ATOM 5080 N N . VAL B 1 37 ? -9.773 -24.422 3.326 1 98.94 37 VAL B N 1
ATOM 5081 C CA . VAL B 1 37 ? -8.508 -23.719 3.508 1 98.94 37 VAL B CA 1
ATOM 5082 C C . VAL B 1 37 ? -8.766 -22.359 4.152 1 98.94 37 VAL B C 1
ATOM 5084 O O . VAL B 1 37 ? -9.719 -21.656 3.799 1 98.94 37 VAL B O 1
ATOM 5087 N N . ILE B 1 38 ? -8 -22.016 5.164 1 98.94 38 ILE B N 1
ATOM 5088 C CA . ILE B 1 38 ? -7.859 -20.625 5.59 1 98.94 38 ILE B CA 1
ATOM 5089 C C . ILE B 1 38 ? -6.523 -20.062 5.102 1 98.94 38 ILE B C 1
ATOM 5091 O O . ILE B 1 38 ? -5.465 -20.641 5.383 1 98.94 38 ILE B O 1
ATOM 5095 N N . LEU B 1 39 ? -6.559 -19.062 4.273 1 98.94 39 LEU B N 1
ATOM 5096 C CA . LEU B 1 39 ? -5.375 -18.328 3.828 1 98.94 39 LEU B CA 1
ATOM 5097 C C . LEU B 1 39 ? -5.242 -17.016 4.57 1 98.94 39 LEU B C 1
ATOM 5099 O O . LEU B 1 39 ? -6.039 -16.094 4.355 1 98.94 39 LEU B O 1
ATOM 5103 N N . CYS B 1 40 ? -4.238 -16.891 5.434 1 98.75 40 CYS B N 1
ATOM 5104 C CA . CYS B 1 40 ? -3.961 -15.656 6.164 1 98.75 40 CYS B CA 1
ATOM 5105 C C . CYS B 1 40 ? -2.867 -14.844 5.477 1 98.75 40 CYS B C 1
ATOM 5107 O O . CYS B 1 40 ? -1.772 -15.352 5.234 1 98.75 40 CYS B O 1
ATOM 5109 N N . GLN B 1 41 ? -3.143 -13.703 5.105 1 98.31 41 GLN B N 1
ATOM 5110 C CA . GLN B 1 41 ? -2.203 -12.742 4.543 1 98.31 41 GLN B CA 1
ATOM 5111 C C . GLN B 1 41 ? -2.088 -11.5 5.43 1 98.31 41 GLN B C 1
ATOM 5113 O O . GLN B 1 41 ? -3.096 -10.875 5.762 1 98.31 41 GLN B O 1
ATOM 5118 N N . ASP B 1 42 ? -0.867 -11.148 5.832 1 96.5 42 ASP B N 1
ATOM 5119 C CA . ASP B 1 42 ? -0.654 -10.141 6.863 1 96.5 42 ASP B CA 1
ATOM 5120 C C . ASP B 1 42 ? -0.786 -8.734 6.293 1 96.5 42 ASP B C 1
ATOM 5122 O O . ASP B 1 42 ? -0.792 -7.75 7.039 1 96.5 42 ASP B O 1
ATOM 5126 N N . ARG B 1 43 ? -0.959 -8.539 5.008 1 96.62 43 ARG B N 1
ATOM 5127 C CA . ARG B 1 43 ? -1.078 -7.266 4.312 1 96.62 43 ARG B CA 1
ATOM 5128 C C . ARG B 1 43 ? -2.445 -7.129 3.652 1 96.62 43 ARG B C 1
ATOM 5130 O O . ARG B 1 43 ? -3.211 -8.094 3.592 1 96.62 43 ARG B O 1
ATOM 5137 N N . PRO B 1 44 ? -2.762 -5.93 3.104 1 97.31 44 PRO B N 1
ATOM 5138 C CA . PRO B 1 44 ? -4.094 -5.719 2.527 1 97.31 44 PRO B CA 1
ATOM 5139 C C . PRO B 1 44 ? -4.242 -6.348 1.145 1 97.31 44 PRO B C 1
ATOM 5141 O O . PRO B 1 44 ? -5.363 -6.5 0.651 1 97.31 44 PRO B O 1
ATOM 5144 N N . VAL B 1 45 ? -3.131 -6.676 0.508 1 98 45 VAL B N 1
ATOM 5145 C CA . VAL B 1 45 ? -3.197 -7.23 -0.84 1 98 45 VAL B CA 1
ATOM 5146 C C . VAL B 1 45 ? -2.402 -8.531 -0.902 1 98 45 VAL B C 1
ATOM 5148 O O . VAL B 1 45 ? -1.587 -8.812 -0.02 1 98 45 VAL B O 1
ATOM 5151 N N . LEU B 1 46 ? -2.688 -9.336 -1.867 1 98.44 46 LEU B N 1
ATOM 5152 C CA . LEU B 1 46 ? -1.963 -10.57 -2.129 1 98.44 46 LEU B CA 1
ATOM 5153 C C . LEU B 1 46 ? -0.77 -10.32 -3.045 1 98.44 46 LEU B C 1
ATOM 5155 O O . LEU B 1 46 ? -0.556 -9.195 -3.498 1 98.44 46 LEU B O 1
ATOM 5159 N N . GLY B 1 47 ? 0.077 -11.305 -3.182 1 98.12 47 GLY B N 1
ATOM 5160 C CA . GLY B 1 47 ? 1.1 -11.273 -4.215 1 98.12 47 GLY B CA 1
ATOM 5161 C C . GLY B 1 47 ? 2.508 -11.18 -3.66 1 98.12 47 GLY B C 1
ATOM 5162 O O . GLY B 1 47 ? 3.48 -11.414 -4.379 1 98.12 47 GLY B O 1
ATOM 5163 N N . GLY B 1 48 ? 2.646 -10.852 -2.316 1 97.44 48 GLY B N 1
ATOM 5164 C CA . GLY B 1 48 ? 3.98 -10.758 -1.744 1 97.44 48 GLY B CA 1
ATOM 5165 C C . GLY B 1 48 ? 4.875 -9.773 -2.469 1 97.44 48 GLY B C 1
ATOM 5166 O O . GLY B 1 48 ? 4.496 -8.609 -2.664 1 97.44 48 GLY B O 1
ATOM 5167 N N . ASN B 1 49 ? 6.047 -10.188 -2.939 1 97.38 49 ASN B N 1
ATOM 5168 C CA . ASN B 1 49 ? 6.984 -9.312 -3.641 1 97.38 49 ASN B CA 1
ATOM 5169 C C . ASN B 1 49 ? 6.438 -8.875 -4.996 1 97.38 49 ASN B C 1
ATOM 5171 O O . ASN B 1 49 ? 6.883 -7.871 -5.555 1 97.38 49 ASN B O 1
ATOM 5175 N N . ALA B 1 50 ? 5.457 -9.625 -5.504 1 97.5 50 ALA B N 1
ATOM 5176 C CA . ALA B 1 50 ? 4.863 -9.266 -6.793 1 97.5 50 ALA B CA 1
ATOM 5177 C C . ALA B 1 50 ? 3.707 -8.289 -6.613 1 97.5 50 ALA B C 1
ATOM 5179 O O . ALA B 1 50 ? 3.186 -7.754 -7.594 1 97.5 50 ALA B O 1
ATOM 5180 N N . SER B 1 51 ? 3.262 -8.031 -5.391 1 97.88 51 SER B N 1
ATOM 5181 C CA . SER B 1 51 ? 2.133 -7.152 -5.121 1 97.88 51 SER B CA 1
ATOM 5182 C C . SER B 1 51 ? 2.424 -5.727 -5.574 1 97.88 51 SER B C 1
ATOM 5184 O O . SER B 1 51 ? 3.57 -5.387 -5.871 1 97.88 51 SER B O 1
ATOM 5186 N N . SER B 1 52 ? 1.363 -4.965 -5.594 1 97.5 52 SER B N 1
ATOM 5187 C CA . SER B 1 52 ? 1.466 -3.555 -5.965 1 97.5 52 SER B CA 1
ATOM 5188 C C . SER B 1 52 ? 2.324 -2.783 -4.969 1 97.5 52 SER B C 1
ATOM 5190 O O . SER B 1 52 ? 2.775 -1.673 -5.262 1 97.5 52 SER B O 1
ATOM 5192 N N . GLU B 1 53 ? 2.637 -3.365 -3.854 1 97.12 53 GLU B N 1
ATOM 5193 C CA . GLU B 1 53 ? 3.396 -2.674 -2.816 1 97.12 53 GLU B CA 1
ATOM 5194 C C . GLU B 1 53 ? 4.898 -2.787 -3.062 1 97.12 53 GLU B C 1
ATOM 5196 O O . GLU B 1 53 ? 5.676 -1.957 -2.586 1 97.12 53 GLU B O 1
ATOM 5201 N N . VAL B 1 54 ? 5.336 -3.863 -3.779 1 97.31 54 VAL B N 1
ATOM 5202 C CA . VAL B 1 54 ? 6.754 -4.105 -4.035 1 97.31 54 VAL B CA 1
ATOM 5203 C C . VAL B 1 54 ? 7.031 -4.023 -5.531 1 97.31 54 VAL B C 1
ATOM 5205 O O . VAL B 1 54 ? 8.016 -3.418 -5.957 1 97.31 54 VAL B O 1
ATOM 5208 N N . ARG B 1 55 ? 6.188 -4.668 -6.371 1 96.69 55 ARG B N 1
ATOM 5209 C CA . ARG B 1 55 ? 6.125 -4.539 -7.82 1 96.69 55 ARG B CA 1
ATOM 5210 C C . ARG B 1 55 ? 7.312 -5.23 -8.484 1 96.69 55 ARG B C 1
ATOM 5212 O O . ARG B 1 55 ? 7.805 -4.773 -9.516 1 96.69 55 ARG B O 1
ATOM 5219 N N . MET B 1 56 ? 7.781 -6.309 -7.867 1 95.31 56 MET B N 1
ATOM 5220 C CA . MET B 1 56 ? 8.852 -7.074 -8.5 1 95.31 56 MET B CA 1
ATOM 5221 C C . MET B 1 56 ? 8.289 -8.008 -9.57 1 95.31 56 MET B C 1
ATOM 5223 O O . MET B 1 56 ? 7.199 -8.562 -9.406 1 95.31 56 MET B O 1
ATOM 5227 N N . HIS B 1 57 ? 9.102 -8.344 -10.602 1 91.81 57 HIS B N 1
ATOM 5228 C CA . HIS B 1 57 ? 8.773 -9.258 -11.688 1 91.81 57 HIS B CA 1
ATOM 5229 C C . HIS B 1 57 ? 8.688 -10.695 -11.18 1 91.81 57 HIS B C 1
ATOM 5231 O O . HIS B 1 57 ? 9.5 -11.117 -10.359 1 91.81 57 HIS B O 1
ATOM 5237 N N . ILE B 1 58 ? 7.68 -11.344 -11.734 1 96.56 58 ILE B N 1
ATOM 5238 C CA . ILE B 1 58 ? 7.668 -12.789 -11.539 1 96.56 58 ILE B CA 1
ATOM 5239 C C . ILE B 1 58 ? 8.477 -13.461 -12.648 1 96.56 58 ILE B C 1
ATOM 5241 O O . ILE B 1 58 ? 8.023 -13.562 -13.789 1 96.56 58 ILE B O 1
ATOM 5245 N N . VAL B 1 59 ? 9.641 -13.922 -12.344 1 96 59 VAL B N 1
ATOM 5246 C CA . VAL B 1 59 ? 10.469 -14.617 -13.32 1 96 59 VAL B CA 1
ATOM 5247 C C . VAL B 1 59 ? 10.625 -16.078 -12.914 1 96 59 VAL B C 1
ATOM 5249 O O . VAL B 1 59 ? 10.195 -16.484 -11.836 1 96 59 VAL B O 1
ATOM 5252 N N . GLY B 1 60 ? 11.18 -16.906 -13.859 1 97.12 60 GLY B N 1
ATOM 5253 C CA . GLY B 1 60 ? 11.281 -18.312 -13.555 1 97.12 60 GLY B CA 1
ATOM 5254 C C . GLY B 1 60 ? 12.156 -19.078 -14.539 1 97.12 60 GLY B C 1
ATOM 5255 O O . GLY B 1 60 ? 13.18 -18.562 -14.992 1 97.12 60 GLY B O 1
ATOM 5256 N N . ALA B 1 61 ? 11.766 -20.266 -14.812 1 97.81 61 ALA B N 1
ATOM 5257 C CA . ALA B 1 61 ? 12.578 -21.281 -15.492 1 97.81 61 ALA B CA 1
ATOM 5258 C C . ALA B 1 61 ? 12.922 -20.828 -16.922 1 97.81 61 ALA B C 1
ATOM 5260 O O . ALA B 1 61 ? 13.93 -21.266 -17.484 1 97.81 61 ALA B O 1
ATOM 5261 N N . ASP B 1 62 ? 12.156 -19.969 -17.516 1 95.06 62 ASP B N 1
ATOM 5262 C CA . ASP B 1 62 ? 12.367 -19.547 -18.891 1 95.06 62 ASP B CA 1
ATOM 5263 C C . ASP B 1 62 ? 13.492 -18.531 -19 1 95.06 62 ASP B C 1
ATOM 5265 O O . ASP B 1 62 ? 13.898 -18.156 -20.109 1 95.06 62 ASP B O 1
ATOM 5269 N N . CYS B 1 63 ? 13.969 -18.016 -17.844 1 94.69 63 CYS B N 1
ATOM 5270 C CA . CYS B 1 63 ? 15.055 -17.047 -17.797 1 94.69 63 CYS B CA 1
ATOM 5271 C C . CYS B 1 63 ? 14.719 -15.812 -18.641 1 94.69 63 CYS B C 1
ATOM 5273 O O . CYS B 1 63 ? 15.516 -15.383 -19.469 1 94.69 63 CYS B O 1
ATOM 5275 N N . SER B 1 64 ? 13.547 -15.352 -18.438 1 89.19 64 SER B N 1
ATOM 5276 C CA . SER B 1 64 ? 13.047 -14.141 -19.078 1 89.19 64 SER B CA 1
ATOM 5277 C C . SER B 1 64 ? 13.07 -14.281 -20.594 1 89.19 64 SER B C 1
ATOM 5279 O O . SER B 1 64 ? 13.469 -13.359 -21.312 1 89.19 64 SER B O 1
ATOM 5281 N N . GLY B 1 65 ? 12.789 -15.469 -21.047 1 86.44 65 GLY B N 1
ATOM 5282 C CA . GLY B 1 65 ? 12.641 -15.703 -22.469 1 86.44 65 GLY B CA 1
ATOM 5283 C C . GLY B 1 65 ? 13.922 -16.172 -23.141 1 86.44 65 GLY B C 1
ATOM 5284 O O . GLY B 1 65 ? 13.938 -16.453 -24.344 1 86.44 65 GLY B O 1
ATOM 5285 N N . LYS B 1 66 ? 14.891 -16.375 -22.359 1 89.69 66 LYS B N 1
ATOM 5286 C CA . LYS B 1 66 ? 16.172 -16.75 -22.938 1 89.69 66 LYS B CA 1
ATOM 5287 C C . LYS B 1 66 ? 16.312 -18.266 -23.047 1 89.69 66 LYS B C 1
ATOM 5289 O O . LYS B 1 66 ? 17.188 -18.766 -23.734 1 89.69 66 LYS B O 1
ATOM 5294 N N . ARG B 1 67 ? 15.469 -18.984 -22.312 1 91.25 67 ARG B N 1
ATOM 5295 C CA . ARG B 1 67 ? 15.453 -20.438 -22.359 1 91.25 67 ARG B CA 1
ATOM 5296 C C . ARG B 1 67 ? 14.219 -20.953 -23.094 1 91.25 67 ARG B C 1
ATOM 5298 O O . ARG B 1 67 ? 13.297 -21.484 -22.484 1 91.25 67 ARG B O 1
ATOM 5305 N N . GLY B 1 68 ? 13.812 -20.328 -24.188 1 84.19 68 GLY B N 1
ATOM 5306 C CA . GLY B 1 68 ? 12.609 -20.75 -24.891 1 84.19 68 GLY B CA 1
ATOM 5307 C C . GLY B 1 68 ? 12.797 -20.859 -26.391 1 84.19 68 GLY B C 1
ATOM 5308 O O . GLY B 1 68 ? 13.453 -20.016 -27 1 84.19 68 GLY B O 1
ATOM 5309 N N . GLU B 1 69 ? 12.484 -22.016 -26.875 1 91.06 69 GLU B N 1
ATOM 5310 C CA . GLU B 1 69 ? 12.391 -22.219 -28.312 1 91.06 69 GLU B CA 1
ATOM 5311 C C . GLU B 1 69 ? 11.117 -22.953 -28.703 1 91.06 69 GLU B C 1
ATOM 5313 O O . GLU B 1 69 ? 10.773 -23.969 -28.078 1 91.06 69 GLU B O 1
ATOM 5318 N N . ARG B 1 70 ? 10.492 -22.438 -29.672 1 92.44 70 ARG B N 1
ATOM 5319 C CA . ARG B 1 70 ? 9.211 -22.969 -30.109 1 92.44 70 ARG B CA 1
ATOM 5320 C C . ARG B 1 70 ? 9.336 -24.453 -30.484 1 92.44 70 ARG B C 1
ATOM 5322 O O . ARG B 1 70 ? 10.234 -24.828 -31.25 1 92.44 70 ARG B O 1
ATOM 5329 N N . LEU B 1 71 ? 8.523 -25.266 -29.906 1 94.56 71 LEU B N 1
ATOM 5330 C CA . LEU B 1 71 ? 8.344 -26.688 -30.234 1 94.56 71 LEU B CA 1
ATOM 5331 C C . LEU B 1 71 ? 9.578 -27.484 -29.844 1 94.56 71 LEU B C 1
ATOM 5333 O O . LEU B 1 71 ? 9.711 -28.656 -30.234 1 94.56 71 LEU B O 1
ATOM 5337 N N . THR B 1 72 ? 10.484 -26.922 -29.109 1 95 72 THR B N 1
ATOM 5338 C CA . THR B 1 72 ? 11.68 -27.641 -28.672 1 95 72 THR B CA 1
ATOM 5339 C C . THR B 1 72 ? 11.867 -27.516 -27.172 1 95 72 THR B C 1
ATOM 5341 O O . THR B 1 72 ? 11.953 -28.516 -26.453 1 95 72 THR B O 1
ATOM 5344 N N . VAL B 1 73 ? 11.898 -26.203 -26.688 1 96.94 73 VAL B N 1
ATOM 5345 C CA . VAL B 1 73 ? 12.047 -25.984 -25.266 1 96.94 73 VAL B CA 1
ATOM 5346 C C . VAL B 1 73 ? 11.062 -24.922 -24.797 1 96.94 73 VAL B C 1
ATOM 5348 O O . VAL B 1 73 ? 11.297 -23.719 -24.969 1 96.94 73 VAL B O 1
ATOM 5351 N N . GLU B 1 74 ? 10.102 -25.391 -24.172 1 97.56 74 GLU B N 1
ATOM 5352 C CA . GLU B 1 74 ? 9.055 -24.547 -23.594 1 97.56 74 GLU B CA 1
ATOM 5353 C C . GLU B 1 74 ? 9.125 -24.562 -22.062 1 97.56 74 GLU B C 1
ATOM 5355 O O . GLU B 1 74 ? 8.359 -25.266 -21.406 1 97.56 74 GLU B O 1
ATOM 5360 N N . ALA B 1 75 ? 9.906 -23.609 -21.516 1 97.69 75 ALA B N 1
ATOM 5361 C CA . ALA B 1 75 ? 10.422 -23.719 -20.156 1 97.69 75 ALA B CA 1
ATOM 5362 C C . ALA B 1 75 ? 9.523 -22.984 -19.156 1 97.69 75 ALA B C 1
ATOM 5364 O O . ALA B 1 75 ? 9.617 -23.203 -17.953 1 97.69 75 ALA B O 1
ATOM 5365 N N . ARG B 1 76 ? 8.57 -22.109 -19.688 1 97.56 76 ARG B N 1
ATOM 5366 C CA . ARG B 1 76 ? 7.758 -21.297 -18.781 1 97.56 76 ARG B CA 1
ATOM 5367 C C . ARG B 1 76 ? 6.852 -22.188 -17.922 1 97.56 76 ARG B C 1
ATOM 5369 O O . ARG B 1 76 ? 6.266 -23.141 -18.422 1 97.56 76 ARG B O 1
ATOM 5376 N N . GLU B 1 77 ? 6.734 -21.812 -16.641 1 98 77 GLU B N 1
ATOM 5377 C CA . GLU B 1 77 ? 5.922 -22.578 -15.711 1 98 77 GLU B CA 1
ATOM 5378 C C . GLU B 1 77 ? 4.457 -22.594 -16.141 1 98 77 GLU B C 1
ATOM 5380 O O . GLU B 1 77 ? 3.957 -21.609 -16.688 1 98 77 GLU B O 1
ATOM 5385 N N . SER B 1 78 ? 3.771 -23.688 -15.906 1 98.19 78 SER B N 1
ATOM 5386 C CA . SER B 1 78 ? 2.338 -23.797 -16.141 1 98.19 78 SER B CA 1
ATOM 5387 C C . SER B 1 78 ? 1.577 -24 -14.836 1 98.19 78 SER B C 1
ATOM 5389 O O . SER B 1 78 ? 2.121 -23.781 -13.75 1 98.19 78 SER B O 1
ATOM 5391 N N . GLY B 1 79 ? 0.299 -24.406 -14.875 1 98.44 79 GLY B N 1
ATOM 5392 C CA . GLY B 1 79 ? -0.52 -24.516 -13.68 1 98.44 79 GLY B CA 1
ATOM 5393 C C . GLY B 1 79 ? -1.15 -23.203 -13.258 1 98.44 79 GLY B C 1
ATOM 5394 O O . GLY B 1 79 ? -1.556 -22.406 -14.109 1 98.44 79 GLY B O 1
ATOM 5395 N N . ILE B 1 80 ? -1.233 -23.016 -12.023 1 98.75 80 ILE B N 1
ATOM 5396 C CA . ILE B 1 80 ? -1.979 -21.891 -11.469 1 98.75 80 ILE B CA 1
ATOM 5397 C C . ILE B 1 80 ? -1.278 -20.578 -11.828 1 98.75 80 ILE B C 1
ATOM 5399 O O . ILE B 1 80 ? -1.933 -19.578 -12.125 1 98.75 80 ILE B O 1
ATOM 5403 N N . ILE B 1 81 ? 0.096 -20.562 -11.812 1 98.69 81 ILE B N 1
ATOM 5404 C CA . ILE B 1 81 ? 0.816 -19.344 -12.156 1 98.69 81 ILE B CA 1
ATOM 5405 C C . ILE B 1 81 ? 0.531 -18.953 -13.602 1 98.69 81 ILE B C 1
ATOM 5407 O O . ILE B 1 81 ? 0.418 -17.781 -13.93 1 98.69 81 ILE B O 1
ATOM 5411 N N . GLU B 1 82 ? 0.433 -19.938 -14.492 1 98.62 82 GLU B N 1
ATOM 5412 C CA . GLU B 1 82 ? 0.08 -19.641 -15.883 1 98.62 82 GLU B CA 1
ATOM 5413 C C . GLU B 1 82 ? -1.348 -19.125 -15.992 1 98.62 82 GLU B C 1
ATOM 5415 O O . GLU B 1 82 ? -1.615 -18.188 -16.75 1 98.62 82 GLU B O 1
ATOM 5420 N N . GLU B 1 83 ? -2.236 -19.781 -15.273 1 98.5 83 GLU B N 1
ATOM 5421 C CA . GLU B 1 83 ? -3.609 -19.297 -15.211 1 98.5 83 GLU B CA 1
ATOM 5422 C C . GLU B 1 83 ? -3.654 -17.812 -14.844 1 98.5 83 GLU B C 1
ATOM 5424 O O . GLU B 1 83 ? -4.371 -17.031 -15.477 1 98.5 83 GLU B O 1
ATOM 5429 N N . ILE B 1 84 ? -2.896 -17.391 -13.883 1 98.44 84 ILE B N 1
ATOM 5430 C CA . ILE B 1 84 ? -2.844 -16.016 -13.391 1 98.44 84 ILE B CA 1
ATOM 5431 C C . ILE B 1 84 ? -2.223 -15.109 -14.453 1 98.44 84 ILE B C 1
ATOM 5433 O O . ILE B 1 84 ? -2.732 -14.016 -14.719 1 98.44 84 ILE B O 1
ATOM 5437 N N . ARG B 1 85 ? -1.136 -15.586 -15.07 1 98.06 85 ARG B N 1
ATOM 5438 C CA . ARG B 1 85 ? -0.453 -14.805 -16.094 1 98.06 85 ARG B CA 1
ATOM 5439 C C . ARG B 1 85 ? -1.381 -14.516 -17.281 1 98.06 85 ARG B C 1
ATOM 5441 O O . ARG B 1 85 ? -1.443 -13.383 -17.766 1 98.06 85 ARG B O 1
ATOM 5448 N N . LEU B 1 86 ? -2.062 -15.523 -17.703 1 98.44 86 LEU B N 1
ATOM 5449 C CA . LEU B 1 86 ? -2.951 -15.383 -18.844 1 98.44 86 LEU B CA 1
ATOM 5450 C C . LEU B 1 86 ? -4.105 -14.438 -18.531 1 98.44 86 LEU B C 1
ATOM 5452 O O . LEU B 1 86 ? -4.465 -13.602 -19.359 1 98.44 86 LEU B O 1
ATOM 5456 N N . GLU B 1 87 ? -4.617 -14.594 -17.328 1 98.12 87 GLU B N 1
ATOM 5457 C CA . GLU B 1 87 ? -5.684 -13.695 -16.891 1 98.12 87 GLU B CA 1
ATOM 5458 C C . GLU B 1 87 ? -5.203 -12.242 -16.844 1 98.12 87 GLU B C 1
ATOM 5460 O O . GLU B 1 87 ? -5.895 -11.352 -17.344 1 98.12 87 GLU B O 1
ATOM 5465 N N . ALA B 1 88 ? -4.09 -12.023 -16.281 1 97.62 88 ALA B N 1
ATOM 5466 C CA . ALA B 1 88 ? -3.541 -10.672 -16.172 1 97.62 88 ALA B CA 1
ATOM 5467 C C . ALA B 1 88 ? -3.238 -10.078 -17.531 1 97.62 88 ALA B C 1
ATOM 5469 O O . ALA B 1 88 ? -3.463 -8.891 -17.766 1 97.62 88 ALA B O 1
ATOM 5470 N N . ALA B 1 89 ? -2.676 -10.914 -18.391 1 97.25 89 ALA B N 1
ATOM 5471 C CA . ALA B 1 89 ? -2.314 -10.438 -19.719 1 97.25 89 ALA B CA 1
ATOM 5472 C C . ALA B 1 89 ? -3.537 -9.914 -20.469 1 97.25 89 ALA B C 1
ATOM 5474 O O . ALA B 1 89 ? -3.455 -8.906 -21.188 1 97.25 89 ALA B O 1
ATOM 5475 N N . VAL B 1 90 ? -4.648 -10.578 -20.312 1 97.44 90 VAL B N 1
ATOM 5476 C CA . VAL B 1 90 ? -5.852 -10.242 -21.062 1 97.44 90 VAL B CA 1
ATOM 5477 C C . VAL B 1 90 ? -6.602 -9.109 -20.359 1 97.44 90 VAL B C 1
ATOM 5479 O O . VAL B 1 90 ? -7.09 -8.18 -21.016 1 97.44 90 VAL B O 1
ATOM 5482 N N . ASN B 1 91 ? -6.633 -9.117 -19.062 1 97 91 ASN B N 1
ATOM 5483 C CA . ASN B 1 91 ? -7.543 -8.234 -18.328 1 97 91 ASN B CA 1
ATOM 5484 C C . ASN B 1 91 ? -6.797 -7.07 -17.688 1 97 91 ASN B C 1
ATOM 5486 O O . ASN B 1 91 ? -7.387 -6.289 -16.938 1 97 91 ASN B O 1
ATOM 5490 N N . ASN B 1 92 ? -5.59 -6.922 -17.938 1 97.12 92 ASN B N 1
ATOM 5491 C CA . ASN B 1 92 ? -4.777 -5.809 -17.453 1 97.12 92 ASN B CA 1
ATOM 5492 C C . ASN B 1 92 ? -3.867 -5.262 -18.547 1 97.12 92 ASN B C 1
ATOM 5494 O O . ASN B 1 92 ? -2.654 -5.152 -18.359 1 97.12 92 ASN B O 1
ATOM 5498 N N . PRO B 1 93 ? -4.43 -4.977 -19.703 1 95.81 93 PRO B N 1
ATOM 5499 C CA . PRO B 1 93 ? -3.609 -4.465 -20.812 1 95.81 93 PRO B CA 1
ATOM 5500 C C . PRO B 1 93 ? -2.891 -3.164 -20.453 1 95.81 93 PRO B C 1
ATOM 5502 O O . PRO B 1 93 ? -1.859 -2.844 -21.047 1 95.81 93 PRO B O 1
ATOM 5505 N N . GLN B 1 94 ? -3.414 -2.396 -19.531 1 95.5 94 GLN B N 1
ATOM 5506 C CA . GLN B 1 94 ? -2.834 -1.112 -19.141 1 95.5 94 GLN B CA 1
ATOM 5507 C C . GLN B 1 94 ? -1.652 -1.301 -18.203 1 95.5 94 GLN B C 1
ATOM 5509 O O . GLN B 1 94 ? -0.971 -0.335 -17.844 1 95.5 94 GLN B O 1
ATOM 5514 N N . ARG B 1 95 ? -1.335 -2.51 -17.734 1 95.5 95 ARG B N 1
ATOM 5515 C CA . ARG B 1 95 ? -0.185 -2.842 -16.891 1 95.5 95 ARG B CA 1
ATOM 5516 C C . ARG B 1 95 ? -0.249 -2.105 -15.562 1 95.5 95 ARG B C 1
ATOM 5518 O O . ARG B 1 95 ? 0.714 -1.448 -15.164 1 95.5 95 ARG B O 1
ATOM 5525 N N . SER B 1 96 ? -1.419 -2.236 -14.906 1 97.12 96 SER B N 1
ATOM 5526 C CA . SER B 1 96 ? -1.641 -1.642 -13.594 1 97.12 96 SER B CA 1
ATOM 5527 C C . SER B 1 96 ? -1.303 -2.625 -12.477 1 97.12 96 SER B C 1
ATOM 5529 O O . SER B 1 96 ? -1.871 -3.717 -12.414 1 97.12 96 SER B O 1
ATOM 5531 N N . PRO B 1 97 ? -0.35 -2.207 -11.57 1 97.38 97 PRO B N 1
ATOM 5532 C CA . PRO B 1 97 ? -0.064 -3.084 -10.43 1 97.38 97 PRO B CA 1
ATOM 5533 C C . PRO B 1 97 ? -1.298 -3.359 -9.578 1 97.38 97 PRO B C 1
ATOM 5535 O O . PRO B 1 97 ? -1.475 -4.477 -9.086 1 97.38 97 PRO B O 1
ATOM 5538 N N . ALA B 1 98 ? -2.162 -2.414 -9.414 1 97.12 98 ALA B N 1
ATOM 5539 C CA . ALA B 1 98 ? -3.365 -2.572 -8.602 1 97.12 98 ALA B CA 1
ATOM 5540 C C . ALA B 1 98 ? -4.348 -3.539 -9.266 1 97.12 98 ALA B C 1
ATOM 5542 O O . ALA B 1 98 ? -5.051 -4.285 -8.578 1 97.12 98 ALA B O 1
ATOM 5543 N N . VAL B 1 99 ? -4.438 -3.469 -10.562 1 97.62 99 VAL B N 1
ATOM 5544 C CA . VAL B 1 99 ? -5.309 -4.398 -11.281 1 97.62 99 VAL B CA 1
ATOM 5545 C C . VAL B 1 99 ? -4.758 -5.816 -11.156 1 97.62 99 VAL B C 1
ATOM 5547 O O . VAL B 1 99 ? -5.523 -6.781 -11.078 1 97.62 99 VAL B O 1
ATOM 5550 N N . PHE B 1 100 ? -3.457 -5.914 -11.172 1 98.25 100 PHE B N 1
ATOM 5551 C CA . PHE B 1 100 ? -2.873 -7.227 -10.93 1 98.25 100 PHE B CA 1
ATOM 5552 C C . PHE B 1 100 ? -3.283 -7.758 -9.562 1 98.25 100 PHE B C 1
ATOM 5554 O O . PHE B 1 100 ? -3.629 -8.93 -9.422 1 98.25 100 PHE B O 1
ATOM 5561 N N . ASP B 1 101 ? -3.258 -6.887 -8.484 1 98.44 101 ASP B N 1
ATOM 5562 C CA . ASP B 1 101 ? -3.76 -7.27 -7.168 1 98.44 101 ASP B CA 1
ATOM 5563 C C . ASP B 1 101 ? -5.195 -7.781 -7.254 1 98.44 101 ASP B C 1
ATOM 5565 O O . ASP B 1 101 ? -5.559 -8.742 -6.578 1 98.44 101 ASP B O 1
ATOM 5569 N N . LEU B 1 102 ? -5.969 -7.137 -8.055 1 98 102 LEU B N 1
ATOM 5570 C CA . LEU B 1 102 ? -7.371 -7.504 -8.203 1 98 102 LEU B CA 1
ATOM 5571 C C . LEU B 1 102 ? -7.512 -8.891 -8.828 1 98 102 LEU B C 1
ATOM 5573 O O . LEU B 1 102 ? -8.406 -9.656 -8.461 1 98 102 LEU B O 1
ATOM 5577 N N . VAL B 1 103 ? -6.656 -9.172 -9.789 1 98 103 VAL B N 1
ATOM 5578 C CA . VAL B 1 103 ? -6.668 -10.484 -10.422 1 98 103 VAL B CA 1
ATOM 5579 C C . VAL B 1 103 ? -6.406 -11.57 -9.383 1 98 103 VAL B C 1
ATOM 5581 O O . VAL B 1 103 ? -7.109 -12.578 -9.344 1 98 103 VAL B O 1
ATOM 5584 N N . LEU B 1 104 ? -5.414 -11.344 -8.562 1 98.69 104 LEU B N 1
ATOM 5585 C CA . LEU B 1 104 ? -5.074 -12.312 -7.523 1 98.69 104 LEU B CA 1
ATOM 5586 C C . LEU B 1 104 ? -6.211 -12.445 -6.516 1 98.69 104 LEU B C 1
ATOM 5588 O O . LEU B 1 104 ? -6.562 -13.562 -6.117 1 98.69 104 LEU B O 1
ATOM 5592 N N . TYR B 1 105 ? -6.773 -11.328 -6.105 1 98.56 105 TYR B N 1
ATOM 5593 C CA . TYR B 1 105 ? -7.883 -11.32 -5.16 1 98.56 105 TYR B CA 1
ATOM 5594 C C . TYR B 1 105 ? -9.078 -12.086 -5.715 1 98.56 105 TYR B C 1
ATOM 5596 O O . TYR B 1 105 ? -9.695 -12.883 -5.004 1 98.56 105 TYR B O 1
ATOM 5604 N N . ASP B 1 106 ? -9.398 -11.875 -6.98 1 98.12 106 ASP B N 1
ATOM 5605 C CA . ASP B 1 106 ? -10.523 -12.523 -7.637 1 98.12 106 ASP B CA 1
ATOM 5606 C C . ASP B 1 106 ? -10.344 -14.039 -7.656 1 98.12 106 ASP B C 1
ATOM 5608 O O . ASP B 1 106 ? -11.297 -14.789 -7.43 1 98.12 106 ASP B O 1
ATOM 5612 N N . LYS B 1 107 ? -9.109 -14.484 -7.906 1 98.12 107 LYS B N 1
ATOM 5613 C CA . LYS B 1 107 ? -8.859 -15.922 -7.934 1 98.12 107 LYS B CA 1
ATOM 5614 C C . LYS B 1 107 ? -9.172 -16.562 -6.582 1 98.12 107 LYS B C 1
ATOM 5616 O O . LYS B 1 107 ? -9.773 -17.641 -6.523 1 98.12 107 LYS B O 1
ATOM 5621 N N . CYS B 1 108 ? -8.805 -15.883 -5.543 1 97.38 108 CYS B N 1
ATOM 5622 C CA . CYS B 1 108 ? -9.039 -16.422 -4.207 1 97.38 108 CYS B CA 1
ATOM 5623 C C . CYS B 1 108 ? -10.516 -16.297 -3.832 1 97.38 108 CYS B C 1
ATOM 5625 O O . CYS B 1 108 ? -11.102 -17.25 -3.311 1 97.38 108 CYS B O 1
ATOM 5627 N N . ARG B 1 109 ? -11.07 -15.148 -4.074 1 96.81 109 ARG B N 1
ATOM 5628 C CA . ARG B 1 109 ? -12.453 -14.875 -3.68 1 96.81 109 ARG B CA 1
ATOM 5629 C C . ARG B 1 109 ? -13.422 -15.797 -4.414 1 96.81 109 ARG B C 1
ATOM 5631 O O . ARG B 1 109 ? -14.461 -16.172 -3.865 1 96.81 109 ARG B O 1
ATOM 5638 N N . SER B 1 110 ? -13.062 -16.234 -5.598 1 97.12 110 SER B N 1
ATOM 5639 C CA . SER B 1 110 ? -13.938 -17.047 -6.43 1 97.12 110 SER B CA 1
ATOM 5640 C C . SER B 1 110 ? -13.805 -18.531 -6.086 1 97.12 110 SER B C 1
ATOM 5642 O O . SER B 1 110 ? -14.523 -19.375 -6.637 1 97.12 110 SER B O 1
ATOM 5644 N N . GLU B 1 111 ? -12.922 -18.891 -5.238 1 97.69 111 GLU B N 1
ATOM 5645 C CA . GLU B 1 111 ? -12.75 -20.281 -4.812 1 97.69 111 GLU B CA 1
ATOM 5646 C C . GLU B 1 111 ? -13.492 -20.547 -3.506 1 97.69 111 GLU B C 1
ATOM 5648 O O . GLU B 1 111 ? -13.008 -20.203 -2.426 1 97.69 111 GLU B O 1
ATOM 5653 N N . PRO B 1 112 ? -14.641 -21.234 -3.498 1 97 112 PRO B N 1
ATOM 5654 C CA . PRO B 1 112 ? -15.539 -21.328 -2.35 1 97 112 PRO B CA 1
ATOM 5655 C C . PRO B 1 112 ? -14.898 -22 -1.143 1 97 112 PRO B C 1
ATOM 5657 O O . PRO B 1 112 ? -15.289 -21.75 -0.002 1 97 112 PRO B O 1
ATOM 5660 N N . ASN B 1 113 ? -13.891 -22.828 -1.334 1 98.62 113 ASN B N 1
ATOM 5661 C CA . ASN B 1 113 ? -13.289 -23.562 -0.232 1 98.62 113 ASN B CA 1
ATOM 5662 C C . ASN B 1 113 ? -12.195 -22.75 0.455 1 98.62 113 ASN B C 1
ATOM 5664 O O . ASN B 1 113 ? -11.562 -23.234 1.402 1 98.62 113 ASN B O 1
ATOM 5668 N N . ILE B 1 114 ? -11.984 -21.531 0.049 1 98.81 114 ILE B N 1
ATOM 5669 C CA . ILE B 1 114 ? -10.961 -20.688 0.658 1 98.81 114 ILE B CA 1
ATOM 5670 C C . ILE B 1 114 ? -11.625 -19.609 1.516 1 98.81 114 ILE B C 1
ATOM 5672 O O . ILE B 1 114 ? -12.469 -18.859 1.031 1 98.81 114 ILE B O 1
ATOM 5676 N N . GLU B 1 115 ? -11.328 -19.609 2.744 1 98.69 115 GLU B N 1
ATOM 5677 C CA . GLU B 1 115 ? -11.539 -18.422 3.566 1 98.69 115 GLU B CA 1
ATOM 5678 C C . GLU B 1 115 ? -10.312 -17.516 3.551 1 98.69 115 GLU B C 1
ATOM 5680 O O . GLU B 1 115 ? -9.305 -17.828 4.195 1 98.69 115 GLU B O 1
ATOM 5685 N N . LEU B 1 116 ? -10.438 -16.453 2.812 1 98.69 116 LEU B N 1
ATOM 5686 C CA . LEU B 1 116 ? -9.336 -15.5 2.705 1 98.69 116 LEU B CA 1
ATOM 5687 C C . LEU B 1 116 ? -9.383 -14.484 3.842 1 98.69 116 LEU B C 1
ATOM 5689 O O . LEU B 1 116 ? -10.391 -13.805 4.035 1 98.69 116 LEU B O 1
ATOM 5693 N N . MET B 1 117 ? -8.336 -14.398 4.594 1 98.56 117 MET B N 1
ATOM 5694 C CA . MET B 1 117 ? -8.219 -13.43 5.68 1 98.56 117 MET B CA 1
ATOM 5695 C C . MET B 1 117 ? -7.059 -12.469 5.426 1 98.56 117 MET B C 1
ATOM 5697 O O . MET B 1 117 ? -5.938 -12.711 5.867 1 98.56 117 MET B O 1
ATOM 5701 N N . LEU B 1 118 ? -7.363 -11.328 4.793 1 98.19 118 LEU B N 1
ATOM 5702 C CA . LEU B 1 118 ? -6.375 -10.273 4.617 1 98.19 118 LEU B CA 1
ATOM 5703 C C . LEU B 1 118 ? -6.121 -9.539 5.93 1 98.19 118 LEU B C 1
ATOM 5705 O O . LEU B 1 118 ? -6.887 -9.695 6.887 1 98.19 118 LEU B O 1
ATOM 5709 N N . ASN B 1 119 ? -4.996 -8.805 5.941 1 97.25 119 ASN B N 1
ATOM 5710 C CA . ASN B 1 119 ? -4.621 -8.031 7.121 1 97.25 119 ASN B CA 1
ATOM 5711 C C . ASN B 1 119 ? -4.555 -8.914 8.367 1 97.25 119 ASN B C 1
ATOM 5713 O O . ASN B 1 119 ? -4.879 -8.461 9.469 1 97.25 119 ASN B O 1
ATOM 5717 N N . THR B 1 120 ? -4.238 -10.188 8.227 1 97.81 120 THR B N 1
ATOM 5718 C CA . THR B 1 120 ? -4.211 -11.156 9.32 1 97.81 120 THR B CA 1
ATOM 5719 C C . THR B 1 120 ? -2.854 -11.844 9.398 1 97.81 120 THR B C 1
ATOM 5721 O O . THR B 1 120 ? -2.455 -12.547 8.469 1 97.81 120 THR B O 1
ATOM 5724 N N . ARG B 1 121 ? -2.188 -11.688 10.43 1 96.62 121 ARG B N 1
ATOM 5725 C CA . ARG B 1 121 ? -0.866 -12.273 10.617 1 96.62 121 ARG B CA 1
ATOM 5726 C C . ARG B 1 121 ? -0.927 -13.469 11.562 1 96.62 121 ARG B C 1
ATOM 5728 O O . ARG B 1 121 ? -1.403 -13.344 12.695 1 96.62 121 ARG B O 1
ATOM 5735 N N . VAL B 1 122 ? -0.51 -14.617 11.109 1 97.75 122 VAL B N 1
ATOM 5736 C CA . VAL B 1 122 ? -0.245 -15.727 12.016 1 97.75 122 VAL B CA 1
ATOM 5737 C C . VAL B 1 122 ? 1.088 -15.516 12.727 1 97.75 122 VAL B C 1
ATOM 5739 O O . VAL B 1 122 ? 2.125 -15.352 12.078 1 97.75 122 VAL B O 1
ATOM 5742 N N . PHE B 1 123 ? 1.048 -15.531 14.086 1 93.88 123 PHE B N 1
ATOM 5743 C CA . PHE B 1 123 ? 2.254 -15.047 14.742 1 93.88 123 PHE B CA 1
ATOM 5744 C C . PHE B 1 123 ? 2.811 -16.094 15.703 1 93.88 123 PHE B C 1
ATOM 5746 O O . PHE B 1 123 ? 3.949 -15.977 16.156 1 93.88 123 PHE B O 1
ATOM 5753 N N . ALA B 1 124 ? 2.008 -17.156 15.969 1 95.44 124 ALA B N 1
ATOM 5754 C CA . ALA B 1 124 ? 2.48 -18.156 16.922 1 95.44 124 ALA B CA 1
ATOM 5755 C C . ALA B 1 124 ? 1.783 -19.484 16.719 1 95.44 124 ALA B C 1
ATOM 5757 O O . ALA B 1 124 ? 0.702 -19.547 16.141 1 95.44 124 ALA B O 1
ATOM 5758 N N . THR B 1 125 ? 2.484 -20.531 17.219 1 98 125 THR B N 1
ATOM 5759 C CA . THR B 1 125 ? 1.929 -21.891 17.188 1 98 125 THR B CA 1
ATOM 5760 C C . THR B 1 125 ? 2.104 -22.578 18.531 1 98 125 THR B C 1
ATOM 5762 O O . THR B 1 125 ? 2.949 -22.172 19.344 1 98 125 THR B O 1
ATOM 5765 N N . VAL B 1 126 ? 1.233 -23.516 18.781 1 98.25 126 VAL B N 1
ATOM 5766 C CA . VAL B 1 126 ? 1.392 -24.453 19.891 1 98.25 126 VAL B CA 1
ATOM 5767 C C . VAL B 1 126 ? 1.748 -25.844 19.344 1 98.25 126 VAL B C 1
ATOM 5769 O O . VAL B 1 126 ? 1.008 -26.406 18.547 1 98.25 126 VAL B O 1
ATOM 5772 N N . VAL B 1 127 ? 2.898 -26.359 19.797 1 98.38 127 VAL B N 1
ATOM 5773 C CA . VAL B 1 127 ? 3.398 -27.641 19.312 1 98.38 127 VAL B CA 1
ATOM 5774 C C . VAL B 1 127 ? 3.404 -28.656 20.453 1 98.38 127 VAL B C 1
ATOM 5776 O O . VAL B 1 127 ? 3.842 -28.344 21.562 1 98.38 127 VAL B O 1
ATOM 5779 N N . GLU B 1 128 ? 2.832 -29.828 20.266 1 98.12 128 GLU B N 1
ATOM 5780 C CA . GLU B 1 128 ? 2.879 -30.984 21.172 1 98.12 128 GLU B CA 1
ATOM 5781 C C . GLU B 1 128 ? 3.389 -32.219 20.453 1 98.12 128 GLU B C 1
ATOM 5783 O O . GLU B 1 128 ? 2.822 -32.625 19.438 1 98.12 128 GLU B O 1
ATOM 5788 N N . ARG B 1 129 ? 4.371 -32.875 20.984 1 96.44 129 ARG B N 1
ATOM 5789 C CA . ARG B 1 129 ? 4.957 -34.062 20.406 1 96.44 129 ARG B CA 1
ATOM 5790 C C . ARG B 1 129 ? 5.273 -33.875 18.938 1 96.44 129 ARG B C 1
ATOM 5792 O O . ARG B 1 129 ? 4.832 -34.688 18.094 1 96.44 129 ARG B O 1
ATOM 5799 N N . ASN B 1 130 ? 5.867 -32.781 18.547 1 97.25 130 ASN B N 1
ATOM 5800 C CA . ASN B 1 130 ? 6.34 -32.438 17.219 1 97.25 130 ASN B CA 1
ATOM 5801 C C . ASN B 1 130 ? 5.18 -32.281 16.234 1 97.25 130 ASN B C 1
ATOM 5803 O O . ASN B 1 130 ? 5.316 -32.531 15.047 1 97.25 130 ASN B O 1
ATOM 5807 N N . THR B 1 131 ? 4.074 -31.891 16.781 1 98.12 131 THR B N 1
ATOM 5808 C CA . THR B 1 131 ? 2.898 -31.625 15.961 1 98.12 131 THR B CA 1
ATOM 5809 C C . THR B 1 131 ? 2.248 -30.297 16.359 1 98.12 131 THR B C 1
ATOM 5811 O O . THR B 1 131 ? 2.002 -30.062 17.547 1 98.12 131 THR B O 1
ATOM 5814 N N . ILE B 1 132 ? 1.979 -29.484 15.391 1 98.75 132 ILE B N 1
ATOM 5815 C CA . ILE B 1 132 ? 1.272 -28.234 15.68 1 98.75 132 ILE B CA 1
ATOM 5816 C C . ILE B 1 132 ? -0.185 -28.547 16.016 1 98.75 132 ILE B C 1
ATOM 5818 O O . ILE B 1 132 ? -0.889 -29.188 15.25 1 98.75 132 ILE B O 1
ATOM 5822 N N . LYS B 1 133 ? -0.651 -28.047 17.141 1 98.56 133 LYS B N 1
ATOM 5823 C CA . LYS B 1 133 ? -2.031 -28.266 17.562 1 98.56 133 LYS B CA 1
ATOM 5824 C C . LYS B 1 133 ? -2.924 -27.094 17.156 1 98.56 133 LYS B C 1
ATOM 5826 O O . LYS B 1 133 ? -4.098 -27.297 16.828 1 98.56 133 LYS B O 1
ATOM 5831 N N . LYS B 1 134 ? -2.398 -25.969 17.203 1 98.38 134 LYS B N 1
ATOM 5832 C CA . LYS B 1 134 ? -3.115 -24.75 16.812 1 98.38 134 LYS B CA 1
ATOM 5833 C C . LYS B 1 134 ? -2.146 -23.609 16.531 1 98.38 134 LYS B C 1
ATOM 5835 O O . LYS B 1 134 ? -0.974 -23.672 16.906 1 98.38 134 LYS B O 1
ATOM 5840 N N . ALA B 1 135 ? -2.652 -22.625 15.82 1 98.5 135 ALA B N 1
ATOM 5841 C CA . ALA B 1 135 ? -1.934 -21.391 15.531 1 98.5 135 ALA B CA 1
ATOM 5842 C C . ALA B 1 135 ? -2.738 -20.172 15.984 1 98.5 135 ALA B C 1
ATOM 5844 O O . ALA B 1 135 ? -3.961 -20.25 16.125 1 98.5 135 ALA B O 1
ATOM 5845 N N . PHE B 1 136 ? -2.061 -19.141 16.281 1 97.56 136 PHE B N 1
ATOM 5846 C CA . PHE B 1 136 ? -2.693 -17.875 16.672 1 97.56 136 PHE B CA 1
ATOM 5847 C C . PHE B 1 136 ? -2.498 -16.812 15.602 1 97.56 136 PHE B C 1
ATOM 5849 O O . PHE B 1 136 ? -1.424 -16.719 15.008 1 97.56 136 PHE B O 1
ATOM 5856 N N . ALA B 1 137 ? -3.549 -16.078 15.281 1 97.56 137 ALA B N 1
ATOM 5857 C CA . ALA B 1 137 ? -3.51 -15 14.305 1 97.56 137 ALA B CA 1
ATOM 5858 C C . ALA B 1 137 ? -4.16 -13.734 14.859 1 97.56 137 ALA B C 1
ATOM 5860 O O . ALA B 1 137 ? -4.949 -13.805 15.805 1 97.56 137 ALA B O 1
ATOM 5861 N N . ARG B 1 138 ? -3.748 -12.656 14.336 1 95.62 138 ARG B N 1
ATOM 5862 C CA . ARG B 1 138 ? -4.328 -11.367 14.719 1 95.62 138 ARG B CA 1
ATOM 5863 C C . ARG B 1 138 ? -4.688 -10.547 13.492 1 95.62 138 ARG B C 1
ATOM 5865 O O . ARG B 1 138 ? -3.955 -10.547 12.5 1 95.62 138 ARG B O 1
ATOM 5872 N N . ARG B 1 139 ? -5.762 -9.867 13.539 1 96.5 139 ARG B N 1
ATOM 5873 C CA . ARG B 1 139 ? -6.238 -8.961 12.5 1 96.5 139 ARG B CA 1
ATOM 5874 C C . ARG B 1 139 ? -6.48 -7.566 13.062 1 96.5 139 ARG B C 1
ATOM 5876 O O . ARG B 1 139 ? -7.559 -7.277 13.586 1 96.5 139 ARG B O 1
ATOM 5883 N N . GLU B 1 140 ? -5.57 -6.637 12.672 1 89.25 140 GLU B N 1
ATOM 5884 C CA . GLU B 1 140 ? -5.57 -5.309 13.273 1 89.25 140 GLU B CA 1
ATOM 5885 C C . GLU B 1 140 ? -6.746 -4.477 12.766 1 89.25 140 GLU B C 1
ATOM 5887 O O . GLU B 1 140 ? -7.312 -3.674 13.516 1 89.25 140 GLU B O 1
ATOM 5892 N N . SER B 1 141 ? -7.137 -4.73 11.531 1 92.75 141 SER B N 1
ATOM 5893 C CA . SER B 1 141 ? -8.195 -3.938 10.914 1 92.75 141 SER B CA 1
ATOM 5894 C C . SER B 1 141 ? -9.516 -4.113 11.656 1 92.75 141 SER B C 1
ATOM 5896 O O . SER B 1 141 ? -10.383 -3.232 11.625 1 92.75 141 SER B O 1
ATOM 5898 N N . THR B 1 142 ? -9.703 -5.258 12.391 1 95.94 142 THR B N 1
ATOM 5899 C CA . THR B 1 142 ? -10.945 -5.527 13.102 1 95.94 142 THR B CA 1
ATOM 5900 C C . THR B 1 142 ? -10.688 -5.68 14.602 1 95.94 142 THR B C 1
ATOM 5902 O O . THR B 1 142 ? -11.602 -6.02 15.359 1 95.94 142 THR B O 1
ATOM 5905 N N . GLU B 1 143 ? -9.461 -5.496 15.016 1 94 143 GLU B N 1
ATOM 5906 C CA . GLU B 1 143 ? -9.055 -5.645 16.406 1 94 143 GLU B CA 1
ATOM 5907 C C . GLU B 1 143 ? -9.469 -7.008 16.969 1 94 143 GLU B C 1
ATOM 5909 O O . GLU B 1 143 ? -9.992 -7.098 18.078 1 94 143 GLU B O 1
ATOM 5914 N N . ASP B 1 144 ? -9.258 -8.078 16.094 1 95.81 144 ASP B N 1
ATOM 5915 C CA . ASP B 1 144 ? -9.586 -9.445 16.5 1 95.81 144 ASP B CA 1
ATOM 5916 C C . ASP B 1 144 ? -8.328 -10.305 16.594 1 95.81 144 ASP B C 1
ATOM 5918 O O . ASP B 1 144 ? -7.309 -10 15.969 1 95.81 144 ASP B O 1
ATOM 5922 N N . GLU B 1 145 ? -8.406 -11.305 17.406 1 96 145 GLU B N 1
ATOM 5923 C CA . GLU B 1 145 ? -7.426 -12.383 17.484 1 96 145 GLU B CA 1
ATOM 5924 C C . GLU B 1 145 ? -8.078 -13.742 17.281 1 96 145 GLU B C 1
ATOM 5926 O O . GLU B 1 145 ? -9.242 -13.938 17.625 1 96 145 GLU B O 1
ATOM 5931 N N . PHE B 1 146 ? -7.332 -14.641 16.719 1 98.19 146 PHE B N 1
ATOM 5932 C CA . PHE B 1 146 ? -7.891 -15.93 16.328 1 98.19 146 PHE B CA 1
ATOM 5933 C C . PHE B 1 146 ? -7.027 -17.078 16.844 1 98.19 146 PHE B C 1
ATOM 5935 O O . PHE B 1 146 ? -5.805 -16.953 16.922 1 98.19 146 PHE B O 1
ATOM 5942 N N . GLU B 1 147 ? -7.676 -18.062 17.281 1 98.38 147 GLU B N 1
ATOM 5943 C CA . GLU B 1 147 ? -7.105 -19.406 17.438 1 98.38 147 GLU B CA 1
ATOM 5944 C C . GLU B 1 147 ? -7.555 -20.328 16.328 1 98.38 147 GLU B C 1
ATOM 5946 O O . GLU B 1 147 ? -8.75 -20.594 16.156 1 98.38 147 GLU B O 1
ATOM 5951 N N . ILE B 1 148 ? -6.602 -20.859 15.547 1 98.81 148 ILE B N 1
ATOM 5952 C CA . ILE B 1 148 ? -6.957 -21.609 14.352 1 98.81 148 ILE B CA 1
ATOM 5953 C C . ILE B 1 148 ? -6.426 -23.047 14.477 1 98.81 148 ILE B C 1
ATOM 5955 O O . ILE B 1 148 ? -5.223 -23.25 14.633 1 98.81 148 ILE B O 1
ATOM 5959 N N . GLU B 1 149 ? -7.258 -23.984 14.438 1 98.81 149 GLU B N 1
ATOM 5960 C CA . GLU B 1 149 ? -6.91 -25.406 14.398 1 98.81 149 GLU B CA 1
ATOM 5961 C C . GLU B 1 149 ? -6.965 -25.953 12.977 1 98.81 149 GLU B C 1
ATOM 5963 O O . GLU B 1 149 ? -7.949 -25.734 12.266 1 98.81 149 GLU B O 1
ATOM 5968 N N . ALA B 1 150 ? -5.91 -26.609 12.547 1 98.81 150 ALA B N 1
ATOM 5969 C CA . ALA B 1 150 ? -5.848 -27.25 11.234 1 98.81 150 ALA B CA 1
ATOM 5970 C C . ALA B 1 150 ? -5.156 -28.609 11.312 1 98.81 150 ALA B C 1
ATOM 5972 O O . ALA B 1 150 ? -4.496 -28.906 12.305 1 98.81 150 ALA B O 1
ATOM 5973 N N . GLU B 1 151 ? -5.355 -29.406 10.359 1 98.81 151 GLU B N 1
ATOM 5974 C CA . GLU B 1 151 ? -4.652 -30.688 10.258 1 98.81 151 GLU B CA 1
ATOM 5975 C C . GLU B 1 151 ? -3.23 -30.5 9.742 1 98.81 151 GLU B C 1
ATOM 5977 O O . GLU B 1 151 ? -2.301 -31.156 10.211 1 98.81 151 GLU B O 1
ATOM 5982 N N . ILE B 1 152 ? -3.088 -29.672 8.805 1 98.94 152 ILE B N 1
ATOM 5983 C CA . ILE B 1 152 ? -1.787 -29.375 8.211 1 98.94 152 ILE B CA 1
ATOM 5984 C C . ILE B 1 152 ? -1.563 -27.859 8.18 1 98.94 152 ILE B C 1
ATOM 5986 O O . ILE B 1 152 ? -2.498 -27.094 7.938 1 98.94 152 ILE B O 1
ATOM 5990 N N . TYR B 1 153 ? -0.36 -27.422 8.453 1 98.94 153 TYR B N 1
ATOM 5991 C CA . TYR B 1 153 ? 0.071 -26.031 8.406 1 98.94 153 TYR B CA 1
ATOM 5992 C C . TYR B 1 153 ? 1.116 -25.812 7.316 1 98.94 153 TYR B C 1
ATOM 5994 O O . TYR B 1 153 ? 2.076 -26.578 7.211 1 98.94 153 TYR B O 1
ATOM 6002 N N . ILE B 1 154 ? 0.915 -24.828 6.465 1 98.94 154 ILE B N 1
ATOM 6003 C CA . ILE B 1 154 ? 1.89 -24.5 5.43 1 98.94 154 ILE B CA 1
ATOM 6004 C C . ILE B 1 154 ? 2.418 -23.078 5.652 1 98.94 154 ILE B C 1
ATOM 6006 O O . ILE B 1 154 ? 1.659 -22.109 5.578 1 98.94 154 ILE B O 1
ATOM 6010 N N . ASP B 1 155 ? 3.697 -22.984 5.902 1 98.81 155 ASP B N 1
ATOM 6011 C CA . ASP B 1 155 ? 4.348 -21.688 6.059 1 98.81 155 ASP B CA 1
ATOM 6012 C C . ASP B 1 155 ? 4.754 -21.109 4.703 1 98.81 155 ASP B C 1
ATOM 6014 O O . ASP B 1 155 ? 5.707 -21.578 4.082 1 98.81 155 ASP B O 1
ATOM 6018 N N . CYS B 1 156 ? 4.078 -20.094 4.285 1 98.62 156 CYS B N 1
ATOM 6019 C CA . CYS B 1 156 ? 4.363 -19.375 3.049 1 98.62 156 CYS B CA 1
ATOM 6020 C C . CYS B 1 156 ? 4.664 -17.906 3.332 1 98.62 156 CYS B C 1
ATOM 6022 O O . CYS B 1 156 ? 4.449 -17.047 2.473 1 98.62 156 CYS B O 1
ATOM 6024 N N . THR B 1 157 ? 5.137 -17.5 4.547 1 97.31 157 THR B N 1
ATOM 6025 C CA . THR B 1 157 ? 5.332 -16.109 4.961 1 97.31 157 THR B CA 1
ATOM 6026 C C . THR B 1 157 ? 6.641 -15.562 4.398 1 97.31 157 THR B C 1
ATOM 6028 O O . THR B 1 157 ? 6.945 -14.383 4.574 1 97.31 157 THR B O 1
ATOM 6031 N N . GLY B 1 158 ? 7.379 -16.141 3.664 1 95.69 158 GLY B N 1
ATOM 6032 C CA . GLY B 1 158 ? 8.688 -15.742 3.162 1 95.69 158 GLY B CA 1
ATOM 6033 C C . GLY B 1 158 ? 9.758 -15.727 4.234 1 95.69 158 GLY B C 1
ATOM 6034 O O . GLY B 1 158 ? 10.844 -16.281 4.039 1 95.69 158 GLY B O 1
ATOM 6035 N N . ASP B 1 159 ? 9.406 -15.188 5.418 1 96.81 159 ASP B N 1
ATOM 6036 C CA . ASP B 1 159 ? 10.359 -15.094 6.523 1 96.81 159 ASP B CA 1
ATOM 6037 C C . ASP B 1 159 ? 10.281 -16.328 7.414 1 96.81 159 ASP B C 1
ATOM 6039 O O . ASP B 1 159 ? 11.078 -16.484 8.344 1 96.81 159 ASP B O 1
ATOM 6043 N N . GLY B 1 160 ? 9.367 -17.25 7.145 1 97.06 160 GLY B N 1
ATOM 6044 C CA . GLY B 1 160 ? 9.258 -18.5 7.887 1 97.06 160 GLY B CA 1
ATOM 6045 C C . GLY B 1 160 ? 8.812 -18.297 9.32 1 97.06 160 GLY B C 1
ATOM 6046 O O . GLY B 1 160 ? 9.367 -18.906 10.242 1 97.06 160 GLY B O 1
ATOM 6047 N N . THR B 1 161 ? 7.809 -17.469 9.508 1 94.69 161 THR B N 1
ATOM 6048 C CA . THR B 1 161 ? 7.371 -17.094 10.852 1 94.69 161 THR B CA 1
ATOM 6049 C C . THR B 1 161 ? 6.758 -18.281 11.57 1 94.69 161 THR B C 1
ATOM 6051 O O . THR B 1 161 ? 7.043 -18.516 12.75 1 94.69 161 THR B O 1
ATOM 6054 N N . ILE B 1 162 ? 5.973 -19.078 10.922 1 94.94 162 ILE B N 1
ATOM 6055 C CA . ILE B 1 162 ? 5.273 -20.203 11.531 1 94.94 162 ILE B CA 1
ATOM 6056 C C . ILE B 1 162 ? 6.266 -21.344 11.812 1 94.94 162 ILE B C 1
ATOM 6058 O O . ILE B 1 162 ? 6.203 -21.984 12.867 1 94.94 162 ILE B O 1
ATOM 6062 N N . GLY B 1 163 ? 7.102 -21.578 10.82 1 97.75 163 GLY B N 1
ATOM 6063 C CA . GLY B 1 163 ? 8.125 -22.578 11.031 1 97.75 163 GLY B CA 1
ATOM 6064 C C . GLY B 1 163 ? 9.023 -22.281 12.219 1 97.75 163 GLY B C 1
ATOM 6065 O O . GLY B 1 163 ? 9.297 -23.156 13.039 1 97.75 163 GLY B O 1
ATOM 6066 N N . ALA B 1 164 ? 9.445 -21.016 12.281 1 97.12 164 ALA B N 1
ATOM 6067 C CA . ALA B 1 164 ? 10.297 -20.609 13.391 1 97.12 164 ALA B CA 1
ATOM 6068 C C . ALA B 1 164 ? 9.562 -20.719 14.719 1 97.12 164 ALA B C 1
ATOM 6070 O O . ALA B 1 164 ? 10.125 -21.219 15.703 1 97.12 164 ALA B O 1
ATOM 6071 N N . SER B 1 165 ? 8.336 -20.328 14.75 1 96.44 165 SER B N 1
ATOM 6072 C CA . SER B 1 165 ? 7.52 -20.422 15.953 1 96.44 165 SER B CA 1
ATOM 6073 C C . SER B 1 165 ? 7.309 -21.859 16.375 1 96.44 165 SER B C 1
ATOM 6075 O O . SER B 1 165 ? 7.234 -22.156 17.578 1 96.44 165 SER B O 1
ATOM 6077 N N . ALA B 1 166 ? 7.23 -22.75 15.445 1 98.19 166 ALA B N 1
ATOM 6078 C CA . ALA B 1 166 ? 6.961 -24.172 15.711 1 98.19 166 ALA B CA 1
ATOM 6079 C C . ALA B 1 166 ? 8.242 -24.906 16.094 1 98.19 166 ALA B C 1
ATOM 6081 O O . ALA B 1 166 ? 8.203 -26.094 16.438 1 98.19 166 ALA B O 1
ATOM 6082 N N . GLY B 1 167 ? 9.328 -24.219 16.016 1 97.69 167 GLY B N 1
ATOM 6083 C CA . GLY B 1 167 ? 10.594 -24.812 16.391 1 97.69 167 GLY B CA 1
ATOM 6084 C C . GLY B 1 167 ? 11.234 -25.625 15.273 1 97.69 167 GLY B C 1
ATOM 6085 O O . GLY B 1 167 ? 12.125 -26.438 15.516 1 97.69 167 GLY B O 1
ATOM 6086 N N . ALA B 1 168 ? 10.789 -25.422 14.023 1 98.44 168 ALA B N 1
ATOM 6087 C CA . ALA B 1 168 ? 11.445 -26.078 12.898 1 98.44 168 ALA B CA 1
ATOM 6088 C C . ALA B 1 168 ? 12.852 -25.516 12.688 1 98.44 168 ALA B C 1
ATOM 6090 O O . ALA B 1 168 ? 13.062 -24.297 12.75 1 98.44 168 ALA B O 1
ATOM 6091 N N . PRO B 1 169 ? 13.844 -26.438 12.484 1 98.31 169 PRO B N 1
ATOM 6092 C CA . PRO B 1 169 ? 15.195 -25.922 12.234 1 98.31 169 PRO B CA 1
ATOM 6093 C C . PRO B 1 169 ? 15.336 -25.25 10.867 1 98.31 169 PRO B C 1
ATOM 6095 O O . PRO B 1 169 ? 14.641 -25.641 9.922 1 98.31 169 PRO B O 1
ATOM 6098 N N . TYR B 1 170 ? 16.234 -24.281 10.742 1 98.19 170 TYR B N 1
ATOM 6099 C CA . TYR B 1 170 ? 16.438 -23.562 9.492 1 98.19 170 TYR B CA 1
ATOM 6100 C C . TYR B 1 170 ? 17.875 -23.078 9.359 1 98.19 170 TYR B C 1
ATOM 6102 O O . TYR B 1 170 ? 18.609 -23.031 10.352 1 98.19 170 TYR B O 1
ATOM 6110 N N . TYR B 1 171 ? 18.25 -22.844 8.172 1 96.12 171 TYR B N 1
ATOM 6111 C CA . TYR B 1 171 ? 19.531 -22.219 7.84 1 96.12 171 TYR B CA 1
ATOM 6112 C C . TYR B 1 171 ? 19.391 -20.703 7.809 1 96.12 171 TYR B C 1
ATOM 6114 O O . TYR B 1 171 ? 18.312 -20.172 7.516 1 96.12 171 TYR B O 1
ATOM 6122 N N . GLU B 1 172 ? 20.469 -20.016 8.211 1 94.56 172 GLU B N 1
ATOM 6123 C CA . GLU B 1 172 ? 20.656 -18.578 7.992 1 94.56 172 GLU B CA 1
ATOM 6124 C C . GLU B 1 172 ? 22.062 -18.281 7.504 1 94.56 172 GLU B C 1
ATOM 6126 O O . GLU B 1 172 ? 23.031 -18.906 7.961 1 94.56 172 GLU B O 1
ATOM 6131 N N . GLY B 1 173 ? 22.125 -17.406 6.609 1 96.88 173 GLY B N 1
ATOM 6132 C CA . GLY B 1 173 ? 23.438 -17.062 6.082 1 96.88 173 GLY B CA 1
ATOM 6133 C C . GLY B 1 173 ? 23.938 -18.031 5.035 1 96.88 173 GLY B C 1
ATOM 6134 O O . GLY B 1 173 ? 23.141 -18.719 4.379 1 96.88 173 GLY B O 1
ATOM 6135 N N . ARG B 1 174 ? 25.375 -18.094 4.773 1 97.94 174 ARG B N 1
ATOM 6136 C CA . ARG B 1 174 ? 26 -18.875 3.717 1 97.94 174 ARG B CA 1
ATOM 6137 C C . ARG B 1 174 ? 26.75 -20.062 4.297 1 97.94 174 ARG B C 1
ATOM 6139 O O . ARG B 1 174 ? 27.562 -19.906 5.211 1 97.94 174 ARG B O 1
ATOM 6146 N N . GLU B 1 175 ? 26.375 -21.188 3.734 1 98.31 175 GLU B N 1
ATOM 6147 C CA . GLU B 1 175 ? 27.062 -22.391 4.184 1 98.31 175 GLU B CA 1
ATOM 6148 C C . GLU B 1 175 ? 28.469 -22.469 3.613 1 98.31 175 GLU B C 1
ATOM 6150 O O . GLU B 1 175 ? 28.766 -21.844 2.59 1 98.31 175 GLU B O 1
ATOM 6155 N N . ALA B 1 176 ? 29.312 -23.266 4.305 1 98.12 176 ALA B N 1
ATOM 6156 C CA . ALA B 1 176 ? 30.641 -23.547 3.787 1 98.12 176 ALA B CA 1
ATOM 6157 C C . ALA B 1 176 ? 30.578 -24.547 2.633 1 98.12 176 ALA B C 1
ATOM 6159 O O . ALA B 1 176 ? 29.656 -25.344 2.547 1 98.12 176 ALA B O 1
ATOM 6160 N N . LYS B 1 177 ? 31.609 -24.5 1.766 1 98 177 LYS B N 1
ATOM 6161 C CA . LYS B 1 177 ? 31.75 -25.453 0.668 1 98 177 LYS B CA 1
ATOM 6162 C C . LYS B 1 177 ? 31.609 -26.891 1.166 1 98 177 LYS B C 1
ATOM 6164 O O . LYS B 1 177 ? 31 -27.734 0.494 1 98 177 LYS B O 1
ATOM 6169 N N . SER B 1 178 ? 32.094 -27.141 2.299 1 97.38 178 SER B N 1
ATOM 6170 C CA . SER B 1 178 ? 32.188 -28.5 2.83 1 97.38 178 SER B CA 1
ATOM 6171 C C . SER B 1 178 ? 30.812 -29 3.293 1 97.38 178 SER B C 1
ATOM 6173 O O . SER B 1 178 ? 30.594 -30.203 3.424 1 97.38 178 SER B O 1
ATOM 6175 N N . SER B 1 179 ? 29.922 -28.094 3.566 1 97.69 179 SER B N 1
ATOM 6176 C CA . SER B 1 179 ? 28.609 -28.484 4.094 1 97.69 179 SER B CA 1
ATOM 6177 C C . SER B 1 179 ? 27.844 -29.328 3.096 1 97.69 179 SER B C 1
ATOM 6179 O O . SER B 1 179 ? 27.172 -30.297 3.479 1 97.69 179 SER B O 1
ATOM 6181 N N . PHE B 1 180 ? 27.891 -28.969 1.786 1 98 180 PHE B N 1
ATOM 6182 C CA . PHE B 1 180 ? 27.125 -29.672 0.766 1 98 180 PHE B CA 1
ATOM 6183 C C . PHE B 1 180 ? 27.984 -29.984 -0.446 1 98 180 PHE B C 1
ATOM 6185 O O . PHE B 1 180 ? 27.469 -30.359 -1.503 1 98 180 PHE B O 1
ATOM 6192 N N . ASP B 1 181 ? 29.297 -29.781 -0.284 1 97.88 181 ASP B N 1
ATOM 6193 C CA . ASP B 1 181 ? 30.234 -29.969 -1.391 1 97.88 181 ASP B CA 1
ATOM 6194 C C . ASP B 1 181 ? 29.859 -29.094 -2.578 1 97.88 181 ASP B C 1
ATOM 6196 O O . ASP B 1 181 ? 29.672 -29.578 -3.693 1 97.88 181 ASP B O 1
ATOM 6200 N N . GLU B 1 182 ? 29.75 -27.828 -2.326 1 98.38 182 GLU B N 1
ATOM 6201 C CA . GLU B 1 182 ? 29.344 -26.844 -3.32 1 98.38 182 GLU B CA 1
ATOM 6202 C C . GLU B 1 182 ? 30.516 -25.922 -3.686 1 98.38 182 GLU B C 1
ATOM 6204 O O . GLU B 1 182 ? 31.016 -25.188 -2.84 1 98.38 182 GLU B O 1
ATOM 6209 N N . SER B 1 183 ? 30.875 -25.875 -4.957 1 97.94 183 SER B N 1
ATOM 6210 C CA . SER B 1 183 ? 32.031 -25.109 -5.414 1 97.94 183 SER B CA 1
ATOM 6211 C C . SER B 1 183 ? 31.766 -23.609 -5.336 1 97.94 183 SER B C 1
ATOM 6213 O O . SER B 1 183 ? 32.688 -22.812 -5.199 1 97.94 183 SER B O 1
ATOM 6215 N N . LEU B 1 184 ? 30.5 -23.172 -5.402 1 97.75 184 LEU B N 1
ATOM 6216 C CA . LEU B 1 184 ? 30.156 -21.766 -5.438 1 97.75 184 LEU B CA 1
ATOM 6217 C C . LEU B 1 184 ? 29.969 -21.203 -4.027 1 97.75 184 LEU B C 1
ATOM 6219 O O . LEU B 1 184 ? 29.797 -20 -3.844 1 97.75 184 LEU B O 1
ATOM 6223 N N . ALA B 1 185 ? 29.984 -22.109 -2.99 1 97.81 185 ALA B N 1
ATOM 6224 C CA . ALA B 1 185 ? 29.859 -21.672 -1.604 1 97.81 185 ALA B CA 1
ATOM 6225 C C . ALA B 1 185 ? 31.156 -21.062 -1.09 1 97.81 185 ALA B C 1
ATOM 6227 O O . ALA B 1 185 ? 32.188 -21.141 -1.759 1 97.81 185 ALA B O 1
ATOM 6228 N N . GLN B 1 186 ? 31.047 -20.5 0.098 1 95.81 186 GLN B N 1
ATOM 6229 C CA . GLN B 1 186 ? 32.219 -19.875 0.734 1 95.81 186 GLN B CA 1
ATOM 6230 C C . GLN B 1 186 ? 33.062 -20.922 1.47 1 95.81 186 GLN B C 1
ATOM 6232 O O . GLN B 1 186 ? 32.562 -22 1.806 1 95.81 186 GLN B O 1
ATOM 6237 N N . ASP B 1 187 ? 34.312 -20.531 1.718 1 97 187 ASP B N 1
ATOM 6238 C CA . ASP B 1 187 ? 35.219 -21.453 2.434 1 97 187 ASP B CA 1
ATOM 6239 C C . ASP B 1 187 ? 34.719 -21.672 3.869 1 97 187 ASP B C 1
ATOM 6241 O O . ASP B 1 187 ? 34.719 -22.797 4.367 1 97 187 ASP B O 1
ATOM 6245 N N . LYS B 1 188 ? 34.312 -20.609 4.488 1 97.5 188 LYS B N 1
ATOM 6246 C CA . LYS B 1 188 ? 33.75 -20.641 5.844 1 97.5 188 LYS B CA 1
ATOM 6247 C C . LYS B 1 188 ? 32.344 -20.094 5.879 1 97.5 188 LYS B C 1
ATOM 6249 O O . LYS B 1 188 ? 32.031 -19.109 5.207 1 97.5 188 LYS B O 1
ATOM 6254 N N . SER B 1 189 ? 31.562 -20.875 6.629 1 97.75 189 SER B N 1
ATOM 6255 C CA . SER B 1 189 ? 30.188 -20.391 6.781 1 97.75 189 SER B CA 1
ATOM 6256 C C . SER B 1 189 ? 30.156 -18.984 7.387 1 97.75 189 SER B C 1
ATOM 6258 O O . SER B 1 189 ? 31.062 -18.609 8.141 1 97.75 189 SER B O 1
ATOM 6260 N N . ASP B 1 190 ? 29.172 -18.141 7.051 1 97.81 190 ASP B N 1
ATOM 6261 C CA . ASP B 1 190 ? 28.969 -16.812 7.637 1 97.81 190 ASP B CA 1
ATOM 6262 C C . ASP B 1 190 ? 27.484 -16.438 7.66 1 97.81 190 ASP B C 1
ATOM 6264 O O . ASP B 1 190 ? 26.625 -17.266 7.324 1 97.81 190 ASP B O 1
ATOM 6268 N N . ASN B 1 191 ? 27.203 -15.227 8.125 1 97.31 191 ASN B N 1
ATOM 6269 C CA . ASN B 1 191 ? 25.812 -14.82 8.312 1 97.31 191 ASN B CA 1
ATOM 6270 C C . ASN B 1 191 ? 25.359 -13.852 7.215 1 97.31 191 ASN B C 1
ATOM 6272 O O . ASN B 1 191 ? 24.328 -13.188 7.352 1 97.31 191 ASN B O 1
ATOM 6276 N N . LEU B 1 192 ? 26.141 -13.758 6.105 1 97.81 192 LEU B N 1
ATOM 6277 C CA . LEU B 1 192 ? 25.766 -12.875 5 1 97.81 192 LEU B CA 1
ATOM 6278 C C . LEU B 1 192 ? 24.656 -13.492 4.164 1 97.81 192 LEU B C 1
ATOM 6280 O O . LEU B 1 192 ? 24.469 -14.711 4.16 1 97.81 192 LEU B O 1
ATOM 6284 N N . ARG B 1 193 ? 23.844 -12.609 3.52 1 97 193 ARG B N 1
ATOM 6285 C CA . ARG B 1 193 ? 22.656 -13.008 2.766 1 97 193 ARG B CA 1
ATOM 6286 C C . ARG B 1 193 ? 22.5 -12.164 1.503 1 97 193 ARG B C 1
ATOM 6288 O O . ARG B 1 193 ? 23.234 -11.195 1.306 1 97 193 ARG B O 1
ATOM 6295 N N . LEU B 1 194 ? 21.641 -12.625 0.598 1 97.62 194 LEU B N 1
ATOM 6296 C CA . LEU B 1 194 ? 21.125 -11.703 -0.41 1 97.62 194 LEU B CA 1
ATOM 6297 C C . LEU B 1 194 ? 20.25 -10.641 0.226 1 97.62 194 LEU B C 1
ATOM 6299 O O . LEU B 1 194 ? 19.438 -10.945 1.107 1 97.62 194 LEU B O 1
ATOM 6303 N N . GLY B 1 195 ? 20.422 -9.414 -0.132 1 97.88 195 GLY B N 1
ATOM 6304 C CA . GLY B 1 195 ? 19.766 -8.297 0.521 1 97.88 195 GLY B CA 1
ATOM 6305 C C . GLY B 1 195 ? 18.344 -8.078 0.049 1 97.88 195 GLY B C 1
ATOM 6306 O O . GLY B 1 195 ? 17.641 -9.031 -0.265 1 97.88 195 GLY B O 1
ATOM 6307 N N . SER B 1 196 ? 17.859 -6.891 0.218 1 98.06 196 SER B N 1
ATOM 6308 C CA . SER B 1 196 ? 16.531 -6.453 -0.213 1 98.06 196 SER B CA 1
ATOM 6309 C C . SER B 1 196 ? 16.625 -5.316 -1.226 1 98.06 196 SER B C 1
ATOM 6311 O O . SER B 1 196 ? 17.656 -4.652 -1.326 1 98.06 196 SER B O 1
ATOM 6313 N N . SER B 1 197 ? 15.562 -5.184 -2.004 1 97.25 197 SER B N 1
ATOM 6314 C CA . SER B 1 197 ? 15.5 -4.105 -2.988 1 97.25 197 SER B CA 1
ATOM 6315 C C . SER B 1 197 ? 14.25 -3.254 -2.805 1 97.25 197 SER B C 1
ATOM 6317 O O . SER B 1 197 ? 13.242 -3.73 -2.285 1 97.25 197 SER B O 1
ATOM 6319 N N . LEU B 1 198 ? 14.305 -2.016 -3.141 1 96.81 198 LEU B N 1
ATOM 6320 C CA . LEU B 1 198 ? 13.148 -1.15 -3.35 1 96.81 198 LEU B CA 1
ATOM 6321 C C . LEU B 1 198 ? 13.031 -0.741 -4.812 1 96.81 198 LEU B C 1
ATOM 6323 O O . LEU B 1 198 ? 14.031 -0.38 -5.441 1 96.81 198 LEU B O 1
ATOM 6327 N N . MET B 1 199 ? 11.812 -0.854 -5.281 1 96.06 199 MET B N 1
ATOM 6328 C CA . MET B 1 199 ? 11.555 -0.469 -6.668 1 96.06 199 MET B CA 1
ATOM 6329 C C . MET B 1 199 ? 10.93 0.918 -6.738 1 96.06 199 MET B C 1
ATOM 6331 O O . MET B 1 199 ? 10.477 1.453 -5.723 1 96.06 199 MET B O 1
ATOM 6335 N N . PHE B 1 200 ? 11.008 1.524 -7.941 1 96.5 200 PHE B N 1
ATOM 6336 C CA . PHE B 1 200 ? 10.336 2.793 -8.203 1 96.5 200 PHE B CA 1
ATOM 6337 C C . PHE B 1 200 ? 9.719 2.803 -9.594 1 96.5 200 PHE B C 1
ATOM 6339 O O . PHE B 1 200 ? 10 1.918 -10.406 1 96.5 200 PHE B O 1
ATOM 6346 N N . GLN B 1 201 ? 8.82 3.695 -9.875 1 96.25 201 GLN B N 1
ATOM 6347 C CA . GLN B 1 201 ? 8.266 4 -11.195 1 96.25 201 GLN B CA 1
ATOM 6348 C C . GLN B 1 201 ? 8.375 5.488 -11.5 1 96.25 201 GLN B C 1
ATOM 6350 O O . GLN B 1 201 ? 8.148 6.328 -10.633 1 96.25 201 GLN B O 1
ATOM 6355 N N . ALA B 1 202 ? 8.797 5.809 -12.664 1 95.94 202 ALA B N 1
ATOM 6356 C CA . ALA B 1 202 ? 8.852 7.188 -13.141 1 95.94 202 ALA B CA 1
ATOM 6357 C C . ALA B 1 202 ? 8.117 7.332 -14.477 1 95.94 202 ALA B C 1
ATOM 6359 O O . ALA B 1 202 ? 7.867 6.34 -15.164 1 95.94 202 ALA B O 1
ATOM 6360 N N . LYS B 1 203 ? 7.711 8.516 -14.758 1 94.81 203 LYS B N 1
ATOM 6361 C CA . LYS B 1 203 ? 6.992 8.812 -15.992 1 94.81 203 LYS B CA 1
ATOM 6362 C C . LYS B 1 203 ? 7.52 10.094 -16.641 1 94.81 203 LYS B C 1
ATOM 6364 O O . LYS B 1 203 ? 7.922 11.023 -15.945 1 94.81 203 LYS B O 1
ATOM 6369 N N . LYS B 1 204 ? 7.492 10.102 -17.938 1 94.19 204 LYS B N 1
ATOM 6370 C CA . LYS B 1 204 ? 7.887 11.281 -18.703 1 94.19 204 LYS B CA 1
ATOM 6371 C C . LYS B 1 204 ? 6.719 12.25 -18.859 1 94.19 204 LYS B C 1
ATOM 6373 O O . LYS B 1 204 ? 5.582 11.836 -19.094 1 94.19 204 LYS B O 1
ATOM 6378 N N . HIS B 1 205 ? 6.953 13.516 -18.672 1 95.44 205 HIS B N 1
ATOM 6379 C CA . HIS B 1 205 ? 5.98 14.586 -18.844 1 95.44 205 HIS B CA 1
ATOM 6380 C C . HIS B 1 205 ? 6.383 15.523 -19.969 1 95.44 205 HIS B C 1
ATOM 6382 O O . HIS B 1 205 ? 7.492 15.43 -20.5 1 95.44 205 HIS B O 1
ATOM 6388 N N . ASP B 1 206 ? 5.449 16.438 -20.375 1 94.69 206 ASP B N 1
ATOM 6389 C CA . ASP B 1 206 ? 5.672 17.328 -21.516 1 94.69 206 ASP B CA 1
ATOM 6390 C C . ASP B 1 206 ? 6.5 18.547 -21.094 1 94.69 206 ASP B C 1
ATOM 6392 O O . ASP B 1 206 ? 6.984 19.297 -21.953 1 94.69 206 ASP B O 1
ATOM 6396 N N . LYS B 1 207 ? 6.738 18.719 -19.875 1 95.06 207 LYS B N 1
ATOM 6397 C CA . LYS B 1 207 ? 7.512 19.828 -19.328 1 95.06 207 LYS B CA 1
ATOM 6398 C C . LYS B 1 207 ? 8.594 19.344 -18.375 1 95.06 207 LYS B C 1
ATOM 6400 O O . LYS B 1 207 ? 8.531 18.219 -17.891 1 95.06 207 LYS B O 1
ATOM 6405 N N . PRO B 1 208 ? 9.586 20.156 -18.109 1 95.25 208 PRO B N 1
ATOM 6406 C CA . PRO B 1 208 ? 10.586 19.766 -17.109 1 95.25 208 PRO B CA 1
ATOM 6407 C C . PRO B 1 208 ? 9.977 19.531 -15.734 1 95.25 208 PRO B C 1
ATOM 6409 O O . PRO B 1 208 ? 9.062 20.25 -15.32 1 95.25 208 PRO B O 1
ATOM 6412 N N . MET B 1 209 ? 10.469 18.484 -15.125 1 96.56 209 MET B N 1
ATOM 6413 C CA . MET B 1 209 ? 10.023 18.094 -13.789 1 96.56 209 MET B CA 1
ATOM 6414 C C . MET B 1 209 ? 11.188 18.078 -12.805 1 96.56 209 MET B C 1
ATOM 6416 O O . MET B 1 209 ? 11.773 17.031 -12.547 1 96.56 209 MET B O 1
ATOM 6420 N N . PRO B 1 210 ? 11.477 19.234 -12.219 1 94.75 210 PRO B N 1
ATOM 6421 C CA . PRO B 1 210 ? 12.625 19.281 -11.305 1 94.75 210 PRO B CA 1
ATOM 6422 C C . PRO B 1 210 ? 12.445 18.375 -10.086 1 94.75 210 PRO B C 1
ATOM 6424 O O . PRO B 1 210 ? 11.32 18.078 -9.688 1 94.75 210 PRO B O 1
ATOM 6427 N N . PHE B 1 211 ? 13.617 17.938 -9.516 1 96.44 211 PHE B N 1
ATOM 6428 C CA . PHE B 1 211 ? 13.617 17.078 -8.336 1 96.44 211 PHE B CA 1
ATOM 6429 C C . PHE B 1 211 ? 14.57 17.609 -7.273 1 96.44 211 PHE B C 1
ATOM 6431 O O . PHE B 1 211 ? 15.742 17.859 -7.559 1 96.44 211 PHE B O 1
ATOM 6438 N N . THR B 1 212 ? 14 17.844 -6.074 1 95.69 212 THR B N 1
ATOM 6439 C CA . THR B 1 212 ? 14.805 18.188 -4.906 1 95.69 212 THR B CA 1
ATOM 6440 C C . THR B 1 212 ? 14.844 17.031 -3.916 1 95.69 212 THR B C 1
ATOM 6442 O O . THR B 1 212 ? 13.82 16.672 -3.324 1 95.69 212 THR B O 1
ATOM 6445 N N . PRO B 1 213 ? 16.031 16.422 -3.732 1 96.62 213 PRO B N 1
ATOM 6446 C CA . PRO B 1 213 ? 16.109 15.297 -2.793 1 96.62 213 PRO B CA 1
ATOM 6447 C C . PRO B 1 213 ? 15.992 15.742 -1.336 1 96.62 213 PRO B C 1
ATOM 6449 O O . PRO B 1 213 ? 16.422 16.844 -0.987 1 96.62 213 PRO B O 1
ATOM 6452 N N . PRO B 1 214 ? 15.406 14.922 -0.482 1 97.06 214 PRO B N 1
ATOM 6453 C CA . PRO B 1 214 ? 15.523 15.211 0.949 1 97.06 214 PRO B CA 1
ATOM 6454 C C . PRO B 1 214 ? 16.969 15.195 1.443 1 97.06 214 PRO B C 1
ATOM 6456 O O . PRO B 1 214 ? 17.844 14.633 0.779 1 97.06 214 PRO B O 1
ATOM 6459 N N . SER B 1 215 ? 17.172 15.773 2.592 1 96.81 215 SER B N 1
ATOM 6460 C CA . SER B 1 215 ? 18.516 15.938 3.111 1 96.81 215 SER B CA 1
ATOM 6461 C C . SER B 1 215 ? 19.125 14.594 3.488 1 96.81 215 SER B C 1
ATOM 6463 O O . SER B 1 215 ? 20.359 14.453 3.541 1 96.81 215 SER B O 1
ATOM 6465 N N . TRP B 1 216 ? 18.297 13.578 3.713 1 97.69 216 TRP B N 1
ATOM 6466 C CA . TRP B 1 216 ? 18.781 12.281 4.172 1 97.69 216 TRP B CA 1
ATOM 6467 C C . TRP B 1 216 ? 19.047 11.352 2.996 1 97.69 216 TRP B C 1
ATOM 6469 O O . TRP B 1 216 ? 19.469 10.203 3.184 1 97.69 216 TRP B O 1
ATOM 6479 N N . ALA B 1 217 ? 18.766 11.812 1.734 1 98.19 217 ALA B N 1
ATOM 6480 C CA . ALA B 1 217 ? 19.109 11.016 0.557 1 98.19 217 ALA B CA 1
ATOM 6481 C C . ALA B 1 217 ? 20.609 10.797 0.455 1 98.19 217 ALA B C 1
ATOM 6483 O O . ALA B 1 217 ? 21.406 11.695 0.739 1 98.19 217 ALA B O 1
ATOM 6484 N N . ARG B 1 218 ? 20.969 9.641 0.053 1 97.88 218 ARG B N 1
ATOM 6485 C CA . ARG B 1 218 ? 22.375 9.336 -0.117 1 97.88 218 ARG B CA 1
ATOM 6486 C C . ARG B 1 218 ? 22.969 10.125 -1.28 1 97.88 218 ARG B C 1
ATOM 6488 O O . ARG B 1 218 ? 22.328 10.312 -2.309 1 97.88 218 ARG B O 1
ATOM 6495 N N . LYS B 1 219 ? 24.219 10.586 -1.137 1 97.25 219 LYS B N 1
ATOM 6496 C CA . LYS B 1 219 ? 24.922 11.211 -2.256 1 97.25 219 LYS B CA 1
ATOM 6497 C C . LYS B 1 219 ? 25.547 10.156 -3.166 1 97.25 219 LYS B C 1
ATOM 6499 O O . LYS B 1 219 ? 26.281 9.273 -2.699 1 97.25 219 LYS B O 1
ATOM 6504 N N . VAL B 1 220 ? 25.188 10.203 -4.387 1 96.38 220 VAL B N 1
ATOM 6505 C CA . VAL B 1 220 ? 25.641 9.219 -5.367 1 96.38 220 VAL B CA 1
ATOM 6506 C C . VAL B 1 220 ? 26.375 9.922 -6.508 1 96.38 220 VAL B C 1
ATOM 6508 O O . VAL B 1 220 ? 25.922 10.953 -7.008 1 96.38 220 VAL B O 1
ATOM 6511 N N . LYS B 1 221 ? 27.578 9.414 -6.852 1 94.69 221 LYS B N 1
ATOM 6512 C CA . LYS B 1 221 ? 28.344 9.891 -8 1 94.69 221 LYS B CA 1
ATOM 6513 C C . LYS B 1 221 ? 28.359 8.852 -9.117 1 94.69 221 LYS B C 1
ATOM 6515 O O . LYS B 1 221 ? 28.016 7.688 -8.898 1 94.69 221 LYS B O 1
ATOM 6520 N N . GLU B 1 222 ? 28.719 9.305 -10.234 1 92.88 222 GLU B N 1
ATOM 6521 C CA . GLU B 1 222 ? 28.75 8.422 -11.391 1 92.88 222 GLU B CA 1
ATOM 6522 C C . GLU B 1 222 ? 29.641 7.215 -11.148 1 92.88 222 GLU B C 1
ATOM 6524 O O . GLU B 1 222 ? 29.312 6.098 -11.555 1 92.88 222 GLU B O 1
ATOM 6529 N N . GLU B 1 223 ? 30.766 7.398 -10.461 1 93.62 223 GLU B N 1
ATOM 6530 C CA . GLU B 1 223 ? 31.734 6.344 -10.195 1 93.62 223 GLU B CA 1
ATOM 6531 C C . GLU B 1 223 ? 31.141 5.262 -9.289 1 93.62 223 GLU B C 1
ATOM 6533 O O . GLU B 1 223 ? 31.531 4.094 -9.391 1 93.62 223 GLU B O 1
ATOM 6538 N N . ASP B 1 224 ? 30.219 5.637 -8.445 1 94.19 224 ASP B N 1
ATOM 6539 C CA . ASP B 1 224 ? 29.562 4.699 -7.535 1 94.19 224 ASP B CA 1
ATOM 6540 C C . ASP B 1 224 ? 28.703 3.693 -8.305 1 94.19 224 ASP B C 1
ATOM 6542 O O . ASP B 1 224 ? 28.391 2.621 -7.785 1 94.19 224 ASP B O 1
ATOM 6546 N N . LEU B 1 225 ? 28.359 4.059 -9.539 1 91.5 225 LEU B N 1
ATOM 6547 C CA . LEU B 1 225 ? 27.438 3.246 -10.32 1 91.5 225 LEU B CA 1
ATOM 6548 C C . LEU B 1 225 ? 28.125 2.666 -11.555 1 91.5 225 LEU B C 1
ATOM 6550 O O . LEU B 1 225 ? 27.453 2.316 -12.531 1 91.5 225 LEU B O 1
ATOM 6554 N N . ALA B 1 226 ? 29.359 2.521 -11.547 1 90.44 226 ALA B N 1
ATOM 6555 C CA . ALA B 1 226 ? 30.156 2.152 -12.711 1 90.44 226 ALA B CA 1
ATOM 6556 C C . ALA B 1 226 ? 29.719 0.798 -13.266 1 90.44 226 ALA B C 1
ATOM 6558 O O . ALA B 1 226 ? 29.734 0.584 -14.477 1 90.44 226 ALA B O 1
ATOM 6559 N N . LEU B 1 227 ? 29.328 -0.133 -12.445 1 92 227 LEU B N 1
ATOM 6560 C CA . LEU B 1 227 ? 28.922 -1.464 -12.883 1 92 227 LEU B CA 1
ATOM 6561 C C . LEU B 1 227 ? 27.406 -1.645 -12.766 1 92 227 LEU B C 1
ATOM 6563 O O . LEU B 1 227 ? 26.922 -2.771 -12.789 1 92 227 LEU B O 1
ATOM 6567 N N . ARG B 1 228 ? 26.734 -0.545 -12.641 1 91.44 228 ARG B N 1
ATOM 6568 C CA . ARG B 1 228 ? 25.281 -0.543 -12.438 1 91.44 228 ARG B CA 1
ATOM 6569 C C . ARG B 1 228 ? 24.594 0.326 -13.484 1 91.44 228 ARG B C 1
ATOM 6571 O O . ARG B 1 228 ? 24.422 1.53 -13.281 1 91.44 228 ARG B O 1
ATOM 6578 N N . PRO B 1 229 ? 24.188 -0.375 -14.523 1 85.88 229 PRO B N 1
ATOM 6579 C CA . PRO B 1 229 ? 23.547 0.386 -15.602 1 85.88 229 PRO B CA 1
ATOM 6580 C C . PRO B 1 229 ? 22.328 1.18 -15.117 1 85.88 229 PRO B C 1
ATOM 6582 O O . PRO B 1 229 ? 21.484 0.643 -14.391 1 85.88 229 PRO B O 1
ATOM 6585 N N . HIS B 1 230 ? 22.344 2.43 -15.43 1 85.88 230 HIS B N 1
ATOM 6586 C CA . HIS B 1 230 ? 21.297 3.354 -15.047 1 85.88 230 HIS B CA 1
ATOM 6587 C C . HIS B 1 230 ? 21.047 4.395 -16.141 1 85.88 230 HIS B C 1
ATOM 6589 O O . HIS B 1 230 ? 21.984 4.891 -16.75 1 85.88 230 HIS B O 1
ATOM 6595 N N . ALA B 1 231 ? 19.797 4.684 -16.531 1 75.38 231 ALA B N 1
ATOM 6596 C CA . ALA B 1 231 ? 19.391 5.688 -17.5 1 75.38 231 ALA B CA 1
ATOM 6597 C C . ALA B 1 231 ? 19.984 5.395 -18.875 1 75.38 231 ALA B C 1
ATOM 6599 O O . ALA B 1 231 ? 20.406 6.312 -19.594 1 75.38 231 ALA B O 1
ATOM 6600 N N . THR B 1 232 ? 20.516 4.258 -19.094 1 68.12 232 THR B N 1
ATOM 6601 C CA . THR B 1 232 ? 21.109 3.922 -20.375 1 68.12 232 THR B CA 1
ATOM 6602 C C . THR B 1 232 ? 20.109 3.164 -21.25 1 68.12 232 THR B C 1
ATOM 6604 O O . THR B 1 232 ? 19.531 2.172 -20.812 1 68.12 232 THR B O 1
ATOM 6607 N N . PRO B 1 233 ? 19.453 4.008 -22.172 1 53.78 233 PRO B N 1
ATOM 6608 C CA . PRO B 1 233 ? 18.516 3.299 -23.047 1 53.78 233 PRO B CA 1
ATOM 6609 C C . PRO B 1 233 ? 19.062 1.961 -23.531 1 53.78 233 PRO B C 1
ATOM 6611 O O . PRO B 1 233 ? 18.297 1.025 -23.781 1 53.78 233 PRO B O 1
ATOM 6614 N N . ALA B 1 234 ? 20.328 1.989 -23.953 1 45.94 234 ALA B N 1
ATOM 6615 C CA . ALA B 1 234 ? 20.891 1.016 -24.875 1 45.94 234 ALA B CA 1
ATOM 6616 C C . ALA B 1 234 ? 21.109 -0.332 -24.203 1 45.94 234 ALA B C 1
ATOM 6618 O O . ALA B 1 234 ? 21.531 -1.3 -24.844 1 45.94 234 ALA B O 1
ATOM 6619 N N . MET B 1 235 ? 21.047 -0.274 -22.906 1 48.31 235 MET B N 1
ATOM 6620 C CA . MET B 1 235 ? 21.562 -1.557 -22.438 1 48.31 235 MET B CA 1
ATOM 6621 C C . MET B 1 235 ? 20.469 -2.615 -22.422 1 48.31 235 MET B C 1
ATOM 6623 O O . MET B 1 235 ? 19.297 -2.289 -22.297 1 48.31 235 MET B O 1
ATOM 6627 N N . ASP B 1 236 ? 20.797 -3.664 -22.938 1 44.19 236 ASP B N 1
ATOM 6628 C CA . ASP B 1 236 ? 20.047 -4.902 -23.047 1 44.19 236 ASP B CA 1
ATOM 6629 C C . ASP B 1 236 ? 19.188 -5.141 -21.797 1 44.19 236 ASP B C 1
ATOM 6631 O O . ASP B 1 236 ? 18.484 -6.148 -21.688 1 44.19 236 ASP B O 1
ATOM 6635 N N . MET B 1 237 ? 19.594 -4.328 -20.828 1 51.69 237 MET B N 1
ATOM 6636 C CA . MET B 1 237 ? 18.938 -4.758 -19.594 1 51.69 237 MET B CA 1
ATOM 6637 C C . MET B 1 237 ? 17.656 -3.979 -19.359 1 51.69 237 MET B C 1
ATOM 6639 O O . MET B 1 237 ? 17.062 -4.059 -18.281 1 51.69 237 MET B O 1
ATOM 6643 N N . ASP B 1 238 ? 17.047 -3.348 -20.391 1 54.06 238 ASP B N 1
ATOM 6644 C CA . ASP B 1 238 ? 15.688 -2.834 -20.328 1 54.06 238 ASP B CA 1
ATOM 6645 C C . ASP B 1 238 ? 15.547 -1.775 -19.234 1 54.06 238 ASP B C 1
ATOM 6647 O O . ASP B 1 238 ? 14.602 -1.812 -18.453 1 54.06 238 ASP B O 1
ATOM 6651 N N . LEU B 1 239 ? 16.672 -1.156 -18.969 1 61.34 239 LEU B N 1
ATOM 6652 C CA . LEU B 1 239 ? 16.688 -0.304 -17.781 1 61.34 239 LEU B CA 1
ATOM 6653 C C . LEU B 1 239 ? 16.406 1.148 -18.156 1 61.34 239 LEU B C 1
ATOM 6655 O O . LEU B 1 239 ? 17.266 2.02 -17.953 1 61.34 239 LEU B O 1
ATOM 6659 N N . GLY B 1 240 ? 15.141 1.344 -18.672 1 78 240 GLY B N 1
ATOM 6660 C CA . GLY B 1 240 ? 14.672 2.707 -18.844 1 78 240 GLY B CA 1
ATOM 6661 C C . GLY B 1 240 ? 14.445 3.434 -17.531 1 78 240 GLY B C 1
ATOM 6662 O O . GLY B 1 240 ? 14.844 2.945 -16.469 1 78 240 GLY B O 1
ATOM 6663 N N . LEU B 1 241 ? 14.094 4.621 -17.625 1 88.81 241 LEU B N 1
ATOM 6664 C CA . LEU B 1 241 ? 13.898 5.477 -16.469 1 88.81 241 LEU B CA 1
ATOM 6665 C C . LEU B 1 241 ? 12.555 5.184 -15.805 1 88.81 241 LEU B C 1
ATOM 6667 O O . LEU B 1 241 ? 12.312 5.609 -14.672 1 88.81 241 LEU B O 1
ATOM 6671 N N . GLU B 1 242 ? 11.781 4.348 -16.438 1 90.81 242 GLU B N 1
ATOM 6672 C CA . GLU B 1 242 ? 10.375 4.242 -16.031 1 90.81 242 GLU B CA 1
ATOM 6673 C C . GLU B 1 242 ? 10.211 3.289 -14.859 1 90.81 242 GLU B C 1
ATOM 6675 O O . GLU B 1 242 ? 9.203 3.342 -14.148 1 90.81 242 GLU B O 1
ATOM 6680 N N . TYR B 1 243 ? 11.242 2.414 -14.719 1 92.56 243 TYR B N 1
ATOM 6681 C CA . TYR B 1 243 ? 11.047 1.354 -13.734 1 92.56 243 TYR B CA 1
ATOM 6682 C C . TYR B 1 243 ? 12.336 1.075 -12.969 1 92.56 243 TYR B C 1
ATOM 6684 O O . TYR B 1 243 ? 13.422 1.092 -13.555 1 92.56 243 TYR B O 1
ATOM 6692 N N . GLY B 1 244 ? 12.18 0.843 -11.711 1 88.62 244 GLY B N 1
ATOM 6693 C CA . GLY B 1 244 ? 13.273 0.643 -10.773 1 88.62 244 GLY B CA 1
ATOM 6694 C C . GLY B 1 244 ? 14.359 -0.266 -11.305 1 88.62 244 GLY B C 1
ATOM 6695 O O . GLY B 1 244 ? 14.188 -0.909 -12.344 1 88.62 244 GLY B O 1
ATOM 6696 N N . TYR B 1 245 ? 15.453 -0.245 -10.578 1 88.94 245 TYR B N 1
ATOM 6697 C CA . TYR B 1 245 ? 16.625 -1.046 -10.922 1 88.94 245 TYR B CA 1
ATOM 6698 C C . TYR B 1 245 ? 16.75 -2.248 -9.992 1 88.94 245 TYR B C 1
ATOM 6700 O O . TYR B 1 245 ? 16.812 -2.094 -8.773 1 88.94 245 TYR B O 1
ATOM 6708 N N . TRP B 1 246 ? 16.891 -3.375 -10.555 1 85.44 246 TRP B N 1
ATOM 6709 C CA . TRP B 1 246 ? 16.953 -4.598 -9.766 1 85.44 246 TRP B CA 1
ATOM 6710 C C . TRP B 1 246 ? 18.188 -4.594 -8.867 1 85.44 246 TRP B C 1
ATOM 6712 O O . TRP B 1 246 ? 18.219 -5.262 -7.828 1 85.44 246 TRP B O 1
ATOM 6722 N N . TRP B 1 247 ? 19.141 -3.83 -9.188 1 91.69 247 TRP B N 1
ATOM 6723 C CA . TRP B 1 247 ? 20.406 -3.842 -8.453 1 91.69 247 TRP B CA 1
ATOM 6724 C C . TRP B 1 247 ? 20.375 -2.861 -7.289 1 91.69 247 TRP B C 1
ATOM 6726 O O . TRP B 1 247 ? 21.328 -2.779 -6.512 1 91.69 247 TRP B O 1
ATOM 6736 N N . LEU B 1 248 ? 19.312 -2.053 -7.23 1 94.62 248 LEU B N 1
ATOM 6737 C CA . LEU B 1 248 ? 19.109 -1.252 -6.027 1 94.62 248 LEU B CA 1
ATOM 6738 C C . LEU B 1 248 ? 18.844 -2.145 -4.82 1 94.62 248 LEU B C 1
ATOM 6740 O O . LEU B 1 248 ? 17.703 -2.229 -4.348 1 94.62 248 LEU B O 1
ATOM 6744 N N . GLU B 1 249 ? 19.859 -2.754 -4.391 1 96.94 249 GLU B N 1
ATOM 6745 C CA . GLU B 1 249 ? 19.844 -3.775 -3.348 1 96.94 249 GLU B CA 1
ATOM 6746 C C . GLU B 1 249 ? 20.766 -3.406 -2.191 1 96.94 249 GLU B C 1
ATOM 6748 O O . GLU B 1 249 ? 21.828 -2.807 -2.402 1 96.94 249 GLU B O 1
ATOM 6753 N N . TRP B 1 250 ? 20.328 -3.689 -0.975 1 98.25 250 TRP B N 1
ATOM 6754 C CA . TRP B 1 250 ? 21.125 -3.453 0.224 1 98.25 250 TRP B CA 1
ATOM 6755 C C . TRP B 1 250 ? 20.656 -4.324 1.379 1 98.25 250 TRP B C 1
ATOM 6757 O O . TRP B 1 250 ? 19.562 -4.918 1.31 1 98.25 250 TRP B O 1
ATOM 6767 N N . GLY B 1 251 ? 21.469 -4.512 2.432 1 98.31 251 GLY B N 1
ATOM 6768 C CA . GLY B 1 251 ? 21.031 -5.125 3.678 1 98.31 251 GLY B CA 1
ATOM 6769 C C . GLY B 1 251 ? 21.5 -6.566 3.822 1 98.31 251 GLY B C 1
ATOM 6770 O O . GLY B 1 251 ? 21.203 -7.211 4.832 1 98.31 251 GLY B O 1
ATOM 6771 N N . GLY B 1 252 ? 22.25 -7.098 2.857 1 98.25 252 GLY B N 1
ATOM 6772 C CA . GLY B 1 252 ? 22.688 -8.477 2.914 1 98.25 252 GLY B CA 1
ATOM 6773 C C . GLY B 1 252 ? 23.688 -8.742 4.023 1 98.25 252 GLY B C 1
ATOM 6774 O O . GLY B 1 252 ? 23.906 -9.891 4.418 1 98.25 252 GLY B O 1
ATOM 6775 N N . THR B 1 253 ? 24.312 -7.688 4.547 1 98.44 253 THR B N 1
ATOM 6776 C CA . THR B 1 253 ? 25.281 -7.812 5.633 1 98.44 253 THR B CA 1
ATOM 6777 C C . THR B 1 253 ? 24.594 -7.691 6.988 1 98.44 253 THR B C 1
ATOM 6779 O O . THR B 1 253 ? 25.25 -7.754 8.031 1 98.44 253 THR B O 1
ATOM 6782 N N . LEU B 1 254 ? 23.281 -7.512 6.992 1 98.31 254 LEU B N 1
ATOM 6783 C CA . LEU B 1 254 ? 22.484 -7.34 8.203 1 98.31 254 LEU B CA 1
ATOM 6784 C C . LEU B 1 254 ? 21.5 -8.492 8.367 1 98.31 254 LEU B C 1
ATOM 6786 O O . LEU B 1 254 ? 21.5 -9.43 7.566 1 98.31 254 LEU B O 1
ATOM 6790 N N . ASP B 1 255 ? 20.781 -8.484 9.516 1 97.69 255 ASP B N 1
ATOM 6791 C CA . ASP B 1 255 ? 19.656 -9.398 9.688 1 97.69 255 ASP B CA 1
ATOM 6792 C C . ASP B 1 255 ? 18.438 -8.938 8.891 1 97.69 255 ASP B C 1
ATOM 6794 O O . ASP B 1 255 ? 17.75 -7.992 9.289 1 97.69 255 ASP B O 1
ATOM 6798 N N . THR B 1 256 ? 18.125 -9.617 7.832 1 97.38 256 THR B N 1
ATOM 6799 C CA . THR B 1 256 ? 17.125 -9.133 6.883 1 97.38 256 THR B CA 1
ATOM 6800 C C . THR B 1 256 ? 15.742 -9.125 7.512 1 97.38 256 THR B C 1
ATOM 6802 O O . THR B 1 256 ? 14.805 -8.539 6.961 1 97.38 256 THR B O 1
ATOM 6805 N N . ILE B 1 257 ? 15.523 -9.805 8.68 1 97.12 257 ILE B N 1
ATOM 6806 C CA . ILE B 1 257 ? 14.258 -9.734 9.406 1 97.12 257 ILE B CA 1
ATOM 6807 C C . ILE B 1 257 ? 14.336 -8.664 10.484 1 97.12 257 ILE B C 1
ATOM 6809 O O . ILE B 1 257 ? 13.672 -7.625 10.383 1 97.12 257 ILE B O 1
ATOM 6813 N N . LYS B 1 258 ? 15.273 -8.695 11.406 1 97 258 LYS B N 1
ATOM 6814 C CA . LYS B 1 258 ? 15.352 -7.816 12.57 1 97 258 LYS B CA 1
ATOM 6815 C C . LYS B 1 258 ? 15.719 -6.395 12.156 1 97 258 LYS B C 1
ATOM 6817 O O . LYS B 1 258 ? 15.336 -5.43 12.82 1 97 258 LYS B O 1
ATOM 6822 N N . ASP B 1 259 ? 16.453 -6.281 11.031 1 98 259 ASP B N 1
ATOM 6823 C CA . ASP B 1 259 ? 16.906 -4.965 10.586 1 98 259 ASP B CA 1
ATOM 6824 C C . ASP B 1 259 ? 16.078 -4.484 9.391 1 98 259 ASP B C 1
ATOM 6826 O O . ASP B 1 259 ? 16.516 -3.588 8.656 1 98 259 ASP B O 1
ATOM 6830 N N . ASN B 1 260 ? 14.938 -5.082 9.203 1 98.19 260 ASN B N 1
ATOM 6831 C CA . ASN B 1 260 ? 14.117 -4.805 8.031 1 98.19 260 ASN B CA 1
ATOM 6832 C C . ASN B 1 260 ? 13.805 -3.316 7.906 1 98.19 260 ASN B C 1
ATOM 6834 O O . ASN B 1 260 ? 13.812 -2.764 6.805 1 98.19 260 ASN B O 1
ATOM 6838 N N . GLU B 1 261 ? 13.445 -2.617 9.016 1 98 261 GLU B N 1
ATOM 6839 C CA . GLU B 1 261 ? 13.094 -1.201 8.977 1 98 261 GLU B CA 1
ATOM 6840 C C . GLU B 1 261 ? 14.305 -0.337 8.656 1 98 261 GLU B C 1
ATOM 6842 O O . GLU B 1 261 ? 14.203 0.635 7.902 1 98 261 GLU B O 1
ATOM 6847 N N . LEU B 1 262 ? 15.398 -0.694 9.25 1 98 262 LEU B N 1
ATOM 6848 C CA . LEU B 1 262 ? 16.656 -0.01 8.938 1 98 262 LEU B CA 1
ATOM 6849 C C . LEU B 1 262 ? 17 -0.166 7.457 1 98 262 LEU B C 1
ATOM 6851 O O . LEU B 1 262 ? 17.406 0.798 6.809 1 98 262 LEU B O 1
ATOM 6855 N N . ILE B 1 263 ? 16.875 -1.375 6.984 1 98.44 263 ILE B N 1
ATOM 6856 C CA . ILE B 1 263 ? 17.141 -1.675 5.582 1 98.44 263 ILE B CA 1
ATOM 6857 C C . ILE B 1 263 ? 16.219 -0.848 4.688 1 98.44 263 ILE B C 1
ATOM 6859 O O . ILE B 1 263 ? 16.672 -0.265 3.697 1 98.44 263 ILE B O 1
ATOM 6863 N N . ARG B 1 264 ? 14.961 -0.747 5.02 1 98.25 264 ARG B N 1
ATOM 6864 C CA . ARG B 1 264 ? 14 0.048 4.262 1 98.25 264 ARG B CA 1
ATOM 6865 C C . ARG B 1 264 ? 14.422 1.514 4.211 1 98.25 264 ARG B C 1
ATOM 6867 O O . ARG B 1 264 ? 14.445 2.123 3.141 1 98.25 264 ARG B O 1
ATOM 6874 N N . ASP B 1 265 ? 14.734 2.098 5.379 1 98.06 265 ASP B N 1
ATOM 6875 C CA . ASP B 1 265 ? 15.133 3.5 5.461 1 98.06 265 ASP B CA 1
ATOM 6876 C C . ASP B 1 265 ? 16.359 3.781 4.59 1 98.06 265 ASP B C 1
ATOM 6878 O O . ASP B 1 265 ? 16.406 4.785 3.877 1 98.06 265 ASP B O 1
ATOM 6882 N N . GLU B 1 266 ? 17.297 2.885 4.68 1 98.19 266 GLU B N 1
ATOM 6883 C CA . GLU B 1 266 ? 18.516 3.074 3.902 1 98.19 266 GLU B CA 1
ATOM 6884 C C . GLU B 1 266 ? 18.266 2.898 2.41 1 98.19 266 GLU B C 1
ATOM 6886 O O . GLU B 1 266 ? 18.812 3.631 1.586 1 98.19 266 GLU B O 1
ATOM 6891 N N . LEU B 1 267 ? 17.5 1.919 2.078 1 98.44 267 LEU B N 1
ATOM 6892 C CA . LEU B 1 267 ? 17.156 1.701 0.677 1 98.44 267 LEU B CA 1
ATOM 6893 C C . LEU B 1 267 ? 16.438 2.914 0.098 1 98.44 267 LEU B C 1
ATOM 6895 O O . LEU B 1 267 ? 16.641 3.26 -1.068 1 98.44 267 LEU B O 1
ATOM 6899 N N . LEU B 1 268 ? 15.562 3.529 0.877 1 98.31 268 LEU B N 1
ATOM 6900 C CA . LEU B 1 268 ? 14.906 4.746 0.417 1 98.31 268 LEU B CA 1
ATOM 6901 C C . LEU B 1 268 ? 15.922 5.859 0.182 1 98.31 268 LEU B C 1
ATOM 6903 O O . LEU B 1 268 ? 15.828 6.598 -0.798 1 98.31 268 LEU B O 1
ATOM 6907 N N . ALA B 1 269 ? 16.859 5.996 1.107 1 98.56 269 ALA B N 1
ATOM 6908 C CA . ALA B 1 269 ? 17.938 6.98 0.947 1 98.56 269 ALA B CA 1
ATOM 6909 C C . ALA B 1 269 ? 18.734 6.715 -0.323 1 98.56 269 ALA B C 1
ATOM 6911 O O . ALA B 1 269 ? 19.062 7.648 -1.061 1 98.56 269 ALA B O 1
ATOM 6912 N N . ILE B 1 270 ? 19.047 5.461 -0.558 1 98.06 270 ILE B N 1
ATOM 6913 C CA . ILE B 1 270 ? 19.812 5.051 -1.731 1 98.06 270 ILE B CA 1
ATOM 6914 C C . ILE B 1 270 ? 19 5.332 -2.996 1 98.06 270 ILE B C 1
ATOM 6916 O O . ILE B 1 270 ? 19.516 5.918 -3.951 1 98.06 270 ILE B O 1
ATOM 6920 N N . LEU B 1 271 ? 17.75 4.914 -3.018 1 97.75 271 LEU B N 1
ATOM 6921 C CA . LEU B 1 271 ? 16.875 5.109 -4.168 1 97.75 271 LEU B CA 1
ATOM 6922 C C . LEU B 1 271 ? 16.797 6.586 -4.543 1 97.75 271 LEU B C 1
ATOM 6924 O O . LEU B 1 271 ? 17 6.949 -5.703 1 97.75 271 LEU B O 1
ATOM 6928 N N . LEU B 1 272 ? 16.516 7.43 -3.564 1 98.19 272 LEU B N 1
ATOM 6929 C CA . LEU B 1 272 ? 16.359 8.859 -3.828 1 98.19 272 LEU B CA 1
ATOM 6930 C C . LEU B 1 272 ? 17.688 9.5 -4.188 1 98.19 272 LEU B C 1
ATOM 6932 O O . LEU B 1 272 ? 17.734 10.461 -4.953 1 98.19 272 LEU B O 1
ATOM 6936 N N . GLY B 1 273 ? 18.781 8.945 -3.613 1 97.75 273 GLY B N 1
ATOM 6937 C CA . GLY B 1 273 ? 20.094 9.383 -4.031 1 97.75 273 GLY B CA 1
ATOM 6938 C C . GLY B 1 273 ? 20.391 9.07 -5.488 1 97.75 273 GLY B C 1
ATOM 6939 O O . GLY B 1 273 ? 20.906 9.922 -6.219 1 97.75 273 GLY B O 1
ATOM 6940 N N . VAL B 1 274 ? 20.109 7.848 -5.887 1 96.5 274 VAL B N 1
ATOM 6941 C CA . VAL B 1 274 ? 20.297 7.438 -7.273 1 96.5 274 VAL B CA 1
ATOM 6942 C C . VAL B 1 274 ? 19.422 8.273 -8.195 1 96.5 274 VAL B C 1
ATOM 6944 O O . VAL B 1 274 ? 19.859 8.734 -9.242 1 96.5 274 VAL B O 1
ATOM 6947 N N . TRP B 1 275 ? 18.156 8.492 -7.828 1 96.56 275 TRP B N 1
ATOM 6948 C CA . TRP B 1 275 ? 17.25 9.305 -8.633 1 96.56 275 TRP B CA 1
ATOM 6949 C C . TRP B 1 275 ? 17.766 10.742 -8.734 1 96.56 275 TRP B C 1
ATOM 6951 O O . TRP B 1 275 ? 17.656 11.367 -9.797 1 96.56 275 TRP B O 1
ATOM 6961 N N . ASP B 1 276 ? 18.297 11.25 -7.617 1 97.19 276 ASP B N 1
ATOM 6962 C CA . ASP B 1 276 ? 18.875 12.594 -7.641 1 97.19 276 ASP B CA 1
ATOM 6963 C C . ASP B 1 276 ? 20.031 12.672 -8.625 1 97.19 276 ASP B C 1
ATOM 6965 O O . ASP B 1 276 ? 20.156 13.641 -9.375 1 97.19 276 ASP B O 1
ATOM 6969 N N . HIS B 1 277 ? 20.891 11.633 -8.594 1 96.06 277 HIS B N 1
ATOM 6970 C CA . HIS B 1 277 ? 22 11.586 -9.539 1 96.06 277 HIS B CA 1
ATOM 6971 C C . HIS B 1 277 ? 21.5 11.562 -10.984 1 96.06 277 HIS B C 1
ATOM 6973 O O . HIS B 1 277 ? 22.047 12.25 -11.844 1 96.06 277 HIS B O 1
ATOM 6979 N N . VAL B 1 278 ? 20.484 10.805 -11.234 1 94.44 278 VAL B N 1
ATOM 6980 C CA . VAL B 1 278 ? 19.906 10.68 -12.562 1 94.44 278 VAL B CA 1
ATOM 6981 C C . VAL B 1 278 ? 19.297 12.016 -12.992 1 94.44 278 VAL B C 1
ATOM 6983 O O . VAL B 1 278 ? 19.453 12.438 -14.141 1 94.44 278 VAL B O 1
ATOM 6986 N N . LYS B 1 279 ? 18.656 12.734 -12.133 1 95.38 279 LYS B N 1
ATOM 6987 C CA . LYS B 1 279 ? 17.922 13.969 -12.422 1 95.38 279 LYS B CA 1
ATOM 6988 C C . LYS B 1 279 ? 18.875 15.164 -12.492 1 95.38 279 LYS B C 1
ATOM 6990 O O . LYS B 1 279 ? 18.734 16.031 -13.359 1 95.38 279 LYS B O 1
ATOM 6995 N N . ASN B 1 280 ? 19.875 15.133 -11.586 1 94.88 280 ASN B N 1
ATOM 6996 C CA . ASN B 1 280 ? 20.625 16.375 -11.375 1 94.88 280 ASN B CA 1
ATOM 6997 C C . ASN B 1 280 ? 22.109 16.172 -11.609 1 94.88 280 ASN B C 1
ATOM 6999 O O . ASN B 1 280 ? 22.859 17.156 -11.734 1 94.88 280 ASN B O 1
ATOM 7003 N N . GLY B 1 281 ? 22.656 14.938 -11.57 1 88.75 281 GLY B N 1
ATOM 7004 C CA . GLY B 1 281 ? 24.078 14.68 -11.562 1 88.75 281 GLY B CA 1
ATOM 7005 C C . GLY B 1 281 ? 24.656 14.461 -12.953 1 88.75 281 GLY B C 1
ATOM 7006 O O . GLY B 1 281 ? 25.688 13.812 -13.102 1 88.75 281 GLY B O 1
ATOM 7007 N N . GLY B 1 282 ? 24.109 14.953 -13.961 1 83.19 282 GLY B N 1
ATOM 7008 C CA . GLY B 1 282 ? 24.625 14.781 -15.32 1 83.19 282 GLY B CA 1
ATOM 7009 C C . GLY B 1 282 ? 23.516 14.773 -16.359 1 83.19 282 GLY B C 1
ATOM 7010 O O . GLY B 1 282 ? 22.391 15.195 -16.094 1 83.19 282 GLY B O 1
ATOM 7011 N N . ASP B 1 283 ? 23.938 14.367 -17.562 1 84.12 283 ASP B N 1
ATOM 7012 C CA . ASP B 1 283 ? 22.984 14.359 -18.656 1 84.12 283 ASP B CA 1
ATOM 7013 C C . ASP B 1 283 ? 22.453 12.945 -18.906 1 84.12 283 ASP B C 1
ATOM 7015 O O . ASP B 1 283 ? 22.984 12.211 -19.75 1 84.12 283 ASP B O 1
ATOM 7019 N N . HIS B 1 284 ? 21.406 12.617 -18.203 1 89.38 284 HIS B N 1
ATOM 7020 C CA . HIS B 1 284 ? 20.812 11.289 -18.297 1 89.38 284 HIS B CA 1
ATOM 7021 C C . HIS B 1 284 ? 19.484 11.328 -19.062 1 89.38 284 HIS B C 1
ATOM 7023 O O . HIS B 1 284 ? 18.781 10.32 -19.125 1 89.38 284 HIS B O 1
ATOM 7029 N N . GLY B 1 285 ? 19.156 12.555 -19.641 1 90.06 285 GLY B N 1
ATOM 7030 C CA . GLY B 1 285 ? 17.906 12.695 -20.375 1 90.06 285 GLY B CA 1
ATOM 7031 C C . GLY B 1 285 ? 16.672 12.594 -19.484 1 90.06 285 GLY B C 1
ATOM 7032 O O . GLY B 1 285 ? 15.617 12.156 -19.938 1 90.06 285 GLY B O 1
ATOM 7033 N N . ALA B 1 286 ? 16.797 12.961 -18.188 1 93.88 286 ALA B N 1
ATOM 7034 C CA . ALA B 1 286 ? 15.734 12.727 -17.219 1 93.88 286 ALA B CA 1
ATOM 7035 C C . ALA B 1 286 ? 15.023 14.023 -16.844 1 93.88 286 ALA B C 1
ATOM 7037 O O . ALA B 1 286 ? 14.211 14.055 -15.922 1 93.88 286 ALA B O 1
ATOM 7038 N N . ASP B 1 287 ? 15.234 15.094 -17.656 1 94.69 287 ASP B N 1
ATOM 7039 C CA . ASP B 1 287 ? 14.727 16.422 -17.281 1 94.69 287 ASP B CA 1
ATOM 7040 C C . ASP B 1 287 ? 13.203 16.406 -17.172 1 94.69 287 ASP B C 1
ATOM 7042 O O . ASP B 1 287 ? 12.648 17.047 -16.281 1 94.69 287 ASP B O 1
ATOM 7046 N N . ASN B 1 288 ? 12.602 15.617 -18.094 1 95.81 288 ASN B N 1
ATOM 7047 C CA . ASN B 1 288 ? 11.141 15.641 -18.141 1 95.81 288 ASN B CA 1
ATOM 7048 C C . ASN B 1 288 ? 10.539 14.453 -17.391 1 95.81 288 ASN B C 1
ATOM 7050 O O . ASN B 1 288 ? 9.336 14.195 -17.516 1 95.81 288 ASN B O 1
ATOM 7054 N N . TRP B 1 289 ? 11.391 13.703 -16.688 1 95.5 289 TRP B N 1
ATOM 7055 C CA . TRP B 1 289 ? 10.898 12.539 -15.969 1 95.5 289 TRP B CA 1
ATOM 7056 C C . TRP B 1 289 ? 10.625 12.875 -14.508 1 95.5 289 TRP B C 1
ATOM 7058 O O . TRP B 1 289 ? 11.367 13.648 -13.898 1 95.5 289 TRP B O 1
ATOM 7068 N N . ALA B 1 290 ? 9.555 12.328 -14 1 97.38 290 ALA B N 1
ATOM 7069 C CA . ALA B 1 290 ? 9.234 12.492 -12.586 1 97.38 290 ALA B CA 1
ATOM 7070 C C . ALA B 1 290 ? 8.914 11.148 -11.938 1 97.38 290 ALA B C 1
ATOM 7072 O O . ALA B 1 290 ? 8.359 10.258 -12.578 1 97.38 290 ALA B O 1
ATOM 7073 N N . LEU B 1 291 ? 9.281 11.008 -10.656 1 96.56 291 LEU B N 1
ATOM 7074 C CA . LEU B 1 291 ? 8.906 9.844 -9.867 1 96.56 291 LEU B CA 1
ATOM 7075 C C . LEU B 1 291 ? 7.395 9.766 -9.695 1 96.56 291 LEU B C 1
ATOM 7077 O O . LEU B 1 291 ? 6.762 10.742 -9.281 1 96.56 291 LEU B O 1
ATOM 7081 N N . GLU B 1 292 ? 6.844 8.602 -10.055 1 95.81 292 GLU B N 1
ATOM 7082 C CA . GLU B 1 292 ? 5.41 8.383 -9.906 1 95.81 292 GLU B CA 1
ATOM 7083 C C . GLU B 1 292 ? 5.113 7.469 -8.719 1 95.81 292 GLU B C 1
ATOM 7085 O O . GLU B 1 292 ? 4.008 7.488 -8.172 1 95.81 292 GLU B O 1
ATOM 7090 N N . TRP B 1 293 ? 6.043 6.711 -8.422 1 96.69 293 TRP B N 1
ATOM 7091 C CA . TRP B 1 293 ? 5.883 5.762 -7.324 1 96.69 293 TRP B CA 1
ATOM 7092 C C . TRP B 1 293 ? 7.242 5.316 -6.789 1 96.69 293 TRP B C 1
ATOM 7094 O O . TRP B 1 293 ? 8.203 5.184 -7.551 1 96.69 293 TRP B O 1
ATOM 7104 N N . CYS B 1 294 ? 7.383 5.141 -5.477 1 95.56 294 CYS B N 1
ATOM 7105 C CA . CYS B 1 294 ? 8.5 4.445 -4.852 1 95.56 294 CYS B CA 1
ATOM 7106 C C . CYS B 1 294 ? 8.016 3.508 -3.752 1 95.56 294 CYS B C 1
ATOM 7108 O O . CYS B 1 294 ? 7.07 3.832 -3.025 1 95.56 294 CYS B O 1
ATOM 7110 N N . GLY B 1 295 ? 8.633 2.422 -3.602 1 94.25 295 GLY B N 1
ATOM 7111 C CA . GLY B 1 295 ? 8.219 1.441 -2.611 1 94.25 295 GLY B CA 1
ATOM 7112 C C . GLY B 1 295 ? 8.555 1.848 -1.19 1 94.25 295 GLY B C 1
ATOM 7113 O O . GLY B 1 295 ? 9.539 2.557 -0.958 1 94.25 295 GLY B O 1
ATOM 7114 N N . PHE B 1 296 ? 7.699 1.411 -0.211 1 96.75 296 PHE B N 1
ATOM 7115 C CA . PHE B 1 296 ? 7.98 1.566 1.211 1 96.75 296 PHE B CA 1
ATOM 7116 C C . PHE B 1 296 ? 8.109 0.208 1.889 1 96.75 296 PHE B C 1
ATOM 7118 O O . PHE B 1 296 ? 8.352 0.131 3.096 1 96.75 296 PHE B O 1
ATOM 7125 N N . LEU B 1 297 ? 7.961 -0.862 1.137 1 96.94 297 LEU B N 1
ATOM 7126 C CA . LEU B 1 297 ? 8.18 -2.232 1.586 1 96.94 297 LEU B CA 1
ATOM 7127 C C . LEU B 1 297 ? 9.328 -2.877 0.819 1 96.94 297 LEU B C 1
ATOM 7129 O O . LEU B 1 297 ? 9.242 -3.066 -0.396 1 96.94 297 LEU B O 1
ATOM 7133 N N . PRO B 1 298 ? 10.383 -3.223 1.491 1 96.62 298 PRO B N 1
ATOM 7134 C CA . PRO B 1 298 ? 11.5 -3.852 0.784 1 96.62 298 PRO B CA 1
ATOM 7135 C C . PRO B 1 298 ? 11.156 -5.238 0.251 1 96.62 298 PRO B C 1
ATOM 7137 O O . PRO B 1 298 ? 10.523 -6.035 0.951 1 96.62 298 PRO B O 1
ATOM 7140 N N . GLY B 1 299 ? 11.469 -5.484 -1.021 1 97.06 299 GLY B N 1
ATOM 7141 C CA . GLY B 1 299 ? 11.43 -6.844 -1.541 1 97.06 299 GLY B CA 1
ATOM 7142 C C . GLY B 1 299 ? 12.586 -7.699 -1.069 1 97.06 299 GLY B C 1
ATOM 7143 O O . GLY B 1 299 ? 13.68 -7.641 -1.638 1 97.06 299 GLY B O 1
ATOM 7144 N N . LYS B 1 300 ? 12.383 -8.555 -0.125 1 96.94 300 LYS B N 1
ATOM 7145 C CA . LYS B 1 300 ? 13.414 -9.383 0.491 1 96.94 300 LYS B CA 1
ATOM 7146 C C . LYS B 1 300 ? 13.773 -10.57 -0.401 1 96.94 300 LYS B C 1
ATOM 7148 O O . LYS B 1 300 ? 12.891 -11.266 -0.899 1 96.94 300 LYS B O 1
ATOM 7153 N N . ARG B 1 301 ? 15.094 -10.758 -0.55 1 97.62 301 ARG B N 1
ATOM 7154 C CA . ARG B 1 301 ? 15.523 -11.922 -1.318 1 97.62 301 ARG B CA 1
ATOM 7155 C C . ARG B 1 301 ? 15.719 -13.133 -0.413 1 97.62 301 ARG B C 1
ATOM 7157 O O . ARG B 1 301 ? 15.414 -14.266 -0.807 1 97.62 301 ARG B O 1
ATOM 7164 N N . GLU B 1 302 ? 16.281 -12.883 0.75 1 98.06 302 GLU B N 1
ATOM 7165 C CA . GLU B 1 302 ? 16.672 -14.023 1.566 1 98.06 302 GLU B CA 1
ATOM 7166 C C . GLU B 1 302 ? 16.453 -13.742 3.051 1 98.06 302 GLU B C 1
ATOM 7168 O O . GLU B 1 302 ? 16.688 -12.625 3.516 1 98.06 302 GLU B O 1
ATOM 7173 N N . SER B 1 303 ? 15.906 -14.672 3.773 1 97.31 303 SER B N 1
ATOM 7174 C CA . SER B 1 303 ? 15.828 -14.727 5.23 1 97.31 303 SER B CA 1
ATOM 7175 C C . SER B 1 303 ? 15.984 -16.156 5.734 1 97.31 303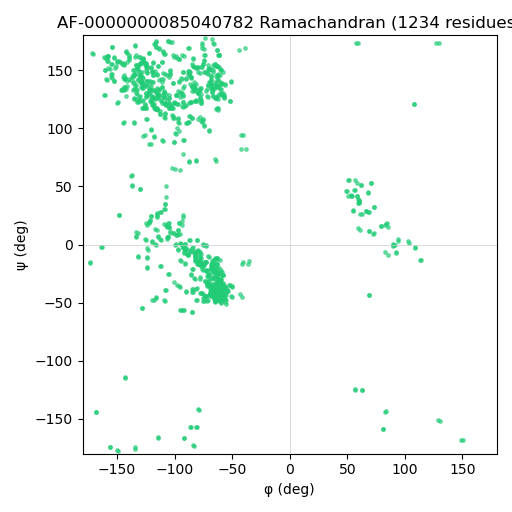 SER B C 1
ATOM 7177 O O . SER B 1 303 ? 17.062 -16.734 5.637 1 97.31 303 SER B O 1
ATOM 7179 N N . ARG B 1 304 ? 14.969 -16.766 6.344 1 98 304 ARG B N 1
ATOM 7180 C CA . ARG B 1 304 ? 15.094 -18.125 6.836 1 98 304 ARG B CA 1
ATOM 7181 C C . ARG B 1 304 ? 14.859 -19.141 5.719 1 98 304 ARG B C 1
ATOM 7183 O O . ARG B 1 304 ? 13.961 -18.969 4.895 1 98 304 ARG B O 1
ATOM 7190 N N . ARG B 1 305 ? 15.75 -20.188 5.645 1 98.44 305 ARG B N 1
ATOM 7191 C CA . ARG B 1 305 ? 15.555 -21.375 4.801 1 98.44 305 ARG B CA 1
ATOM 7192 C C . ARG B 1 305 ? 15.406 -22.625 5.645 1 98.44 305 ARG B C 1
ATOM 7194 O O . ARG B 1 305 ? 16.359 -23.078 6.281 1 98.44 305 ARG B O 1
ATOM 7201 N N . PHE B 1 306 ? 14.328 -23.25 5.59 1 98.56 306 PHE B N 1
ATOM 7202 C CA . PHE B 1 306 ? 14.055 -24.312 6.555 1 98.56 306 PHE B CA 1
ATOM 7203 C C . PHE B 1 306 ? 14.742 -25.609 6.148 1 98.56 306 PHE B C 1
ATOM 7205 O O . PHE B 1 306 ? 14.992 -25.828 4.961 1 98.56 306 PHE B O 1
ATOM 7212 N N . MET B 1 307 ? 15.031 -26.375 7.156 1 98.56 307 MET B N 1
ATOM 7213 C CA . MET B 1 307 ? 15.562 -27.719 6.93 1 98.56 307 MET B CA 1
ATOM 7214 C C . MET B 1 307 ? 14.438 -28.719 6.754 1 98.56 307 MET B C 1
ATOM 7216 O O . MET B 1 307 ? 13.703 -29.016 7.699 1 98.56 307 MET B O 1
ATOM 7220 N N . GLY B 1 308 ? 14.32 -29.203 5.516 1 98.56 308 GLY B N 1
ATOM 7221 C CA . GLY B 1 308 ? 13.344 -30.25 5.227 1 98.56 308 GLY B CA 1
ATOM 7222 C C . GLY B 1 308 ? 13.914 -31.656 5.352 1 98.56 308 GLY B C 1
ATOM 7223 O O . GLY B 1 308 ? 14.953 -31.844 5.98 1 98.56 308 GLY B O 1
ATOM 7224 N N . GLN B 1 309 ? 13.203 -32.594 4.855 1 98.56 309 GLN B N 1
ATOM 7225 C CA . GLN B 1 309 ? 13.672 -34 4.848 1 98.56 309 GLN B CA 1
ATOM 7226 C C . GLN B 1 309 ? 14.773 -34.188 3.814 1 98.56 309 GLN B C 1
ATOM 7228 O O . GLN B 1 309 ? 15.492 -35.188 3.85 1 98.56 309 GLN B O 1
ATOM 7233 N N . TYR B 1 310 ? 14.945 -33.281 2.932 1 98.62 310 TYR B N 1
ATOM 7234 C CA . TYR B 1 310 ? 16.047 -33.156 1.988 1 98.62 310 TYR B CA 1
ATOM 7235 C C . TYR B 1 310 ? 16.422 -31.672 1.782 1 98.62 310 TYR B C 1
ATOM 7237 O O . TYR B 1 310 ? 15.555 -30.797 1.812 1 98.62 310 TYR B O 1
ATOM 7245 N N . THR B 1 311 ? 17.688 -31.375 1.623 1 98.81 311 THR B N 1
ATOM 7246 C CA . THR B 1 311 ? 18.125 -30.016 1.311 1 98.81 311 THR B CA 1
ATOM 7247 C C . THR B 1 311 ? 18.703 -29.953 -0.103 1 98.81 311 THR B C 1
ATOM 7249 O O . THR B 1 311 ? 19.734 -30.547 -0.388 1 98.81 311 THR B O 1
ATOM 7252 N N . LEU B 1 312 ? 18 -29.25 -0.972 1 98.75 312 LEU B N 1
ATOM 7253 C CA . LEU B 1 312 ? 18.484 -29.031 -2.33 1 98.75 312 LEU B CA 1
ATOM 7254 C C . LEU B 1 312 ? 19.781 -28.234 -2.32 1 98.75 312 LEU B C 1
ATOM 7256 O O . LEU B 1 312 ? 19.906 -27.266 -1.58 1 98.75 312 LEU B O 1
ATOM 7260 N N . ASN B 1 313 ? 20.766 -28.594 -3.107 1 98.75 313 ASN B N 1
ATOM 7261 C CA . ASN B 1 313 ? 22.031 -27.891 -3.131 1 98.75 313 ASN B CA 1
ATOM 7262 C C . ASN B 1 313 ? 22.5 -27.625 -4.559 1 98.75 313 ASN B C 1
ATOM 7264 O O . ASN B 1 313 ? 21.812 -27.953 -5.516 1 98.75 313 ASN B O 1
ATOM 7268 N N . GLN B 1 314 ? 23.688 -27.094 -4.711 1 98.81 314 GLN B N 1
ATOM 7269 C CA . GLN B 1 314 ? 24.25 -26.656 -5.992 1 98.81 314 GLN B CA 1
ATOM 7270 C C . GLN B 1 314 ? 24.297 -27.812 -6.984 1 98.81 314 GLN B C 1
ATOM 7272 O O . GLN B 1 314 ? 23.922 -27.656 -8.148 1 98.81 314 GLN B O 1
ATOM 7277 N N . ASN B 1 315 ? 24.703 -28.953 -6.539 1 98.69 315 ASN B N 1
ATOM 7278 C CA . ASN B 1 315 ? 24.891 -30.109 -7.406 1 98.69 315 ASN B CA 1
ATOM 7279 C C . ASN B 1 315 ? 23.547 -30.609 -7.965 1 98.69 315 ASN B C 1
ATOM 7281 O O . ASN B 1 315 ? 23.469 -30.969 -9.141 1 98.69 315 ASN B O 1
ATOM 7285 N N . ASP B 1 316 ? 22.594 -30.609 -7.148 1 98.81 316 ASP B N 1
ATOM 7286 C CA . ASP B 1 316 ? 21.266 -31.031 -7.582 1 98.81 316 ASP B CA 1
ATOM 7287 C C . ASP B 1 316 ? 20.75 -30.141 -8.719 1 98.81 316 ASP B C 1
ATOM 7289 O O . ASP B 1 316 ? 20.156 -30.625 -9.68 1 98.81 316 ASP B O 1
ATOM 7293 N N . VAL B 1 317 ? 21.016 -28.828 -8.609 1 98.69 317 VAL B N 1
ATOM 7294 C CA . VAL B 1 317 ? 20.5 -27.828 -9.547 1 98.69 317 VAL B CA 1
ATOM 7295 C C . VAL B 1 317 ? 21.281 -27.906 -10.859 1 98.69 317 VAL B C 1
ATOM 7297 O O . VAL B 1 317 ? 20.703 -28 -11.938 1 98.69 317 VAL B O 1
ATOM 7300 N N . GLN B 1 318 ? 22.562 -27.922 -10.789 1 98.44 318 GLN B N 1
ATOM 7301 C CA . GLN B 1 318 ? 23.391 -27.828 -11.984 1 98.44 318 GLN B CA 1
ATOM 7302 C C . GLN B 1 318 ? 23.453 -29.172 -12.719 1 98.44 318 GLN B C 1
ATOM 7304 O O . GLN B 1 318 ? 23.578 -29.203 -13.945 1 98.44 318 GLN B O 1
ATOM 7309 N N . GLU B 1 319 ? 23.312 -30.266 -11.992 1 98 319 GLU B N 1
ATOM 7310 C CA . GLU B 1 319 ? 23.328 -31.578 -12.625 1 98 319 GLU B CA 1
ATOM 7311 C C . GLU B 1 319 ? 21.922 -32.031 -13 1 98 319 GLU B C 1
ATOM 7313 O O . GLU B 1 319 ? 21.75 -33.062 -13.672 1 98 319 GLU B O 1
ATOM 7318 N N . ALA B 1 320 ? 20.938 -31.281 -12.594 1 98.38 320 ALA B N 1
ATOM 7319 C CA . ALA B 1 320 ? 19.531 -31.672 -12.805 1 98.38 320 ALA B CA 1
ATOM 7320 C C . ALA B 1 320 ? 19.281 -33.094 -12.328 1 98.38 320 ALA B C 1
ATOM 7322 O O . ALA B 1 320 ? 18.766 -33.906 -13.078 1 98.38 320 ALA B O 1
ATOM 7323 N N . LYS B 1 321 ? 19.609 -33.281 -11.094 1 98.12 321 LYS B N 1
ATOM 7324 C CA . LYS B 1 321 ? 19.422 -34.625 -10.492 1 98.12 321 LYS B CA 1
ATOM 7325 C C . LYS B 1 321 ? 17.953 -35 -10.484 1 98.12 321 LYS B C 1
ATOM 7327 O O . LYS B 1 321 ? 17.078 -34.156 -10.328 1 98.12 321 LYS B O 1
ATOM 7332 N N . THR B 1 322 ? 17.703 -36.344 -10.641 1 98 322 THR B N 1
ATOM 7333 C CA . THR B 1 322 ? 16.328 -36.844 -10.594 1 98 322 THR B CA 1
ATOM 7334 C C . THR B 1 322 ? 15.969 -37.312 -9.188 1 98 322 THR B C 1
ATOM 7336 O O . THR B 1 322 ? 16.797 -37.875 -8.477 1 98 322 THR B O 1
ATOM 7339 N N . PHE B 1 323 ? 14.797 -37.094 -8.812 1 98.5 323 PHE B N 1
ATOM 7340 C CA . PHE B 1 323 ? 14.266 -37.469 -7.508 1 98.5 323 PHE B CA 1
ATOM 7341 C C . PHE B 1 323 ? 12.969 -38.25 -7.66 1 98.5 323 PHE B C 1
ATOM 7343 O O . PHE B 1 323 ? 12.094 -37.875 -8.445 1 98.5 323 PHE B O 1
ATOM 7350 N N . GLU B 1 324 ? 12.766 -39.281 -6.883 1 97.81 324 GLU B N 1
ATOM 7351 C CA . GLU B 1 324 ? 11.539 -40.062 -6.902 1 97.81 324 GLU B CA 1
ATOM 7352 C C . GLU B 1 324 ? 10.336 -39.25 -6.465 1 97.81 324 GLU B C 1
ATOM 7354 O O . GLU B 1 324 ? 9.211 -39.469 -6.906 1 97.81 324 GLU B O 1
ATOM 7359 N N . ASP B 1 325 ? 10.586 -38.25 -5.676 1 98.69 325 ASP B N 1
ATOM 7360 C CA . ASP B 1 325 ? 9.508 -37.438 -5.105 1 98.69 325 ASP B CA 1
ATOM 7361 C C . ASP B 1 325 ? 9.477 -36.062 -5.727 1 98.69 325 ASP B C 1
ATOM 7363 O O . ASP B 1 325 ? 9.102 -35.094 -5.066 1 98.69 325 ASP B O 1
ATOM 7367 N N . ALA B 1 326 ? 9.906 -35.938 -7.051 1 98.81 326 ALA B N 1
ATOM 7368 C CA . ALA B 1 326 ? 9.844 -34.656 -7.742 1 98.81 326 ALA B CA 1
ATOM 7369 C C . ALA B 1 326 ? 8.406 -34.125 -7.82 1 98.81 326 ALA B C 1
ATOM 7371 O O . ALA B 1 326 ? 7.488 -34.906 -8.148 1 98.81 326 ALA B O 1
ATOM 7372 N N . ILE B 1 327 ? 8.211 -32.844 -7.5 1 98.81 327 ILE B N 1
ATOM 7373 C CA . ILE B 1 327 ? 6.848 -32.312 -7.523 1 98.81 327 ILE B CA 1
ATOM 7374 C C . ILE B 1 327 ? 6.816 -31 -8.289 1 98.81 327 ILE B C 1
ATOM 7376 O O . ILE B 1 327 ? 5.742 -30.469 -8.555 1 98.81 327 ILE B O 1
ATOM 7380 N N . ALA B 1 328 ? 7.922 -30.422 -8.617 1 98.75 328 ALA B N 1
ATOM 7381 C CA . ALA B 1 328 ? 8.07 -29.141 -9.32 1 98.75 328 ALA B CA 1
ATOM 7382 C C . ALA B 1 328 ? 9.414 -29.062 -10.039 1 98.75 328 ALA B C 1
ATOM 7384 O O . ALA B 1 328 ? 10.125 -30.062 -10.148 1 98.75 328 ALA B O 1
ATOM 7385 N N . TYR B 1 329 ? 9.703 -27.875 -10.625 1 98.62 329 TYR B N 1
ATOM 7386 C CA . TYR B 1 329 ? 10.961 -27.719 -11.336 1 98.62 329 TYR B CA 1
ATOM 7387 C C . TYR B 1 329 ? 11.414 -26.266 -11.328 1 98.62 329 TYR B C 1
ATOM 7389 O O . TYR B 1 329 ? 10.648 -25.375 -10.977 1 98.62 329 TYR B O 1
ATOM 7397 N N . GLY B 1 330 ? 12.648 -26.047 -11.57 1 98.38 330 GLY B N 1
ATOM 7398 C CA . GLY B 1 330 ? 13.25 -24.734 -11.781 1 98.38 330 GLY B CA 1
ATOM 7399 C C . GLY B 1 330 ? 14.188 -24.688 -12.977 1 98.38 330 GLY B C 1
ATOM 7400 O O . GLY B 1 330 ? 14.438 -25.719 -13.609 1 98.38 330 GLY B O 1
ATOM 7401 N N . GLY B 1 331 ? 14.594 -23.5 -13.289 1 98.19 331 GLY B N 1
ATOM 7402 C CA . GLY B 1 331 ? 15.484 -23.359 -14.43 1 98.19 331 GLY B CA 1
ATOM 7403 C C . GLY B 1 331 ? 16.203 -22.031 -14.477 1 98.19 331 GLY B C 1
ATOM 7404 O O . GLY B 1 331 ? 17.016 -21.781 -15.367 1 98.19 331 GLY B O 1
ATOM 7405 N N . TRP B 1 332 ? 15.914 -21.172 -13.531 1 97.94 332 TRP B N 1
ATOM 7406 C CA . TRP B 1 332 ? 16.641 -19.906 -13.43 1 97.94 332 TRP B CA 1
ATOM 7407 C C . TRP B 1 332 ? 18.109 -20.125 -13.102 1 97.94 332 TRP B C 1
ATOM 7409 O O . TRP B 1 332 ? 18.453 -21.125 -12.469 1 97.94 332 TRP B O 1
ATOM 7419 N N . HIS B 1 333 ? 18.969 -19.219 -13.445 1 97.69 333 HIS B N 1
ATOM 7420 C CA . HIS B 1 333 ? 20.375 -19.281 -13.094 1 97.69 333 HIS B CA 1
ATOM 7421 C C . HIS B 1 333 ? 20.578 -19.266 -11.578 1 97.69 333 HIS B C 1
ATOM 7423 O O . HIS B 1 333 ? 19.672 -18.859 -10.844 1 97.69 333 HIS B O 1
ATOM 7429 N N . ILE B 1 334 ? 21.688 -19.875 -11.203 1 98.5 334 ILE B N 1
ATOM 7430 C CA . ILE B 1 334 ? 22.109 -19.547 -9.852 1 98.5 334 ILE B CA 1
ATOM 7431 C C . ILE B 1 334 ? 22.594 -18.109 -9.789 1 98.5 334 ILE B C 1
ATOM 7433 O O . ILE B 1 334 ? 23.734 -17.812 -10.172 1 98.5 334 ILE B O 1
ATOM 7437 N N . ASP B 1 335 ? 21.703 -17.234 -9.336 1 97.44 335 ASP B N 1
ATOM 7438 C CA . ASP B 1 335 ? 21.844 -15.789 -9.383 1 97.44 335 ASP B CA 1
ATOM 7439 C C . ASP B 1 335 ? 22.297 -15.234 -8.039 1 97.44 335 ASP B C 1
ATOM 7441 O O . ASP B 1 335 ? 21.469 -14.922 -7.172 1 97.44 335 ASP B O 1
ATOM 7445 N N . ILE B 1 336 ? 23.578 -15.023 -7.879 1 97.19 336 ILE B N 1
ATOM 7446 C CA . ILE B 1 336 ? 24.156 -14.625 -6.602 1 97.19 336 ILE B CA 1
ATOM 7447 C C . ILE B 1 336 ? 24.516 -13.141 -6.641 1 97.19 336 ILE B C 1
ATOM 7449 O O . ILE B 1 336 ? 25.219 -12.688 -7.551 1 97.19 336 ILE B O 1
ATOM 7453 N N . HIS B 1 337 ? 24.016 -12.383 -5.68 1 96.94 337 HIS B N 1
ATOM 7454 C CA . HIS B 1 337 ? 24.297 -10.961 -5.52 1 96.94 337 HIS B CA 1
ATOM 7455 C C . HIS B 1 337 ? 25.281 -10.719 -4.375 1 96.94 337 HIS B C 1
ATOM 7457 O O . HIS B 1 337 ? 25.281 -11.461 -3.393 1 96.94 337 HIS B O 1
ATOM 7463 N N . PRO B 1 338 ? 26.141 -9.68 -4.508 1 97.19 338 PRO B N 1
ATOM 7464 C CA . PRO B 1 338 ? 26.953 -9.328 -3.348 1 97.19 338 PRO B CA 1
ATOM 7465 C C . PRO B 1 338 ? 26.125 -8.883 -2.15 1 97.19 338 PRO B C 1
ATOM 7467 O O . PRO B 1 338 ? 25.188 -8.094 -2.307 1 97.19 338 PRO B O 1
ATOM 7470 N N . PRO B 1 339 ? 26.484 -9.391 -0.91 1 97.44 339 PRO B N 1
ATOM 7471 C CA . PRO B 1 339 ? 25.719 -9.031 0.276 1 97.44 339 PRO B CA 1
ATOM 7472 C C . PRO B 1 339 ? 25.672 -7.523 0.52 1 97.44 339 PRO B C 1
ATOM 7474 O O . PRO B 1 339 ? 24.703 -7.004 1.072 1 97.44 339 PRO B O 1
ATOM 7477 N N . GLU B 1 340 ? 26.703 -6.793 0.021 1 97.31 340 GLU B N 1
ATOM 7478 C CA . GLU B 1 340 ? 26.828 -5.355 0.246 1 97.31 340 GLU B CA 1
ATOM 7479 C C . GLU B 1 340 ? 25.875 -4.574 -0.663 1 97.31 340 GLU B C 1
ATOM 7481 O O . GLU B 1 340 ? 25.641 -3.387 -0.439 1 97.31 340 GLU B O 1
ATOM 7486 N N . GLY B 1 341 ? 25.406 -5.242 -1.721 1 96.62 341 GLY B N 1
ATOM 7487 C CA . GLY B 1 341 ? 24.531 -4.566 -2.67 1 96.62 341 GLY B CA 1
ATOM 7488 C C . GLY B 1 341 ? 25.203 -3.408 -3.379 1 96.62 341 GLY B C 1
ATOM 7489 O O . GLY B 1 341 ? 26.297 -3.562 -3.932 1 96.62 341 GLY B O 1
ATOM 7490 N N . VAL B 1 342 ? 24.609 -2.279 -3.297 1 96.69 342 VAL B N 1
ATOM 7491 C CA . VAL B 1 342 ? 25.062 -1.1 -4.035 1 96.69 342 VAL B CA 1
ATOM 7492 C C . VAL B 1 342 ? 26.406 -0.637 -3.508 1 96.69 342 VAL B C 1
ATOM 7494 O O . VAL B 1 342 ? 27.156 0.054 -4.211 1 96.69 342 VAL B O 1
ATOM 7497 N N . ASP B 1 343 ? 26.75 -1.066 -2.342 1 97.12 343 ASP B N 1
ATOM 7498 C CA . ASP B 1 343 ? 28 -0.623 -1.735 1 97.12 343 ASP B CA 1
ATOM 7499 C C . ASP B 1 343 ? 29.188 -1.432 -2.264 1 97.12 343 ASP B C 1
ATOM 7501 O O . ASP B 1 343 ? 30.344 -1.078 -2.023 1 97.12 343 ASP B O 1
ATOM 7505 N N . ALA B 1 344 ? 28.906 -2.539 -2.926 1 96.69 344 ALA B N 1
ATOM 7506 C CA . ALA B 1 344 ? 29.953 -3.273 -3.617 1 96.69 344 ALA B CA 1
ATOM 7507 C C . ALA B 1 344 ? 30.25 -2.658 -4.98 1 96.69 344 ALA B C 1
ATOM 7509 O O . ALA B 1 344 ? 30.031 -3.291 -6.016 1 96.69 344 ALA B O 1
ATOM 7510 N N . ILE B 1 345 ? 30.859 -1.551 -4.98 1 94.88 345 ILE B N 1
ATOM 7511 C CA . ILE B 1 345 ? 31.016 -0.696 -6.148 1 94.88 345 ILE B CA 1
ATOM 7512 C C . ILE B 1 345 ? 31.859 -1.412 -7.199 1 94.88 345 ILE B C 1
ATOM 7514 O O . ILE B 1 345 ? 31.641 -1.254 -8.398 1 94.88 345 ILE B O 1
ATOM 7518 N N . ASP B 1 346 ? 32.812 -2.215 -6.809 1 95 346 ASP B N 1
ATOM 7519 C CA . ASP B 1 346 ? 33.781 -2.826 -7.715 1 95 346 ASP B CA 1
ATOM 7520 C C . ASP B 1 346 ? 33.375 -4.242 -8.102 1 95 346 ASP B C 1
ATOM 7522 O O . ASP B 1 346 ? 34.156 -4.992 -8.688 1 95 346 ASP B O 1
ATOM 7526 N N . LYS B 1 347 ? 32.188 -4.613 -7.738 1 95.44 347 LYS B N 1
ATOM 7527 C CA . LYS B 1 347 ? 31.672 -5.938 -8.07 1 95.44 347 LYS B CA 1
ATOM 7528 C C . LYS B 1 347 ? 30.422 -5.848 -8.953 1 95.44 347 LYS B C 1
ATOM 7530 O O . LYS B 1 347 ? 29.625 -4.914 -8.82 1 95.44 347 LYS B O 1
ATOM 7535 N N . SER B 1 348 ? 30.344 -6.848 -9.828 1 94.94 348 SER B N 1
ATOM 7536 C CA . SER B 1 348 ? 29.094 -6.965 -10.562 1 94.94 348 SER B CA 1
ATOM 7537 C C . SER B 1 348 ? 27.906 -7.09 -9.617 1 94.94 348 SER B C 1
ATOM 7539 O O . SER B 1 348 ? 27.984 -7.758 -8.586 1 94.94 348 SER B O 1
ATOM 7541 N N . PRO B 1 349 ? 26.828 -6.355 -9.969 1 94.25 349 PRO B N 1
ATOM 7542 C CA . PRO B 1 349 ? 25.656 -6.402 -9.086 1 94.25 349 PRO B CA 1
ATOM 7543 C C . PRO B 1 349 ? 25.094 -7.816 -8.93 1 94.25 349 PRO B C 1
ATOM 7545 O O . PRO B 1 349 ? 24.359 -8.086 -7.977 1 94.25 349 PRO B O 1
ATOM 7548 N N . CYS B 1 350 ? 25.375 -8.688 -9.906 1 94.38 350 CYS B N 1
ATOM 7549 C CA . CYS B 1 350 ? 25.016 -10.094 -9.781 1 94.38 350 CYS B CA 1
ATOM 7550 C C . CYS B 1 350 ? 25.922 -10.969 -10.641 1 94.38 350 CYS B C 1
ATOM 7552 O O . CYS B 1 350 ? 26.547 -10.477 -11.586 1 94.38 350 CYS B O 1
ATOM 7554 N N . ILE B 1 351 ? 26.031 -12.172 -10.242 1 95.81 351 ILE B N 1
ATOM 7555 C CA . ILE B 1 351 ? 26.703 -13.195 -11.039 1 95.81 351 ILE B CA 1
ATOM 7556 C C . ILE B 1 351 ? 25.719 -14.336 -11.336 1 95.81 351 ILE B C 1
ATOM 7558 O O . ILE B 1 351 ? 25.156 -14.93 -10.414 1 95.81 351 ILE B O 1
ATOM 7562 N N . HIS B 1 352 ? 25.531 -14.609 -12.617 1 96.38 352 HIS B N 1
ATOM 7563 C CA . HIS B 1 352 ? 24.656 -15.688 -13.062 1 96.38 352 HIS B CA 1
ATOM 7564 C C . HIS B 1 352 ? 25.453 -16.953 -13.375 1 96.38 352 HIS B C 1
ATOM 7566 O O . HIS B 1 352 ? 26.219 -16.984 -14.352 1 96.38 352 HIS B O 1
ATOM 7572 N N . HIS B 1 353 ? 25.312 -17.922 -12.539 1 97.75 353 HIS B N 1
ATOM 7573 C CA . HIS B 1 353 ? 25.938 -19.203 -12.812 1 97.75 353 HIS B CA 1
ATOM 7574 C C . HIS B 1 353 ? 25.016 -20.125 -13.594 1 97.75 353 HIS B C 1
ATOM 7576 O O . HIS B 1 353 ? 23.797 -20.156 -13.336 1 97.75 353 HIS B O 1
ATOM 7582 N N . ASP B 1 354 ? 25.547 -20.828 -14.414 1 95.88 354 ASP B N 1
ATOM 7583 C CA . ASP B 1 354 ? 24.812 -21.578 -15.422 1 95.88 354 ASP B CA 1
ATOM 7584 C C . ASP B 1 354 ? 24.016 -22.719 -14.773 1 95.88 354 ASP B C 1
ATOM 7586 O O . ASP B 1 354 ? 24.516 -23.391 -13.875 1 95.88 354 ASP B O 1
ATOM 7590 N N . VAL B 1 355 ? 22.844 -22.906 -15.211 1 97.94 355 VAL B N 1
ATOM 7591 C CA . VAL B 1 355 ? 21.953 -24.047 -14.992 1 97.94 355 VAL B CA 1
ATOM 7592 C C . VAL B 1 355 ? 21.594 -24.672 -16.328 1 97.94 355 VAL B C 1
ATOM 7594 O O . VAL B 1 355 ? 20.625 -24.25 -16.984 1 97.94 355 VAL B O 1
ATOM 7597 N N . PRO B 1 356 ? 22.25 -25.703 -16.688 1 97.12 356 PRO B N 1
ATOM 7598 C CA . PRO B 1 356 ? 22.203 -26.188 -18.078 1 97.12 356 PRO B CA 1
ATOM 7599 C C . PRO B 1 356 ? 20.859 -26.797 -18.453 1 97.12 356 PRO B C 1
ATOM 7601 O O . PRO B 1 356 ? 20.469 -26.766 -19.609 1 97.12 356 PRO B O 1
ATOM 7604 N N . ASN B 1 357 ? 20.219 -27.453 -17.531 1 98.12 357 ASN B N 1
ATOM 7605 C CA . ASN B 1 357 ? 18.953 -28.141 -17.781 1 98.12 357 ASN B CA 1
ATOM 7606 C C . ASN B 1 357 ? 17.906 -27.766 -16.734 1 98.12 357 ASN B C 1
ATOM 7608 O O . ASN B 1 357 ? 18.25 -27.328 -15.633 1 98.12 357 ASN B O 1
ATOM 7612 N N . LEU B 1 358 ? 16.641 -27.922 -17.141 1 98.38 358 LEU B N 1
ATOM 7613 C CA . LEU B 1 358 ? 15.586 -27.828 -16.141 1 98.38 358 LEU B CA 1
ATOM 7614 C C . LEU B 1 358 ? 15.758 -28.875 -15.055 1 98.38 358 LEU B C 1
ATOM 7616 O O . LEU B 1 358 ? 16.047 -30.031 -15.344 1 98.38 358 LEU B O 1
ATOM 7620 N N . TYR B 1 359 ? 15.719 -28.484 -13.797 1 98.69 359 TYR B N 1
ATOM 7621 C CA . TYR B 1 359 ? 15.977 -29.406 -12.695 1 98.69 359 TYR B CA 1
ATOM 7622 C C . TYR B 1 359 ? 14.703 -29.672 -11.898 1 98.69 359 TYR B C 1
ATOM 7624 O O . TYR B 1 359 ? 13.773 -28.859 -11.922 1 98.69 359 TYR B O 1
ATOM 7632 N N . GLN B 1 360 ? 14.656 -30.797 -11.188 1 98.81 360 GLN B N 1
ATOM 7633 C CA . GLN B 1 360 ? 13.523 -31.219 -10.359 1 98.81 360 GLN B CA 1
ATOM 7634 C C . GLN B 1 360 ? 13.641 -30.641 -8.953 1 98.81 360 GLN B C 1
ATOM 7636 O O . GLN B 1 360 ? 14.742 -30.406 -8.461 1 98.81 360 GLN B O 1
ATOM 7641 N N . ILE B 1 361 ? 12.539 -30.375 -8.328 1 98.94 361 ILE B N 1
ATOM 7642 C CA . ILE B 1 361 ? 12.438 -30.047 -6.914 1 98.94 361 ILE B CA 1
ATOM 7643 C C . ILE B 1 361 ? 11.633 -31.109 -6.18 1 98.94 361 ILE B C 1
ATOM 7645 O O . ILE B 1 361 ? 10.461 -31.328 -6.484 1 98.94 361 ILE B O 1
ATOM 7649 N N . PRO B 1 362 ? 12.219 -31.828 -5.223 1 98.88 362 PRO B N 1
ATOM 7650 C CA . PRO B 1 362 ? 11.531 -32.938 -4.566 1 98.88 362 PRO B CA 1
ATOM 7651 C C . PRO B 1 362 ? 10.625 -32.5 -3.426 1 98.88 362 PRO B C 1
ATOM 7653 O O . PRO B 1 362 ? 10.891 -31.453 -2.791 1 98.88 362 PRO B O 1
ATOM 7656 N N . LEU B 1 363 ? 9.625 -33.219 -3.131 1 98.88 363 LEU B N 1
ATOM 7657 C CA . LEU B 1 363 ? 8.648 -32.969 -2.07 1 98.88 363 LEU B CA 1
ATOM 7658 C C . LEU B 1 363 ? 9.344 -32.844 -0.72 1 98.88 363 LEU B C 1
ATOM 7660 O O . LEU B 1 363 ? 8.938 -32 0.104 1 98.88 363 LEU B O 1
ATOM 7664 N N . ARG B 1 364 ? 10.375 -33.594 -0.428 1 98.75 364 ARG B N 1
ATOM 7665 C CA . ARG B 1 364 ? 11.062 -33.656 0.857 1 98.75 364 ARG B CA 1
ATOM 7666 C C . ARG B 1 364 ? 11.695 -32.312 1.201 1 98.75 364 ARG B C 1
ATOM 7668 O O . ARG B 1 364 ? 12.055 -32.062 2.355 1 98.75 364 ARG B O 1
ATOM 7675 N N . THR B 1 365 ? 11.867 -31.375 0.188 1 98.88 365 THR B N 1
ATOM 7676 C CA . THR B 1 365 ? 12.398 -30.031 0.458 1 98.88 365 THR B CA 1
ATOM 7677 C C . THR B 1 365 ? 11.32 -29.141 1.065 1 98.88 365 THR B C 1
ATOM 7679 O O . THR B 1 365 ? 11.617 -28.078 1.594 1 98.88 365 THR B O 1
ATOM 7682 N N . THR B 1 366 ? 10.031 -29.578 1.048 1 98.88 366 THR B N 1
ATOM 7683 C CA . THR B 1 366 ? 8.914 -28.734 1.444 1 98.88 366 THR B CA 1
ATOM 7684 C C . THR B 1 366 ? 8.289 -29.234 2.74 1 98.88 366 THR B C 1
ATOM 7686 O O . THR B 1 366 ? 7.258 -28.719 3.178 1 98.88 366 THR B O 1
ATOM 7689 N N . ILE B 1 367 ? 8.844 -30.25 3.363 1 98.81 367 ILE B N 1
ATOM 7690 C CA . ILE B 1 367 ? 8.312 -30.812 4.594 1 98.81 367 ILE B CA 1
ATOM 7691 C C . ILE B 1 367 ? 9.336 -30.672 5.719 1 98.81 367 ILE B C 1
ATOM 7693 O O . ILE B 1 367 ? 10.5 -31.031 5.555 1 98.81 367 ILE B O 1
ATOM 7697 N N . SER B 1 368 ? 8.852 -30.203 6.848 1 98.62 368 SER B N 1
ATOM 7698 C CA . SER B 1 368 ? 9.742 -30.031 7.992 1 98.62 368 SER B CA 1
ATOM 7699 C C . SER B 1 368 ? 10.383 -31.359 8.398 1 98.62 368 SER B C 1
ATOM 7701 O O . SER B 1 368 ? 9.719 -32.406 8.391 1 98.62 368 SER B O 1
ATOM 7703 N N . LYS B 1 369 ? 11.609 -31.312 8.695 1 97.31 369 LYS B N 1
ATOM 7704 C CA . LYS B 1 369 ? 12.297 -32.531 9.141 1 97.31 369 LYS B CA 1
ATOM 7705 C C . LYS B 1 369 ? 11.891 -32.875 10.562 1 97.31 369 LYS B C 1
ATOM 7707 O O . LYS B 1 369 ? 12.047 -34.031 10.984 1 97.31 369 LYS B O 1
ATOM 7712 N N . LYS B 1 370 ? 11.297 -31.969 11.273 1 97.69 370 LYS B N 1
ATOM 7713 C CA . LYS B 1 370 ? 11.062 -32.156 12.703 1 97.69 370 LYS B CA 1
ATOM 7714 C C . LYS B 1 370 ? 9.57 -32.125 13.023 1 97.69 370 LYS B C 1
ATOM 7716 O O . LYS B 1 370 ? 9.07 -33 13.766 1 97.69 370 LYS B O 1
ATOM 7721 N N . VAL B 1 371 ? 8.836 -31.156 12.516 1 98.38 371 VAL B N 1
ATOM 7722 C CA . VAL B 1 371 ? 7.422 -30.953 12.828 1 98.38 371 VAL B CA 1
ATOM 7723 C C . VAL B 1 371 ? 6.559 -31.719 11.828 1 98.38 371 VAL B C 1
ATOM 7725 O O . VAL B 1 371 ? 6.488 -31.344 10.648 1 98.38 371 VAL B O 1
ATOM 7728 N N . GLU B 1 372 ? 5.773 -32.625 12.164 1 97.5 372 GLU B N 1
ATOM 7729 C CA . GLU B 1 372 ? 5.172 -33.656 11.352 1 97.5 372 GLU B CA 1
ATOM 7730 C C . GLU B 1 372 ? 4.121 -33.094 10.398 1 97.5 372 GLU B C 1
ATOM 7732 O O . GLU B 1 372 ? 3.924 -33.594 9.297 1 97.5 372 GLU B O 1
ATOM 7737 N N . ASN B 1 373 ? 3.414 -32.062 10.891 1 98.62 373 ASN B N 1
ATOM 7738 C CA . ASN B 1 373 ? 2.312 -31.562 10.078 1 98.62 373 ASN B CA 1
ATOM 7739 C C . ASN B 1 373 ? 2.596 -30.156 9.555 1 98.62 373 ASN B C 1
ATOM 7741 O O . ASN B 1 373 ? 1.673 -29.359 9.359 1 98.62 373 ASN B O 1
ATOM 7745 N N . LEU B 1 374 ? 3.926 -29.844 9.383 1 98.88 374 LEU B N 1
ATOM 7746 C CA . LEU B 1 374 ? 4.355 -28.531 8.891 1 98.88 374 LEU B CA 1
ATOM 7747 C C . LEU B 1 374 ? 5.023 -28.672 7.523 1 98.88 374 LEU B C 1
ATOM 7749 O O . LEU B 1 374 ? 5.93 -29.484 7.348 1 98.88 374 LEU B O 1
ATOM 7753 N N . MET B 1 375 ? 4.539 -27.859 6.578 1 98.94 375 MET B N 1
ATOM 7754 C CA . MET B 1 375 ? 5.137 -27.766 5.246 1 98.94 375 MET B CA 1
ATOM 7755 C C . MET B 1 375 ? 5.566 -26.344 4.934 1 98.94 375 MET B C 1
ATOM 7757 O O . MET B 1 375 ? 5.172 -25.406 5.629 1 98.94 375 MET B O 1
ATOM 7761 N N . PHE B 1 376 ? 6.418 -26.203 3.857 1 98.5 376 PHE B N 1
ATOM 7762 C CA . PHE B 1 376 ? 6.934 -24.922 3.393 1 98.5 376 PHE B CA 1
ATOM 7763 C C . PHE B 1 376 ? 6.684 -24.75 1.899 1 98.5 376 PHE B C 1
ATOM 7765 O O . PHE B 1 376 ? 6.758 -25.719 1.134 1 98.5 376 PHE B O 1
ATOM 7772 N N . ALA B 1 377 ? 6.402 -23.516 1.484 1 98.19 377 ALA B N 1
ATOM 7773 C CA . ALA B 1 377 ? 6.305 -23.188 0.065 1 98.19 377 ALA B CA 1
ATOM 7774 C C . ALA B 1 377 ? 6.703 -21.734 -0.189 1 98.19 377 ALA B C 1
ATOM 7776 O O . ALA B 1 377 ? 6.07 -20.812 0.326 1 98.19 377 ALA B O 1
ATOM 7777 N N . GLY B 1 378 ? 7.645 -21.484 -0.974 1 96.75 378 GLY B N 1
ATOM 7778 C CA . GLY B 1 378 ? 8.219 -20.172 -1.277 1 96.75 378 GLY B CA 1
ATOM 7779 C C . GLY B 1 378 ? 9.734 -20.156 -1.166 1 96.75 378 GLY B C 1
ATOM 7780 O O . GLY B 1 378 ? 10.398 -21.141 -1.472 1 96.75 378 GLY B O 1
ATOM 7781 N N . ARG B 1 379 ? 10.242 -18.969 -0.853 1 96.19 379 ARG B N 1
ATOM 7782 C CA . ARG B 1 379 ? 11.695 -18.859 -0.784 1 96.19 379 ARG B CA 1
ATOM 7783 C C . ARG B 1 379 ? 12.234 -19.5 0.491 1 96.19 379 ARG B C 1
ATOM 7785 O O . ARG B 1 379 ? 13.453 -19.609 0.68 1 96.19 379 ARG B O 1
ATOM 7792 N N . ASN B 1 380 ? 11.32 -20.062 1.343 1 98.19 380 ASN B N 1
ATOM 7793 C CA . ASN B 1 380 ? 11.742 -20.609 2.627 1 98.19 380 ASN B CA 1
ATOM 7794 C C . ASN B 1 380 ? 11.844 -22.141 2.576 1 98.19 380 ASN B C 1
ATOM 7796 O O . ASN B 1 380 ? 11.938 -22.781 3.617 1 98.19 380 ASN B O 1
ATOM 7800 N N . ILE B 1 381 ? 11.758 -22.719 1.423 1 98.69 381 ILE B N 1
ATOM 7801 C CA . ILE B 1 381 ? 11.898 -24.172 1.34 1 98.69 381 ILE B CA 1
ATOM 7802 C C . ILE B 1 381 ? 13.328 -24.578 1.705 1 98.69 381 ILE B C 1
ATOM 7804 O O . ILE B 1 381 ? 14.203 -23.719 1.849 1 98.69 381 ILE B O 1
ATOM 7808 N N . SER B 1 382 ? 13.547 -25.875 1.802 1 98.81 382 SER B N 1
ATOM 7809 C CA . SER B 1 382 ? 14.844 -26.422 2.186 1 98.81 382 SER B CA 1
ATOM 7810 C C . SER B 1 382 ? 15.828 -26.375 1.021 1 98.81 382 SER B C 1
ATOM 7812 O O . SER B 1 382 ? 15.734 -27.172 0.088 1 98.81 382 SER B O 1
ATOM 7814 N N . ALA B 1 383 ? 16.797 -25.453 1.07 1 98.81 383 ALA B N 1
ATOM 7815 C CA . ALA B 1 383 ? 17.828 -25.281 0.047 1 98.81 383 ALA B CA 1
ATOM 7816 C C . ALA B 1 383 ? 19.078 -24.625 0.628 1 98.81 383 ALA B C 1
ATOM 7818 O O . ALA B 1 383 ? 18.984 -23.828 1.556 1 98.81 383 ALA B O 1
ATOM 7819 N N . SER B 1 384 ? 20.234 -25.047 0.145 1 98.69 384 SER B N 1
ATOM 7820 C CA . SER B 1 384 ? 21.453 -24.297 0.465 1 98.69 384 SER B CA 1
ATOM 7821 C C . SER B 1 384 ? 21.375 -22.875 -0.07 1 98.69 384 SER B C 1
ATOM 7823 O O . SER B 1 384 ? 20.531 -22.562 -0.922 1 98.69 384 SER B O 1
ATOM 7825 N N . HIS B 1 385 ? 22.234 -22 0.446 1 98.56 385 HIS B N 1
ATOM 7826 C CA . HIS B 1 385 ? 22.297 -20.641 -0.042 1 98.56 385 HIS B CA 1
ATOM 7827 C C . HIS B 1 385 ? 22.516 -20.594 -1.553 1 98.56 385 HIS B C 1
ATOM 7829 O O . HIS B 1 385 ? 21.891 -19.797 -2.25 1 98.56 385 HIS B O 1
ATOM 7835 N N . VAL B 1 386 ? 23.344 -21.5 -2.053 1 98.69 386 VAL B N 1
ATOM 7836 C CA . VAL B 1 386 ? 23.688 -21.516 -3.469 1 98.69 386 VAL B CA 1
ATOM 7837 C C . VAL B 1 386 ? 22.5 -21.969 -4.293 1 98.69 386 VAL B C 1
ATOM 7839 O O . VAL B 1 386 ? 22.109 -21.312 -5.266 1 98.69 386 VAL B O 1
ATOM 7842 N N . ALA B 1 387 ? 21.875 -23.031 -3.895 1 98.81 387 ALA B N 1
ATOM 7843 C CA . ALA B 1 387 ? 20.719 -23.531 -4.625 1 98.81 387 ALA B CA 1
ATOM 7844 C C . ALA B 1 387 ? 19.547 -22.562 -4.504 1 98.81 387 ALA B C 1
ATOM 7846 O O . ALA B 1 387 ? 18.766 -22.375 -5.453 1 98.81 387 ALA B O 1
ATOM 7847 N N . PHE B 1 388 ? 19.453 -21.922 -3.373 1 98.38 388 PHE B N 1
ATOM 7848 C CA . PHE B 1 388 ? 18.438 -20.922 -3.092 1 98.38 388 PHE B CA 1
ATOM 7849 C C . PHE B 1 388 ? 18.469 -19.812 -4.125 1 98.38 388 PHE B C 1
ATOM 7851 O O . PHE B 1 388 ? 17.422 -19.312 -4.551 1 98.38 388 PHE B O 1
ATOM 7858 N N . ALA B 1 389 ? 19.562 -19.453 -4.582 1 98.5 389 ALA B N 1
ATOM 7859 C CA . ALA B 1 389 ? 19.734 -18.344 -5.516 1 98.5 389 ALA B CA 1
ATOM 7860 C C . ALA B 1 389 ? 19.047 -18.641 -6.848 1 98.5 389 ALA B C 1
ATOM 7862 O O . ALA B 1 389 ? 18.828 -17.719 -7.652 1 98.5 389 ALA B O 1
ATOM 7863 N N . SER B 1 390 ? 18.656 -19.859 -7.031 1 98.56 390 SER B N 1
ATOM 7864 C CA . SER B 1 390 ? 17.891 -20.219 -8.219 1 98.56 390 SER B CA 1
ATOM 7865 C C . SER B 1 390 ? 16.438 -20.516 -7.875 1 98.56 390 SER B C 1
ATOM 7867 O O . SER B 1 390 ? 15.531 -20.125 -8.617 1 98.56 390 SER B O 1
ATOM 7869 N N . THR B 1 391 ? 16.188 -21.172 -6.75 1 98.44 391 THR B N 1
ATOM 7870 C CA . THR B 1 391 ? 14.859 -21.672 -6.414 1 98.44 391 THR B CA 1
ATOM 7871 C C . THR B 1 391 ? 13.969 -20.547 -5.914 1 98.44 391 THR B C 1
ATOM 7873 O O . THR B 1 391 ? 12.742 -20.672 -5.871 1 98.44 391 THR B O 1
ATOM 7876 N N . ARG B 1 392 ? 14.539 -19.406 -5.586 1 97.75 392 ARG B N 1
ATOM 7877 C CA . ARG B 1 392 ? 13.805 -18.359 -4.887 1 97.75 392 ARG B CA 1
ATOM 7878 C C . ARG B 1 392 ? 12.984 -17.531 -5.859 1 97.75 392 ARG B C 1
ATOM 7880 O O . ARG B 1 392 ? 12.203 -16.672 -5.441 1 97.75 392 ARG B O 1
ATOM 7887 N N . VAL B 1 393 ? 13.164 -17.656 -7.172 1 97.88 393 VAL B N 1
ATOM 7888 C CA . VAL B 1 393 ? 12.414 -16.812 -8.102 1 97.88 393 VAL B CA 1
ATOM 7889 C C . VAL B 1 393 ? 10.93 -17.172 -8.039 1 97.88 393 VAL B C 1
ATOM 7891 O O . VAL B 1 393 ? 10.57 -18.312 -7.781 1 97.88 393 VAL B O 1
ATOM 7894 N N . MET B 1 394 ? 10.102 -16.219 -8.289 1 98.44 394 MET B N 1
ATOM 7895 C CA . MET B 1 394 ? 8.711 -16.25 -7.84 1 98.44 394 MET B CA 1
ATOM 7896 C C . MET B 1 394 ? 7.902 -17.266 -8.648 1 98.44 394 MET B C 1
ATOM 7898 O O . MET B 1 394 ? 6.98 -17.891 -8.125 1 98.44 394 MET B O 1
ATOM 7902 N N . ALA B 1 395 ? 8.203 -17.469 -9.945 1 98.62 395 ALA B N 1
ATOM 7903 C CA . ALA B 1 395 ? 7.449 -18.469 -10.711 1 98.62 395 ALA B CA 1
ATOM 7904 C C . ALA B 1 395 ? 7.746 -19.875 -10.227 1 98.62 395 ALA B C 1
ATOM 7906 O O . ALA B 1 395 ? 6.859 -20.734 -10.203 1 98.62 395 ALA B O 1
ATOM 7907 N N . THR B 1 396 ? 9 -20.141 -9.891 1 98.69 396 THR B N 1
ATOM 7908 C CA . THR B 1 396 ? 9.359 -21.422 -9.297 1 98.69 396 THR B CA 1
ATOM 7909 C C . THR B 1 396 ? 8.664 -21.609 -7.945 1 98.69 396 THR B C 1
ATOM 7911 O O . THR B 1 396 ? 8.125 -22.672 -7.66 1 98.69 396 THR B O 1
ATOM 7914 N N . CYS B 1 397 ? 8.633 -20.531 -7.152 1 98.81 397 CYS B N 1
ATOM 7915 C CA . CYS B 1 397 ? 7.91 -20.578 -5.883 1 98.81 397 CYS B CA 1
ATOM 7916 C C . CYS B 1 397 ? 6.441 -20.906 -6.102 1 98.81 397 CYS B C 1
ATOM 7918 O O . CYS B 1 397 ? 5.832 -21.609 -5.301 1 98.81 397 CYS B O 1
ATOM 7920 N N . ALA B 1 398 ? 5.902 -20.391 -7.164 1 98.81 398 ALA B N 1
ATOM 7921 C CA . ALA B 1 398 ? 4.484 -20.578 -7.445 1 98.81 398 ALA B CA 1
ATOM 7922 C C . ALA B 1 398 ? 4.191 -22.047 -7.762 1 98.81 398 ALA B C 1
ATOM 7924 O O . ALA B 1 398 ? 3.205 -22.609 -7.277 1 98.81 398 ALA B O 1
ATOM 7925 N N . VAL B 1 399 ? 5.016 -22.688 -8.57 1 98.69 399 VAL B N 1
ATOM 7926 C CA . VAL B 1 399 ? 4.754 -24.078 -8.93 1 98.69 399 VAL B CA 1
ATOM 7927 C C . VAL B 1 399 ? 5.02 -24.984 -7.73 1 98.69 399 VAL B C 1
ATOM 7929 O O . VAL B 1 399 ? 4.367 -26.016 -7.562 1 98.69 399 VAL B O 1
ATOM 7932 N N . VAL B 1 400 ? 6 -24.625 -6.91 1 98.94 400 VAL B N 1
ATOM 7933 C CA . VAL B 1 400 ? 6.203 -25.359 -5.66 1 98.94 400 VAL B CA 1
ATOM 7934 C C . VAL B 1 400 ? 4.98 -25.203 -4.762 1 98.94 400 VAL B C 1
ATOM 7936 O O . VAL B 1 400 ? 4.52 -26.172 -4.156 1 98.94 400 VAL B O 1
ATOM 7939 N N . GLY B 1 401 ? 4.477 -23.938 -4.676 1 98.94 401 GLY B N 1
ATOM 7940 C CA . GLY B 1 401 ? 3.275 -23.688 -3.895 1 98.94 401 GLY B CA 1
ATOM 7941 C C . GLY B 1 401 ? 2.098 -24.547 -4.32 1 98.94 401 GLY B C 1
ATOM 7942 O O . GLY B 1 401 ? 1.444 -25.172 -3.484 1 98.94 401 GLY B O 1
ATOM 7943 N N . GLN B 1 402 ? 1.841 -24.609 -5.609 1 98.94 402 GLN B N 1
ATOM 7944 C CA . GLN B 1 402 ? 0.759 -25.438 -6.117 1 98.94 402 GLN B CA 1
ATOM 7945 C C . GLN B 1 402 ? 0.968 -26.906 -5.738 1 98.94 402 GLN B C 1
ATOM 7947 O O . GLN B 1 402 ? 0.024 -27.594 -5.336 1 98.94 402 GLN B O 1
ATOM 7952 N N . ALA B 1 403 ? 2.166 -27.344 -5.859 1 98.94 403 ALA B N 1
ATOM 7953 C CA . ALA B 1 403 ? 2.484 -28.734 -5.559 1 98.94 403 ALA B CA 1
ATOM 7954 C C . ALA B 1 403 ? 2.252 -29.047 -4.082 1 98.94 403 ALA B C 1
ATOM 7956 O O . ALA B 1 403 ? 1.688 -30.078 -3.74 1 98.94 403 ALA B O 1
ATOM 7957 N N . VAL B 1 404 ? 2.666 -28.156 -3.256 1 98.94 404 VAL B N 1
ATOM 7958 C CA . VAL B 1 404 ? 2.527 -28.328 -1.814 1 98.94 404 VAL B CA 1
ATOM 7959 C C . VAL B 1 404 ? 1.049 -28.328 -1.433 1 98.94 404 VAL B C 1
ATOM 7961 O O . VAL B 1 404 ? 0.612 -29.156 -0.62 1 98.94 404 VAL B O 1
ATOM 7964 N N . GLY B 1 405 ? 0.277 -27.375 -2.004 1 98.94 405 GLY B N 1
ATOM 7965 C CA . GLY B 1 405 ? -1.155 -27.359 -1.752 1 98.94 405 GLY B CA 1
ATOM 7966 C C . GLY B 1 405 ? -1.843 -28.656 -2.137 1 98.94 405 GLY B C 1
ATOM 7967 O O . GLY B 1 405 ? -2.676 -29.172 -1.386 1 98.94 405 GLY B O 1
ATOM 7968 N N . THR B 1 406 ? -1.481 -29.219 -3.291 1 98.94 406 THR B N 1
ATOM 7969 C CA . THR B 1 406 ? -2.037 -30.484 -3.766 1 98.94 406 THR B CA 1
ATOM 7970 C C . THR B 1 406 ? -1.653 -31.625 -2.83 1 98.94 406 THR B C 1
ATOM 7972 O O . THR B 1 406 ? -2.508 -32.406 -2.432 1 98.94 406 THR B O 1
ATOM 7975 N N . ALA B 1 407 ? -0.369 -31.672 -2.475 1 98.94 407 ALA B N 1
ATOM 7976 C CA . ALA B 1 407 ? 0.117 -32.719 -1.585 1 98.94 407 ALA B CA 1
ATOM 7977 C C . ALA B 1 407 ? -0.595 -32.656 -0.235 1 98.94 407 ALA B C 1
ATOM 7979 O O . ALA B 1 407 ? -1.004 -33.719 0.298 1 98.94 407 ALA B O 1
ATOM 7980 N N . ALA B 1 408 ? -0.75 -31.484 0.314 1 98.94 408 ALA B N 1
ATOM 7981 C CA . ALA B 1 408 ? -1.408 -31.312 1.606 1 98.94 408 ALA B CA 1
ATOM 7982 C C . ALA B 1 408 ? -2.863 -31.766 1.546 1 98.94 408 ALA B C 1
ATOM 7984 O O . ALA B 1 408 ? -3.338 -32.469 2.445 1 98.94 408 ALA B O 1
ATOM 7985 N N . ALA B 1 409 ? -3.564 -31.375 0.513 1 98.94 409 ALA B N 1
ATOM 7986 C CA . ALA B 1 409 ? -4.969 -31.75 0.37 1 98.94 409 ALA B CA 1
ATOM 7987 C C . ALA B 1 409 ? -5.117 -33.281 0.292 1 98.94 409 ALA B C 1
ATOM 7989 O O . ALA B 1 409 ? -6.012 -33.844 0.919 1 98.94 409 ALA B O 1
ATOM 7990 N N . MET B 1 410 ? -4.273 -33.906 -0.476 1 98.81 410 MET B N 1
ATOM 7991 C CA . MET B 1 410 ? -4.355 -35.375 -0.641 1 98.81 410 MET B CA 1
ATOM 7992 C C . MET B 1 410 ? -3.939 -36.094 0.638 1 98.81 410 MET B C 1
ATOM 7994 O O . MET B 1 410 ? -4.473 -37.156 0.961 1 98.81 410 MET B O 1
ATOM 7998 N N . ALA B 1 411 ? -2.969 -35.5 1.337 1 98.88 411 ALA B N 1
ATOM 7999 C CA . ALA B 1 411 ? -2.58 -36.031 2.633 1 98.88 411 ALA B CA 1
ATOM 8000 C C . ALA B 1 411 ? -3.738 -36 3.625 1 98.88 411 ALA B C 1
ATOM 8002 O O . ALA B 1 411 ? -3.986 -36.938 4.359 1 98.88 411 ALA B O 1
ATOM 8003 N N . VAL B 1 412 ? -4.414 -34.844 3.678 1 98.75 412 VAL B N 1
ATOM 8004 C CA . VAL B 1 412 ? -5.578 -34.688 4.543 1 98.75 412 VAL B CA 1
ATOM 8005 C C . VAL B 1 412 ? -6.617 -35.75 4.203 1 98.75 412 VAL B C 1
ATOM 8007 O O . VAL B 1 412 ? -7.141 -36.438 5.094 1 98.75 412 VAL B O 1
ATOM 8010 N N . LYS B 1 413 ? -6.902 -35.938 2.922 1 98.25 413 LYS B N 1
ATOM 8011 C CA . LYS B 1 413 ? -7.898 -36.906 2.461 1 98.25 413 LYS B CA 1
ATOM 8012 C C . LYS B 1 413 ? -7.508 -38.344 2.852 1 98.25 413 LYS B C 1
ATOM 8014 O O . LYS B 1 413 ? -8.367 -39.156 3.201 1 98.25 413 LYS B O 1
ATOM 8019 N N . SER B 1 414 ? -6.23 -38.625 2.822 1 98 414 SER B N 1
ATOM 8020 C CA . SER B 1 414 ? -5.73 -39.969 3.107 1 98 414 SER B CA 1
ATOM 8021 C C . SER B 1 414 ? -5.438 -40.125 4.594 1 98 414 SER B C 1
ATOM 8023 O O . SER B 1 414 ? -5.031 -41.219 5.027 1 98 414 SER B O 1
ATOM 8025 N N . LYS B 1 415 ? -5.59 -39.062 5.422 1 97.62 415 LYS B N 1
ATOM 8026 C CA . LYS B 1 415 ? -5.293 -39.062 6.852 1 97.62 415 LYS B CA 1
ATOM 8027 C C . LYS B 1 415 ? -3.842 -39.438 7.109 1 97.62 415 LYS B C 1
ATOM 8029 O O . LYS B 1 415 ? -3.566 -40.312 7.945 1 97.62 415 LYS B O 1
ATOM 8034 N N . ILE B 1 416 ? -2.957 -38.906 6.293 1 97.56 416 ILE B N 1
ATOM 8035 C CA . ILE B 1 416 ? -1.521 -39.125 6.414 1 97.56 416 ILE B CA 1
ATOM 8036 C C . ILE B 1 416 ? -0.821 -37.812 6.711 1 97.56 416 ILE B C 1
ATOM 8038 O O . ILE B 1 416 ? -1.093 -36.781 6.066 1 97.56 416 ILE B O 1
ATOM 8042 N N . ALA B 1 417 ? 0.047 -37.781 7.691 1 96.88 417 ALA B N 1
ATOM 8043 C CA . ALA B 1 417 ? 0.835 -36.594 7.969 1 96.88 417 ALA B CA 1
ATOM 8044 C C . ALA B 1 417 ? 1.839 -36.344 6.848 1 96.88 417 ALA B C 1
ATOM 8046 O O . ALA B 1 417 ? 2.414 -37.25 6.285 1 96.88 417 ALA B O 1
ATOM 8047 N N . PRO B 1 418 ? 2.074 -35.062 6.57 1 98.06 418 PRO B N 1
ATOM 8048 C CA . PRO B 1 418 ? 3.045 -34.75 5.52 1 98.06 418 PRO B CA 1
ATOM 8049 C C . PRO B 1 418 ? 4.383 -35.438 5.719 1 98.06 418 PRO B C 1
ATOM 8051 O O . PRO B 1 418 ? 5.004 -35.906 4.75 1 98.06 418 PRO B O 1
ATOM 8054 N N . GLY B 1 419 ? 4.773 -35.594 6.922 1 96.19 419 GLY B N 1
ATOM 8055 C CA . GLY B 1 419 ? 6.043 -36.25 7.227 1 96.19 419 GLY B CA 1
ATOM 8056 C C . GLY B 1 419 ? 6.125 -37.688 6.73 1 96.19 419 GLY B C 1
ATOM 8057 O O . GLY B 1 419 ? 7.219 -38.219 6.547 1 96.19 419 GLY B O 1
ATOM 8058 N N . SER B 1 420 ? 5.016 -38.25 6.359 1 96.94 420 SER B N 1
ATOM 8059 C CA . SER B 1 420 ? 4.969 -39.688 6.004 1 96.94 420 SER B CA 1
ATOM 8060 C C . SER B 1 420 ? 4.633 -39.875 4.527 1 96.94 420 SER B C 1
ATOM 8062 O O . SER B 1 420 ? 4.488 -41 4.055 1 96.94 420 SER B O 1
ATOM 8064 N N . ILE B 1 421 ? 4.574 -38.844 3.807 1 98 421 ILE B N 1
ATOM 8065 C CA . ILE B 1 421 ? 4.164 -38.938 2.412 1 98 421 ILE B CA 1
ATOM 8066 C C . ILE B 1 421 ? 5.246 -39.688 1.614 1 98 421 ILE B C 1
ATOM 8068 O O . ILE B 1 421 ? 4.938 -40.531 0.793 1 98 421 ILE B O 1
ATOM 8072 N N . PHE B 1 422 ? 6.52 -39.344 1.878 1 97.25 422 PHE B N 1
ATOM 8073 C CA . PHE B 1 422 ? 7.613 -39.875 1.073 1 97.25 422 PHE B CA 1
ATOM 8074 C C . PHE B 1 422 ? 7.676 -41.406 1.179 1 97.25 422 PHE B C 1
ATOM 8076 O O . PHE B 1 422 ? 7.957 -42.094 0.192 1 97.25 422 PHE B O 1
ATOM 8083 N N . SER B 1 423 ? 7.441 -41.906 2.305 1 96.94 423 SER B N 1
ATOM 8084 C CA . SER B 1 423 ? 7.523 -43.344 2.518 1 96.94 423 SER B CA 1
ATOM 8085 C C . SER B 1 423 ? 6.297 -44.062 1.965 1 96.94 423 SER B C 1
ATOM 8087 O O . SER B 1 423 ? 6.301 -45.281 1.8 1 96.94 423 SER B O 1
ATOM 8089 N N . ASN B 1 424 ? 5.254 -43.312 1.721 1 97.81 424 ASN B N 1
ATOM 8090 C CA . ASN B 1 424 ? 4.047 -43.875 1.122 1 97.81 424 ASN B CA 1
ATOM 8091 C C . ASN B 1 424 ? 4.055 -43.75 -0.397 1 97.81 424 ASN B C 1
ATOM 8093 O O . ASN B 1 424 ? 3.463 -42.812 -0.943 1 97.81 424 ASN B O 1
ATOM 8097 N N . LYS B 1 425 ? 4.551 -44.688 -1.081 1 97.31 425 LYS B N 1
ATOM 8098 C CA . LYS B 1 425 ? 4.82 -44.625 -2.516 1 97.31 425 LYS B CA 1
ATOM 8099 C C . LYS B 1 425 ? 3.527 -44.469 -3.311 1 97.31 425 LYS B C 1
ATOM 8101 O O . LYS B 1 425 ? 3.506 -43.781 -4.336 1 97.31 425 LYS B O 1
ATOM 8106 N N . ASN B 1 426 ? 2.473 -45.062 -2.852 1 97.19 426 ASN B N 1
ATOM 8107 C CA . ASN B 1 426 ? 1.19 -44.938 -3.535 1 97.19 426 ASN B CA 1
ATOM 8108 C C . ASN B 1 426 ? 0.671 -43.5 -3.484 1 97.19 426 ASN B C 1
ATOM 8110 O O . ASN B 1 426 ? 0.209 -42.969 -4.496 1 97.19 426 ASN B O 1
ATOM 8114 N N . LEU B 1 427 ? 0.741 -42.938 -2.307 1 98.19 427 LEU B N 1
ATOM 8115 C CA . LEU B 1 427 ? 0.291 -41.562 -2.162 1 98.19 427 LEU B CA 1
ATOM 8116 C C . LEU B 1 427 ? 1.171 -40.594 -2.973 1 98.19 427 LEU B C 1
ATOM 8118 O O . LEU B 1 427 ? 0.669 -39.688 -3.609 1 98.19 427 LEU B O 1
ATOM 8122 N N . LEU B 1 428 ? 2.432 -40.844 -2.924 1 98.5 428 LEU B N 1
ATOM 8123 C CA . LEU B 1 428 ? 3.373 -40.031 -3.672 1 98.5 428 LEU B CA 1
ATOM 8124 C C . LEU B 1 428 ? 3.064 -40.062 -5.164 1 98.5 428 LEU B C 1
ATOM 8126 O O . LEU B 1 428 ? 3.014 -39.031 -5.82 1 98.5 428 LEU B O 1
ATOM 8130 N N . SER B 1 429 ? 2.857 -41.25 -5.645 1 98.19 429 SER B N 1
ATOM 8131 C CA . SER B 1 429 ? 2.525 -41.406 -7.055 1 98.19 429 SER B CA 1
ATOM 8132 C C . SER B 1 429 ? 1.21 -40.719 -7.395 1 98.19 429 SER B C 1
ATOM 8134 O O . SER B 1 429 ? 1.095 -40.062 -8.438 1 98.19 429 SER B O 1
ATOM 8136 N N . SER B 1 430 ? 0.24 -40.844 -6.531 1 98.5 430 SER B N 1
ATOM 8137 C CA . SER B 1 430 ? -1.054 -40.219 -6.742 1 98.5 430 SER B CA 1
ATOM 8138 C C . SER B 1 430 ? -0.917 -38.688 -6.766 1 98.5 430 SER B C 1
ATOM 8140 O O . SER B 1 430 ? -1.579 -38.031 -7.559 1 98.5 430 SER B O 1
ATOM 8142 N N . ILE B 1 431 ? -0.093 -38.188 -5.859 1 98.81 431 ILE B N 1
ATOM 8143 C CA . ILE B 1 431 ? 0.152 -36.75 -5.812 1 98.81 431 ILE B CA 1
ATOM 8144 C C . ILE B 1 431 ? 0.763 -36.281 -7.137 1 98.81 431 ILE B C 1
ATOM 8146 O O . ILE B 1 431 ? 0.311 -35.281 -7.723 1 98.81 431 ILE B O 1
ATOM 8150 N N . GLN B 1 432 ? 1.744 -36.969 -7.625 1 98.88 432 GLN B N 1
ATOM 8151 C CA . GLN B 1 432 ? 2.418 -36.594 -8.867 1 98.88 432 GLN B CA 1
ATOM 8152 C C . GLN B 1 432 ? 1.456 -36.656 -10.047 1 98.88 432 GLN B C 1
ATOM 8154 O O . GLN B 1 432 ? 1.466 -35.75 -10.898 1 98.88 432 GLN B O 1
ATOM 8159 N N . GLN B 1 433 ? 0.641 -37.625 -10.109 1 98.75 433 GLN B N 1
ATOM 8160 C CA . GLN B 1 433 ? -0.319 -37.75 -11.203 1 98.75 433 GLN B CA 1
ATOM 8161 C C . GLN B 1 433 ? -1.376 -36.656 -11.117 1 98.75 433 GLN B C 1
ATOM 8163 O O . GLN B 1 433 ? -1.826 -36.156 -12.148 1 98.75 433 GLN B O 1
ATOM 8168 N N . GLN B 1 434 ? -1.792 -36.312 -9.898 1 98.75 434 GLN B N 1
ATOM 8169 C CA . GLN B 1 434 ? -2.738 -35.219 -9.727 1 98.75 434 GLN B CA 1
ATOM 8170 C C . GLN B 1 434 ? -2.135 -33.906 -10.188 1 98.75 434 GLN B C 1
ATOM 8172 O O . GLN B 1 434 ? -2.824 -33.062 -10.789 1 98.75 434 GLN B O 1
ATOM 8177 N N . LEU B 1 435 ? -0.887 -33.688 -9.852 1 98.88 435 LEU B N 1
ATOM 8178 C CA . LEU B 1 435 ? -0.193 -32.469 -10.281 1 98.88 435 LEU B CA 1
ATOM 8179 C C . LEU B 1 435 ? -0.194 -32.375 -11.797 1 98.88 435 LEU B C 1
ATOM 8181 O O . LEU B 1 435 ? -0.463 -31.297 -12.344 1 98.88 435 LEU B O 1
ATOM 8185 N N . LEU B 1 436 ? 0.116 -33.469 -12.469 1 98.62 436 LEU B N 1
ATOM 8186 C CA . LEU B 1 436 ? 0.085 -33.469 -13.922 1 98.62 436 LEU B CA 1
ATOM 8187 C C . LEU B 1 436 ? -1.317 -33.188 -14.438 1 98.62 436 LEU B C 1
ATOM 8189 O O . LEU B 1 436 ? -1.479 -32.406 -15.398 1 98.62 436 LEU B O 1
ATOM 8193 N N . LYS B 1 437 ? -2.289 -33.781 -13.789 1 98.56 437 LYS B N 1
ATOM 8194 C CA . LYS B 1 437 ? -3.684 -33.531 -14.156 1 98.56 437 LYS B CA 1
ATOM 8195 C C . LYS B 1 437 ? -4.047 -32.062 -14.016 1 98.56 437 LYS B C 1
ATOM 8197 O O . LYS B 1 437 ? -4.852 -31.531 -14.797 1 98.56 437 LYS B O 1
ATOM 8202 N N . ASP B 1 438 ? -3.396 -31.391 -13.07 1 98.38 438 ASP B N 1
ATOM 8203 C CA . ASP B 1 438 ? -3.674 -29.984 -12.789 1 98.38 438 ASP B CA 1
ATOM 8204 C C . ASP B 1 438 ? -2.691 -29.078 -13.523 1 98.38 438 ASP B C 1
ATOM 8206 O O . ASP B 1 438 ? -2.484 -27.922 -13.133 1 98.38 438 ASP B O 1
ATOM 8210 N N . ASP B 1 439 ? -2.039 -29.547 -14.516 1 98.12 439 ASP B N 1
ATOM 8211 C CA . ASP B 1 439 ? -1.252 -28.828 -15.516 1 98.12 439 ASP B CA 1
ATOM 8212 C C . ASP B 1 439 ? 0.12 -28.453 -14.961 1 98.12 439 ASP B C 1
ATOM 8214 O O . ASP B 1 439 ? 0.771 -27.531 -15.477 1 98.12 439 ASP B O 1
ATOM 8218 N N . VAL B 1 440 ? 0.557 -29.047 -13.875 1 98.25 440 VAL B N 1
ATOM 8219 C CA . VAL B 1 440 ? 1.931 -28.891 -13.406 1 98.25 440 VAL B CA 1
ATOM 8220 C C . VAL B 1 440 ? 2.865 -29.75 -14.25 1 98.25 440 VAL B C 1
ATOM 8222 O O . VAL B 1 440 ? 2.537 -30.891 -14.586 1 98.25 440 VAL B O 1
ATOM 8225 N N . PHE B 1 441 ? 3.957 -29.188 -14.641 1 97.88 441 PHE B N 1
ATOM 8226 C CA . PHE B 1 441 ? 4.977 -29.938 -15.367 1 97.88 441 PHE B CA 1
ATOM 8227 C C . PHE B 1 441 ? 6.066 -30.422 -14.414 1 97.88 441 PHE B C 1
ATOM 8229 O O . PHE B 1 441 ? 6.543 -29.672 -13.57 1 97.88 441 PHE B O 1
ATOM 8236 N N . ILE B 1 442 ? 6.418 -31.641 -14.492 1 98.38 442 ILE B N 1
ATOM 8237 C CA . ILE B 1 442 ? 7.523 -32.25 -13.766 1 98.38 442 ILE B CA 1
ATOM 8238 C C . ILE B 1 442 ? 8.445 -33 -14.75 1 98.38 442 ILE B C 1
ATOM 8240 O O . ILE B 1 442 ? 8.023 -33.938 -15.414 1 98.38 442 ILE B O 1
ATOM 8244 N N . PRO B 1 443 ? 9.68 -32.562 -14.852 1 98 443 PRO B N 1
ATOM 8245 C CA . PRO B 1 443 ? 10.602 -33.188 -15.805 1 98 443 PRO B CA 1
ATOM 8246 C C . PRO B 1 443 ? 10.664 -34.719 -15.656 1 98 443 PRO B C 1
ATOM 8248 O O . PRO B 1 443 ? 10.93 -35.219 -14.562 1 98 443 PRO B O 1
ATOM 8251 N N . GLY B 1 444 ? 10.398 -35.375 -16.703 1 96.5 444 GLY B N 1
ATOM 8252 C CA . GLY B 1 444 ? 10.578 -36.812 -16.734 1 96.5 444 GLY B CA 1
ATOM 8253 C C . GLY B 1 444 ? 9.32 -37.562 -16.359 1 96.5 444 GLY B C 1
ATOM 8254 O O . GLY B 1 444 ? 9.258 -38.781 -16.516 1 96.5 444 GLY B O 1
ATOM 8255 N N . LEU B 1 445 ? 8.273 -36.906 -15.93 1 97.5 445 LEU B N 1
ATOM 8256 C CA . LEU B 1 445 ? 7.039 -37.562 -15.555 1 97.5 445 LEU B CA 1
ATOM 8257 C C . LEU B 1 445 ? 5.961 -37.375 -16.625 1 97.5 445 LEU B C 1
ATOM 8259 O O . LEU B 1 445 ? 5.871 -36.281 -17.203 1 97.5 445 LEU B O 1
ATOM 8263 N N . VAL B 1 446 ? 5.156 -38.344 -16.828 1 97.19 446 VAL B N 1
ATOM 8264 C CA . VAL B 1 446 ? 4.094 -38.281 -17.828 1 97.19 446 VAL B CA 1
ATOM 8265 C C . VAL B 1 446 ? 2.789 -38.781 -17.234 1 97.19 446 VAL B C 1
ATOM 8267 O O . VAL B 1 446 ? 2.795 -39.438 -16.188 1 97.19 446 VAL B O 1
ATOM 8270 N N . ASN B 1 447 ? 1.686 -38.5 -17.844 1 98.25 447 ASN B N 1
ATOM 8271 C CA . ASN B 1 447 ? 0.376 -39 -17.438 1 98.25 447 ASN B CA 1
ATOM 8272 C C . ASN B 1 447 ? 0.305 -40.531 -17.562 1 98.25 447 ASN B C 1
ATOM 8274 O O . ASN B 1 447 ? 0.456 -41.094 -18.656 1 98.25 447 ASN B O 1
ATOM 8278 N N . LYS B 1 448 ? 0.132 -41.156 -16.469 1 97.44 448 LYS B N 1
ATOM 8279 C CA . LYS B 1 448 ? -0.071 -42.594 -16.391 1 97.44 448 LYS B CA 1
ATOM 8280 C C . LYS B 1 448 ? -1.36 -42.938 -15.648 1 97.44 448 LYS B C 1
ATOM 8282 O O . LYS B 1 448 ? -1.522 -44.062 -15.156 1 97.44 448 LYS B O 1
ATOM 8287 N N . ASP B 1 449 ? -2.195 -42 -15.562 1 97.81 449 ASP B N 1
ATOM 8288 C CA . ASP B 1 449 ? -3.443 -42.125 -14.82 1 97.81 449 ASP B CA 1
ATOM 8289 C C . ASP B 1 449 ? -4.34 -43.188 -15.438 1 97.81 449 ASP B C 1
ATOM 8291 O O . ASP B 1 449 ? -4.852 -43 -16.547 1 97.81 449 ASP B O 1
ATOM 8295 N N . LYS B 1 450 ? -4.641 -44.219 -14.734 1 96.25 450 LYS B N 1
ATOM 8296 C CA . LYS B 1 450 ? -5.434 -45.344 -15.25 1 96.25 450 LYS B CA 1
ATOM 8297 C C . LYS B 1 450 ? -6.898 -44.938 -15.398 1 96.25 450 LYS B C 1
ATOM 8299 O O . LYS B 1 450 ? -7.645 -45.562 -16.156 1 96.25 450 LYS B O 1
ATOM 8304 N N . ASN B 1 451 ? -7.266 -43.938 -14.68 1 97.38 451 ASN B N 1
ATOM 8305 C CA . ASN B 1 451 ? -8.656 -43.5 -14.742 1 97.38 451 ASN B CA 1
ATOM 8306 C C . ASN B 1 451 ? -8.906 -42.594 -15.93 1 97.38 451 ASN B C 1
ATOM 8308 O O . ASN B 1 451 ? -10.055 -42.25 -16.234 1 97.38 451 ASN B O 1
ATOM 8312 N N . ASP B 1 452 ? -7.883 -42.188 -16.562 1 98.56 452 ASP B N 1
ATOM 8313 C CA . ASP B 1 452 ? -8.023 -41.375 -17.781 1 98.56 452 ASP B CA 1
ATOM 8314 C C . ASP B 1 452 ? -8.383 -42.281 -18.969 1 98.56 452 ASP B C 1
ATOM 8316 O O . ASP B 1 452 ? -7.504 -42.875 -19.578 1 98.56 452 ASP B O 1
ATOM 8320 N N . LEU B 1 453 ? -9.609 -42.156 -19.422 1 98.44 453 LEU B N 1
ATOM 8321 C CA . LEU B 1 453 ? -10.117 -43.062 -20.453 1 98.44 453 LEU B CA 1
ATOM 8322 C C . LEU B 1 453 ? -9.617 -42.625 -21.828 1 98.44 453 LEU B C 1
ATOM 8324 O O . LEU B 1 453 ? -9.695 -43.406 -22.797 1 98.44 453 LEU B O 1
ATOM 8328 N N . ALA B 1 454 ? -9.141 -41.438 -21.953 1 98.69 454 ALA B N 1
ATOM 8329 C CA . ALA B 1 454 ? -8.578 -40.969 -23.234 1 98.69 454 ALA B CA 1
ATOM 8330 C C . ALA B 1 454 ? -7.387 -41.844 -23.625 1 98.69 454 ALA B C 1
ATOM 8332 O O . ALA B 1 454 ? -7.156 -42.094 -24.812 1 98.69 454 ALA B O 1
ATOM 8333 N N . ARG B 1 455 ? -6.676 -42.281 -22.672 1 98 455 ARG B N 1
ATOM 8334 C CA . ARG B 1 455 ? -5.434 -43.031 -22.922 1 98 455 ARG B CA 1
ATOM 8335 C C . ARG B 1 455 ? -5.703 -44.312 -23.656 1 98 455 ARG B C 1
ATOM 8337 O O . ARG B 1 455 ? -4.801 -44.875 -24.281 1 98 455 ARG B O 1
ATOM 8344 N N . VAL B 1 456 ? -6.926 -44.812 -23.641 1 97.38 456 VAL B N 1
ATOM 8345 C CA . VAL B 1 456 ? -7.246 -46.094 -24.266 1 97.38 456 VAL B CA 1
ATOM 8346 C C . VAL B 1 456 ? -8.234 -45.875 -25.406 1 97.38 456 VAL B C 1
ATOM 8348 O O . VAL B 1 456 ? -8.82 -46.844 -25.938 1 97.38 456 VAL B O 1
ATOM 8351 N N . ALA B 1 457 ? -8.43 -44.719 -25.812 1 98.38 457 ALA B N 1
ATOM 8352 C CA . ALA B 1 457 ? -9.344 -44.375 -26.891 1 98.38 457 ALA B CA 1
ATOM 8353 C C . ALA B 1 457 ? -8.664 -44.531 -28.25 1 98.38 457 ALA B C 1
ATOM 8355 O O . ALA B 1 457 ? -7.438 -44.438 -28.359 1 98.38 457 ALA B O 1
ATOM 8356 N N . GLN B 1 458 ? -9.469 -44.781 -29.25 1 98.38 458 GLN B N 1
ATOM 8357 C CA . GLN B 1 458 ? -9.016 -44.594 -30.625 1 98.38 458 GLN B CA 1
ATOM 8358 C C . GLN B 1 458 ? -9.117 -43.125 -31.047 1 98.38 458 GLN B C 1
ATOM 8360 O O . GLN B 1 458 ? -10.148 -42.469 -30.828 1 98.38 458 GLN B O 1
ATOM 8365 N N . ILE B 1 459 ? -8.078 -42.594 -31.656 1 98.62 459 ILE B N 1
ATOM 8366 C CA . ILE B 1 459 ? -8.031 -41.188 -31.984 1 98.62 459 ILE B CA 1
ATOM 8367 C C . ILE B 1 459 ? -8.102 -41 -33.5 1 98.62 459 ILE B C 1
ATOM 8369 O O . ILE B 1 459 ? -7.355 -41.625 -34.25 1 98.62 459 ILE B O 1
ATOM 8373 N N . LYS B 1 460 ? -9.016 -40.156 -33.938 1 98.06 460 LYS B N 1
ATOM 8374 C CA . LYS B 1 460 ? -9.156 -39.781 -35.344 1 98.06 460 LYS B CA 1
ATOM 8375 C C . LYS B 1 460 ? -9.211 -38.25 -35.5 1 98.06 460 LYS B C 1
ATOM 8377 O O . LYS B 1 460 ? -9.586 -37.562 -34.562 1 98.06 460 LYS B O 1
ATOM 8382 N N . THR B 1 461 ? -8.727 -37.812 -36.562 1 98.56 461 THR B N 1
ATOM 8383 C CA . THR B 1 461 ? -8.781 -36.375 -36.875 1 98.56 461 THR B CA 1
ATOM 8384 C C . THR B 1 461 ? -8.961 -36.156 -38.375 1 98.56 461 THR B C 1
ATOM 8386 O O . THR B 1 461 ? -8.734 -37.062 -39.188 1 98.56 461 THR B O 1
ATOM 8389 N N . ASN B 1 462 ? -9.508 -35.031 -38.719 1 98.25 462 ASN B N 1
ATOM 8390 C CA . ASN B 1 462 ? -9.641 -34.719 -40.125 1 98.25 462 ASN B CA 1
ATOM 8391 C C . ASN B 1 462 ? -8.461 -33.875 -40.625 1 98.25 462 ASN B C 1
ATOM 8393 O O . ASN B 1 462 ? -8.398 -33.531 -41.812 1 98.25 462 ASN B O 1
ATOM 8397 N N . SER B 1 463 ? -7.504 -33.562 -39.719 1 98.56 463 SER B N 1
ATOM 8398 C CA . SER B 1 463 ? -6.367 -32.719 -40.125 1 98.56 463 SER B CA 1
ATOM 8399 C C . SER B 1 463 ? -5.215 -32.875 -39.125 1 98.56 463 SER B C 1
ATOM 8401 O O . SER B 1 463 ? -5.406 -32.75 -37.906 1 98.56 463 SER B O 1
ATOM 8403 N N . GLU B 1 464 ? -3.98 -33.156 -39.594 1 98.12 464 GLU B N 1
ATOM 8404 C CA . GLU B 1 464 ? -2.826 -33.188 -38.688 1 98.12 464 GLU B CA 1
ATOM 8405 C C . GLU B 1 464 ? -1.527 -32.969 -39.469 1 98.12 464 GLU B C 1
ATOM 8407 O O . GLU B 1 464 ? -1.44 -33.25 -40.656 1 98.12 464 GLU B O 1
ATOM 8412 N N . GLN B 1 465 ? -0.6 -32.438 -38.812 1 98.12 465 GLN B N 1
ATOM 8413 C CA . GLN B 1 465 ? 0.755 -32.25 -39.344 1 98.12 465 GLN B CA 1
ATOM 8414 C C . GLN B 1 465 ? 1.642 -33.438 -38.938 1 98.12 465 GLN B C 1
ATOM 8416 O O . GLN B 1 465 ? 1.327 -34.188 -38 1 98.12 465 GLN B O 1
ATOM 8421 N N . GLU B 1 466 ? 2.76 -33.594 -39.594 1 96.94 466 GLU B N 1
ATOM 8422 C CA . GLU B 1 466 ? 3.699 -34.656 -39.312 1 96.94 466 GLU B CA 1
ATOM 8423 C C . GLU B 1 466 ? 4.277 -34.531 -37.906 1 96.94 466 GLU B C 1
ATOM 8425 O O . GLU B 1 466 ? 4.449 -35.531 -37.219 1 96.94 466 GLU B O 1
ATOM 8430 N N . ILE B 1 467 ? 4.535 -33.375 -37.438 1 96.19 467 ILE B N 1
ATOM 8431 C CA . ILE B 1 467 ? 5.172 -33.156 -36.156 1 96.19 467 ILE B CA 1
ATOM 8432 C C . ILE B 1 467 ? 4.105 -32.938 -35.062 1 96.19 467 ILE B C 1
ATOM 8434 O O . ILE B 1 467 ? 4.426 -32.625 -33.906 1 96.19 467 ILE B O 1
ATOM 8438 N N . GLY B 1 468 ? 2.885 -33 -35.5 1 98.06 468 GLY B N 1
ATOM 8439 C CA . GLY B 1 468 ? 1.754 -32.781 -34.594 1 98.06 468 GLY B CA 1
ATOM 8440 C C . GLY B 1 468 ? 0.624 -33.75 -34.812 1 98.06 468 GLY B C 1
ATOM 8441 O O . GLY B 1 468 ? -0.525 -33.375 -35.031 1 98.06 468 GLY B O 1
ATOM 8442 N N . LYS B 1 469 ? 0.984 -34.969 -34.656 1 98.06 469 LYS B N 1
ATOM 8443 C CA . LYS B 1 469 ? 0.016 -36.031 -34.875 1 98.06 469 LYS B CA 1
ATOM 8444 C C . LYS B 1 469 ? -1.075 -36.031 -33.812 1 98.06 469 LYS B C 1
ATOM 8446 O O . LYS B 1 469 ? -0.822 -35.688 -32.656 1 98.06 469 LYS B O 1
ATOM 8451 N N . ALA B 1 470 ? -2.26 -36.5 -34.188 1 98.31 470 ALA B N 1
ATOM 8452 C CA . ALA B 1 470 ? -3.416 -36.531 -33.312 1 98.31 470 ALA B CA 1
ATOM 8453 C C . ALA B 1 470 ? -3.139 -37.375 -32.094 1 98.31 470 ALA B C 1
ATOM 8455 O O . ALA B 1 470 ? -3.605 -37.094 -30.984 1 98.31 470 ALA B O 1
ATOM 8456 N N . ILE B 1 471 ? -2.373 -38.406 -32.219 1 97.75 471 ILE B N 1
ATOM 8457 C CA . ILE B 1 471 ? -2.125 -39.375 -31.172 1 97.75 471 ILE B CA 1
ATOM 8458 C C . ILE B 1 471 ? -1.336 -38.719 -30.047 1 97.75 471 ILE B C 1
ATOM 8460 O O . ILE B 1 471 ? -1.314 -39.219 -28.906 1 97.75 471 ILE B O 1
ATOM 8464 N N . ASN B 1 472 ? -0.708 -37.594 -30.344 1 98 472 ASN B N 1
ATOM 8465 C CA . ASN B 1 472 ? 0.101 -36.906 -29.359 1 98 472 ASN B CA 1
ATOM 8466 C C . ASN B 1 472 ? -0.751 -36.375 -28.188 1 98 472 ASN B C 1
ATOM 8468 O O . ASN B 1 472 ? -0.228 -36.062 -27.125 1 98 472 ASN B O 1
ATOM 8472 N N . ILE B 1 473 ? -2.082 -36.312 -28.359 1 98.44 473 ILE B N 1
ATOM 8473 C CA . ILE B 1 473 ? -2.949 -35.75 -27.328 1 98.44 473 ILE B CA 1
ATOM 8474 C C . ILE B 1 473 ? -3.014 -36.688 -26.141 1 98.44 473 ILE B C 1
ATOM 8476 O O . ILE B 1 473 ? -3.516 -36.344 -25.062 1 98.44 473 ILE B O 1
ATOM 8480 N N . ILE B 1 474 ? -2.496 -37.906 -26.25 1 97.94 474 ILE B N 1
ATOM 8481 C CA . ILE B 1 474 ? -2.459 -38.844 -25.141 1 97.94 474 ILE B CA 1
ATOM 8482 C C . ILE B 1 474 ? -1.014 -39.25 -24.859 1 97.94 474 ILE B C 1
ATOM 8484 O O . ILE B 1 474 ? -0.758 -40.344 -24.328 1 97.94 474 ILE B O 1
ATOM 8488 N N . SER B 1 475 ? -0.017 -38.469 -25.281 1 96.44 475 SER B N 1
ATOM 8489 C CA . SER B 1 475 ? 1.393 -38.75 -25.047 1 96.44 475 SER B CA 1
ATOM 8490 C C . SER B 1 475 ? 1.742 -38.688 -23.578 1 96.44 475 SER B C 1
ATOM 8492 O O . SER B 1 475 ? 2.76 -39.219 -23.141 1 96.44 475 SER B O 1
ATOM 8494 N N . GLY B 1 476 ? 0.903 -37.875 -22.859 1 96.44 476 GLY B N 1
ATOM 8495 C CA . GLY B 1 476 ? 1.105 -37.719 -21.422 1 96.44 476 GLY B CA 1
ATOM 8496 C C . GLY B 1 476 ? 2.008 -36.562 -21.078 1 96.44 476 GLY B C 1
ATOM 8497 O O . GLY B 1 476 ? 2.277 -36.281 -19.906 1 96.44 476 GLY B O 1
ATOM 8498 N N . GLN B 1 477 ? 2.49 -35.875 -21.984 1 95.5 477 GLN B N 1
ATOM 8499 C CA . GLN B 1 477 ? 3.316 -34.688 -21.812 1 95.5 477 GLN B CA 1
ATOM 8500 C C . GLN B 1 477 ? 2.658 -33.469 -22.453 1 95.5 477 GLN B C 1
ATOM 8502 O O . GLN B 1 477 ? 2.105 -33.531 -23.547 1 95.5 477 GLN B O 1
ATOM 8507 N N . THR B 1 478 ? 2.742 -32.312 -21.766 1 96.81 478 THR B N 1
ATOM 8508 C CA . THR B 1 478 ? 1.954 -31.172 -22.188 1 96.81 478 THR B CA 1
ATOM 8509 C C . THR B 1 478 ? 2.863 -30.031 -22.656 1 96.81 478 THR B C 1
ATOM 8511 O O . THR B 1 478 ? 2.559 -28.859 -22.422 1 96.81 478 THR B O 1
ATOM 8514 N N . ARG B 1 479 ? 4.039 -30.312 -23.125 1 97.19 479 ARG B N 1
ATOM 8515 C CA . ARG B 1 479 ? 4.98 -29.344 -23.688 1 97.19 479 ARG B CA 1
ATOM 8516 C C . ARG B 1 479 ? 6.16 -30.047 -24.344 1 97.19 479 ARG B C 1
ATOM 8518 O O . ARG B 1 479 ? 6.367 -31.25 -24.156 1 97.19 479 ARG B O 1
ATOM 8525 N N . SER B 1 480 ? 6.887 -29.266 -25.172 1 97.25 480 SER B N 1
ATOM 8526 C CA . SER B 1 480 ? 8.18 -29.719 -25.672 1 97.25 480 SER B CA 1
ATOM 8527 C C . SER B 1 480 ? 9.32 -29.25 -24.766 1 97.25 480 SER B C 1
ATOM 8529 O O . SER B 1 480 ? 9.359 -28.094 -24.359 1 97.25 480 SER B O 1
ATOM 8531 N N . VAL B 1 481 ? 10.289 -30.219 -24.5 1 97.06 481 VAL B N 1
ATOM 8532 C CA . VAL B 1 481 ? 11.391 -29.828 -23.609 1 97.06 481 VAL B CA 1
ATOM 8533 C C . VAL B 1 481 ? 12.656 -30.578 -24 1 97.06 481 VAL B C 1
ATOM 8535 O O . VAL B 1 481 ? 13.586 -30.703 -23.203 1 97.06 481 VAL B O 1
ATOM 8538 N N . HIS B 1 482 ? 12.828 -31.016 -25.219 1 95.56 482 HIS B N 1
ATOM 8539 C CA . HIS B 1 482 ? 13.906 -31.922 -25.625 1 95.56 482 HIS B CA 1
ATOM 8540 C C . HIS B 1 482 ? 15.07 -31.141 -26.219 1 95.56 482 HIS B C 1
ATOM 8542 O O . HIS B 1 482 ? 16.109 -31.719 -26.547 1 95.56 482 HIS B O 1
ATOM 8548 N N . GLY B 1 483 ? 14.945 -29.891 -26.375 1 93.62 483 GLY B N 1
ATOM 8549 C CA . GLY B 1 483 ? 15.984 -29.094 -27 1 93.62 483 GLY B CA 1
ATOM 8550 C C . GLY B 1 483 ? 17.094 -28.688 -26.047 1 93.62 483 GLY B C 1
ATOM 8551 O O . GLY B 1 483 ? 17.125 -29.141 -24.906 1 93.62 483 GLY B O 1
ATOM 8552 N N . HIS B 1 484 ? 18.016 -27.797 -26.609 1 93.38 484 HIS B N 1
ATOM 8553 C CA . HIS B 1 484 ? 19.109 -27.266 -25.828 1 93.38 484 HIS B CA 1
ATOM 8554 C C . HIS B 1 484 ? 18.609 -26.531 -24.594 1 93.38 484 HIS B C 1
ATOM 8556 O O . HIS B 1 484 ? 17.672 -25.719 -24.688 1 93.38 484 HIS B O 1
ATOM 8562 N N . ARG B 1 485 ? 19.141 -26.859 -23.375 1 95.44 485 ARG B N 1
ATOM 8563 C CA . ARG B 1 485 ? 18.812 -26.234 -22.094 1 95.44 485 ARG B CA 1
ATOM 8564 C C . ARG B 1 485 ? 17.422 -26.656 -21.625 1 95.44 485 ARG B C 1
ATOM 8566 O O . ARG B 1 485 ? 16.844 -26.016 -20.75 1 95.44 485 ARG B O 1
ATOM 8573 N N . GLY B 1 486 ? 16.859 -27.625 -22.312 1 97.38 486 GLY B N 1
ATOM 8574 C CA . GLY B 1 486 ? 15.625 -28.219 -21.828 1 97.38 486 GLY B CA 1
ATOM 8575 C C . GLY B 1 486 ? 15.836 -29.219 -20.719 1 97.38 486 GLY B C 1
ATOM 8576 O O . GLY B 1 486 ? 16.625 -28.984 -19.797 1 97.38 486 GLY B O 1
ATOM 8577 N N . VAL B 1 487 ? 15.047 -30.281 -20.75 1 97.62 487 VAL B N 1
ATOM 8578 C CA . VAL B 1 487 ? 15.211 -31.406 -19.828 1 97.62 487 VAL B CA 1
ATOM 8579 C C . VAL B 1 487 ? 16.375 -32.281 -20.281 1 97.62 487 VAL B C 1
ATOM 8581 O O . VAL B 1 487 ? 16.641 -32.406 -21.469 1 97.62 487 VAL B O 1
ATOM 8584 N N . ARG B 1 488 ? 17.062 -32.875 -19.297 1 96.81 488 ARG B N 1
ATOM 8585 C CA . ARG B 1 488 ? 18.156 -33.812 -19.656 1 96.81 488 ARG B CA 1
ATOM 8586 C C . ARG B 1 488 ? 17.688 -34.844 -20.656 1 96.81 488 ARG B C 1
ATOM 8588 O O . ARG B 1 488 ? 16.609 -35.406 -20.531 1 96.81 488 ARG B O 1
ATOM 8595 N N . PRO B 1 489 ? 18.516 -35.125 -21.562 1 94.81 489 PRO B N 1
ATOM 8596 C CA . PRO B 1 489 ? 18.125 -36.031 -22.641 1 94.81 489 PRO B CA 1
ATOM 8597 C C . PRO B 1 489 ? 17.719 -37.406 -22.156 1 94.81 489 PRO B C 1
ATOM 8599 O O . PRO B 1 489 ? 16.859 -38.062 -22.75 1 94.81 489 PRO B O 1
ATOM 8602 N N . GLU B 1 490 ? 18.266 -37.875 -21.062 1 94.69 490 GLU B N 1
ATOM 8603 C CA . GLU B 1 490 ? 18.016 -39.219 -20.547 1 94.69 490 GLU B CA 1
ATOM 8604 C C . GLU B 1 490 ? 16.578 -39.375 -20.078 1 94.69 490 GLU B C 1
ATOM 8606 O O . GLU B 1 490 ? 16.062 -40.5 -20.016 1 94.69 490 GLU B O 1
ATOM 8611 N N . ILE B 1 491 ? 15.992 -38.219 -19.766 1 94.5 491 ILE B N 1
ATOM 8612 C CA . ILE B 1 491 ? 14.648 -38.344 -19.234 1 94.5 491 ILE B CA 1
ATOM 8613 C C . ILE B 1 491 ? 13.68 -37.5 -20.062 1 94.5 491 ILE B C 1
ATOM 8615 O O . ILE B 1 491 ? 12.484 -37.438 -19.766 1 94.5 491 ILE B O 1
ATOM 8619 N N . ALA B 1 492 ? 14.195 -36.906 -21.094 1 92.38 492 ALA B N 1
ATOM 8620 C CA . ALA B 1 492 ? 13.344 -36.125 -21.984 1 92.38 492 ALA B CA 1
ATOM 8621 C C . ALA B 1 492 ? 12.656 -37.031 -23.016 1 92.38 492 ALA B C 1
ATOM 8623 O O . ALA B 1 492 ? 13.25 -38 -23.5 1 92.38 492 ALA B O 1
ATOM 8624 N N . GLN B 1 493 ? 11.477 -36.812 -23.312 1 90.5 493 GLN B N 1
ATOM 8625 C CA . GLN B 1 493 ? 10.789 -37.438 -24.453 1 90.5 493 GLN B CA 1
ATOM 8626 C C . GLN B 1 493 ? 10.695 -36.469 -25.625 1 90.5 493 GLN B C 1
ATOM 8628 O O . GLN B 1 493 ? 9.852 -35.562 -25.625 1 90.5 493 GLN B O 1
ATOM 8633 N N . PRO B 1 494 ? 11.445 -36.75 -26.641 1 93.75 494 PRO B N 1
ATOM 8634 C CA . PRO B 1 494 ? 11.453 -35.781 -27.75 1 93.75 494 PRO B CA 1
ATOM 8635 C C . PRO B 1 494 ? 10.102 -35.688 -28.469 1 93.75 494 PRO B C 1
ATOM 8637 O O . PRO B 1 494 ? 9.375 -36.688 -28.547 1 93.75 494 PRO B O 1
ATOM 8640 N N . GLY B 1 495 ? 9.867 -34.531 -29.078 1 95.19 495 GLY B N 1
ATOM 8641 C CA . GLY B 1 495 ? 8.633 -34.312 -29.828 1 95.19 495 GLY B CA 1
ATOM 8642 C C . GLY B 1 495 ? 7.902 -33.062 -29.406 1 95.19 495 GLY B C 1
ATOM 8643 O O . GLY B 1 495 ? 8.273 -32.406 -28.422 1 95.19 495 GLY B O 1
ATOM 8644 N N . SER B 1 496 ? 6.852 -32.781 -30.172 1 96.56 496 SER B N 1
ATOM 8645 C CA . SER B 1 496 ? 6.078 -31.594 -29.875 1 96.56 496 SER B CA 1
ATOM 8646 C C . SER B 1 496 ? 5.062 -31.844 -28.766 1 96.56 496 SER B C 1
ATOM 8648 O O . SER B 1 496 ? 4.633 -30.922 -28.078 1 96.56 496 SER B O 1
ATOM 8650 N N . HIS B 1 497 ? 4.598 -33.188 -28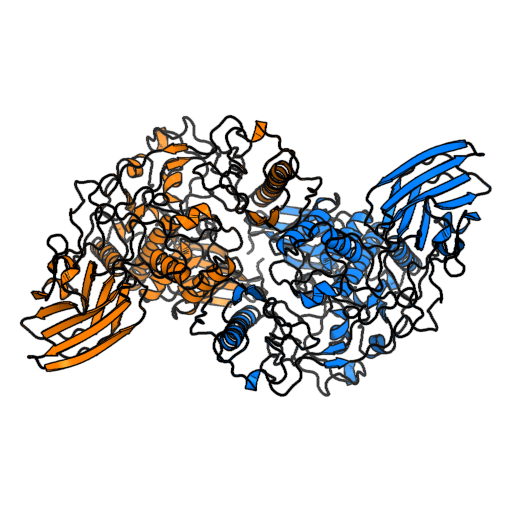.703 1 97.44 497 HIS B N 1
ATOM 8651 C CA . HIS B 1 497 ? 3.648 -33.656 -27.703 1 97.44 497 HIS B CA 1
ATOM 8652 C C . HIS B 1 497 ? 2.328 -32.906 -27.797 1 97.44 497 HIS B C 1
ATOM 8654 O O . HIS B 1 497 ? 1.743 -32.531 -26.766 1 97.44 497 HIS B O 1
ATOM 8660 N N . ARG B 1 498 ? 1.935 -32.594 -28.984 1 98.56 498 ARG B N 1
ATOM 8661 C CA . ARG B 1 498 ? 0.656 -31.922 -29.234 1 98.56 498 ARG B CA 1
ATOM 8662 C C . ARG B 1 498 ? 0.114 -32.281 -30.609 1 98.56 498 ARG B C 1
ATOM 8664 O O . ARG B 1 498 ? 0.876 -32.656 -31.5 1 98.56 498 ARG B O 1
ATOM 8671 N N . TRP B 1 499 ? -1.199 -32.25 -30.75 1 98.75 499 TRP B N 1
ATOM 8672 C CA . TRP B 1 499 ? -1.866 -32.25 -32.031 1 98.75 499 TRP B CA 1
ATOM 8673 C C . TRP B 1 499 ? -1.812 -30.875 -32.688 1 98.75 499 TRP B C 1
ATOM 8675 O O . TRP B 1 499 ? -2.072 -29.859 -32.031 1 98.75 499 TRP B O 1
ATOM 8685 N N . MET B 1 500 ? -1.384 -30.844 -33.938 1 98.75 500 MET B N 1
ATOM 8686 C CA . MET B 1 500 ? -1.407 -29.641 -34.781 1 98.75 500 MET B CA 1
ATOM 8687 C C . MET B 1 500 ? -2.127 -29.891 -36.094 1 98.75 500 MET B C 1
ATOM 8689 O O . MET B 1 500 ? -1.735 -30.781 -36.844 1 98.75 500 MET B O 1
ATOM 8693 N N . SER B 1 501 ? -3.17 -29.141 -36.344 1 98.81 501 SER B N 1
ATOM 8694 C CA . SER B 1 501 ? -3.824 -29.25 -37.625 1 98.81 501 SER B CA 1
ATOM 8695 C C . SER B 1 501 ? -3.002 -28.594 -38.719 1 98.81 501 SER B C 1
ATOM 8697 O O . SER B 1 501 ? -2.041 -27.875 -38.438 1 98.81 501 SER B O 1
ATOM 8699 N N . LYS B 1 502 ? -3.387 -28.844 -39.938 1 98.31 502 LYS B N 1
ATOM 8700 C CA . LYS B 1 502 ? -2.711 -28.219 -41.062 1 98.31 502 LYS B CA 1
ATOM 8701 C C . LYS B 1 502 ? -3.254 -26.812 -41.312 1 98.31 502 LYS B C 1
ATOM 8703 O O . LYS B 1 502 ? -4.469 -26.609 -41.406 1 98.31 502 LYS B O 1
ATOM 8708 N N . PRO B 1 503 ? -2.32 -25.922 -41.5 1 97.69 503 PRO B N 1
ATOM 8709 C CA . PRO B 1 503 ? -2.793 -24.578 -41.844 1 97.69 503 PRO B CA 1
ATOM 8710 C C . PRO B 1 503 ? -3.646 -24.562 -43.094 1 97.69 503 PRO B C 1
ATOM 8712 O O . PRO B 1 503 ? -4.648 -23.844 -43.156 1 97.69 503 PRO B O 1
ATOM 8715 N N . GLU B 1 504 ? -3.398 -25.375 -44.062 1 97.38 504 GLU B N 1
ATOM 8716 C CA . GLU B 1 504 ? -4.051 -25.375 -45.375 1 97.38 504 GLU B CA 1
ATOM 8717 C C . GLU B 1 504 ? -5.492 -25.875 -45.281 1 97.38 504 GLU B C 1
ATOM 8719 O O . GLU B 1 504 ? -6.328 -25.547 -46.125 1 97.38 504 GLU B O 1
ATOM 8724 N N . ASP B 1 505 ? -5.723 -26.641 -44.219 1 97.38 505 ASP B N 1
ATOM 8725 C CA . ASP B 1 505 ? -7.055 -27.219 -44.062 1 97.38 505 ASP B CA 1
ATOM 8726 C C . ASP B 1 505 ? -8.039 -26.188 -43.5 1 97.38 505 ASP B C 1
ATOM 8728 O O . ASP B 1 505 ? -9.25 -26.359 -43.594 1 97.38 505 ASP B O 1
ATOM 8732 N N . GLY B 1 506 ? -7.543 -25.125 -42.969 1 95.88 506 GLY B N 1
ATOM 8733 C CA . GLY B 1 506 ? -8.391 -24.125 -42.344 1 95.88 506 GLY B CA 1
ATOM 8734 C C . GLY B 1 506 ? -9.227 -24.672 -41.188 1 95.88 506 GLY B C 1
ATOM 8735 O O . GLY B 1 506 ? -9.25 -25.875 -40.969 1 95.88 506 GLY B O 1
ATOM 8736 N N . MET B 1 507 ? -9.93 -23.859 -40.469 1 95.75 507 MET B N 1
ATOM 8737 C CA . MET B 1 507 ? -10.852 -24.234 -39.406 1 95.75 507 MET B CA 1
ATOM 8738 C C . MET B 1 507 ? -12.297 -24.188 -39.875 1 95.75 507 MET B C 1
ATOM 8740 O O . MET B 1 507 ? -12.648 -23.328 -40.688 1 95.75 507 MET B O 1
ATOM 8744 N N . PRO B 1 508 ? -13.195 -25.078 -39.562 1 98.25 508 PRO B N 1
ATOM 8745 C CA . PRO B 1 508 ? -13.055 -25.922 -38.375 1 98.25 508 PRO B CA 1
ATOM 8746 C C . PRO B 1 508 ? -12.25 -27.188 -38.625 1 98.25 508 PRO B C 1
ATOM 8748 O O . PRO B 1 508 ? -12.234 -27.703 -39.75 1 98.25 508 PRO B O 1
ATOM 8751 N N . VAL B 1 509 ? -11.547 -27.656 -37.625 1 98.75 509 VAL B N 1
ATOM 8752 C CA . VAL B 1 509 ? -10.875 -28.953 -37.625 1 98.75 509 VAL B CA 1
ATOM 8753 C C . VAL B 1 509 ? -11.328 -29.766 -36.406 1 98.75 509 VAL B C 1
ATOM 8755 O O . VAL B 1 509 ? -11.773 -29.203 -35.406 1 98.75 509 VAL B O 1
ATOM 8758 N N . THR B 1 510 ? -11.219 -31.094 -36.5 1 98.69 510 THR B N 1
ATOM 8759 C CA . THR B 1 510 ? -11.805 -31.938 -35.469 1 98.69 510 THR B CA 1
ATOM 8760 C C . THR B 1 510 ? -10.805 -33 -35 1 98.69 510 THR B C 1
ATOM 8762 O O . THR B 1 510 ? -9.914 -33.406 -35.75 1 98.69 510 THR B O 1
ATOM 8765 N N . ILE B 1 511 ? -10.938 -33.344 -33.812 1 98.69 511 ILE B N 1
ATOM 8766 C CA . ILE B 1 511 ? -10.281 -34.5 -33.219 1 98.69 511 ILE B CA 1
ATOM 8767 C C . ILE B 1 511 ? -11.297 -35.312 -32.406 1 98.69 511 ILE B C 1
ATOM 8769 O O . ILE B 1 511 ? -12.148 -34.75 -31.719 1 98.69 511 ILE B O 1
ATOM 8773 N N . GLU B 1 512 ? -11.219 -36.625 -32.562 1 98.31 512 GLU B N 1
ATOM 8774 C CA . GLU B 1 512 ? -12.234 -37.5 -32 1 98.31 512 GLU B CA 1
ATOM 8775 C C . GLU B 1 512 ? -11.609 -38.625 -31.172 1 98.31 512 GLU B C 1
ATOM 8777 O O . GLU B 1 512 ? -10.594 -39.219 -31.562 1 98.31 512 GLU B O 1
ATOM 8782 N N . LEU B 1 513 ? -12.164 -38.875 -30.047 1 98.69 513 LEU B N 1
ATOM 8783 C CA . LEU B 1 513 ? -11.867 -40.031 -29.219 1 98.69 513 LEU B CA 1
ATOM 8784 C C . LEU B 1 513 ? -13.031 -41 -29.234 1 98.69 513 LEU B C 1
ATOM 8786 O O . LEU B 1 513 ? -14.18 -40.625 -29 1 98.69 513 LEU B O 1
ATOM 8790 N N . SER B 1 514 ? -12.766 -42.25 -29.484 1 98.5 514 SER B N 1
ATOM 8791 C CA . SER B 1 514 ? -13.828 -43.281 -29.516 1 98.5 514 SER B CA 1
ATOM 8792 C C . SER B 1 514 ? -13.438 -44.5 -28.734 1 98.5 514 SER B C 1
ATOM 8794 O O . SER B 1 514 ? -12.25 -44.844 -28.625 1 98.5 514 SER B O 1
ATOM 8796 N N . TRP B 1 515 ? -14.422 -45.156 -28.25 1 98.38 515 TRP B N 1
ATOM 8797 C CA . TRP B 1 515 ? -14.266 -46.375 -27.484 1 98.38 515 TRP B CA 1
ATOM 8798 C C . TRP B 1 515 ? -15.164 -47.469 -28.031 1 98.38 515 TRP B C 1
ATOM 8800 O O . TRP B 1 515 ? -16.281 -47.219 -28.453 1 98.38 515 TRP B O 1
ATOM 8810 N N . PRO B 1 516 ? -14.703 -48.719 -28 1 97.25 516 PRO B N 1
ATOM 8811 C CA . PRO B 1 516 ? -15.547 -49.812 -28.484 1 97.25 516 PRO B CA 1
ATOM 8812 C C . PRO B 1 516 ? -16.797 -50 -27.625 1 97.25 516 PRO B C 1
ATOM 8814 O O . PRO B 1 516 ? -17.875 -50.312 -28.156 1 97.25 516 PRO B O 1
ATOM 8817 N N . LYS B 1 517 ? -16.672 -49.844 -26.328 1 97.12 517 LYS B N 1
ATOM 8818 C CA . LYS B 1 517 ? -17.812 -49.906 -25.406 1 97.12 517 LYS B CA 1
ATOM 8819 C C . LYS B 1 517 ? -18.141 -48.531 -24.859 1 97.12 517 LYS B C 1
ATOM 8821 O O . LYS B 1 517 ? -17.25 -47.719 -24.609 1 97.12 517 LYS B O 1
ATOM 8826 N N . SER B 1 518 ? -19.406 -48.375 -24.641 1 97.62 518 SER B N 1
ATOM 8827 C CA . SER B 1 518 ? -19.844 -47.094 -24.156 1 97.62 518 SER B CA 1
ATOM 8828 C C . SER B 1 518 ? -19.25 -46.781 -22.781 1 97.62 518 SER B C 1
ATOM 8830 O O . SER B 1 518 ? -18.984 -47.688 -22 1 97.62 518 SER B O 1
ATOM 8832 N N . LYS B 1 519 ? -18.922 -45.531 -22.531 1 97.88 519 LYS B N 1
ATOM 8833 C CA . LYS B 1 519 ? -18.406 -45 -21.281 1 97.88 519 LYS B CA 1
ATOM 8834 C C . LYS B 1 519 ? -19.344 -43.906 -20.719 1 97.88 519 LYS B C 1
ATOM 8836 O O . LYS B 1 519 ? -20.047 -43.25 -21.469 1 97.88 519 LYS B O 1
ATOM 8841 N N . ASN B 1 520 ? -19.375 -43.688 -19.391 1 98.25 520 ASN B N 1
ATOM 8842 C CA . ASN B 1 520 ? -20.141 -42.625 -18.75 1 98.25 520 ASN B CA 1
ATOM 8843 C C . ASN B 1 520 ? -19.234 -41.469 -18.359 1 98.25 520 ASN B C 1
ATOM 8845 O O . ASN B 1 520 ? -19.094 -41.188 -17.172 1 98.25 520 ASN B O 1
ATOM 8849 N N . ILE B 1 521 ? -18.703 -40.844 -19.359 1 97.94 521 ILE B N 1
ATOM 8850 C CA . ILE B 1 521 ? -17.75 -39.75 -19.141 1 97.94 521 ILE B CA 1
ATOM 8851 C C . ILE B 1 521 ? -18.453 -38.562 -18.484 1 97.94 521 ILE B C 1
ATOM 8853 O O . ILE B 1 521 ? -19.484 -38.094 -18.984 1 97.94 521 ILE B O 1
ATOM 8857 N N . ARG B 1 522 ? -17.906 -38.031 -17.344 1 98.12 522 ARG B N 1
ATOM 8858 C CA . ARG B 1 522 ? -18.5 -36.938 -16.609 1 98.12 522 ARG B CA 1
ATOM 8859 C C . ARG B 1 522 ? -17.625 -35.688 -16.719 1 98.12 522 ARG B C 1
ATOM 8861 O O . ARG B 1 522 ? -18.078 -34.562 -16.438 1 98.12 522 ARG B O 1
ATOM 8868 N N . SER B 1 523 ? -16.391 -35.938 -17.094 1 98 523 SER B N 1
ATOM 8869 C CA . SER B 1 523 ? -15.492 -34.781 -17.188 1 98 523 SER B CA 1
ATOM 8870 C C . SER B 1 523 ? -14.531 -34.938 -18.359 1 98 523 SER B C 1
ATOM 8872 O O . SER B 1 523 ? -14.008 -36.031 -18.609 1 98 523 SER B O 1
ATOM 8874 N N . ILE B 1 524 ? -14.359 -33.875 -19.156 1 98.31 524 ILE B N 1
ATOM 8875 C CA . ILE B 1 524 ? -13.344 -33.781 -20.203 1 98.31 524 ILE B CA 1
ATOM 8876 C C . ILE B 1 524 ? -12.43 -32.594 -19.891 1 98.31 524 ILE B C 1
ATOM 8878 O O . ILE B 1 524 ? -12.914 -31.469 -19.625 1 98.31 524 ILE B O 1
ATOM 8882 N N . GLN B 1 525 ? -11.18 -32.844 -19.875 1 98.31 525 GLN B N 1
ATOM 8883 C CA . GLN B 1 525 ? -10.188 -31.797 -19.672 1 98.31 525 GLN B CA 1
ATOM 8884 C C . GLN B 1 525 ? -9.312 -31.641 -20.922 1 98.31 525 GLN B C 1
ATOM 8886 O O . GLN B 1 525 ? -8.883 -32.625 -21.516 1 98.31 525 GLN B O 1
ATOM 8891 N N . ILE B 1 526 ? -9.117 -30.422 -21.344 1 98.81 526 ILE B N 1
ATOM 8892 C CA . ILE B 1 526 ? -8.289 -30.141 -22.5 1 98.81 526 ILE B CA 1
ATOM 8893 C C . ILE B 1 526 ? -7.172 -29.172 -22.125 1 98.81 526 ILE B C 1
ATOM 8895 O O . ILE B 1 526 ? -7.418 -28.156 -21.484 1 98.81 526 ILE B O 1
ATOM 8899 N N . VAL B 1 527 ? -5.914 -29.438 -22.422 1 98.88 527 VAL B N 1
ATOM 8900 C CA . VAL B 1 527 ? -4.777 -28.547 -22.25 1 98.88 527 VAL B CA 1
ATOM 8901 C C . VAL B 1 527 ? -4.395 -27.953 -23.609 1 98.88 527 VAL B C 1
ATOM 8903 O O . VAL B 1 527 ? -4.012 -28.672 -24.531 1 98.88 527 VAL B O 1
ATOM 8906 N N . PHE B 1 528 ? -4.496 -26.672 -23.734 1 98.88 528 PHE B N 1
ATOM 8907 C CA . PHE B 1 528 ? -4.203 -25.969 -24.984 1 98.88 528 PHE B CA 1
ATOM 8908 C C . PHE B 1 528 ? -2.799 -25.375 -24.953 1 98.88 528 PHE B C 1
ATOM 8910 O O . PHE B 1 528 ? -2.168 -25.312 -23.891 1 98.88 528 PHE B O 1
ATOM 8917 N N . ASP B 1 529 ? -2.287 -25.047 -26.094 1 98.44 529 ASP B N 1
ATOM 8918 C CA . ASP B 1 529 ? -1.005 -24.359 -26.234 1 98.44 529 ASP B CA 1
ATOM 8919 C C . ASP B 1 529 ? -1.143 -22.875 -25.938 1 98.44 529 ASP B C 1
ATOM 8921 O O . ASP B 1 529 ? -1.995 -22.203 -26.531 1 98.44 529 ASP B O 1
ATOM 8925 N N . THR B 1 530 ? -0.288 -22.359 -25.016 1 98 530 THR B N 1
ATOM 8926 C CA . THR B 1 530 ? -0.341 -20.938 -24.656 1 98 530 THR B CA 1
ATOM 8927 C C . THR B 1 530 ? 1.005 -20.266 -24.906 1 98 530 THR B C 1
ATOM 8929 O O . THR B 1 530 ? 1.31 -19.234 -24.312 1 98 530 THR B O 1
ATOM 8932 N N . GLY B 1 531 ? 1.83 -20.906 -25.719 1 96.62 531 GLY B N 1
ATOM 8933 C CA . GLY B 1 531 ? 3.092 -20.312 -26.125 1 96.62 531 GLY B CA 1
ATOM 8934 C C . GLY B 1 531 ? 4.105 -20.234 -25 1 96.62 531 GLY B C 1
ATOM 8935 O O . GLY B 1 531 ? 4.695 -19.172 -24.766 1 96.62 531 GLY B O 1
ATOM 8936 N N . ALA B 1 532 ? 4.387 -21.359 -24.312 1 96.25 532 ALA B N 1
ATOM 8937 C CA . ALA B 1 532 ? 5.215 -21.406 -23.109 1 96.25 532 ALA B CA 1
ATOM 8938 C C . ALA B 1 532 ? 6.688 -21.203 -23.438 1 96.25 532 ALA B C 1
ATOM 8940 O O . ALA B 1 532 ? 7.531 -21.141 -22.547 1 96.25 532 ALA B O 1
ATOM 8941 N N . HIS B 1 533 ? 7.062 -21.031 -24.75 1 95.12 533 HIS B N 1
ATOM 8942 C CA . HIS B 1 533 ? 8.43 -20.703 -25.156 1 95.12 533 HIS B CA 1
ATOM 8943 C C . HIS B 1 533 ? 8.727 -19.219 -24.984 1 95.12 533 HIS B C 1
ATOM 8945 O O . HIS B 1 533 ? 9.883 -18.812 -24.938 1 95.12 533 HIS B O 1
ATOM 8951 N N . ARG B 1 534 ? 7.711 -18.438 -24.844 1 94.25 534 ARG B N 1
ATOM 8952 C CA . ARG B 1 534 ? 7.848 -16.984 -24.781 1 94.25 534 ARG B CA 1
ATOM 8953 C C . ARG B 1 534 ? 7.688 -16.484 -23.359 1 94.25 534 ARG B C 1
ATOM 8955 O O . ARG B 1 534 ? 6.922 -17.062 -22.578 1 94.25 534 ARG B O 1
ATOM 8962 N N . VAL B 1 535 ? 8.391 -15.375 -23.078 1 94.31 535 VAL B N 1
ATOM 8963 C CA . VAL B 1 535 ? 8.258 -14.75 -21.766 1 94.31 535 VAL B CA 1
ATOM 8964 C C . VAL B 1 535 ? 6.859 -14.156 -21.625 1 94.31 535 VAL B C 1
ATOM 8966 O O . VAL B 1 535 ? 6.301 -13.625 -22.578 1 94.31 535 VAL B O 1
ATOM 8969 N N . LEU B 1 536 ? 6.246 -14.312 -20.516 1 96.25 536 LEU B N 1
ATOM 8970 C CA . LEU B 1 536 ? 4.973 -13.703 -20.156 1 96.25 536 LEU B CA 1
ATOM 8971 C C . LEU B 1 536 ? 4.949 -13.359 -18.672 1 96.25 536 LEU B C 1
ATOM 8973 O O . LEU B 1 536 ? 4.973 -14.25 -17.812 1 96.25 536 LEU B O 1
ATOM 8977 N N . THR B 1 537 ? 5.09 -12.109 -18.328 1 94.94 537 THR B N 1
ATOM 8978 C CA . THR B 1 537 ? 5.07 -11.641 -16.953 1 94.94 537 THR B CA 1
ATOM 8979 C C . THR B 1 537 ? 4.641 -10.18 -16.875 1 94.94 537 THR B C 1
ATOM 8981 O O . THR B 1 537 ? 4.891 -9.406 -17.812 1 94.94 537 THR B O 1
ATOM 8984 N N . PHE B 1 538 ? 3.943 -9.891 -15.781 1 95.19 538 PHE B N 1
ATOM 8985 C CA . PHE B 1 538 ? 3.635 -8.484 -15.539 1 95.19 538 PHE B CA 1
ATOM 8986 C C . PHE B 1 538 ? 4.91 -7.676 -15.32 1 95.19 538 PHE B C 1
ATOM 8988 O O . PHE B 1 538 ? 5.754 -8.047 -14.508 1 95.19 538 PHE B O 1
ATOM 8995 N N . SER B 1 539 ? 5.031 -6.598 -16.125 1 93.62 539 SER B N 1
ATOM 8996 C CA . SER B 1 539 ? 6.219 -5.754 -16.016 1 93.62 539 SER B CA 1
ATOM 8997 C C . SER B 1 539 ? 5.875 -4.285 -16.25 1 93.62 539 SER B C 1
ATOM 8999 O O . SER B 1 539 ? 5 -3.967 -17.047 1 93.62 539 SER B O 1
ATOM 9001 N N . LEU B 1 540 ? 6.562 -3.443 -15.516 1 93.19 540 LEU B N 1
ATOM 9002 C CA . LEU B 1 540 ? 6.406 -2.004 -15.695 1 93.19 540 LEU B CA 1
ATOM 9003 C C . LEU B 1 540 ? 7.52 -1.433 -16.562 1 93.19 540 LEU B C 1
ATOM 9005 O O . LEU B 1 540 ? 7.551 -0.23 -16.828 1 93.19 540 LEU B O 1
ATOM 9009 N N . ALA B 1 541 ? 8.414 -2.312 -17 1 91.12 541 ALA B N 1
ATOM 9010 C CA . ALA B 1 541 ? 9.469 -1.91 -17.922 1 91.12 541 ALA B CA 1
ATOM 9011 C C . ALA B 1 541 ? 8.992 -2.018 -19.375 1 91.12 541 ALA B C 1
ATOM 9013 O O . ALA B 1 541 ? 8.594 -3.094 -19.828 1 91.12 541 ALA B O 1
ATOM 9014 N N . ASP B 1 542 ? 9.016 -0.963 -20.094 1 88.25 542 ASP B N 1
ATOM 9015 C CA . ASP B 1 542 ? 8.531 -0.93 -21.469 1 88.25 542 ASP B CA 1
ATOM 9016 C C . ASP B 1 542 ? 9.312 -1.896 -22.359 1 88.25 542 ASP B C 1
ATOM 9018 O O . ASP B 1 542 ? 8.719 -2.668 -23.109 1 88.25 542 ASP B O 1
ATOM 9022 N N . GLU B 1 543 ? 10.586 -1.855 -22.234 1 84.06 543 GLU B N 1
ATOM 9023 C CA . GLU B 1 543 ? 11.43 -2.697 -23.078 1 84.06 543 GLU B CA 1
ATOM 9024 C C . GLU B 1 543 ? 11.203 -4.176 -22.781 1 84.06 543 GLU B C 1
ATOM 9026 O O . GLU B 1 543 ? 11.234 -5.008 -23.688 1 84.06 543 GLU B O 1
ATOM 9031 N N . TYR B 1 544 ? 11 -4.434 -21.516 1 87.44 544 TYR B N 1
ATOM 9032 C CA . TYR B 1 544 ? 10.734 -5.816 -21.125 1 87.44 544 TYR B CA 1
ATOM 9033 C C . TYR B 1 544 ? 9.383 -6.277 -21.672 1 87.44 544 TYR B C 1
ATOM 9035 O O . TYR B 1 544 ? 9.258 -7.395 -22.172 1 87.44 544 TYR B O 1
ATOM 9043 N N . THR B 1 545 ? 8.406 -5.457 -21.656 1 90.38 545 THR B N 1
ATOM 9044 C CA . THR B 1 545 ? 7.055 -5.777 -22.094 1 90.38 545 THR B CA 1
ATOM 9045 C C . THR B 1 545 ? 7.008 -5.988 -23.594 1 90.38 545 THR B C 1
ATOM 9047 O O . THR B 1 545 ? 6.234 -6.809 -24.094 1 90.38 545 THR B O 1
ATOM 9050 N N . GLN B 1 546 ? 7.863 -5.352 -24.328 1 87.62 546 GLN B N 1
ATOM 9051 C CA . GLN B 1 546 ? 7.883 -5.461 -25.781 1 87.62 546 GLN B CA 1
ATOM 9052 C C . GLN B 1 546 ? 8.273 -6.871 -26.219 1 87.62 546 GLN B C 1
ATOM 9054 O O . GLN B 1 546 ? 7.984 -7.281 -27.344 1 87.62 546 GLN B O 1
ATOM 9059 N N . LYS B 1 547 ? 8.844 -7.633 -25.297 1 83.69 547 LYS B N 1
ATOM 9060 C CA . LYS B 1 547 ? 9.281 -8.992 -25.609 1 83.69 547 LYS B CA 1
ATOM 9061 C C . LYS B 1 547 ? 8.125 -9.984 -25.484 1 83.69 547 LYS B C 1
ATOM 9063 O O . LYS B 1 547 ? 8.266 -11.156 -25.828 1 83.69 547 LYS B O 1
ATOM 9068 N N . MET B 1 548 ? 6.98 -9.469 -25.078 1 92.19 548 MET B N 1
ATOM 9069 C CA . MET B 1 548 ? 5.883 -10.383 -24.766 1 92.19 548 MET B CA 1
ATOM 9070 C C . MET B 1 548 ? 4.617 -9.984 -25.516 1 92.19 548 MET B C 1
ATOM 9072 O O . MET B 1 548 ? 4.551 -8.898 -26.094 1 92.19 548 MET B O 1
ATOM 9076 N N . HIS B 1 549 ? 3.76 -10.922 -25.625 1 93.88 549 HIS B N 1
ATOM 9077 C CA . HIS B 1 549 ? 2.42 -10.656 -26.141 1 93.88 549 HIS B CA 1
ATOM 9078 C C . HIS B 1 549 ? 1.47 -10.242 -25.016 1 93.88 549 HIS B C 1
ATOM 9080 O O . HIS B 1 549 ? 0.526 -10.969 -24.688 1 93.88 549 HIS B O 1
ATOM 9086 N N . TRP B 1 550 ? 1.667 -9.039 -24.5 1 94.81 550 TRP B N 1
ATOM 9087 C CA . TRP B 1 550 ? 0.853 -8.539 -23.391 1 94.81 550 TRP B CA 1
ATOM 908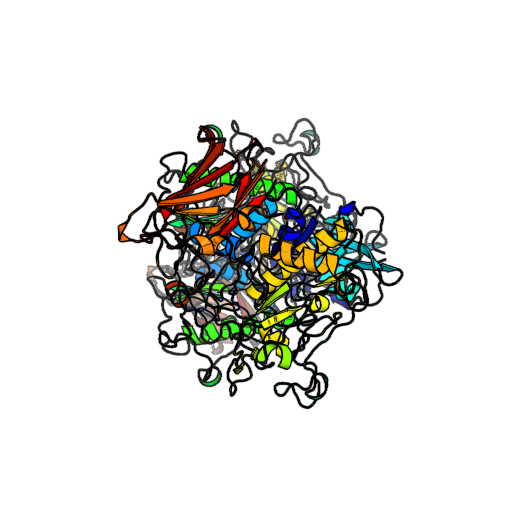8 C C . TRP B 1 550 ? -0.346 -7.754 -23.906 1 94.81 550 TRP B C 1
ATOM 9090 O O . TRP B 1 550 ? -0.255 -7.082 -24.938 1 94.81 550 TRP B O 1
ATOM 9100 N N . GLY B 1 551 ? -1.434 -7.797 -23.172 1 94.69 551 GLY B N 1
ATOM 9101 C CA . GLY B 1 551 ? -2.623 -7.039 -23.531 1 94.69 551 GLY B CA 1
ATOM 9102 C C . GLY B 1 551 ? -3.572 -7.809 -24.438 1 94.69 551 GLY B C 1
ATOM 9103 O O . GLY B 1 551 ? -4.645 -7.312 -24.781 1 94.69 551 GLY B O 1
ATOM 9104 N N . ASN B 1 552 ? -3.146 -9.078 -24.766 1 94.62 552 ASN B N 1
ATOM 9105 C CA . ASN B 1 552 ? -3.926 -9.953 -25.625 1 94.62 552 ASN B CA 1
ATOM 9106 C C . ASN B 1 552 ? -3.803 -11.414 -25.188 1 94.62 552 ASN B C 1
ATOM 9108 O O . ASN B 1 552 ? -2.859 -11.781 -24.5 1 94.62 552 ASN B O 1
ATOM 9112 N N . PRO B 1 553 ? -4.879 -12.203 -25.594 1 97.44 553 PRO B N 1
ATOM 9113 C CA . PRO B 1 553 ? -4.645 -13.641 -25.438 1 97.44 553 PRO B CA 1
ATOM 9114 C C . PRO B 1 553 ? -3.455 -14.133 -26.25 1 97.44 553 PRO B C 1
ATOM 9116 O O . PRO B 1 553 ? -3.113 -13.531 -27.281 1 97.44 553 PRO B O 1
ATOM 9119 N N . GLN B 1 554 ? -2.801 -15.18 -25.781 1 98.25 554 GLN B N 1
ATOM 9120 C CA . GLN B 1 554 ? -1.684 -15.742 -26.516 1 98.25 554 GLN B CA 1
ATOM 9121 C C . GLN B 1 554 ? -2.152 -16.344 -27.844 1 98.25 554 GLN B C 1
ATOM 9123 O O . GLN B 1 554 ? -3.154 -17.047 -27.891 1 98.25 554 GLN B O 1
ATOM 9128 N N . PRO B 1 555 ? -1.452 -16.125 -28.922 1 98.12 555 PRO B N 1
ATOM 9129 C CA . PRO B 1 555 ? -1.946 -16.422 -30.266 1 98.12 555 PRO B CA 1
ATOM 9130 C C . PRO B 1 555 ? -2.215 -17.906 -30.484 1 98.12 555 PRO B C 1
ATOM 9132 O O . PRO B 1 555 ? -3.135 -18.281 -31.219 1 98.12 555 PRO B O 1
ATOM 9135 N N . GLU B 1 556 ? -1.47 -18.812 -29.859 1 98.19 556 GLU B N 1
ATOM 9136 C CA . GLU B 1 556 ? -1.568 -20.25 -30.094 1 98.19 556 GLU B CA 1
ATOM 9137 C C . GLU B 1 556 ? -2.816 -20.828 -29.438 1 98.19 556 GLU B C 1
ATOM 9139 O O . GLU B 1 556 ? -3.26 -21.922 -29.797 1 98.19 556 GLU B O 1
ATOM 9144 N N . THR B 1 557 ? -3.408 -20.172 -28.516 1 98.75 557 THR B N 1
ATOM 9145 C CA . THR B 1 557 ? -4.473 -20.719 -27.672 1 98.75 557 THR B CA 1
ATOM 9146 C C . THR B 1 557 ? -5.758 -20.875 -28.484 1 98.75 557 THR B C 1
ATOM 9148 O O . THR B 1 557 ? -6.125 -20 -29.266 1 98.75 557 THR B O 1
ATOM 9151 N N . VAL B 1 558 ? -6.41 -22 -28.359 1 98.88 558 VAL B N 1
ATOM 9152 C CA . VAL B 1 558 ? -7.715 -22.219 -28.969 1 98.88 558 VAL B CA 1
ATOM 9153 C C . VAL B 1 558 ? -8.734 -21.266 -28.359 1 98.88 558 VAL B C 1
ATOM 9155 O O . VAL B 1 558 ? -8.867 -21.188 -27.141 1 98.88 558 VAL B O 1
ATOM 9158 N N . LYS B 1 559 ? -9.398 -20.531 -29.219 1 98.81 559 LYS B N 1
ATOM 9159 C CA . LYS B 1 559 ? -10.328 -19.469 -28.812 1 98.81 559 LYS B CA 1
ATOM 9160 C C . LYS B 1 559 ? -11.75 -20.016 -28.719 1 98.81 559 LYS B C 1
ATOM 9162 O O . LYS B 1 559 ? -12.414 -19.828 -27.688 1 98.81 559 LYS B O 1
ATOM 9167 N N . ASP B 1 560 ? -12.266 -20.594 -29.781 1 98.88 560 ASP B N 1
ATOM 9168 C CA . ASP B 1 560 ? -13.625 -21.109 -29.875 1 98.88 560 ASP B CA 1
ATOM 9169 C C . ASP B 1 560 ? -13.625 -22.594 -30.219 1 98.88 560 ASP B C 1
ATOM 9171 O O . ASP B 1 560 ? -12.922 -23.031 -31.141 1 98.88 560 ASP B O 1
ATOM 9175 N N . TYR B 1 561 ? -14.43 -23.453 -29.516 1 98.88 561 TYR B N 1
ATOM 9176 C CA . TYR B 1 561 ? -14.508 -24.875 -29.828 1 98.88 561 TYR B CA 1
ATOM 9177 C C . TYR B 1 561 ? -15.812 -25.469 -29.297 1 98.88 561 TYR B C 1
ATOM 9179 O O . TYR B 1 561 ? -16.5 -24.859 -28.484 1 98.88 561 TYR B O 1
ATOM 9187 N N . ILE B 1 562 ? -16.141 -26.578 -29.812 1 98.81 562 ILE B N 1
ATOM 9188 C CA . ILE B 1 562 ? -17.344 -27.328 -29.469 1 98.81 562 ILE B CA 1
ATOM 9189 C C . ILE B 1 562 ? -16.953 -28.75 -29.047 1 98.81 562 ILE B C 1
ATOM 9191 O O . ILE B 1 562 ? -16.047 -29.359 -29.625 1 98.81 562 ILE B O 1
ATOM 9195 N N . ILE B 1 563 ? -17.594 -29.297 -28.047 1 98.81 563 ILE B N 1
ATOM 9196 C CA . ILE B 1 563 ? -17.484 -30.688 -27.625 1 98.81 563 ILE B CA 1
ATOM 9197 C C . ILE B 1 563 ? -18.797 -31.422 -27.875 1 98.81 563 ILE B C 1
ATOM 9199 O O . ILE B 1 563 ? -19.812 -31.078 -27.25 1 98.81 563 ILE B O 1
ATOM 9203 N N . ASP B 1 564 ? -18.797 -32.375 -28.75 1 98.56 564 ASP B N 1
ATOM 9204 C CA . ASP B 1 564 ? -19.953 -33.219 -29.016 1 98.56 564 ASP B CA 1
ATOM 9205 C C . ASP B 1 564 ? -19.719 -34.625 -28.516 1 98.56 564 ASP B C 1
ATOM 9207 O O . ASP B 1 564 ? -18.625 -35.156 -28.625 1 98.56 564 ASP B O 1
ATOM 9211 N N . THR B 1 565 ? -20.719 -35.219 -28 1 98.5 565 THR B N 1
ATOM 9212 C CA . THR B 1 565 ? -20.656 -36.625 -27.594 1 98.5 565 THR B CA 1
ATOM 9213 C C . THR B 1 565 ? -21.672 -37.438 -28.375 1 98.5 565 THR B C 1
ATOM 9215 O O . THR B 1 565 ? -22.734 -36.938 -28.766 1 98.5 565 THR B O 1
ATOM 9218 N N . TYR B 1 566 ? -21.328 -38.719 -28.625 1 98.31 566 TYR B N 1
ATOM 9219 C CA . TYR B 1 566 ? -22.172 -39.594 -29.438 1 98.31 566 TYR B CA 1
ATOM 9220 C C . TYR B 1 566 ? -22.312 -40.969 -28.797 1 98.31 566 TYR B C 1
ATOM 9222 O O . TYR B 1 566 ? -21.406 -41.406 -28.094 1 98.31 566 TYR B O 1
ATOM 9230 N N . LEU B 1 567 ? -23.422 -41.562 -29.047 1 98.31 567 LEU B N 1
ATOM 9231 C CA . LEU B 1 567 ? -23.641 -43 -28.859 1 98.31 567 LEU B CA 1
ATOM 9232 C C . LEU B 1 567 ? -24.172 -43.656 -30.125 1 98.31 567 LEU B C 1
ATOM 9234 O O . LEU B 1 567 ? -25.25 -43.281 -30.625 1 98.31 567 LEU B O 1
ATOM 9238 N N . ASN B 1 568 ? -23.5 -44.5 -30.656 1 97.12 568 ASN B N 1
ATOM 9239 C CA . ASN B 1 568 ? -23.891 -45.188 -31.891 1 97.12 568 ASN B CA 1
ATOM 9240 C C . ASN B 1 568 ? -24.234 -44.188 -33 1 97.12 568 ASN B C 1
ATOM 9242 O O . ASN B 1 568 ? -25.281 -44.312 -33.656 1 97.12 568 ASN B O 1
ATOM 9246 N N . GLY B 1 569 ? -23.406 -43.219 -33.031 1 96.06 569 GLY B N 1
ATOM 9247 C CA . GLY B 1 569 ? -23.562 -42.25 -34.094 1 96.06 569 GLY B CA 1
ATOM 9248 C C . GLY B 1 569 ? -24.594 -41.188 -33.812 1 96.06 569 GLY B C 1
ATOM 9249 O O . GLY B 1 569 ? -24.688 -40.188 -34.531 1 96.06 569 GLY B O 1
ATOM 9250 N N . GLN B 1 570 ? -25.312 -41.312 -32.75 1 97.69 570 GLN B N 1
ATOM 9251 C CA . GLN B 1 570 ? -26.312 -40.312 -32.375 1 97.69 570 GLN B CA 1
ATOM 9252 C C . GLN B 1 570 ? -25.766 -39.344 -31.344 1 97.69 570 GLN B C 1
ATOM 9254 O O . GLN B 1 570 ? -25.266 -39.75 -30.297 1 97.69 570 GLN B O 1
ATOM 9259 N N . LYS B 1 571 ? -25.875 -38.094 -31.578 1 98.06 571 LYS B N 1
ATOM 9260 C CA . LYS B 1 571 ? -25.359 -37.062 -30.703 1 98.06 571 LYS B CA 1
ATOM 9261 C C . LYS B 1 571 ? -26.125 -37.031 -29.375 1 98.06 571 LYS B C 1
ATOM 9263 O O . LYS B 1 571 ? -27.359 -37.062 -29.359 1 98.06 571 LYS B O 1
ATOM 9268 N N . LYS B 1 572 ? -25.484 -36.969 -28.297 1 97.56 572 LYS B N 1
ATOM 9269 C CA . LYS B 1 572 ? -26.094 -37 -26.969 1 97.56 572 LYS B CA 1
ATOM 9270 C C . LYS B 1 572 ? -26.016 -35.625 -26.297 1 97.56 572 LYS B C 1
ATOM 9272 O O . LYS B 1 572 ? -26.969 -35.219 -25.609 1 97.56 572 LYS B O 1
ATOM 9277 N N . GLU B 1 573 ? -24.859 -35.031 -26.312 1 97.12 573 GLU B N 1
ATOM 9278 C CA . GLU B 1 573 ? -24.625 -33.781 -25.625 1 97.12 573 GLU B CA 1
ATOM 9279 C C . GLU B 1 573 ? -23.672 -32.875 -26.422 1 97.12 573 GLU B C 1
ATOM 9281 O O . GLU B 1 573 ? -22.812 -33.375 -27.156 1 97.12 573 GLU B O 1
ATOM 9286 N N . THR B 1 574 ? -23.922 -31.562 -26.406 1 98.12 574 THR B N 1
ATOM 9287 C CA . THR B 1 574 ? -23.062 -30.578 -27.031 1 98.12 574 THR B CA 1
ATOM 9288 C C . THR B 1 574 ? -22.703 -29.469 -26.047 1 98.12 574 THR B C 1
ATOM 9290 O O . THR B 1 574 ? -23.578 -28.906 -25.406 1 98.12 574 THR B O 1
ATOM 9293 N N . LEU B 1 575 ? -21.406 -29.234 -25.828 1 98.19 575 LEU B N 1
ATOM 9294 C CA . LEU B 1 575 ? -20.891 -28.078 -25.094 1 98.19 575 LEU B CA 1
ATOM 9295 C C . LEU B 1 575 ? -20.141 -27.125 -26.016 1 98.19 575 LEU B C 1
ATOM 9297 O O . LEU B 1 575 ? -19.484 -27.562 -26.969 1 98.19 575 LEU B O 1
ATOM 9301 N N . SER B 1 576 ? -20.266 -25.891 -25.812 1 98.12 576 SER B N 1
ATOM 9302 C CA . SER B 1 576 ? -19.547 -24.875 -26.594 1 98.12 576 SER B CA 1
ATOM 9303 C C . SER B 1 576 ? -18.812 -23.906 -25.688 1 98.12 576 SER B C 1
ATOM 9305 O O . SER B 1 576 ? -19.297 -23.547 -24.609 1 98.12 576 SER B O 1
ATOM 9307 N N . LYS B 1 577 ? -17.641 -23.562 -26 1 98.31 577 LYS B N 1
ATOM 9308 C CA . LYS B 1 577 ? -16.859 -22.531 -25.328 1 98.31 577 LYS B CA 1
ATOM 9309 C C . LYS B 1 577 ? -16.375 -21.484 -26.344 1 98.31 577 LYS B C 1
ATOM 9311 O O . LYS B 1 577 ? -15.852 -21.828 -27.406 1 98.31 577 LYS B O 1
ATOM 9316 N N . GLU B 1 578 ? -16.594 -20.219 -26.016 1 98.25 578 GLU B N 1
ATOM 9317 C CA . GLU B 1 578 ? -16.156 -19.094 -26.844 1 98.25 578 GLU B CA 1
ATOM 9318 C C . GLU B 1 578 ? -15.195 -18.188 -26.078 1 98.25 578 GLU B C 1
ATOM 9320 O O . GLU B 1 578 ? -15.25 -18.109 -24.859 1 98.25 578 GLU B O 1
ATOM 9325 N N . ASN B 1 579 ? -14.266 -17.578 -26.797 1 97.38 579 ASN B N 1
ATOM 9326 C CA . ASN B 1 579 ? -13.336 -16.562 -26.297 1 97.38 579 ASN B CA 1
ATOM 9327 C C . ASN B 1 579 ? -12.469 -17.109 -25.172 1 97.38 579 ASN B C 1
ATOM 9329 O O . ASN B 1 579 ? -12.25 -16.422 -24.172 1 97.38 579 ASN B O 1
ATOM 9333 N N . ASN B 1 580 ? -12.078 -18.344 -25.328 1 98.5 580 ASN B N 1
ATOM 9334 C CA . ASN B 1 580 ? -11.156 -18.938 -24.359 1 98.5 580 ASN B CA 1
ATOM 9335 C C . ASN B 1 580 ? -9.75 -18.344 -24.5 1 98.5 580 ASN B C 1
ATOM 9337 O O . ASN B 1 580 ? -9.281 -18.094 -25.609 1 98.5 580 ASN B O 1
ATOM 9341 N N . TYR B 1 581 ? -9.125 -18.062 -23.438 1 98.44 581 TYR B N 1
ATOM 9342 C CA . TYR B 1 581 ? -7.727 -17.641 -23.453 1 98.44 581 TYR B CA 1
ATOM 9343 C C . TYR B 1 581 ? -6.93 -18.391 -22.391 1 98.44 581 TYR B C 1
ATOM 9345 O O . TYR B 1 581 ? -5.781 -18.031 -22.109 1 98.44 581 TYR B O 1
ATOM 9353 N N . GLN B 1 582 ? -7.551 -19.344 -21.766 1 98.5 582 GLN B N 1
ATOM 9354 C CA . GLN B 1 582 ? -6.895 -20.109 -20.719 1 98.5 582 GLN B CA 1
ATOM 9355 C C . GLN B 1 582 ? -6.312 -21.422 -21.266 1 98.5 582 GLN B C 1
ATOM 9357 O O . GLN B 1 582 ? -6.75 -21.891 -22.312 1 98.5 582 GLN B O 1
ATOM 9362 N N . ARG B 1 583 ? -5.359 -21.984 -20.531 1 98.69 583 ARG B N 1
ATOM 9363 C CA . ARG B 1 583 ? -4.609 -23.172 -20.938 1 98.69 583 ARG B CA 1
ATOM 9364 C C . ARG B 1 583 ? -5.359 -24.453 -20.578 1 98.69 583 ARG B C 1
ATOM 9366 O O . ARG B 1 583 ? -5.676 -25.25 -21.469 1 98.69 583 ARG B O 1
ATOM 9373 N N . LEU B 1 584 ? -5.648 -24.625 -19.344 1 98.69 584 LEU B N 1
ATOM 9374 C CA . LEU B 1 584 ? -6.391 -25.797 -18.875 1 98.69 584 LEU B CA 1
ATOM 9375 C C . LEU B 1 584 ? -7.883 -25.5 -18.812 1 98.69 584 LEU B C 1
ATOM 9377 O O . LEU B 1 584 ? -8.305 -24.594 -18.094 1 98.69 584 LEU B O 1
ATOM 9381 N N . CYS B 1 585 ? -8.695 -26.234 -19.562 1 98.62 585 CYS B N 1
ATOM 9382 C CA . CYS B 1 585 ? -10.148 -26.094 -19.547 1 98.62 585 CYS B CA 1
ATOM 9383 C C . CYS B 1 585 ? -10.828 -27.391 -19.141 1 98.62 585 CYS B C 1
ATOM 9385 O O . CYS B 1 585 ? -10.609 -28.438 -19.75 1 98.62 585 CYS B O 1
ATOM 9387 N N . LYS B 1 586 ? -11.586 -27.344 -18.141 1 98.12 586 LYS B N 1
ATOM 9388 C CA . LYS B 1 586 ? -12.32 -28.5 -17.625 1 98.12 586 LYS B CA 1
ATOM 9389 C C . LYS B 1 586 ? -13.812 -28.359 -17.906 1 98.12 586 LYS B C 1
ATOM 9391 O O . LYS B 1 586 ? -14.406 -27.297 -17.688 1 98.12 586 LYS B O 1
ATOM 9396 N N . HIS B 1 587 ? -14.391 -29.391 -18.422 1 98.31 587 HIS B N 1
ATOM 9397 C CA . HIS B 1 587 ? -15.805 -29.391 -18.781 1 98.31 587 HIS B CA 1
ATOM 9398 C C . HIS B 1 587 ? -16.562 -30.531 -18.109 1 98.31 587 HIS B C 1
ATOM 9400 O O . HIS B 1 587 ? -16.078 -31.672 -18.078 1 98.31 587 HIS B O 1
ATOM 9406 N N . LYS B 1 588 ? -17.734 -30.234 -17.594 1 97.81 588 LYS B N 1
ATOM 9407 C CA . LYS B 1 588 ? -18.594 -31.234 -16.984 1 97.81 588 LYS B CA 1
ATOM 9408 C C . LYS B 1 588 ? -19.609 -31.766 -17.984 1 97.81 588 LYS B C 1
ATOM 9410 O O . LYS B 1 588 ? -20.234 -30.984 -18.719 1 97.81 588 LYS B O 1
ATOM 9415 N N . LEU B 1 589 ? -19.688 -33.062 -18.047 1 97.5 589 LEU B N 1
ATOM 9416 C CA . LEU B 1 589 ? -20.688 -33.75 -18.875 1 97.5 589 LEU B CA 1
ATOM 9417 C C . LEU B 1 589 ? -21.734 -34.438 -18.016 1 97.5 589 LEU B C 1
ATOM 9419 O O . LEU B 1 589 ? -21.531 -34.594 -16.797 1 97.5 589 LEU B O 1
ATOM 9423 N N . GLN B 1 590 ? -22.828 -34.844 -18.562 1 96.44 590 GLN B N 1
ATOM 9424 C CA . GLN B 1 590 ? -23.969 -35.375 -17.828 1 96.44 590 GLN B CA 1
ATOM 9425 C C . GLN B 1 590 ? -23.734 -36.844 -17.422 1 96.44 590 GLN B C 1
ATOM 9427 O O . GLN B 1 590 ? -24.453 -37.375 -16.578 1 96.44 590 GLN B O 1
ATOM 9432 N N . GLY B 1 591 ? -22.75 -37.531 -17.984 1 95.75 591 GLY B N 1
ATOM 9433 C CA . GLY B 1 591 ? -22.438 -38.906 -17.609 1 95.75 591 GLY B CA 1
ATOM 9434 C C . GLY B 1 591 ? -23.297 -39.938 -18.297 1 95.75 591 GLY B C 1
ATOM 9435 O O . GLY B 1 591 ? -23.391 -41.062 -17.844 1 95.75 591 GLY B O 1
ATOM 9436 N N . GLN B 1 592 ? -23.953 -39.531 -19.375 1 96.44 592 GLN B N 1
ATOM 9437 C CA . GLN B 1 592 ? -24.703 -40.469 -20.188 1 96.44 592 GLN B CA 1
ATOM 9438 C C . GLN B 1 592 ? -23.75 -41.406 -20.938 1 96.44 592 GLN B C 1
ATOM 9440 O O . GLN B 1 592 ? -22.594 -41.062 -21.188 1 96.44 592 GLN B O 1
ATOM 9445 N N . PRO B 1 593 ? -24.297 -42.625 -21.219 1 97.94 593 PRO B N 1
ATOM 9446 C CA . PRO B 1 593 ? -23.438 -43.5 -22.016 1 97.94 593 PRO B CA 1
ATOM 9447 C C . PRO B 1 593 ? -23.078 -42.906 -23.359 1 97.94 593 PRO B C 1
ATOM 9449 O O . PRO B 1 593 ? -23.953 -42.469 -24.109 1 97.94 593 PRO B O 1
ATOM 9452 N N . ILE B 1 594 ? -21.828 -42.875 -23.672 1 98.44 594 ILE B N 1
ATOM 9453 C CA . ILE B 1 594 ? -21.328 -42.438 -24.969 1 98.44 594 ILE B CA 1
ATOM 9454 C C . ILE B 1 594 ? -20.188 -43.312 -25.438 1 98.44 594 ILE B C 1
ATOM 9456 O O . ILE B 1 594 ? -19.547 -44 -24.625 1 98.44 594 ILE B O 1
ATOM 9460 N N . ASP B 1 595 ? -19.938 -43.312 -26.766 1 98.44 595 ASP B N 1
ATOM 9461 C CA . ASP B 1 595 ? -18.812 -44.094 -27.281 1 98.44 595 ASP B CA 1
ATOM 9462 C C . ASP B 1 595 ? -17.844 -43.188 -28.078 1 98.44 595 ASP B C 1
ATOM 9464 O O . ASP B 1 595 ? -16.812 -43.656 -28.547 1 98.44 595 ASP B O 1
ATOM 9468 N N . THR B 1 596 ? -18.266 -41.938 -28.219 1 98.56 596 THR B N 1
ATOM 9469 C CA . THR B 1 596 ? -17.438 -41.031 -28.984 1 98.56 596 THR B CA 1
ATOM 9470 C C . THR B 1 596 ? -17.516 -39.594 -28.422 1 98.56 596 THR B C 1
ATOM 9472 O O . THR B 1 596 ? -18.594 -39.156 -28.047 1 98.56 596 THR B O 1
ATOM 9475 N N . VAL B 1 597 ? -16.406 -38.938 -28.25 1 98.69 597 VAL B N 1
ATOM 9476 C CA . VAL B 1 597 ? -16.297 -37.531 -27.984 1 98.69 597 VAL B CA 1
ATOM 9477 C C . VAL B 1 597 ? -15.594 -36.844 -29.156 1 98.69 597 VAL B C 1
ATOM 9479 O O . VAL B 1 597 ? -14.523 -37.25 -29.578 1 98.69 597 VAL B O 1
ATOM 9482 N N . LYS B 1 598 ? -16.188 -35.844 -29.703 1 98.75 598 LYS B N 1
ATOM 9483 C CA . LYS B 1 598 ? -15.617 -35.062 -30.812 1 98.75 598 LYS B CA 1
ATOM 9484 C C . LYS B 1 598 ? -15.406 -33.625 -30.422 1 98.75 598 LYS B C 1
ATOM 9486 O O . LYS B 1 598 ? -16.344 -32.938 -29.984 1 98.75 598 LYS B O 1
ATOM 9491 N N . ILE B 1 599 ? -14.188 -33.125 -30.484 1 98.88 599 ILE B N 1
ATOM 9492 C CA . ILE B 1 599 ? -13.859 -31.719 -30.266 1 98.88 599 ILE B CA 1
ATOM 9493 C C . ILE B 1 599 ? -13.656 -31.031 -31.609 1 98.88 599 ILE B C 1
ATOM 9495 O O . ILE B 1 599 ? -12.836 -31.453 -32.438 1 98.88 599 ILE B O 1
ATOM 9499 N N . THR B 1 600 ? -14.406 -30.016 -31.891 1 98.88 600 THR B N 1
ATOM 9500 C CA . THR B 1 600 ? -14.305 -29.203 -33.094 1 98.88 600 THR B CA 1
ATOM 9501 C C . THR B 1 600 ? -13.734 -27.812 -32.781 1 98.88 600 THR B C 1
ATOM 9503 O O . THR B 1 600 ? -14.367 -27.016 -32.062 1 98.88 600 THR B O 1
ATOM 9506 N N . VAL B 1 601 ? -12.5 -27.594 -33.219 1 98.88 601 VAL B N 1
ATOM 9507 C CA . VAL B 1 601 ? -11.891 -26.281 -33.031 1 98.88 601 VAL B CA 1
ATOM 9508 C C . VAL B 1 601 ? -12.375 -25.328 -34.125 1 98.88 601 VAL B C 1
ATOM 9510 O O . VAL B 1 601 ? -12.227 -25.625 -35.312 1 98.88 601 VAL B O 1
ATOM 9513 N N . LEU B 1 602 ? -12.93 -24.219 -33.719 1 98.81 602 LEU B N 1
ATOM 9514 C CA . LEU B 1 602 ? -13.516 -23.266 -34.656 1 98.81 602 LEU B CA 1
ATOM 9515 C C . LEU B 1 602 ? -12.547 -22.109 -34.906 1 98.81 602 LEU B C 1
ATOM 9517 O O . LEU B 1 602 ? -12.547 -21.547 -36 1 98.81 602 LEU B O 1
ATOM 9521 N N . ALA B 1 603 ? -11.758 -21.734 -33.938 1 98.75 603 ALA B N 1
ATOM 9522 C CA . ALA B 1 603 ? -10.844 -20.609 -34.062 1 98.75 603 ALA B CA 1
ATOM 9523 C C . ALA B 1 603 ? -9.742 -20.656 -33.031 1 98.75 603 ALA B C 1
ATOM 9525 O O . ALA B 1 603 ? -9.938 -21.219 -31.938 1 98.75 603 ALA B O 1
ATOM 9526 N N . THR B 1 604 ? -8.578 -20.125 -33.375 1 98.62 604 THR B N 1
ATOM 9527 C CA . THR B 1 604 ? -7.52 -19.828 -32.406 1 98.62 604 THR B CA 1
ATOM 9528 C C . THR B 1 604 ? -7.434 -18.328 -32.156 1 98.62 604 THR B C 1
ATOM 9530 O O . THR B 1 604 ? -8.148 -17.547 -32.781 1 98.62 604 THR B O 1
ATOM 9533 N N . GLN B 1 605 ? -6.602 -17.906 -31.234 1 98.31 605 GLN B N 1
ATOM 9534 C CA . GLN B 1 605 ? -6.48 -16.5 -30.875 1 98.31 605 GLN B CA 1
ATOM 9535 C C . GLN B 1 605 ? -5.605 -15.758 -31.891 1 98.31 605 GLN B C 1
ATOM 9537 O O . GLN B 1 605 ? -5.617 -14.523 -31.938 1 98.31 605 GLN B O 1
ATOM 9542 N N . GLY B 1 606 ? -4.867 -16.516 -32.719 1 97.75 606 GLY B N 1
ATOM 9543 C CA . GLY B 1 606 ? -4.043 -15.703 -33.594 1 97.75 606 GLY B CA 1
ATOM 9544 C C . GLY B 1 606 ? -3.311 -16.516 -34.656 1 97.75 606 GLY B C 1
ATOM 9545 O O . GLY B 1 606 ? -2.779 -15.953 -35.625 1 97.75 606 GLY B O 1
ATOM 9546 N N . ILE B 1 607 ? -3.215 -17.859 -34.5 1 97.56 607 ILE B N 1
ATOM 9547 C CA . ILE B 1 607 ? -2.51 -18.656 -35.5 1 97.56 607 ILE B CA 1
ATOM 9548 C C . ILE B 1 607 ? -3.518 -19.359 -36.406 1 97.56 607 ILE B C 1
ATOM 9550 O O . ILE B 1 607 ? -4.711 -19.406 -36.094 1 97.56 607 ILE B O 1
ATOM 9554 N N . ASP B 1 608 ? -3.035 -20.047 -37.469 1 97.88 608 ASP B N 1
ATOM 9555 C CA . ASP B 1 608 ? -3.902 -20.516 -38.562 1 97.88 608 ASP B CA 1
ATOM 9556 C C . ASP B 1 608 ? -4.156 -22.016 -38.438 1 97.88 608 ASP B C 1
ATOM 9558 O O . ASP B 1 608 ? -4.66 -22.641 -39.375 1 97.88 608 ASP B O 1
ATOM 9562 N N . HIS B 1 609 ? -3.803 -22.641 -37.375 1 98.38 609 HIS B N 1
ATOM 9563 C CA . HIS B 1 609 ? -4.031 -24.047 -37.125 1 98.38 609 HIS B CA 1
ATOM 9564 C C . HIS B 1 609 ? -4.262 -24.328 -35.625 1 98.38 609 HIS B C 1
ATOM 9566 O O . HIS B 1 609 ? -3.877 -23.516 -34.781 1 98.38 609 HIS B O 1
ATOM 9572 N N . ALA B 1 610 ? -4.891 -25.391 -35.312 1 98.69 610 ALA B N 1
ATOM 9573 C CA . ALA B 1 610 ? -5.227 -25.75 -33.938 1 98.69 610 ALA B CA 1
ATOM 9574 C C . ALA B 1 610 ? -4.074 -26.484 -33.281 1 98.69 610 ALA B C 1
ATOM 9576 O O . ALA B 1 610 ? -3.387 -27.297 -33.906 1 98.69 610 ALA B O 1
ATOM 9577 N N . ARG B 1 611 ? -3.879 -26.266 -32.062 1 98.69 611 ARG B N 1
ATOM 9578 C CA . ARG B 1 611 ? -2.904 -26.984 -31.234 1 98.69 611 ARG B CA 1
ATOM 9579 C C . ARG B 1 611 ? -3.523 -27.438 -29.906 1 98.69 611 ARG B C 1
ATOM 9581 O O . ARG B 1 611 ? -4.027 -26.609 -29.141 1 98.69 611 ARG B O 1
ATOM 9588 N N . ILE B 1 612 ? -3.506 -28.672 -29.609 1 98.81 612 ILE B N 1
ATOM 9589 C CA . ILE B 1 612 ? -3.953 -29.266 -28.344 1 98.81 612 ILE B CA 1
ATOM 9590 C C . ILE B 1 612 ? -2.881 -30.203 -27.797 1 98.81 612 ILE B C 1
ATOM 9592 O O . ILE B 1 612 ? -2.428 -31.109 -28.516 1 98.81 612 ILE B O 1
ATOM 9596 N N . PHE B 1 613 ? -2.508 -30 -26.562 1 98.69 613 PHE B N 1
ATOM 9597 C CA . PHE B 1 613 ? -1.487 -30.844 -25.953 1 98.69 613 PHE B CA 1
ATOM 9598 C C . PHE B 1 613 ? -2.088 -32.156 -25.469 1 98.69 613 PHE B C 1
ATOM 9600 O O . PHE B 1 613 ? -1.502 -33.219 -25.672 1 98.69 613 PHE B O 1
ATOM 9607 N N . GLU B 1 614 ? -3.186 -32.031 -24.781 1 98.75 614 GLU B N 1
ATOM 9608 C CA . GLU B 1 614 ? -3.695 -33.219 -24.094 1 98.75 614 GLU B CA 1
ATOM 9609 C C . GLU B 1 614 ? -5.211 -33.156 -23.922 1 98.75 614 GLU B C 1
ATOM 9611 O O . GLU B 1 614 ? -5.766 -32.062 -23.703 1 98.75 614 GLU B O 1
ATOM 9616 N N . ILE B 1 615 ? -5.902 -34.219 -24.078 1 98.81 615 ILE B N 1
ATOM 9617 C CA . ILE B 1 615 ? -7.293 -34.406 -23.688 1 98.81 615 ILE B CA 1
ATOM 9618 C C . ILE B 1 615 ? -7.391 -35.562 -22.672 1 98.81 615 ILE B C 1
ATOM 9620 O O . ILE B 1 615 ? -6.809 -36.625 -22.875 1 98.81 615 ILE B O 1
ATOM 9624 N N . ARG B 1 616 ? -7.992 -35.312 -21.578 1 98.81 616 ARG B N 1
ATOM 9625 C CA . ARG B 1 616 ? -8.289 -36.344 -20.594 1 98.81 616 ARG B CA 1
ATOM 9626 C C . ARG B 1 616 ? -9.797 -36.531 -20.438 1 98.81 616 ARG B C 1
ATOM 9628 O O . ARG B 1 616 ? -10.57 -35.594 -20.594 1 98.81 616 ARG B O 1
ATOM 9635 N N . ALA B 1 617 ? -10.211 -37.719 -20.188 1 98.69 617 ALA B N 1
ATOM 9636 C CA . ALA B 1 617 ? -11.617 -38.062 -20.031 1 98.69 617 ALA B CA 1
ATOM 9637 C C . ALA B 1 617 ? -11.828 -38.938 -18.797 1 98.69 617 ALA B C 1
ATOM 9639 O O . ALA B 1 617 ? -11.102 -39.906 -18.594 1 98.69 617 ALA B O 1
ATOM 9640 N N . TYR B 1 618 ? -12.844 -38.594 -17.984 1 98.44 618 TYR B N 1
ATOM 9641 C CA . TYR B 1 618 ? -13.062 -39.312 -16.734 1 98.44 618 TYR B CA 1
ATOM 9642 C C . TYR B 1 618 ? -14.539 -39.625 -16.547 1 98.44 618 TYR B C 1
ATOM 9644 O O . TYR B 1 618 ? -15.406 -38.844 -16.906 1 98.44 618 TYR B O 1
ATOM 9652 N N . GLU B 1 619 ? -14.812 -40.812 -15.914 1 97.12 619 GLU B N 1
ATOM 9653 C CA . GLU B 1 619 ? -16.156 -41.219 -15.523 1 97.12 619 GLU B CA 1
ATOM 9654 C C . GLU B 1 619 ? -16.516 -40.656 -14.148 1 97.12 619 GLU B C 1
ATOM 9656 O O . GLU B 1 619 ? -15.633 -40.375 -13.328 1 97.12 619 GLU B O 1
#

Foldseek 3Di:
DPPPPDAAEAEWAEEEEAQALQRLLLQLLLLVLPTQYEYEHQAQFGHACCAPQNNDWFDFQCQLLVNFDPLAAQGFFDFPVQQLLLCCQAVVLVLDRVVSRVSSVCSQVVRVSYDYHYSKGFAAFDDDPLATQWTKIAHPVVRHIYIYGHQFYEYAHQQCRHCVRSVFAWDAFFPACVVPVDPPGHNHTDRFAWFWAKKFFKDFDPAFDADDFDPLADADAPLLCVQPDALDCPDPVLHHPGMGGPLLGAARVHQCPVCVQVRLVVSVSDRSNVVCCCQPVDPSVCRRMDTPTIHSGIRGLDHIAGAFQDAAEDCQQQVQDDDLQFQAKTRFFQKDAPSGRSNPSVDNRIDGHHRFEIHTDGLRQFHGPRRQRYGYAALRTRYGSRVSSTCRRSSNSNSSSNLNSLLSSLCSVVVHTSNCQVVVSVSSVVSNLVSLVSVGDGQLDFHPDPQFCQLVWDKDKPFFDPLADRNLQNVRDQAHFCDGRGHPNVRHDHGGSKTKGDLVVFDFIKMKTFAPFWWQWFKKKWFFDQSSSFRGISDSRPVSPVRDSGNFQRQQGQAWKKKWFAAPNHTDDIDIGHGDRGGMDMDGDPRDTTGMIMMIGGDTRHDRIHITNHMTTGD/DPPPPDAAEAEWAEEEEAQALQRLLLQLLLLVLPTQYEYEHQAQFGHACCAPQNNDWFDFQCQLLVQFDPLAAQGFFDFPVQQLLLCCQAVVLVLDRVVSRVSSVCSQVVRVSYDYHYSKGFAAFDDDPLATQWTKIAHPVVRHIHIYGHQFYEYARQQCRHCVRSVFAWDAFAPACVVPVNPPGHNHTDRFAWFWAKKFFKDFDPAFDADDFDPLADADAPLLCVQPDALDCPDPPLHHPGMGGPLLGAQRVHQCPVCVQVRLVNSVSDRSNVVCCCQPVDPSVCRRMDTPTIHSGIGGLDHIAGAFQDAAEDCQQQVQDDDLQFQAKTRFFQKDAPSGRSNPSVDNRIDGHHRFEIHTDGLRQFHGPRRQRYGYAALRTHYGSRVSSTCRRSSNSNSSSNLNSLLSSLCSVVVHTSNCQVVVSVSSVVSNLVSLVSVGDGQLDFHPDPQFCQLVWDKDKPFFDPLADRNLQNVRHQAHFCDGRGHPNVRHDHGGSKTKGDLVVFDFIKMKTFAPFWWQWFKKKWFFDQSSSFRGISDSRPVSPVRDSGNFQRQQGQAKKKKWFAAPNHTDDIDIGHGDRGGMDMDGDPRDTTGMIMMIGGDTRHDRIHITNHMTTGD